Protein 8TZ0 (pdb70)

Secondary structure (DSSP, 8-state):
---TTHHHHHHHHHTTSTT--HHHHHHHHHT--EEEEE-HHHHTSHHHHHHHHHHHHHHTTT-SEEEEEESSGGGHHHHHHHHHHHHHH-TT-EEE--STT-SEEEEESS-----SS-EEEEEEETTEEEEESSS---B-S-S--HHHHHHHHHHHHHHHHHHTGGG-SS-PPPSEEEEETTTSSB--SS---------EEEEEEEE--SHHHHHHHHHHTTSTT-EEEEEEE---B--GGGGGT-TT--GGGTT-BHHHHHHHHTTTSS-EEEEE-S-HHHHHHHH-----SEEEE--S-HHHHHHHHHT--S-EEEEEEETTEEEEEEE-SSSSS--TTGGG---S----HHHHHHHHTT-TT-HHHHHHHHHS--B--HHHHHHHHHHHTS-SGGGGGGTTSBHHHIIIIIITTTHHHHHTTT-S--SS----HHHHHHHHHHHHHHHHHHHTT----SSSEEEE-TTSSPPS--EE--PPP-SS-SGGG-HHHHHHHHHH-/---TTHHHHHHHHHHHSTT--HHHHHHHHHT--EEEEE-HHHHTSHHHHHHHHHHHHHHTTT-SEEEEEESSSTTHHHHHHHHHHHHHH-TT-EEES--TT-SEEEEESS-----SS-EEEEEEETTEEEEESSS-----SSS--HHHHHHHHHHHHHHHHHHTGGG-SS-PPPSEEEEETTTSSB--SS------S-EEEEEEEEE--SHHHHHHHHHHTT-TTEEEEEEEE---B--GGGGGT-TT--GGGTT-BHHHHHHHHTTTSEEEEEEE-S-HHHHHHHH-----SEEEE--SSHHHHHHHHHT--SEEEEEEE-SS-EEEEEEESSSSS--TTGGG---S----HHHHHHHHTT-TT-HHHHHHHHHS-PBPPHHHHHHHHHHTTS-SGGGGGGTTSBHHHHIIIII--HHHHTTT-S--SS----HHHHHHHHHHHHHHHHHHHTTPPPPSSSEEEE-TTSSPPS--EE--PPP-SS-SGGG-HHHHHHHHHHH--/-----S-HHHHHHHHHHHHHHHGGGHHHHHHTTEEEEEEETTEEEEEEE-TTSSS-BEEEEEEEE-TTTTTSPPEEEEB-TTT--B--GGG---B--TTSPP-B-STTSHHHHTSGGGTTS-GGGTTTSSTTSHHHHHHHHHHH--/----S-HHHHHHHHHHHHHHHGGGHHHHHHHTEEEEEEETTEEEEEEE-SSSSS-BEEEEEEEE-TTTTTSPPEEEEB-TTT--B--TT----STT-HHHHTSGGGTTS-GGGTTTSBTBSHHHHHHHHHHHH-/-EEEETTEEEE---HHHHHHHHHHTT-TTS-GGG-EEE-TT-----EEEEE-----B--

Radius of gyration: 52.27 Å; Cα contacts (8 Å, |Δi|>4): 3133; chains: 5; bounding box: 58×129×136 Å

Structure (mmCIF, N/CA/C/O backbone):
data_8TZ0
#
_entry.id   8TZ0
#
_cell.length_a   73.851
_cell.length_b   89.659
_cell.length_c   131.601
_cell.angle_alpha   90.000
_cell.angle_beta   94.920
_cell.angle_gamma   90.000
#
_symmetry.space_group_name_H-M   'P 1 21 1'
#
loop_
_entity.id
_entity.type
_entity.pdbx_description
1 polymer E1(BilD)
2 polymer E2(BilB)
3 polymer Ubl(BilA)
4 non-polymer 'ZINC ION'
5 water water
#
loop_
_atom_site.group_PDB
_atom_site.id
_atom_site.type_symbol
_atom_site.label_atom_id
_atom_site.label_alt_id
_atom_site.label_comp_id
_atom_site.label_asym_id
_atom_site.label_entity_id
_atom_site.label_seq_id
_atom_site.pdbx_PDB_ins_code
_atom_site.Cartn_x
_atom_site.Cartn_y
_atom_site.Cartn_z
_atom_site.occupancy
_atom_site.B_iso_or_equiv
_atom_site.auth_seq_id
_atom_site.auth_comp_id
_atom_site.auth_asym_id
_atom_site.auth_atom_id
_atom_site.pdbx_PDB_model_num
ATOM 1 N N . ALA A 1 2 ? 0.39254 24.19442 1.08899 1.000 43.01246 2 ALA A N 1
ATOM 2 C CA . ALA A 1 2 ? 0.53408 22.80361 0.88252 1.000 38.25699 2 ALA A CA 1
ATOM 3 C C . ALA A 1 2 ? 1.56931 22.00011 1.60564 1.000 40.51109 2 ALA A C 1
ATOM 4 O O . ALA A 1 2 ? 1.56828 20.77816 1.39636 1.000 37.59734 2 ALA A O 1
ATOM 10 N N . LEU A 1 3 ? 2.37791 22.60313 2.49164 1.000 40.21802 3 LEU A N 1
ATOM 11 C CA . LEU A 1 3 ? 3.21746 21.79650 3.38299 1.000 38.24151 3 LEU A CA 1
ATOM 12 C C . LEU A 1 3 ? 2.33297 20.97579 4.33371 1.000 40.44699 3 LEU A C 1
ATOM 13 O O . LEU A 1 3 ? 1.32365 21.47252 4.86748 1.000 44.64690 3 LEU A O 1
ATOM 29 N N . ALA A 1 4 ? 2.73507 19.73679 4.58565 1.000 42.42567 4 ALA A N 1
ATOM 30 C CA . ALA A 1 4 ? 1.99421 18.84028 5.45548 1.000 41.44223 4 ALA A CA 1
ATOM 31 C C . ALA A 1 4 ? 2.01256 19.30376 6.90243 1.000 44.25091 4 ALA A C 1
ATOM 32 O O . ALA A 1 4 ? 2.95622 19.97513 7.34860 1.000 44.46678 4 ALA A O 1
ATOM 39 N N . ASN A 1 5 ? 0.95495 18.90361 7.65092 1.000 44.41696 5 ASN A N 1
ATOM 40 C CA . ASN A 1 5 ? 0.83466 19.25899 9.07693 1.000 38.84974 5 ASN A CA 1
ATOM 41 C C . ASN A 1 5 ? 1.90132 18.55284 9.90549 1.000 41.66433 5 ASN A C 1
ATOM 42 O O . ASN A 1 5 ? 2.22879 19.03676 11.00363 1.000 46.44081 5 ASN A O 1
ATOM 53 N N . PHE A 1 6 ? 2.53259 17.50580 9.36911 1.000 37.41039 6 PHE A N 1
ATOM 54 C CA . PHE A 1 6 ? 3.64394 16.83092 10.03430 1.000 39.32831 6 PHE A CA 1
ATOM 55 C C . PHE A 1 6 ? 5.01439 17.22602 9.47688 1.000 41.80433 6 PHE A C 1
ATOM 56 O O . PHE A 1 6 ? 5.98229 16.46246 9.63962 1.000 39.28578 6 PHE A O 1
ATOM 73 N N . ILE A 1 7 ? 5.11850 18.41224 8.86015 1.000 38.96523 7 ILE A N 1
ATOM 74 C CA . ILE A 1 7 ? 6.34089 18.76828 8.13952 1.000 49.13612 7 ILE A CA 1
ATOM 75 C C . ILE A 1 7 ? 7.53908 18.97661 9.07399 1.000 45.31239 7 ILE A C 1
ATOM 76 O O . ILE A 1 7 ? 8.68556 18.75862 8.66328 1.000 41.02489 7 ILE A O 1
ATOM 92 N N . ASP A 1 8 ? 7.31179 19.43947 10.31091 1.000 43.40249 8 ASP A N 1
ATOM 93 C CA . ASP A 1 8 ? 8.44020 19.65334 11.20922 1.000 47.33331 8 ASP A CA 1
ATOM 94 C C . ASP A 1 8 ? 9.20649 18.36016 11.50770 1.000 48.08959 8 ASP A C 1
ATOM 95 O O . ASP A 1 8 ? 10.43556 18.39496 11.65975 1.000 46.38982 8 ASP A O 1
ATOM 104 N N . ARG A 1 9 ? 8.51940 17.21760 11.53510 1.000 46.46239 9 ARG A N 1
ATOM 105 C CA . ARG A 1 9 ? 9.17163 15.94093 11.73839 1.000 42.00234 9 ARG A CA 1
ATOM 106 C C . ARG A 1 9 ? 9.97077 15.52916 10.51536 1.000 45.44659 9 ARG A C 1
ATOM 107 O O . ARG A 1 9 ? 11.03531 14.92076 10.62606 1.000 41.83895 9 ARG A O 1
ATOM 128 N N . ALA A 1 10 ? 9.46171 15.81039 9.32918 1.000 47.98680 10 ALA A N 1
ATOM 129 C CA . ALA A 1 10 ? 10.28939 15.55548 8.14965 1.000 48.52984 10 ALA A CA 1
ATOM 130 C C . ALA A 1 10 ? 11.51082 16.45821 8.16300 1.000 39.99980 10 ALA A C 1
ATOM 131 O O . ALA A 1 10 ? 12.60854 16.02777 7.80464 1.000 40.83844 10 ALA A O 1
ATOM 138 N N . ALA A 1 11 ? 11.33612 17.69923 8.60404 1.000 41.91969 11 ALA A N 1
ATOM 139 C CA . ALA A 1 11 ? 12.47734 18.60672 8.70553 1.000 46.43646 11 ALA A CA 1
ATOM 140 C C . ALA A 1 11 ? 13.47156 18.12039 9.75123 1.000 45.52673 11 ALA A C 1
ATOM 141 O O . ALA A 1 11 ? 14.68959 18.21713 9.56151 1.000 45.41018 11 ALA A O 1
ATOM 148 N N . THR A 1 12 ? 12.96599 17.56634 10.85445 1.000 48.95055 12 THR A N 1
ATOM 149 C CA . THR A 1 12 ? 13.86025 16.92230 11.80672 1.000 49.46235 12 THR A CA 1
ATOM 150 C C . THR A 1 12 ? 14.69648 15.88920 11.09761 1.000 47.25731 12 THR A C 1
ATOM 151 O O . THR A 1 12 ? 15.92483 15.89848 11.21251 1.000 51.90657 12 THR A O 1
ATOM 162 N N . ALA A 1 13 ? 14.05691 15.01364 10.31964 1.000 45.73325 13 ALA A N 1
ATOM 163 C CA . ALA A 1 13 ? 14.82076 13.96215 9.65303 1.000 47.26903 13 ALA A CA 1
ATOM 164 C C . ALA A 1 13 ? 15.83909 14.56308 8.68586 1.000 48.79913 13 ALA A C 1
ATOM 165 O O . ALA A 1 13 ? 17.00022 14.16720 8.67386 1.000 52.19147 13 ALA A O 1
ATOM 172 N N . ALA A 1 14 ? 15.44300 15.55845 7.88497 1.000 48.94757 14 ALA A N 1
ATOM 173 C CA . ALA A 1 14 ? 16.42598 16.13064 6.96606 1.000 50.83647 14 ALA A CA 1
ATOM 174 C C . ALA A 1 14 ? 17.56390 16.80769 7.72965 1.000 50.52190 14 ALA A C 1
ATOM 175 O O . ALA A 1 14 ? 18.69664 16.87324 7.22933 1.000 48.28097 14 ALA A O 1
ATOM 182 N N . SER A 1 15 ? 17.27827 17.32984 8.94639 1.000 51.77413 15 SER A N 1
ATOM 183 C CA . SER A 1 15 ? 18.28802 18.09951 9.68853 1.000 51.25048 15 SER A CA 1
ATOM 184 C C . SER A 1 15 ? 19.46843 17.24009 10.12451 1.000 53.76587 15 SER A C 1
ATOM 185 O O . SER A 1 15 ? 20.51164 17.77939 10.47952 1.000 59.64250 15 SER A O 1
ATOM 193 N N . GLN A 1 16 ? 19.31035 15.91780 10.09851 1.000 56.81113 16 GLN A N 1
ATOM 194 C CA . GLN A 1 16 ? 20.30635 14.93840 10.50278 1.000 58.45840 16 GLN A CA 1
ATOM 195 C C . GLN A 1 16 ? 21.13001 14.42018 9.34642 1.000 61.24586 16 GLN A C 1
ATOM 196 O O . GLN A 1 16 ? 22.00147 13.57474 9.55509 1.000 71.73511 16 GLN A O 1
ATOM 210 N N . VAL A 1 17 ? 20.83358 14.84371 8.12631 1.000 58.93202 17 VAL A N 1
ATOM 211 C CA . VAL A 1 17 ? 21.59087 14.41225 6.96231 1.000 54.11580 17 VAL A CA 1
ATOM 212 C C . VAL A 1 17 ? 22.11415 15.57377 6.14575 1.000 55.96614 17 VAL A C 1
ATOM 213 O O . VAL A 1 17 ? 23.03221 15.36999 5.34067 1.000 63.38450 17 VAL A O 1
ATOM 226 N N . LEU A 1 18 ? 21.58408 16.77644 6.31854 1.000 51.31160 18 LEU A N 1
ATOM 227 C CA . LEU A 1 18 ? 22.00502 17.91451 5.53590 1.000 53.02641 18 LEU A CA 1
ATOM 228 C C . LEU A 1 18 ? 22.93573 18.77334 6.38177 1.000 58.36705 18 LEU A C 1
ATOM 229 O O . LEU A 1 18 ? 22.71518 18.96666 7.58454 1.000 58.87042 18 LEU A O 1
ATOM 245 N N . THR A 1 19 ? 23.96536 19.29981 5.73287 1.000 56.98444 19 THR A N 1
ATOM 246 C CA . THR A 1 19 ? 24.87637 20.24462 6.33029 1.000 58.85566 19 THR A CA 1
ATOM 247 C C . THR A 1 19 ? 24.29055 21.65558 6.26417 1.000 65.96448 19 THR A C 1
ATOM 248 O O . THR A 1 19 ? 23.43103 21.97299 5.41290 1.000 60.10699 19 THR A O 1
ATOM 259 N N . ASP A 1 20 ? 24.74436 22.50126 7.20717 1.000 62.09415 20 ASP A N 1
ATOM 260 C CA . ASP A 1 20 ? 24.27495 23.86535 7.34488 1.000 58.53191 20 ASP A CA 1
ATOM 261 C C . ASP A 1 20 ? 22.75126 23.97680 7.28575 1.000 59.29714 20 ASP A C 1
ATOM 262 O O . ASP A 1 20 ? 22.17767 24.85567 6.61401 1.000 55.73133 20 ASP A O 1
ATOM 271 N N . PHE A 1 21 ? 22.09251 23.12274 8.05557 1.000 53.24901 21 PHE A N 1
ATOM 272 C CA . PHE A 1 21 ? 20.63970 23.04039 8.00593 1.000 56.91609 21 PHE A CA 1
ATOM 273 C C . PHE A 1 21 ? 20.02495 24.26439 8.67655 1.000 57.23470 21 PHE A C 1
ATOM 274 O O . PHE A 1 21 ? 20.42894 24.64330 9.77733 1.000 59.13963 21 PHE A O 1
ATOM 291 N N . HIS A 1 22 ? 19.03621 24.86799 8.03989 1.000 53.19888 22 HIS A N 1
ATOM 292 C CA . HIS A 1 22 ? 18.20654 25.86299 8.70234 1.000 53.21409 22 HIS A CA 1
ATOM 293 C C . HIS A 1 22 ? 16.75967 25.59049 8.35747 1.000 54.59727 22 HIS A C 1
ATOM 294 O O . HIS A 1 22 ? 16.43913 25.29670 7.19987 1.000 60.71224 22 HIS A O 1
ATOM 308 N N . LEU A 1 23 ? 15.89613 25.63199 9.36526 1.000 58.00915 23 LEU A N 1
ATOM 309 C CA . LEU A 1 23 ? 14.53281 25.12242 9.20254 1.000 57.90986 23 LEU A CA 1
ATOM 310 C C . LEU A 1 23 ? 13.70275 25.99539 8.25478 1.000 53.74237 23 LEU A C 1
ATOM 311 O O . LEU A 1 23 ? 12.94486 25.47610 7.42281 1.000 54.42533 23 LEU A O 1
ATOM 327 N N . GLY A 1 24 ? 13.79770 27.31218 8.38211 1.000 50.31883 24 GLY A N 1
ATOM 328 C CA . GLY A 1 24 ? 13.16471 28.17736 7.40233 1.000 51.66453 24 GLY A CA 1
ATOM 329 C C . GLY A 1 24 ? 13.67806 27.93452 5.99678 1.000 52.80780 24 GLY A C 1
ATOM 330 O O . GLY A 1 24 ? 12.90370 27.75241 5.05765 1.000 55.64946 24 GLY A O 1
ATOM 334 N N . ASP A 1 25 ? 14.99218 27.92347 5.83101 1.000 50.46911 25 ASP A N 1
ATOM 335 C CA . ASP A 1 25 ? 15.55013 27.61584 4.52487 1.000 53.60455 25 ASP A CA 1
ATOM 336 C C . ASP A 1 25 ? 14.97761 26.31831 3.96608 1.000 53.79083 25 ASP A C 1
ATOM 337 O O . ASP A 1 25 ? 14.56092 26.24664 2.80442 1.000 55.85453 25 ASP A O 1
ATOM 346 N N . PHE A 1 26 ? 14.94745 25.28481 4.77695 1.000 54.04396 26 PHE A N 1
ATOM 347 C CA . PHE A 1 26 ? 14.55920 23.98438 4.27614 1.000 49.82813 26 PHE A CA 1
ATOM 348 C C . PHE A 1 26 ? 13.10644 23.96485 3.83207 1.000 51.14677 26 PHE A C 1
ATOM 349 O O . PHE A 1 26 ? 12.78584 23.37713 2.79607 1.000 48.69036 26 PHE A O 1
ATOM 366 N N . LYS A 1 27 ? 12.20385 24.56092 4.59686 1.000 52.40851 27 LYS A N 1
ATOM 367 C CA . LYS A 1 27 ? 10.82284 24.53334 4.14774 1.000 48.53275 27 LYS A CA 1
ATOM 368 C C . LYS A 1 27 ? 10.65328 25.36220 2.88902 1.000 49.02779 27 LYS A C 1
ATOM 369 O O . LYS A 1 27 ? 9.91013 24.98453 1.97218 1.000 49.93354 27 LYS A O 1
ATOM 388 N N . ALA A 1 28 ? 11.38382 26.46695 2.81061 1.000 49.81327 28 ALA A N 1
ATOM 389 C CA . ALA A 1 28 ? 11.33380 27.30881 1.62921 1.000 49.51075 28 ALA A CA 1
ATOM 390 C C . ALA A 1 28 ? 11.81474 26.53069 0.41843 1.000 50.62610 28 ALA A C 1
ATOM 391 O O . ALA A 1 28 ? 11.27509 26.68946 -0.68569 1.000 52.87107 28 ALA A O 1
ATOM 398 N N . ALA A 1 29 ? 12.84716 25.70391 0.60723 1.000 50.60343 29 ALA A N 1
ATOM 399 C CA . ALA A 1 29 ? 13.37172 24.88917 -0.47784 1.000 44.51873 29 ALA A CA 1
ATOM 400 C C . ALA A 1 29 ? 12.30133 23.92766 -0.98883 1.000 46.25836 29 ALA A C 1
ATOM 401 O O . ALA A 1 29 ? 11.99801 23.88109 -2.18826 1.000 44.32823 29 ALA A O 1
ATOM 408 N N . LEU A 1 30 ? 11.70358 23.15927 -0.08213 1.000 46.33244 30 LEU A N 1
ATOM 409 C CA . LEU A 1 30 ? 10.57168 22.33617 -0.46142 1.000 44.89294 30 LEU A CA 1
ATOM 410 C C . LEU A 1 30 ? 9.52067 23.14760 -1.23070 1.000 45.26782 30 LEU A C 1
ATOM 411 O O . LEU A 1 30 ? 8.93356 22.67744 -2.19589 1.000 47.17344 30 LEU A O 1
ATOM 427 N N . GLU A 1 31 ? 9.25212 24.35951 -0.80014 1.000 48.05717 31 GLU A N 1
ATOM 428 C CA . GLU A 1 31 ? 8.11022 25.04950 -1.38714 1.000 46.83395 31 GLU A CA 1
ATOM 429 C C . GLU A 1 31 ? 8.37714 25.47813 -2.80701 1.000 44.34569 31 GLU A C 1
ATOM 430 O O . GLU A 1 31 ? 7.41360 25.76572 -3.52138 1.000 49.82530 31 GLU A O 1
ATOM 442 N N . LYS A 1 32 ? 9.64001 25.48963 -3.23115 1.000 46.96032 32 LYS A N 1
ATOM 443 C CA . LYS A 1 32 ? 10.01221 25.88395 -4.57868 1.000 46.00467 32 LYS A CA 1
ATOM 444 C C . LYS A 1 32 ? 10.07617 24.70226 -5.53562 1.000 46.60688 32 LYS A C 1
ATOM 445 O O . LYS A 1 32 ? 10.52173 24.88272 -6.68722 1.000 51.70709 32 LYS A O 1
ATOM 464 N N . GLN A 1 33 ? 9.64429 23.51548 -5.09433 1.000 40.32785 33 GLN A N 1
ATOM 465 C CA . GLN A 1 33 ? 9.75702 22.28860 -5.86339 1.000 46.36075 33 GLN A CA 1
ATOM 466 C C . GLN A 1 33 ? 8.39322 21.90490 -6.40887 1.000 43.86367 33 GLN A C 1
ATOM 467 O O . GLN A 1 33 ? 7.37077 22.22161 -5.79839 1.000 45.01599 33 GLN A O 1
ATOM 481 N N . VAL A 1 34 ? 8.38363 21.24237 -7.56226 1.000 46.17605 34 VAL A N 1
ATOM 482 C CA . VAL A 1 34 ? 7.24204 20.49006 -8.04152 1.000 45.90217 34 VAL A CA 1
ATOM 483 C C . VAL A 1 34 ? 7.83115 19.15826 -8.45138 1.000 47.80356 34 VAL A C 1
ATOM 484 O O . VAL A 1 34 ? 8.46783 19.08402 -9.51355 1.000 47.30512 34 VAL A O 1
ATOM 497 N N . VAL A 1 35 ? 7.62146 18.12251 -7.63643 1.000 39.41226 35 VAL A N 1
ATOM 498 C CA . VAL A 1 35 ? 8.14517 16.78466 -7.86013 1.000 42.47744 35 VAL A CA 1
ATOM 499 C C . VAL A 1 35 ? 7.11573 15.98448 -8.64492 1.000 43.75572 35 VAL A C 1
ATOM 500 O O . VAL A 1 35 ? 5.98575 15.77217 -8.19486 1.000 43.72988 35 VAL A O 1
ATOM 513 N N . ALA A 1 36 ? 7.51402 15.54187 -9.81219 1.000 47.16542 36 ALA A N 1
ATOM 514 C CA . ALA A 1 36 ? 6.60389 14.95126 -10.77638 1.000 43.94383 36 ALA A CA 1
ATOM 515 C C . ALA A 1 36 ? 6.73007 13.44410 -10.75716 1.000 45.04172 36 ALA A C 1
ATOM 516 O O . ALA A 1 36 ? 7.84837 12.91468 -10.75101 1.000 44.03249 36 ALA A O 1
ATOM 523 N N . VAL A 1 37 ? 5.58169 12.76678 -10.73330 1.000 43.64579 37 VAL A N 1
ATOM 524 C CA . VAL A 1 37 ? 5.49408 11.34914 -11.03131 1.000 44.43592 37 VAL A CA 1
ATOM 525 C C . VAL A 1 37 ? 4.78632 11.20482 -12.37338 1.000 45.23348 37 VAL A C 1
ATOM 526 O O . VAL A 1 37 ? 3.61036 11.57391 -12.50981 1.000 45.00588 37 VAL A O 1
ATOM 539 N N . ALA A 1 38 ? 5.46651 10.60755 -13.34451 1.000 42.87874 38 ALA A N 1
ATOM 540 C CA . ALA A 1 38 ? 4.93327 10.42309 -14.68685 1.000 41.19441 38 ALA A CA 1
ATOM 541 C C . ALA A 1 38 ? 4.92715 8.95178 -15.08389 1.000 49.15629 38 ALA A C 1
ATOM 542 O O . ALA A 1 38 ? 5.80716 8.18064 -14.68830 1.000 48.24629 38 ALA A O 1
ATOM 549 N N . PHE A 1 39 ? 3.93491 8.55542 -15.89281 1.000 50.17185 39 PHE A N 1
ATOM 550 C CA . PHE A 1 39 ? 3.69150 7.12014 -16.08783 1.000 44.61549 39 PHE A CA 1
ATOM 551 C C . PHE A 1 39 ? 2.78462 6.90007 -17.28262 1.000 47.76050 39 PHE A C 1
ATOM 552 O O . PHE A 1 39 ? 1.95018 7.74185 -17.62896 1.000 46.86613 39 PHE A O 1
ATOM 569 N N . ASP A 1 40 ? 2.94921 5.75037 -17.89277 1.000 49.23784 40 ASP A N 1
ATOM 570 C CA . ASP A 1 40 ? 2.25490 5.46493 -19.14188 1.000 52.29740 40 ASP A CA 1
ATOM 571 C C . ASP A 1 40 ? 1.47031 4.16851 -19.02741 1.000 47.67239 40 ASP A C 1
ATOM 572 O O . ASP A 1 40 ? 1.38290 3.60276 -17.94798 1.000 48.67433 40 ASP A O 1
ATOM 581 N N . ASP A 1 41 ? 0.91567 3.69252 -20.14928 1.000 55.04741 41 ASP A N 1
ATOM 582 C CA . ASP A 1 41 ? 0.11030 2.46626 -20.19205 1.000 50.18234 41 ASP A CA 1
ATOM 583 C C . ASP A 1 41 ? 0.89457 1.26326 -19.69092 1.000 48.51158 41 ASP A C 1
ATOM 584 O O . ASP A 1 41 ? 0.33811 0.41768 -18.98540 1.000 47.77921 41 ASP A O 1
ATOM 593 N N . GLN A 1 42 ? 2.19116 1.17250 -20.01959 1.000 50.07956 42 GLN A N 1
ATOM 594 C CA . GLN A 1 42 ? 3.00031 0.01478 -19.60693 1.000 41.25378 42 GLN A CA 1
ATOM 595 C C . GLN A 1 42 ? 3.05933 -0.10492 -18.09297 1.000 50.22578 42 GLN A C 1
ATOM 596 O O . GLN A 1 42 ? 2.96933 -1.20072 -17.54572 1.000 53.95850 42 GLN A O 1
ATOM 610 N N . ALA A 1 43 ? 3.22528 1.01819 -17.40023 1.000 47.32765 43 ALA A N 1
ATOM 611 C CA . ALA A 1 43 ? 3.40052 0.97831 -15.95558 1.000 51.79307 43 ALA A CA 1
ATOM 612 C C . ALA A 1 43 ? 2.09490 0.64774 -15.27326 1.000 47.50528 43 ALA A C 1
ATOM 613 O O . ALA A 1 43 ? 2.06475 -0.14244 -14.33500 1.000 47.23793 43 ALA A O 1
ATOM 620 N N . ILE A 1 44 ? 0.99706 1.23074 -15.74435 1.000 46.28003 44 ILE A N 1
ATOM 621 C CA . ILE A 1 44 ? -0.25822 1.07206 -15.03307 1.000 45.40085 44 ILE A CA 1
ATOM 622 C C . ILE A 1 44 ? -0.96539 -0.22948 -15.36535 1.000 46.71072 44 ILE A C 1
ATOM 623 O O . ILE A 1 44 ? -1.90881 -0.59708 -14.66248 1.000 50.31073 44 ILE A O 1
ATOM 639 N N . SER A 1 45 ? -0.52148 -0.95074 -16.39932 1.000 46.17753 45 SER A N 1
ATOM 640 C CA . SER A 1 45 ? -1.17726 -2.17945 -16.83324 1.000 48.13810 45 SER A CA 1
ATOM 641 C C . SER A 1 45 ? -0.71322 -3.44450 -16.10385 1.000 46.50491 45 SER A C 1
ATOM 642 O O . SER A 1 45 ? -1.26671 -4.52635 -16.35653 1.000 43.69722 45 SER A O 1
ATOM 650 N N . CYS A 1 46 ? 0.24208 -3.34460 -15.19124 1.000 46.44370 46 CYS A N 1
ATOM 651 C CA . CYS A 1 46 ? 0.79147 -4.51246 -14.51692 1.000 43.75808 46 CYS A CA 1
ATOM 652 C C . CYS A 1 46 ? 1.00520 -4.19114 -13.03688 1.000 42.01885 46 CYS A C 1
ATOM 653 O O . CYS A 1 46 ? 1.10804 -3.03860 -12.62240 1.000 42.48069 46 CYS A O 1
ATOM 661 N N . ALA A 1 47 ? 1.08637 -5.24428 -12.24422 1.000 45.22018 47 ALA A N 1
ATOM 662 C CA . ALA A 1 47 ? 1.17846 -5.11320 -10.81148 1.000 40.53940 47 ALA A CA 1
ATOM 663 C C . ALA A 1 47 ? 2.48414 -4.45354 -10.37686 1.000 41.72587 47 ALA A C 1
ATOM 664 O O . ALA A 1 47 ? 2.49983 -3.69969 -9.38669 1.000 40.56839 47 ALA A O 1
ATOM 671 N N . GLU A 1 48 ? 3.59659 -4.74283 -11.06141 1.000 39.99004 48 GLU A N 1
ATOM 672 C CA . GLU A 1 48 ? 4.85393 -4.08467 -10.67168 1.000 40.27661 48 GLU A CA 1
ATOM 673 C C . GLU A 1 48 ? 4.76966 -2.57642 -10.92339 1.000 42.36118 48 GLU A C 1
ATOM 674 O O . GLU A 1 48 ? 5.18201 -1.75997 -10.09694 1.000 37.65394 48 GLU A O 1
ATOM 686 N N . GLY A 1 49 ? 4.19987 -2.17912 -12.06031 1.000 45.10987 49 GLY A N 1
ATOM 687 C CA . GLY A 1 49 ? 4.01854 -0.75922 -12.32425 1.000 39.02746 49 GLY A CA 1
ATOM 688 C C . GLY A 1 49 ? 3.16329 -0.09574 -11.26146 1.000 39.51165 49 GLY A C 1
ATOM 689 O O . GLY A 1 49 ? 3.51132 0.93895 -10.71138 1.000 40.86685 49 GLY A O 1
ATOM 693 N N . GLN A 1 50 ? 1.99400 -0.66849 -11.00457 1.000 37.70642 50 GLN A N 1
ATOM 694 C CA . GLN A 1 50 ? 1.09399 -0.08947 -10.02590 1.000 37.94467 50 GLN A CA 1
ATOM 695 C C . GLN A 1 50 ? 1.74750 0.04585 -8.66097 1.000 41.86165 50 GLN A C 1
ATOM 696 O O . GLN A 1 50 ? 1.46461 1.01582 -7.93263 1.000 41.16816 50 GLN A O 1
ATOM 710 N N . ALA A 1 51 ? 2.60007 -0.92133 -8.28324 1.000 36.59987 51 ALA A N 1
ATOM 711 C CA . ALA A 1 51 ? 3.18221 -0.90621 -6.95471 1.000 35.81593 51 ALA A CA 1
ATOM 712 C C . ALA A 1 51 ? 4.23240 0.18393 -6.86949 1.000 39.73718 51 ALA A C 1
ATOM 713 O O . ALA A 1 51 ? 4.23225 0.99258 -5.91708 1.000 39.53602 51 ALA A O 1
ATOM 720 N N . THR A 1 52 ? 5.12032 0.25145 -7.87944 1.000 39.29374 52 THR A N 1
ATOM 721 C CA . THR A 1 52 ? 6.10167 1.34360 -7.93583 1.000 39.16067 52 THR A CA 1
ATOM 722 C C . THR A 1 52 ? 5.41632 2.69106 -7.79279 1.000 38.56877 52 THR A C 1
ATOM 723 O O . THR A 1 52 ? 5.79178 3.51665 -6.94823 1.000 39.63367 52 THR A O 1
ATOM 734 N N . LEU A 1 53 ? 4.36828 2.92437 -8.58748 1.000 37.85381 53 LEU A N 1
ATOM 735 C CA . LEU A 1 53 ? 3.67844 4.21333 -8.50272 1.000 41.82868 53 LEU A CA 1
ATOM 736 C C . LEU A 1 53 ? 3.05349 4.43764 -7.12127 1.000 39.93522 53 LEU A C 1
ATOM 737 O O . LEU A 1 53 ? 3.16261 5.52153 -6.56966 1.000 40.54956 53 LEU A O 1
ATOM 753 N N . ASP A 1 54 ? 2.37968 3.43553 -6.57042 1.000 36.18481 54 ASP A N 1
ATOM 754 C CA . ASP A 1 54 ? 1.78608 3.53964 -5.24303 1.000 45.55656 54 ASP A CA 1
ATOM 755 C C . ASP A 1 54 ? 2.78442 4.00334 -4.17455 1.000 42.63969 54 ASP A C 1
ATOM 756 O O . ASP A 1 54 ? 2.54428 4.97849 -3.44526 1.000 38.52561 54 ASP A O 1
ATOM 765 N N . LEU A 1 55 ? 3.90842 3.33353 -4.09369 1.000 36.64534 55 LEU A N 1
ATOM 766 C CA . LEU A 1 55 ? 4.89967 3.67667 -3.11196 1.000 38.45241 55 LEU A CA 1
ATOM 767 C C . LEU A 1 55 ? 5.64618 4.96549 -3.43437 1.000 39.44612 55 LEU A C 1
ATOM 768 O O . LEU A 1 55 ? 6.01167 5.69753 -2.49473 1.000 40.57256 55 LEU A O 1
ATOM 784 N N . ALA A 1 56 ? 5.88244 5.28811 -4.71235 1.000 37.34189 56 ALA A N 1
ATOM 785 C CA . ALA A 1 56 ? 6.53771 6.54940 -5.02077 1.000 33.30277 56 ALA A CA 1
ATOM 786 C C . ALA A 1 56 ? 5.71662 7.70093 -4.45370 1.000 38.32391 56 ALA A C 1
ATOM 787 O O . ALA A 1 56 ? 6.22158 8.54321 -3.70411 1.000 36.72629 56 ALA A O 1
ATOM 794 N N . VAL A 1 57 ? 4.41583 7.68095 -4.72525 1.000 35.08523 57 VAL A N 1
ATOM 795 C CA . VAL A 1 57 ? 3.53724 8.71946 -4.22502 1.000 38.31492 57 VAL A CA 1
ATOM 796 C C . VAL A 1 57 ? 3.46447 8.68205 -2.71760 1.000 34.03941 57 VAL A C 1
ATOM 797 O O . VAL A 1 57 ? 3.51410 9.71555 -2.06813 1.000 37.38977 57 VAL A O 1
ATOM 810 N N . ARG A 1 58 ? 3.34548 7.49811 -2.13057 1.000 44.57535 58 ARG A N 1
ATOM 811 C CA . ARG A 1 58 ? 3.29843 7.38514 -0.66499 1.000 40.29248 58 ARG A CA 1
ATOM 812 C C . ARG A 1 58 ? 4.51652 8.01655 -0.01945 1.000 40.07322 58 ARG A C 1
ATOM 813 O O . ARG A 1 58 ? 4.40226 8.59702 1.06578 1.000 41.42426 58 ARG A O 1
ATOM 834 N N . LEU A 1 59 ? 5.69588 7.86950 -0.65153 1.000 38.29298 59 LEU A N 1
ATOM 835 C CA . LEU A 1 59 ? 6.91803 8.49214 -0.13100 1.000 38.98730 59 LEU A CA 1
ATOM 836 C C . LEU A 1 59 ? 6.97389 9.99394 -0.41344 1.000 34.52737 59 LEU A C 1
ATOM 837 O O . LEU A 1 59 ? 7.36517 10.76084 0.45778 1.000 42.00795 59 LEU A O 1
ATOM 853 N N . LEU A 1 60 ? 6.62271 10.44282 -1.62174 1.000 37.72601 60 LEU A N 1
ATOM 854 C CA . LEU A 1 60 ? 6.84781 11.85044 -1.98305 1.000 36.98275 60 LEU A CA 1
ATOM 855 C C . LEU A 1 60 ? 5.86357 12.76709 -1.26700 1.000 43.18541 60 LEU A C 1
ATOM 856 O O . LEU A 1 60 ? 6.20932 13.90269 -0.91914 1.000 44.01601 60 LEU A O 1
ATOM 872 N N . ALA A 1 61 ? 4.60857 12.32377 -1.10987 1.000 41.40436 61 ALA A N 1
ATOM 873 C CA . ALA A 1 61 ? 3.61604 13.13648 -0.42707 1.000 35.59313 61 ALA A CA 1
ATOM 874 C C . ALA A 1 61 ? 3.95050 13.31856 1.03633 1.000 38.94245 61 ALA A C 1
ATOM 875 O O . ALA A 1 61 ? 3.34257 14.17549 1.68633 1.000 40.01219 61 ALA A O 1
ATOM 882 N N . ARG A 1 62 ? 4.87720 12.53893 1.59108 1.000 41.42113 62 ARG A N 1
ATOM 883 C CA . ARG A 1 62 ? 5.20992 12.71923 3.00213 1.000 43.23979 62 ARG A CA 1
ATOM 884 C C . ARG A 1 62 ? 6.28986 13.77077 3.21125 1.000 42.07050 62 ARG A C 1
ATOM 885 O O . ARG A 1 62 ? 6.78887 13.93128 4.34168 1.000 43.82985 62 ARG A O 1
ATOM 906 N N . LEU A 1 63 ? 6.63825 14.49183 2.15919 1.000 41.59797 63 LEU A N 1
ATOM 907 C CA . LEU A 1 63 ? 7.66635 15.51950 2.23559 1.000 46.15339 63 LEU A CA 1
ATOM 908 C C . LEU A 1 63 ? 7.39621 16.73623 1.32363 1.000 41.03959 63 LEU A C 1
ATOM 909 O O . LEU A 1 63 ? 7.51989 17.87883 1.77157 1.000 38.93130 63 LEU A O 1
ATOM 925 N N . TYR A 1 64 ? 7.04445 16.53439 0.07783 1.000 42.41557 64 TYR A N 1
ATOM 926 C CA . TYR A 1 64 ? 7.07305 17.67587 -0.83844 1.000 39.48418 64 TYR A CA 1
ATOM 927 C C . TYR A 1 64 ? 5.70014 18.28184 -0.94838 1.000 40.26651 64 TYR A C 1
ATOM 928 O O . TYR A 1 64 ? 4.71302 17.53228 -1.07035 1.000 39.70959 64 TYR A O 1
ATOM 946 N N . PRO A 1 65 ? 5.60513 19.61888 -0.85788 1.000 39.30394 65 PRO A N 1
ATOM 947 C CA . PRO A 1 65 ? 4.28388 20.26809 -0.81190 1.000 41.08010 65 PRO A CA 1
ATOM 948 C C . PRO A 1 65 ? 3.54693 20.33496 -2.13233 1.000 37.83396 65 PRO A C 1
ATOM 949 O O . PRO A 1 65 ? 2.40000 20.83617 -2.14398 1.000 36.24622 65 PRO A O 1
ATOM 960 N N . VAL A 1 66 ? 4.18263 19.99419 -3.24668 1.000 37.78512 66 VAL A N 1
ATOM 961 C CA . VAL A 1 66 ? 3.48044 20.09272 -4.52285 1.000 40.31093 66 VAL A CA 1
ATOM 962 C C . VAL A 1 66 ? 3.95949 18.94876 -5.35903 1.000 35.38032 66 VAL A C 1
ATOM 963 O O . VAL A 1 66 ? 5.15725 18.80179 -5.59490 1.000 43.15312 66 VAL A O 1
ATOM 976 N N . LEU A 1 67 ? 3.05630 18.15960 -5.88037 1.000 38.91966 67 LEU A N 1
ATOM 977 C CA . LEU A 1 67 ? 3.44375 17.09860 -6.79433 1.000 41.97624 67 LEU A CA 1
ATOM 978 C C . LEU A 1 67 ? 2.79286 17.40419 -8.12327 1.000 39.36314 67 LEU A C 1
ATOM 979 O O . LEU A 1 67 ? 1.77941 18.10124 -8.18892 1.000 40.91689 67 LEU A O 1
ATOM 995 N N . ALA A 1 68 ? 3.35579 16.85103 -9.19175 1.000 44.50523 68 ALA A N 1
ATOM 996 C CA . ALA A 1 68 ? 2.70434 16.83877 -10.49776 1.000 45.21627 68 ALA A CA 1
ATOM 997 C C . ALA A 1 68 ? 2.46964 15.37817 -10.79862 1.000 40.77449 68 ALA A C 1
ATOM 998 O O . ALA A 1 68 ? 3.41342 14.59302 -10.73565 1.000 43.69550 68 ALA A O 1
ATOM 1005 N N . ILE A 1 69 ? 1.21208 15.01203 -11.05614 1.000 45.85868 69 ILE A N 1
ATOM 1006 C CA . ILE A 1 69 ? 0.83296 13.65311 -11.42470 1.000 45.68821 69 ILE A CA 1
ATOM 1007 C C . ILE A 1 69 ? 0.58481 13.64226 -12.92168 1.000 44.77036 69 ILE A C 1
ATOM 1008 O O . ILE A 1 69 ? -0.43296 14.16546 -13.40103 1.000 50.08022 69 ILE A O 1
ATOM 1024 N N . LEU A 1 70 ? 1.51240 13.03480 -13.66029 1.000 42.96893 70 LEU A N 1
ATOM 1025 C CA . LEU A 1 70 ? 1.51923 13.12211 -15.11109 1.000 42.19172 70 LEU A CA 1
ATOM 1026 C C . LEU A 1 70 ? 1.25698 11.80930 -15.81821 1.000 41.07290 70 LEU A C 1
ATOM 1027 O O . LEU A 1 70 ? 2.20167 11.13297 -16.23215 1.000 42.87839 70 LEU A O 1
ATOM 1043 N N . PRO A 1 71 ? -0.00435 11.46579 -16.08625 1.000 43.44644 71 PRO A N 1
ATOM 1044 C CA . PRO A 1 71 ? -0.28679 10.40646 -17.08193 1.000 46.86484 71 PRO A CA 1
ATOM 1045 C C . PRO A 1 71 ? 0.08495 10.84147 -18.49881 1.000 46.21763 71 PRO A C 1
ATOM 1046 O O . PRO A 1 71 ? -0.29046 11.92059 -18.95999 1.000 49.69439 71 PRO A O 1
ATOM 1057 N N . LEU A 1 72 ? 0.79483 9.96695 -19.20423 1.000 49.21603 72 LEU A N 1
ATOM 1058 C CA . LEU A 1 72 ? 1.36421 10.25293 -20.51907 1.000 50.06204 72 LEU A CA 1
ATOM 1059 C C . LEU A 1 72 ? 0.54074 9.67823 -21.66745 1.000 49.18187 72 LEU A C 1
ATOM 1060 O O . LEU A 1 72 ? 0.80160 9.99914 -22.83398 1.000 48.35797 72 LEU A O 1
ATOM 1076 N N . ASP A 1 73 ? -0.44943 8.87147 -21.38370 1.000 47.96817 73 ASP A N 1
ATOM 1077 C CA . ASP A 1 73 ? -1.40348 8.48195 -22.40828 1.000 47.26487 73 ASP A CA 1
ATOM 1078 C C . ASP A 1 73 ? -2.72143 8.31428 -21.67377 1.000 50.50112 73 ASP A C 1
ATOM 1079 O O . ASP A 1 73 ? -2.79895 8.47166 -20.45366 1.000 54.34608 73 ASP A O 1
ATOM 1088 N N . SER A 1 74 ? -3.76905 8.05384 -22.40999 1.000 48.09909 74 SER A N 1
ATOM 1089 C CA . SER A 1 74 ? -5.09722 8.19390 -21.83212 1.000 54.86153 74 SER A CA 1
ATOM 1090 C C . SER A 1 74 ? -5.47955 6.98991 -20.99854 1.000 51.91411 74 SER A C 1
ATOM 1091 O O . SER A 1 74 ? -6.38943 7.08535 -20.16574 1.000 51.54928 74 SER A O 1
ATOM 1099 N N . ALA A 1 75 ? -4.79321 5.86949 -21.19743 1.000 45.68170 75 ALA A N 1
ATOM 1100 C CA . ALA A 1 75 ? -5.00878 4.70068 -20.36651 1.000 50.52187 75 ALA A CA 1
ATOM 1101 C C . ALA A 1 75 ? -4.54396 4.94708 -18.93993 1.000 54.40385 75 ALA A C 1
ATOM 1102 O O . ALA A 1 75 ? -5.15111 4.43447 -17.99059 1.000 54.11571 75 ALA A O 1
ATOM 1109 N N . ALA A 1 76 ? -3.45267 5.70389 -18.77791 1.000 48.31246 76 ALA A N 1
ATOM 1110 C CA . ALA A 1 76 ? -2.95236 6.01831 -17.46519 1.000 52.21123 76 ALA A CA 1
ATOM 1111 C C . ALA A 1 76 ? -3.84729 6.99803 -16.72816 1.000 52.52062 76 ALA A C 1
ATOM 1112 O O . ALA A 1 76 ? -3.60971 7.22895 -15.55713 1.000 53.53172 76 ALA A O 1
ATOM 1119 N N . SER A 1 77 ? -4.90080 7.52101 -17.35073 1.000 53.62170 77 SER A N 1
ATOM 1120 C CA . SER A 1 77 ? -5.68279 8.57087 -16.69475 1.000 55.15520 77 SER A CA 1
ATOM 1121 C C . SER A 1 77 ? -6.34663 8.10752 -15.39935 1.000 60.65924 77 SER A C 1
ATOM 1122 O O . SER A 1 77 ? -6.32401 8.82541 -14.38740 1.000 63.85314 77 SER A O 1
ATOM 1130 N N . SER A 1 78 ? -6.96897 6.93181 -15.40201 1.000 58.60768 78 SER A N 1
ATOM 1131 C CA . SER A 1 78 ? -7.61959 6.45532 -14.18002 1.000 56.95016 78 SER A CA 1
ATOM 1132 C C . SER A 1 78 ? -6.62174 6.31400 -13.03999 1.000 56.95918 78 SER A C 1
ATOM 1133 O O . SER A 1 78 ? -6.84803 6.78715 -11.92147 1.000 53.93966 78 SER A O 1
ATOM 1141 N N . GLN A 1 79 ? -5.50176 5.67400 -13.29575 1.000 57.23712 79 GLN A N 1
ATOM 1142 C CA . GLN A 1 79 ? -4.48802 5.62566 -12.26248 1.000 51.76113 79 GLN A CA 1
ATOM 1143 C C . GLN A 1 79 ? -4.12103 7.02068 -11.76918 1.000 55.72716 79 GLN A C 1
ATOM 1144 O O . GLN A 1 79 ? -3.77488 7.18016 -10.59272 1.000 55.11927 79 GLN A O 1
ATOM 1158 N N . ALA A 1 80 ? -4.16044 8.04487 -12.64706 1.000 50.44384 80 ALA A N 1
ATOM 1159 C CA . ALA A 1 80 ? -3.75293 9.37016 -12.20286 1.000 51.34271 80 ALA A CA 1
ATOM 1160 C C . ALA A 1 80 ? -4.72053 9.87278 -11.14354 1.000 49.95049 80 ALA A C 1
ATOM 1161 O O . ALA A 1 80 ? -4.30651 10.39393 -10.11362 1.000 46.13348 80 ALA A O 1
ATOM 1168 N N . GLN A 1 81 ? -6.01233 9.68282 -11.34711 1.000 49.34911 81 GLN A N 1
ATOM 1169 C CA . GLN A 1 81 ? -6.94255 10.17187 -10.34411 1.000 52.16571 81 GLN A CA 1
ATOM 1170 C C . GLN A 1 81 ? -6.74280 9.47349 -9.00440 1.000 52.70775 81 GLN A C 1
ATOM 1171 O O . GLN A 1 81 ? -6.70554 10.13847 -7.96208 1.000 47.78678 81 GLN A O 1
ATOM 1185 N N . ALA A 1 82 ? -6.58039 8.14582 -9.01914 1.000 51.64835 82 ALA A N 1
ATOM 1186 C CA . ALA A 1 82 ? -6.34230 7.41594 -7.79089 1.000 47.23783 82 ALA A CA 1
ATOM 1187 C C . ALA A 1 82 ? -5.06294 7.89334 -7.12178 1.000 49.25892 82 ALA A C 1
ATOM 1188 O O . ALA A 1 82 ? -4.97196 7.94135 -5.89452 1.000 43.83837 82 ALA A O 1
ATOM 1195 N N . LEU A 1 83 ? -4.02781 8.18224 -7.90682 1.000 47.01724 83 LEU A N 1
ATOM 1196 C CA . LEU A 1 83 ? -2.77825 8.61173 -7.29525 1.000 45.69437 83 LEU A CA 1
ATOM 1197 C C . LEU A 1 83 ? -2.97475 9.94833 -6.60441 1.000 48.73359 83 LEU A C 1
ATOM 1198 O O . LEU A 1 83 ? -2.46362 10.16801 -5.48427 1.000 42.62396 83 LEU A O 1
ATOM 1214 N N . GLU A 1 84 ? -3.69898 10.86656 -7.27070 1.000 42.78334 84 GLU A N 1
ATOM 1215 C CA . GLU A 1 84 ? -3.97243 12.14692 -6.63853 1.000 44.59138 84 GLU A CA 1
ATOM 1216 C C . GLU A 1 84 ? -4.68870 11.93573 -5.30149 1.000 41.75866 84 GLU A C 1
ATOM 1217 O O . GLU A 1 84 ? -4.36595 12.60118 -4.32547 1.000 44.14060 84 GLU A O 1
ATOM 1229 N N . ARG A 1 85 ? -5.66894 11.02420 -5.23879 1.000 42.78957 85 ARG A N 1
ATOM 1230 C CA . ARG A 1 85 ? -6.43125 10.80977 -4.01118 1.000 42.49951 85 ARG A CA 1
ATOM 1231 C C . ARG A 1 85 ? -5.57210 10.21293 -2.89884 1.000 40.98262 85 ARG A C 1
ATOM 1232 O O . ARG A 1 85 ? -5.76137 10.51381 -1.70340 1.000 39.29894 85 ARG A O 1
ATOM 1253 N N . LEU A 1 86 ? -4.62397 9.38663 -3.28415 1.000 35.41836 86 LEU A N 1
ATOM 1254 C CA . LEU A 1 86 ? -3.67480 8.84183 -2.34753 1.000 37.85845 86 LEU A CA 1
ATOM 1255 C C . LEU A 1 86 ? -2.82873 9.94203 -1.74717 1.000 38.88243 86 LEU A C 1
ATOM 1256 O O . LEU A 1 86 ? -2.73478 10.05467 -0.53161 1.000 39.41031 86 LEU A O 1
ATOM 1272 N N . ALA A 1 87 ? -2.22921 10.77067 -2.57982 1.000 39.01082 87 ALA A N 1
ATOM 1273 C CA . ALA A 1 87 ? -1.43042 11.87437 -2.07675 1.000 43.79120 87 ALA A CA 1
ATOM 1274 C C . ALA A 1 87 ? -2.23959 12.69719 -1.07022 1.000 43.02950 87 ALA A C 1
ATOM 1275 O O . ALA A 1 87 ? -1.81429 12.92251 0.07990 1.000 37.35260 87 ALA A O 1
ATOM 1282 N N . LYS A 1 88 ? -3.43244 13.11628 -1.48468 1.000 37.36614 88 LYS A N 1
ATOM 1283 C CA . LYS A 1 88 ? -4.22675 13.97710 -0.63270 1.000 42.56463 88 LYS A CA 1
ATOM 1284 C C . LYS A 1 88 ? -4.64304 13.29838 0.66151 1.000 40.45388 88 LYS A C 1
ATOM 1285 O O . LYS A 1 88 ? -4.93406 13.97197 1.65152 1.000 42.78606 88 LYS A O 1
ATOM 1304 N N . SER A 1 89 ? -4.77528 11.98442 0.65969 1.000 41.59296 89 SER A N 1
ATOM 1305 C CA . SER A 1 89 ? -5.16109 11.31868 1.90345 1.000 40.45692 89 SER A CA 1
ATOM 1306 C C . SER A 1 89 ? -4.02577 11.33810 2.92082 1.000 38.53365 89 SER A C 1
ATOM 1307 O O . SER A 1 89 ? -4.25851 11.00531 4.09510 1.000 43.10744 89 SER A O 1
ATOM 1315 N N . ILE A 1 90 ? -2.79807 11.60247 2.46104 1.000 36.61968 90 ILE A N 1
ATOM 1316 C CA . ILE A 1 90 ? -1.61824 11.76038 3.29532 1.000 37.65078 90 ILE A CA 1
ATOM 1317 C C . ILE A 1 90 ? -1.42604 13.20146 3.69420 1.000 39.19543 90 ILE A C 1
ATOM 1318 O O . ILE A 1 90 ? -1.21176 13.49697 4.86540 1.000 45.88831 90 ILE A O 1
ATOM 1334 N N . ASN A 1 91 ? -1.59143 14.11400 2.74231 1.000 44.45178 91 ASN A N 1
ATOM 1335 C CA . ASN A 1 91 ? -1.54988 15.54908 2.95494 1.000 41.31859 91 ASN A CA 1
ATOM 1336 C C . ASN A 1 91 ? -2.69529 16.19552 2.18746 1.000 41.73888 91 ASN A C 1
ATOM 1337 O O . ASN A 1 91 ? -2.58124 16.45945 0.98849 1.000 41.26620 91 ASN A O 1
ATOM 1348 N N . ARG A 1 92 ? -3.76835 16.51191 2.89937 1.000 41.40752 92 ARG A N 1
ATOM 1349 C CA . ARG A 1 92 ? -4.96651 17.04576 2.27382 1.000 40.18239 92 ARG A CA 1
ATOM 1350 C C . ARG A 1 92 ? -4.74610 18.44313 1.73711 1.000 45.50098 92 ARG A C 1
ATOM 1351 O O . ARG A 1 92 ? -5.52534 18.93591 0.90089 1.000 44.11642 92 ARG A O 1
ATOM 1372 N N . LYS A 1 93 ? -3.67151 19.07673 2.13709 1.000 46.30765 93 LYS A N 1
ATOM 1373 C CA . LYS A 1 93 ? -3.36031 20.39789 1.62006 1.000 44.43187 93 LYS A CA 1
ATOM 1374 C C . LYS A 1 93 ? -2.30745 20.34477 0.52590 1.000 36.34765 93 LYS A C 1
ATOM 1375 O O . LYS A 1 93 ? -1.87138 21.39670 0.04048 1.000 40.54439 93 LYS A O 1
ATOM 1394 N N . ILE A 1 94 ? -1.95458 19.14073 0.07090 1.000 38.99627 94 ILE A N 1
ATOM 1395 C CA . ILE A 1 94 ? -0.88967 19.01609 -0.90362 1.000 37.79522 94 ILE A CA 1
ATOM 1396 C C . ILE A 1 94 ? -1.36028 19.52104 -2.25464 1.000 41.00161 94 ILE A C 1
ATOM 1397 O O . ILE A 1 94 ? -2.56529 19.51606 -2.59921 1.000 41.95793 94 ILE A O 1
ATOM 1413 N N . GLY A 1 95 ? -0.40514 19.99691 -3.02883 1.000 43.77883 95 GLY A N 1
ATOM 1414 C CA . GLY A 1 95 ? -0.71140 20.53344 -4.32974 1.000 43.46262 95 GLY A CA 1
ATOM 1415 C C . GLY A 1 95 ? -0.52658 19.46992 -5.39941 1.000 38.56978 95 GLY A C 1
ATOM 1416 O O . GLY A 1 95 ? 0.44311 18.70246 -5.38921 1.000 34.83888 95 GLY A O 1
ATOM 1420 N N . ILE A 1 96 ? -1.44327 19.47239 -6.34854 1.000 41.56945 96 ILE A N 1
ATOM 1421 C CA . ILE A 1 96 ? -1.38183 18.56198 -7.47344 1.000 43.89264 96 ILE A CA 1
ATOM 1422 C C . ILE A 1 96 ? -1.32071 19.35862 -8.76643 1.000 38.44865 96 ILE A C 1
ATOM 1423 O O . ILE A 1 96 ? -2.20263 20.15807 -9.05868 1.000 46.67501 96 ILE A O 1
ATOM 1439 N N . ARG A 1 97 ? -0.27952 19.15199 -9.52866 1.000 38.75236 97 ARG A N 1
ATOM 1440 C CA . ARG A 1 97 ? -0.20059 19.68857 -10.86484 1.000 42.00906 97 ARG A CA 1
ATOM 1441 C C . ARG A 1 97 ? -0.43515 18.60416 -11.88935 1.000 38.26450 97 ARG A C 1
ATOM 1442 O O . ARG A 1 97 ? 0.00888 17.48304 -11.72194 1.000 41.40072 97 ARG A O 1
ATOM 1463 N N . ARG A 1 98 ? -1.15085 18.95276 -12.93997 1.000 43.35773 98 ARG A N 1
ATOM 1464 C CA . ARG A 1 98 ? -1.41680 18.09562 -14.07585 1.000 46.81938 98 ARG A CA 1
ATOM 1465 C C . ARG A 1 98 ? -0.59191 18.48505 -15.27319 1.000 43.77286 98 ARG A C 1
ATOM 1466 O O . ARG A 1 98 ? -0.80713 17.94085 -16.37713 1.000 44.78053 98 ARG A O 1
ATOM 1487 N N . SER A 1 99 ? 0.34835 19.39284 -15.07493 1.000 47.76023 99 SER A N 1
ATOM 1488 C CA . SER A 1 99 ? 1.22964 19.82558 -16.14111 1.000 49.67642 99 SER A CA 1
ATOM 1489 C C . SER A 1 99 ? 2.70297 19.67088 -15.77929 1.000 53.11779 99 SER A C 1
ATOM 1490 O O . SER A 1 99 ? 3.12057 19.95099 -14.64504 1.000 49.13103 99 SER A O 1
ATOM 1498 N N . GLY A 1 100 ? 3.50660 19.29140 -16.77087 1.000 54.64198 100 GLY A N 1
ATOM 1499 C CA . GLY A 1 100 ? 4.90936 19.04332 -16.54536 1.000 48.92801 100 GLY A CA 1
ATOM 1500 C C . GLY A 1 100 ? 5.84452 20.21534 -16.63250 1.000 54.83267 100 GLY A C 1
ATOM 1501 O O . GLY A 1 100 ? 7.00932 20.06556 -16.26036 1.000 57.78831 100 GLY A O 1
ATOM 1505 N N . LYS A 1 101 ? 5.38711 21.38191 -17.12617 1.000 53.29814 101 LYS A N 1
ATOM 1506 C CA . LYS A 1 101 ? 6.30337 22.50208 -17.38670 1.000 64.11446 101 LYS A CA 1
ATOM 1507 C C . LYS A 1 101 ? 6.98418 22.98995 -16.11232 1.000 57.74924 101 LYS A C 1
ATOM 1508 O O . LYS A 1 101 ? 8.14078 23.41814 -16.12051 1.000 63.78332 101 LYS A O 1
ATOM 1527 N N . SER A 1 102 ? 6.30257 22.88614 -15.01727 1.000 50.14985 102 SER A N 1
ATOM 1528 C CA . SER A 1 102 ? 6.80655 23.31457 -13.73533 1.000 59.70701 102 SER A CA 1
ATOM 1529 C C . SER A 1 102 ? 7.47770 22.21877 -12.89004 1.000 59.10801 102 SER A C 1
ATOM 1530 O O . SER A 1 102 ? 7.63765 22.41794 -11.69188 1.000 54.17189 102 SER A O 1
ATOM 1538 N N . ALA A 1 103 ? 7.80195 21.06608 -13.44397 1.000 50.43495 103 ALA A N 1
ATOM 1539 C CA . ALA A 1 103 ? 8.46578 20.06065 -12.64892 1.000 50.02542 103 ALA A CA 1
ATOM 1540 C C . ALA A 1 103 ? 9.88963 20.50841 -12.41988 1.000 47.48084 103 ALA A C 1
ATOM 1541 O O . ALA A 1 103 ? 10.50339 21.08412 -13.29906 1.000 49.52865 103 ALA A O 1
ATOM 1548 N N . THR A 1 104 ? 10.37617 20.31778 -11.18931 1.000 49.72351 104 THR A N 1
ATOM 1549 C CA . THR A 1 104 ? 11.77484 20.57124 -10.86814 1.000 49.93871 104 THR A CA 1
ATOM 1550 C C . THR A 1 104 ? 12.60142 19.30510 -10.79615 1.000 49.04975 104 THR A C 1
ATOM 1551 O O . THR A 1 104 ? 13.82466 19.38280 -10.86884 1.000 51.88305 104 THR A O 1
ATOM 1562 N N . VAL A 1 105 ? 11.94206 18.15628 -10.67573 1.000 45.07549 105 VAL A N 1
ATOM 1563 C CA . VAL A 1 105 ? 12.57504 16.83830 -10.72054 1.000 50.16842 105 VAL A CA 1
ATOM 1564 C C . VAL A 1 105 ? 11.43363 15.89309 -11.08692 1.000 50.70179 105 VAL A C 1
ATOM 1565 O O . VAL A 1 105 ? 10.24824 16.25510 -10.96510 1.000 49.52023 105 VAL A O 1
ATOM 1578 N N . CYS A 1 106 ? 11.76722 14.69920 -11.59302 1.000 46.78851 106 CYS A N 1
ATOM 1579 C CA . CYS A 1 106 ? 10.70970 13.82251 -12.09852 1.000 43.70454 106 CYS A CA 1
ATOM 1580 C C . CYS A 1 106 ? 11.09823 12.36292 -11.96790 1.000 44.24065 106 CYS A C 1
ATOM 1581 O O . CYS A 1 106 ? 12.23744 11.98871 -12.24647 1.000 44.56402 106 CYS A O 1
ATOM 1589 N N . LEU A 1 107 ? 10.13964 11.55118 -11.53470 1.000 38.69788 107 LEU A N 1
ATOM 1590 C CA . LEU A 1 107 ? 10.23891 10.10824 -11.57148 1.000 46.99012 107 LEU A CA 1
ATOM 1591 C C . LEU A 1 107 ? 9.27670 9.56165 -12.60809 1.000 42.95655 107 LEU A C 1
ATOM 1592 O O . LEU A 1 107 ? 8.12857 10.00158 -12.68087 1.000 43.83790 107 LEU A O 1
ATOM 1608 N N . VAL A 1 108 ? 9.74365 8.57999 -13.37047 1.000 44.10509 108 VAL A N 1
ATOM 1609 C CA . VAL A 1 108 ? 8.98861 8.01451 -14.48116 1.000 42.68541 108 VAL A CA 1
ATOM 1610 C C . VAL A 1 108 ? 8.92326 6.52165 -14.31434 1.000 45.83148 108 VAL A C 1
ATOM 1611 O O . VAL A 1 108 ? 9.96240 5.86430 -14.17865 1.000 50.23990 108 VAL A O 1
ATOM 1624 N N . ALA A 1 109 ? 7.72461 5.97759 -14.36973 1.000 47.97246 109 ALA A N 1
ATOM 1625 C CA . ALA A 1 109 ? 7.50677 4.55148 -14.54817 1.000 43.74432 109 ALA A CA 1
ATOM 1626 C C . ALA A 1 109 ? 6.96985 4.28532 -15.94679 1.000 45.85520 109 ALA A C 1
ATOM 1627 O O . ALA A 1 109 ? 6.21671 5.08952 -16.50269 1.000 40.51189 109 ALA A O 1
ATOM 1634 N N . GLY A 1 110 ? 7.32535 3.15872 -16.51398 1.000 49.98545 110 GLY A N 1
ATOM 1635 C CA . GLY A 1 110 ? 6.78915 2.72188 -17.77082 1.000 42.20518 110 GLY A CA 1
ATOM 1636 C C . GLY A 1 110 ? 7.84225 2.82515 -18.85867 1.000 45.95260 110 GLY A C 1
ATOM 1637 O O . GLY A 1 110 ? 9.05692 2.83690 -18.64916 1.000 48.96970 110 GLY A O 1
ATOM 1641 N N . ALA A 1 111 ? 7.31924 2.94788 -20.08769 1.000 44.77137 111 ALA A N 1
ATOM 1642 C CA . ALA A 1 111 ? 8.15234 2.92072 -21.28460 1.000 48.15678 111 ALA A CA 1
ATOM 1643 C C . ALA A 1 111 ? 8.26263 4.25730 -21.99950 1.000 52.68504 111 ALA A C 1
ATOM 1644 O O . ALA A 1 111 ? 9.06295 4.35589 -22.92218 1.000 45.85477 111 ALA A O 1
ATOM 1651 N N . THR A 1 112 ? 7.49387 5.27921 -21.60128 1.000 55.05722 112 THR A N 1
ATOM 1652 C CA . THR A 1 112 ? 7.42748 6.56461 -22.30197 1.000 49.67616 112 THR A CA 1
ATOM 1653 C C . THR A 1 112 ? 8.22249 7.63897 -21.56364 1.000 48.11120 112 THR A C 1
ATOM 1654 O O . THR A 1 112 ? 8.16085 7.74938 -20.33974 1.000 47.26184 112 THR A O 1
ATOM 1665 N N . ARG A 1 113 ? 8.96229 8.43918 -22.33820 1.000 50.16945 113 ARG A N 1
ATOM 1666 C CA . ARG A 1 113 ? 9.69077 9.61743 -21.86306 1.000 48.16757 113 ARG A CA 1
ATOM 1667 C C . ARG A 1 113 ? 8.75022 10.81754 -21.76384 1.000 47.33732 113 ARG A C 1
ATOM 1668 O O . ARG A 1 113 ? 8.00863 11.08743 -22.70289 1.000 49.45910 113 ARG A O 1
ATOM 1689 N N . PRO A 1 114 ? 8.74394 11.54712 -20.64213 1.000 48.44258 114 PRO A N 1
ATOM 1690 C CA . PRO A 1 114 ? 7.88900 12.74797 -20.54264 1.000 47.07999 114 PRO A CA 1
ATOM 1691 C C . PRO A 1 114 ? 8.50153 13.98832 -21.18586 1.000 52.14455 114 PRO A C 1
ATOM 1692 O O . PRO A 1 114 ? 7.78447 14.98602 -21.41793 1.000 43.31430 114 PRO A O 1
ATOM 1703 N N . SER A 1 115 ? 9.80893 13.93044 -21.45889 1.000 49.85059 115 SER A N 1
ATOM 1704 C CA . SER A 1 115 ? 10.58542 14.97163 -22.10721 1.000 51.08600 115 SER A CA 1
ATOM 1705 C C . SER A 1 115 ? 10.37845 16.34305 -21.47540 1.000 53.80098 115 SER A C 1
ATOM 1706 O O . SER A 1 115 ? 10.07148 17.32354 -22.13536 1.000 55.73467 115 SER A O 1
ATOM 1714 N N . LEU A 1 116 ? 10.69661 16.40884 -20.18807 1.000 52.52041 116 LEU A N 1
ATOM 1715 C CA . LEU A 1 116 ? 10.64040 17.59471 -19.34159 1.000 48.82098 116 LEU A CA 1
ATOM 1716 C C . LEU A 1 116 ? 12.02254 18.22021 -19.16741 1.000 53.10675 116 LEU A C 1
ATOM 1717 O O . LEU A 1 116 ? 13.04383 17.58794 -19.44127 1.000 51.46980 116 LEU A O 1
ATOM 1733 N N . ARG A 1 117 ? 12.04445 19.50537 -18.77773 1.000 56.11107 117 ARG A N 1
ATOM 1734 C CA . ARG A 1 117 ? 13.32762 20.19982 -18.59883 1.000 59.40080 117 ARG A CA 1
ATOM 1735 C C . ARG A 1 117 ? 13.87538 20.09873 -17.17349 1.000 59.86951 117 ARG A C 1
ATOM 1736 O O . ARG A 1 117 ? 14.37486 21.09864 -16.63998 1.000 72.16971 117 ARG A O 1
ATOM 1757 N N . CYS A 1 118 ? 13.77881 18.95655 -16.51356 1.000 51.06485 118 CYS A N 1
ATOM 1758 C CA . CYS A 1 118 ? 14.22151 18.79668 -15.14170 1.000 49.71238 118 CYS A CA 1
ATOM 1759 C C . CYS A 1 118 ? 14.91968 17.42963 -15.03305 1.000 49.58498 118 CYS A C 1
ATOM 1760 O O . CYS A 1 118 ? 14.71597 16.58567 -15.88592 1.000 49.96126 118 CYS A O 1
ATOM 1768 N N . PRO A 1 119 ? 15.76084 17.26681 -14.01053 1.000 55.33622 119 PRO A N 1
ATOM 1769 C CA . PRO A 1 119 ? 16.32476 15.92008 -13.74443 1.000 56.20061 119 PRO A CA 1
ATOM 1770 C C . PRO A 1 119 ? 15.22592 14.87499 -13.70994 1.000 54.31244 119 PRO A C 1
ATOM 1771 O O . PRO A 1 119 ? 14.20461 15.03228 -13.03759 1.000 51.31224 119 PRO A O 1
ATOM 1782 N N . THR A 1 120 ? 15.42221 13.81447 -14.46922 1.000 54.71305 120 THR A N 1
ATOM 1783 C CA . THR A 1 120 ? 14.41238 12.77757 -14.63881 1.000 54.64493 120 THR A CA 1
ATOM 1784 C C . THR A 1 120 ? 15.03447 11.41383 -14.39680 1.000 48.49447 120 THR A C 1
ATOM 1785 O O . THR A 1 120 ? 16.10616 11.10120 -14.92570 1.000 51.04693 120 THR A O 1
ATOM 1796 N N . PHE A 1 121 ? 14.35750 10.61683 -13.59130 1.000 49.00720 121 PHE A N 1
ATOM 1797 C CA . PHE A 1 121 ? 14.84857 9.30802 -13.17730 1.000 50.90018 121 PHE A CA 1
ATOM 1798 C C . PHE A 1 121 ? 13.82094 8.25258 -13.55219 1.000 47.33254 121 PHE A C 1
ATOM 1799 O O . PHE A 1 121 ? 12.69237 8.26409 -13.02722 1.000 43.70884 121 PHE A O 1
ATOM 1816 N N . PHE A 1 122 ? 14.20261 7.36090 -14.46499 1.000 45.84829 122 PHE A N 1
ATOM 1817 C CA . PHE A 1 122 ? 13.31784 6.26963 -14.86915 1.000 44.92699 122 PHE A CA 1
ATOM 1818 C C . PHE A 1 122 ? 13.45220 5.12654 -13.89145 1.000 45.66030 122 PHE A C 1
ATOM 1819 O O . PHE A 1 122 ? 14.56501 4.65083 -13.64705 1.000 47.21182 122 PHE A O 1
ATOM 1836 N N . ILE A 1 123 ? 12.34372 4.69814 -13.30969 1.000 44.16270 123 ILE A N 1
ATOM 1837 C CA . ILE A 1 123 ? 12.37546 3.61443 -12.33931 1.000 44.89185 123 ILE A CA 1
ATOM 1838 C C . ILE A 1 123 ? 11.43164 2.51502 -12.78319 1.000 45.24935 123 ILE A C 1
ATOM 1839 O O . ILE A 1 123 ? 10.42506 2.75963 -13.45320 1.000 40.52946 123 ILE A O 1
ATOM 1855 N N . GLY A 1 124 ? 11.72768 1.30640 -12.33592 1.000 45.64129 124 GLY A N 1
ATOM 1856 C CA . GLY A 1 124 ? 10.92180 0.17535 -12.62900 1.000 43.53666 124 GLY A CA 1
ATOM 1857 C C . GLY A 1 124 ? 11.53446 -1.07226 -12.06847 1.000 48.89014 124 GLY A C 1
ATOM 1858 O O . GLY A 1 124 ? 12.24215 -0.98000 -11.04450 1.000 41.45604 124 GLY A O 1
ATOM 1862 N N . SER A 1 125 ? 11.31527 -2.23151 -12.70361 1.000 44.16678 125 SER A N 1
ATOM 1863 C CA . SER A 1 125 ? 11.54355 -3.49517 -12.02982 1.000 46.74789 125 SER A CA 1
ATOM 1864 C C . SER A 1 125 ? 11.23148 -4.65519 -12.96085 1.000 44.96348 125 SER A C 1
ATOM 1865 O O . SER A 1 125 ? 10.53826 -4.51811 -13.96506 1.000 48.91587 125 SER A O 1
ATOM 1873 N N . ASP A 1 126 ? 11.72869 -5.81814 -12.58335 1.000 48.41168 126 ASP A N 1
ATOM 1874 C CA . ASP A 1 126 ? 11.39242 -7.08274 -13.24604 1.000 49.70411 126 ASP A CA 1
ATOM 1875 C C . ASP A 1 126 ? 11.57428 -8.15057 -12.16732 1.000 45.33714 126 ASP A C 1
ATOM 1876 O O . ASP A 1 126 ? 12.67373 -8.67020 -11.98942 1.000 44.80262 126 ASP A O 1
ATOM 1885 N N . GLY A 1 127 ? 10.53202 -8.36306 -11.38433 1.000 46.21898 127 GLY A N 1
ATOM 1886 C CA . GLY A 1 127 ? 10.50834 -9.46631 -10.46767 1.000 41.94662 127 GLY A CA 1
ATOM 1887 C C . GLY A 1 127 ? 11.30483 -9.12454 -9.24151 1.000 48.46582 127 GLY A C 1
ATOM 1888 O O . GLY A 1 127 ? 10.86692 -8.27354 -8.47801 1.000 50.71752 127 GLY A O 1
ATOM 1892 N N . TRP A 1 128 ? 12.44884 -9.78790 -9.00536 1.000 48.32843 128 TRP A N 1
ATOM 1893 C CA . TRP A 1 128 ? 13.29592 -9.42774 -7.87638 1.000 45.70454 128 TRP A CA 1
ATOM 1894 C C . TRP A 1 128 ? 14.13368 -8.17405 -8.14551 1.000 48.95760 128 TRP A C 1
ATOM 1895 O O . TRP A 1 128 ? 14.63694 -7.56132 -7.19146 1.000 44.54349 128 TRP A O 1
ATOM 1916 N N . ALA A 1 129 ? 14.24140 -7.74296 -9.40300 1.000 47.98009 129 ALA A N 1
ATOM 1917 C CA . ALA A 1 129 ? 15.13828 -6.63855 -9.72800 1.000 48.80900 129 ALA A CA 1
ATOM 1918 C C . ALA A 1 129 ? 14.50830 -5.26145 -9.54326 1.000 47.56898 129 ALA A C 1
ATOM 1919 O O . ALA A 1 129 ? 13.44269 -4.96753 -10.08970 1.000 44.88956 129 ALA A O 1
ATOM 1926 N N . ALA A 1 130 ? 15.19123 -4.40774 -8.78656 1.000 49.48747 130 ALA A N 1
ATOM 1927 C CA . ALA A 1 130 ? 14.87308 -2.99496 -8.69827 1.000 47.80533 130 ALA A CA 1
ATOM 1928 C C . ALA A 1 130 ? 15.68494 -2.24158 -9.74480 1.000 48.77005 130 ALA A C 1
ATOM 1929 O O . ALA A 1 130 ? 16.90092 -2.42028 -9.81249 1.000 49.52092 130 ALA A O 1
ATOM 1936 N N . LYS A 1 131 ? 15.02733 -1.36910 -10.54140 1.000 48.56206 131 LYS A N 1
ATOM 1937 C CA . LYS A 1 131 ? 15.71474 -0.69677 -11.63080 1.000 46.04339 131 LYS A CA 1
ATOM 1938 C C . LYS A 1 131 ? 15.54628 0.82396 -11.67992 1.000 48.84913 131 LYS A C 1
ATOM 1939 O O . LYS A 1 131 ? 14.45992 1.38877 -11.51339 1.000 43.23051 131 LYS A O 1
ATOM 1958 N N . LEU A 1 132 ? 16.65983 1.48819 -11.95865 1.000 49.52146 132 LEU A N 1
ATOM 1959 C CA . LEU A 1 132 ? 16.66763 2.93542 -12.09624 1.000 47.04470 132 LEU A CA 1
ATOM 1960 C C . LEU A 1 132 ? 17.66973 3.33370 -13.15512 1.000 51.26733 132 LEU A C 1
ATOM 1961 O O . LEU A 1 132 ? 18.81621 2.87916 -13.13383 1.000 50.10661 132 LEU A O 1
ATOM 1977 N N . SER A 1 133 ? 17.23058 4.16913 -14.08730 1.000 51.03816 133 SER A N 1
ATOM 1978 C CA . SER A 1 133 ? 18.14108 4.81508 -15.00999 1.000 50.09377 133 SER A CA 1
ATOM 1979 C C . SER A 1 133 ? 17.88928 6.30853 -15.05771 1.000 47.26844 133 SER A C 1
ATOM 1980 O O . SER A 1 133 ? 16.74769 6.75857 -14.99780 1.000 46.81516 133 SER A O 1
ATOM 1988 N N . ARG A 1 134 ? 18.97057 7.06207 -15.21848 1.000 51.71061 134 ARG A N 1
ATOM 1989 C CA . ARG A 1 134 ? 18.96550 8.50585 -15.44958 1.000 52.48047 134 ARG A CA 1
ATOM 1990 C C . ARG A 1 134 ? 18.79906 8.86086 -16.92018 1.000 52.98838 134 ARG A C 1
ATOM 1991 O O . ARG A 1 134 ? 18.51803 10.01648 -17.22183 1.000 57.71477 134 ARG A O 1
ATOM 2012 N N . THR A 1 135 ? 18.88317 7.89736 -17.82912 1.000 53.87678 135 THR A N 1
ATOM 2013 C CA . THR A 1 135 ? 18.86060 8.18619 -19.24985 1.000 55.99390 135 THR A CA 1
ATOM 2014 C C . THR A 1 135 ? 17.74842 7.49912 -20.03163 1.000 59.17362 135 THR A C 1
ATOM 2015 O O . THR A 1 135 ? 17.26504 8.08684 -21.01207 1.000 55.13298 135 THR A O 1
ATOM 2026 N N . ASP A 1 136 ? 17.35268 6.26875 -19.70206 1.000 58.54356 136 ASP A N 1
ATOM 2027 C CA . ASP A 1 136 ? 16.33973 5.59217 -20.49388 1.000 59.00237 136 ASP A CA 1
ATOM 2028 C C . ASP A 1 136 ? 15.29841 4.89911 -19.63416 1.000 53.17809 136 ASP A C 1
ATOM 2029 O O . ASP A 1 136 ? 15.61568 4.40795 -18.55035 1.000 50.47912 136 ASP A O 1
ATOM 2038 N N . PRO A 1 137 ? 14.03383 4.83283 -20.10670 1.000 48.34147 137 PRO A N 1
ATOM 2039 C CA . PRO A 1 137 ? 13.02720 4.03822 -19.38422 1.000 49.05754 137 PRO A CA 1
ATOM 2040 C C . PRO A 1 137 ? 13.49938 2.60328 -19.17763 1.000 48.67260 137 PRO A C 1
ATOM 2041 O O . PRO A 1 137 ? 14.26532 2.06033 -19.97744 1.000 48.82722 137 PRO A O 1
ATOM 2052 N N . VAL A 1 138 ? 13.09092 2.02155 -18.04703 1.000 51.04541 138 VAL A N 1
ATOM 2053 C CA . VAL A 1 138 ? 13.51634 0.68236 -17.67029 1.000 46.56790 138 VAL A CA 1
ATOM 2054 C C . VAL A 1 138 ? 12.36350 -0.30655 -17.56039 1.000 47.50686 138 VAL A C 1
ATOM 2055 O O . VAL A 1 138 ? 12.62339 -1.52137 -17.63163 1.000 47.57951 138 VAL A O 1
ATOM 2068 N N . GLY A 1 139 ? 11.11852 0.16034 -17.39845 1.000 47.49825 139 GLY A N 1
ATOM 2069 C CA . GLY A 1 139 ? 9.93347 -0.65241 -17.59039 1.000 44.92632 139 GLY A CA 1
ATOM 2070 C C . GLY A 1 139 ? 9.52326 -1.39103 -16.32734 1.000 49.47580 139 GLY A C 1
ATOM 2071 O O . GLY A 1 139 ? 10.28485 -1.52572 -15.36534 1.000 50.18453 139 GLY A O 1
ATOM 2075 N N . SER A 1 140 ? 8.28146 -1.87595 -16.32151 1.000 46.05037 140 SER A N 1
ATOM 2076 C CA . SER A 1 140 ? 7.80769 -2.69618 -15.20838 1.000 46.15725 140 SER A CA 1
ATOM 2077 C C . SER A 1 140 ? 7.52317 -4.10959 -15.69448 1.000 49.82921 140 SER A C 1
ATOM 2078 O O . SER A 1 140 ? 6.88139 -4.31463 -16.71995 1.000 50.92696 140 SER A O 1
ATOM 2086 N N . GLY A 1 141 ? 8.00158 -5.09851 -14.92390 1.000 50.59141 141 GLY A N 1
ATOM 2087 C CA . GLY A 1 141 ? 7.89358 -6.49186 -15.28846 1.000 46.94391 141 GLY A CA 1
ATOM 2088 C C . GLY A 1 141 ? 6.52889 -7.04885 -15.04837 1.000 46.59495 141 GLY A C 1
ATOM 2089 O O . GLY A 1 141 ? 5.65502 -6.37236 -14.51294 1.000 44.70661 141 GLY A O 1
ATOM 2093 N N . SER A 1 142 ? 6.33716 -8.30486 -15.45408 1.000 47.12977 142 SER A N 1
ATOM 2094 C CA . SER A 1 142 ? 5.03877 -8.92546 -15.26254 1.000 47.94029 142 SER A CA 1
ATOM 2095 C C . SER A 1 142 ? 4.90583 -9.79620 -14.01640 1.000 40.93659 142 SER A C 1
ATOM 2096 O O . SER A 1 142 ? 3.86842 -10.40176 -13.84795 1.000 45.97929 142 SER A O 1
ATOM 2104 N N . SER A 1 143 ? 5.87822 -9.83098 -13.12128 1.000 41.53022 143 SER A N 1
ATOM 2105 C CA . SER A 1 143 ? 5.71191 -10.69800 -11.95566 1.000 40.86828 143 SER A CA 1
ATOM 2106 C C . SER A 1 143 ? 4.61585 -10.19971 -11.03575 1.000 46.39958 143 SER A C 1
ATOM 2107 O O . SER A 1 143 ? 4.19133 -9.02648 -11.10557 1.000 42.66830 143 SER A O 1
ATOM 2115 N N . LEU A 1 144 ? 4.24129 -11.05123 -10.07391 1.000 40.54228 144 LEU A N 1
ATOM 2116 C CA . LEU A 1 144 ? 3.36208 -10.58733 -9.00006 1.000 37.98789 144 LEU A CA 1
ATOM 2117 C C . LEU A 1 144 ? 4.08062 -10.35838 -7.65504 1.000 40.05384 144 LEU A C 1
ATOM 2118 O O . LEU A 1 144 ? 3.41623 -10.25490 -6.63428 1.000 40.08737 144 LEU A O 1
ATOM 2134 N N . LEU A 1 145 ? 5.39179 -10.23973 -7.65608 1.000 43.04838 145 LEU A N 1
ATOM 2135 C CA . LEU A 1 145 ? 6.22948 -9.84911 -6.53093 1.000 41.12949 145 LEU A CA 1
ATOM 2136 C C . LEU A 1 145 ? 6.31018 -8.34282 -6.44071 1.000 39.91720 145 LEU A C 1
ATOM 2137 O O . LEU A 1 145 ? 6.38042 -7.67973 -7.46452 1.000 42.77613 145 LEU A O 1
ATOM 2153 N N . PRO A 1 146 ? 6.31970 -7.77794 -5.23867 1.000 42.74597 146 PRO A N 1
ATOM 2154 C CA . PRO A 1 146 ? 6.46194 -6.31442 -5.10182 1.000 40.67370 146 PRO A CA 1
ATOM 2155 C C . PRO A 1 146 ? 7.82144 -5.79197 -4.67748 1.000 37.08484 146 PRO A C 1
ATOM 2156 O O . PRO A 1 146 ? 7.91962 -4.58443 -4.49560 1.000 40.54415 146 PRO A O 1
ATOM 2167 N N . TYR A 1 147 ? 8.81115 -6.65545 -4.45081 1.000 38.86938 147 TYR A N 1
ATOM 2168 C CA . TYR A 1 147 ? 10.07411 -6.25335 -3.82250 1.000 41.67145 147 TYR A CA 1
ATOM 2169 C C . TYR A 1 147 ? 10.89248 -5.36653 -4.74638 1.000 44.49259 147 TYR A C 1
ATOM 2170 O O . TYR A 1 147 ? 11.31597 -4.27553 -4.34200 1.000 44.79070 147 TYR A O 1
ATOM 2188 N N . GLY A 1 148 ? 11.10265 -5.80369 -6.00108 1.000 40.67638 148 GLY A N 1
ATOM 2189 C CA . GLY A 1 148 ? 11.79356 -4.95507 -6.95023 1.000 45.82196 148 GLY A CA 1
ATOM 2190 C C . GLY A 1 148 ? 11.04666 -3.66060 -7.23751 1.000 40.10927 148 GLY A C 1
ATOM 2191 O O . GLY A 1 148 ? 11.63838 -2.59180 -7.23620 1.000 42.51079 148 GLY A O 1
ATOM 2195 N N . ALA A 1 149 ? 9.74043 -3.73880 -7.43292 1.000 41.16202 149 ALA A N 1
ATOM 2196 C CA . ALA A 1 149 ? 8.94715 -2.56589 -7.76109 1.000 40.39796 149 ALA A CA 1
ATOM 2197 C C . ALA A 1 149 ? 9.01822 -1.54348 -6.63956 1.000 43.02893 149 ALA A C 1
ATOM 2198 O O . ALA A 1 149 ? 9.24876 -0.34212 -6.88332 1.000 37.42013 149 ALA A O 1
ATOM 2205 N N . GLY A 1 150 ? 8.89692 -2.01000 -5.40115 1.000 39.32302 150 GLY A N 1
ATOM 2206 C CA . GLY A 1 150 ? 8.89838 -1.10092 -4.26828 1.000 39.60654 150 GLY A CA 1
ATOM 2207 C C . GLY A 1 150 ? 10.29249 -0.56928 -3.99732 1.000 40.59639 150 GLY A C 1
ATOM 2208 O O . GLY A 1 150 ? 10.49258 0.60640 -3.66302 1.000 34.83603 150 GLY A O 1
ATOM 2212 N N . ALA A 1 151 ? 11.30499 -1.43366 -4.13337 1.000 42.69073 151 ALA A N 1
ATOM 2213 C CA . ALA A 1 151 ? 12.65200 -0.92616 -3.86698 1.000 40.50107 151 ALA A CA 1
ATOM 2214 C C . ALA A 1 151 ? 12.97682 0.17035 -4.87457 1.000 43.41030 151 ALA A C 1
ATOM 2215 O O . ALA A 1 151 ? 13.54926 1.21748 -4.50930 1.000 39.40110 151 ALA A O 1
ATOM 2222 N N . ALA A 1 152 ? 12.53163 -0.02577 -6.13763 1.000 42.40644 152 ALA A N 1
ATOM 2223 C CA . ALA A 1 152 ? 12.68517 1.01297 -7.16407 1.000 40.64730 152 ALA A CA 1
ATOM 2224 C C . ALA A 1 152 ? 12.12789 2.37025 -6.72733 1.000 40.49845 152 ALA A C 1
ATOM 2225 O O . ALA A 1 152 ? 12.73328 3.40987 -6.99015 1.000 40.30515 152 ALA A O 1
ATOM 2232 N N . SER A 1 153 ? 10.94332 2.38442 -6.09550 1.000 37.44047 153 SER A N 1
ATOM 2233 C CA . SER A 1 153 ? 10.40629 3.64281 -5.60565 1.000 40.38517 153 SER A CA 1
ATOM 2234 C C . SER A 1 153 ? 11.32379 4.25941 -4.55176 1.000 40.91186 153 SER A C 1
ATOM 2235 O O . SER A 1 153 ? 11.46766 5.47829 -4.48165 1.000 44.44507 153 SER A O 1
ATOM 2243 N N . CYS A 1 154 ? 11.85438 3.44757 -3.65563 1.000 41.10288 154 CYS A N 1
ATOM 2244 C CA . CYS A 1 154 ? 12.70672 3.97914 -2.61419 1.000 44.02874 154 CYS A CA 1
ATOM 2245 C C . CYS A 1 154 ? 13.91158 4.64401 -3.24083 1.000 40.43646 154 CYS A C 1
ATOM 2246 O O . CYS A 1 154 ? 14.23885 5.79677 -2.91481 1.000 43.19890 154 CYS A O 1
ATOM 2254 N N . PHE A 1 155 ? 14.58262 3.93708 -4.14717 1.000 36.31051 155 PHE A N 1
ATOM 2255 C CA . PHE A 1 155 ? 15.71450 4.55850 -4.83439 1.000 46.47944 155 PHE A CA 1
ATOM 2256 C C . PHE A 1 155 ? 15.27559 5.82028 -5.58878 1.000 41.72502 155 PHE A C 1
ATOM 2257 O O . PHE A 1 155 ? 15.97241 6.83392 -5.56180 1.000 39.98014 155 PHE A O 1
ATOM 2274 N N . GLY A 1 156 ? 14.08808 5.79222 -6.20173 1.000 39.51759 156 GLY A N 1
ATOM 2275 C CA . GLY A 1 156 ? 13.57959 6.98201 -6.86286 1.000 40.09833 156 GLY A CA 1
ATOM 2276 C C . GLY A 1 156 ? 13.46147 8.16431 -5.92100 1.000 38.82593 156 GLY A C 1
ATOM 2277 O O . GLY A 1 156 ? 13.92547 9.26411 -6.21831 1.000 37.49909 156 GLY A O 1
ATOM 2281 N N . ALA A 1 157 ? 12.86781 7.93571 -4.75501 1.000 39.29777 157 ALA A N 1
ATOM 2282 C CA . ALA A 1 157 ? 12.63714 9.00263 -3.78266 1.000 39.78649 157 ALA A CA 1
ATOM 2283 C C . ALA A 1 157 ? 13.93622 9.51242 -3.18384 1.000 39.64212 157 ALA A C 1
ATOM 2284 O O . ALA A 1 157 ? 14.09141 10.71603 -3.01332 1.000 43.28858 157 ALA A O 1
ATOM 2291 N N . ALA A 1 158 ? 14.89364 8.63558 -2.93458 1.000 40.33420 158 ALA A N 1
ATOM 2292 C CA . ALA A 1 158 ? 16.21926 9.07033 -2.50455 1.000 41.45285 158 ALA A CA 1
ATOM 2293 C C . ALA A 1 158 ? 16.87744 9.95121 -3.54680 1.000 42.90795 158 ALA A C 1
ATOM 2294 O O . ALA A 1 158 ? 17.47644 10.97448 -3.22061 1.000 47.28103 158 ALA A O 1
ATOM 2301 N N . ASN A 1 159 ? 16.80987 9.57906 -4.80832 1.000 48.40429 159 ASN A N 1
ATOM 2302 C CA . ASN A 1 159 ? 17.46168 10.42793 -5.80038 1.000 47.07351 159 ASN A CA 1
ATOM 2303 C C . ASN A 1 159 ? 16.76749 11.77847 -5.93474 1.000 48.10003 159 ASN A C 1
ATOM 2304 O O . ASN A 1 159 ? 17.44767 12.80720 -6.16612 1.000 46.56148 159 ASN A O 1
ATOM 2315 N N . VAL A 1 160 ? 15.43593 11.81478 -5.78242 1.000 46.08067 160 VAL A N 1
ATOM 2316 C CA . VAL A 1 160 ? 14.75056 13.10284 -5.75524 1.000 44.74238 160 VAL A CA 1
ATOM 2317 C C . VAL A 1 160 ? 15.33480 13.95195 -4.63290 1.000 47.12609 160 VAL A C 1
ATOM 2318 O O . VAL A 1 160 ? 15.76529 15.10002 -4.83749 1.000 41.06497 160 VAL A O 1
ATOM 2331 N N . PHE A 1 161 ? 15.44614 13.35040 -3.44950 1.000 48.35397 161 PHE A N 1
ATOM 2332 C CA . PHE A 1 161 ? 15.95825 14.08039 -2.31287 1.000 42.41727 161 PHE A CA 1
ATOM 2333 C C . PHE A 1 161 ? 17.40556 14.48623 -2.50406 1.000 43.18282 161 PHE A C 1
ATOM 2334 O O . PHE A 1 161 ? 17.77256 15.60836 -2.17538 1.000 48.72610 161 PHE A O 1
ATOM 2351 N N . ARG A 1 162 ? 18.24007 13.63254 -3.07577 1.000 45.52412 162 ARG A N 1
ATOM 2352 C CA . ARG A 1 162 ? 19.64956 13.99996 -3.21497 1.000 48.07121 162 ARG A CA 1
ATOM 2353 C C . ARG A 1 162 ? 19.89240 14.99894 -4.34523 1.000 51.10551 162 ARG A C 1
ATOM 2354 O O . ARG A 1 162 ? 20.92406 15.68905 -4.33357 1.000 57.20054 162 ARG A O 1
ATOM 2375 N N . THR A 1 163 ? 18.97994 15.06741 -5.31665 1.000 48.74719 163 THR A N 1
ATOM 2376 C CA . THR A 1 163 ? 19.04221 16.06385 -6.37922 1.000 45.26829 163 THR A CA 1
ATOM 2377 C C . THR A 1 163 ? 18.66381 17.43408 -5.83833 1.000 45.35205 163 THR A C 1
ATOM 2378 O O . THR A 1 163 ? 19.42575 18.39081 -5.95982 1.000 47.70685 163 THR A O 1
ATOM 2389 N N . ILE A 1 164 ? 17.50984 17.53677 -5.19127 1.000 45.00579 164 ILE A N 1
ATOM 2390 C CA . ILE A 1 164 ? 17.06235 18.81207 -4.66391 1.000 45.82106 164 ILE A CA 1
ATOM 2391 C C . ILE A 1 164 ? 18.03420 19.36307 -3.62178 1.000 48.38003 164 ILE A C 1
ATOM 2392 O O . ILE A 1 164 ? 18.29500 20.55854 -3.59754 1.000 50.20387 164 ILE A O 1
ATOM 2408 N N . PHE A 1 165 ? 18.58546 18.53229 -2.75388 1.000 52.65678 165 PHE A N 1
ATOM 2409 C CA . PHE A 1 165 ? 19.38802 19.03705 -1.64657 1.000 47.40310 165 PHE A CA 1
ATOM 2410 C C . PHE A 1 165 ? 20.85962 18.73664 -1.80521 1.000 53.24927 165 PHE A C 1
ATOM 2411 O O . PHE A 1 165 ? 21.61322 18.74140 -0.82413 1.000 55.30433 165 PHE A O 1
ATOM 2428 N N . ALA A 1 166 ? 21.27819 18.58523 -3.06292 1.000 53.25043 166 ALA A N 1
ATOM 2429 C CA . ALA A 1 166 ? 22.64723 18.19557 -3.39158 1.000 57.41230 166 ALA A CA 1
ATOM 2430 C C . ALA A 1 166 ? 23.67690 19.08484 -2.73437 1.000 55.74362 166 ALA A C 1
ATOM 2431 O O . ALA A 1 166 ? 24.72882 18.61573 -2.29973 1.000 66.24502 166 ALA A O 1
ATOM 2438 N N . ALA A 1 167 ? 23.40905 20.35870 -2.67122 1.000 56.23736 167 ALA A N 1
ATOM 2439 C CA . ALA A 1 167 ? 24.40134 21.28389 -2.17709 1.000 52.46841 167 ALA A CA 1
ATOM 2440 C C . ALA A 1 167 ? 24.56282 21.19274 -0.70517 1.000 52.77994 167 ALA A C 1
ATOM 2441 O O . ALA A 1 167 ? 25.40340 21.86024 -0.16007 1.000 56.92752 167 ALA A O 1
ATOM 2448 N N . GLN A 1 168 ? 23.76674 20.40764 -0.01143 1.000 55.84608 168 GLN A N 1
ATOM 2449 C CA . GLN A 1 168 ? 23.92948 20.25337 1.42320 1.000 54.88974 168 GLN A CA 1
ATOM 2450 C C . GLN A 1 168 ? 24.30028 18.82293 1.76334 1.000 54.76450 168 GLN A C 1
ATOM 2451 O O . GLN A 1 168 ? 24.14459 18.41135 2.92272 1.000 52.89649 168 GLN A O 1
ATOM 2465 N N . LEU A 1 169 ? 24.79650 18.07511 0.75618 1.000 53.08743 169 LEU A N 1
ATOM 2466 C CA . LEU A 1 169 ? 25.29218 16.70967 0.90067 1.000 57.28706 169 LEU A CA 1
ATOM 2467 C C . LEU A 1 169 ? 26.70678 16.54743 0.34224 1.000 60.09110 169 LEU A C 1
ATOM 2468 O O . LEU A 1 169 ? 27.13345 17.27245 -0.55179 1.000 61.60535 169 LEU A O 1
ATOM 2484 N N . THR A 1 170 ? 27.44487 15.59722 0.90982 1.000 67.55823 170 THR A N 1
ATOM 2485 C CA . THR A 1 170 ? 28.80658 15.28277 0.50073 1.000 71.46181 170 THR A CA 1
ATOM 2486 C C . THR A 1 170 ? 28.83315 13.86418 -0.04485 1.000 67.35158 170 THR A C 1
ATOM 2487 O O . THR A 1 170 ? 28.21967 12.95839 0.52772 1.000 66.24023 170 THR A O 1
ATOM 2498 N N . GLY A 1 171 ? 29.52465 13.69336 -1.16260 1.000 69.25873 171 GLY A N 1
ATOM 2499 C CA . GLY A 1 171 ? 29.58424 12.37562 -1.81214 1.000 69.48734 171 GLY A CA 1
ATOM 2500 C C . GLY A 1 171 ? 28.22549 11.76333 -2.08519 1.000 69.55740 171 GLY A C 1
ATOM 2501 O O . GLY A 1 171 ? 28.03261 10.54632 -1.93413 1.000 66.51564 171 GLY A O 1
ATOM 2505 N N . ALA A 1 172 ? 27.26543 12.59292 -2.49854 1.000 63.99045 172 ALA A N 1
ATOM 2506 C CA . ALA A 1 172 ? 25.87754 12.18494 -2.60617 1.000 57.57729 172 ALA A CA 1
ATOM 2507 C C . ALA A 1 172 ? 25.37193 12.35495 -4.02834 1.000 59.05113 172 ALA A C 1
ATOM 2508 O O . ALA A 1 172 ? 24.23823 12.77353 -4.23995 1.000 64.59556 172 ALA A O 1
ATOM 2515 N N . GLU A 1 173 ? 26.20247 12.04202 -5.02257 1.000 56.79812 173 GLU A N 1
ATOM 2516 C CA . GLU A 1 173 ? 25.78079 12.17054 -6.40843 1.000 53.35745 173 GLU A CA 1
ATOM 2517 C C . GLU A 1 173 ? 24.48392 11.37984 -6.65881 1.000 61.68629 173 GLU A C 1
ATOM 2518 O O . GLU A 1 173 ? 24.08404 10.50903 -5.86740 1.000 58.88707 173 GLU A O 1
ATOM 2530 N N . SER A 1 174 ? 23.78107 11.73710 -7.74035 1.000 57.13057 174 SER A N 1
ATOM 2531 C CA . SER A 1 174 ? 22.62026 10.95763 -8.14366 1.000 54.49493 174 SER A CA 1
ATOM 2532 C C . SER A 1 174 ? 23.11859 9.65109 -8.73336 1.000 55.74827 174 SER A C 1
ATOM 2533 O O . SER A 1 174 ? 24.20305 9.60672 -9.31908 1.000 60.91580 174 SER A O 1
ATOM 2541 N N . ASP A 1 175 ? 22.34864 8.58100 -8.52388 1.000 56.53974 175 ASP A N 1
ATOM 2542 C CA . ASP A 1 175 ? 22.58483 7.31803 -9.20715 1.000 53.18083 175 ASP A CA 1
ATOM 2543 C C . ASP A 1 175 ? 22.33654 7.46499 -10.71021 1.000 58.96174 175 ASP A C 1
ATOM 2544 O O . ASP A 1 175 ? 21.35795 8.07412 -11.13164 1.000 57.69238 175 ASP A O 1
ATOM 2553 N N . GLU A 1 176 ? 23.21553 6.89448 -11.52244 1.000 57.85701 176 GLU A N 1
ATOM 2554 C CA . GLU A 1 176 ? 23.00541 6.84688 -12.95421 1.000 55.98539 176 GLU A CA 1
ATOM 2555 C C . GLU A 1 176 ? 22.20324 5.61547 -13.33986 1.000 59.20842 176 GLU A C 1
ATOM 2556 O O . GLU A 1 176 ? 21.24423 5.71830 -14.10340 1.000 57.20206 176 GLU A O 1
ATOM 2568 N N . ASN A 1 177 ? 22.60143 4.45047 -12.83542 1.000 55.40245 177 ASN A N 1
ATOM 2569 C CA . ASN A 1 177 ? 21.92849 3.20007 -13.10593 1.000 54.22584 177 ASN A CA 1
ATOM 2570 C C . ASN A 1 177 ? 21.95019 2.30153 -11.88047 1.000 53.93609 177 ASN A C 1
ATOM 2571 O O . ASN A 1 177 ? 23.01496 2.05719 -11.30626 1.000 51.31429 177 ASN A O 1
ATOM 2582 N N . ILE A 1 178 ? 20.78845 1.76152 -11.54638 1.000 49.42699 178 ILE A N 1
ATOM 2583 C CA . ILE A 1 178 ? 20.65365 0.69502 -10.57573 1.000 51.26553 178 ILE A CA 1
ATOM 2584 C C . ILE A 1 178 ? 20.01826 -0.49130 -11.28442 1.000 54.14192 178 ILE A C 1
ATOM 2585 O O . ILE A 1 178 ? 19.01859 -0.30853 -11.98986 1.000 54.09878 178 ILE A O 1
ATOM 2601 N N . ASP A 1 179 ? 20.61539 -1.68058 -11.14841 1.000 56.04591 179 ASP A N 1
ATOM 2602 C CA . ASP A 1 179 ? 19.91848 -2.93428 -11.45431 1.000 53.79508 179 ASP A CA 1
ATOM 2603 C C . ASP A 1 179 ? 20.20010 -3.96544 -10.35391 1.000 51.09922 179 ASP A C 1
ATOM 2604 O O . ASP A 1 179 ? 21.11929 -4.78188 -10.48797 1.000 55.22343 179 ASP A O 1
ATOM 2613 N N . LEU A 1 180 ? 19.40064 -3.94026 -9.29579 1.000 46.57777 180 LEU A N 1
ATOM 2614 C CA . LEU A 1 180 ? 19.70609 -4.66762 -8.07911 1.000 46.92274 180 LEU A CA 1
ATOM 2615 C C . LEU A 1 180 ? 18.65932 -5.74816 -7.85913 1.000 46.65223 180 LEU A C 1
ATOM 2616 O O . LEU A 1 180 ? 17.45900 -5.47181 -7.84654 1.000 45.26700 180 LEU A O 1
ATOM 2632 N N . SER A 1 181 ? 19.11443 -6.96340 -7.63578 1.000 44.69995 181 SER A N 1
ATOM 2633 C CA . SER A 1 181 ? 18.22237 -8.06452 -7.29629 1.000 47.31484 181 SER A CA 1
ATOM 2634 C C . SER A 1 181 ? 18.01019 -8.09678 -5.78298 1.000 43.86858 181 SER A C 1
ATOM 2635 O O . SER A 1 181 ? 18.97662 -8.14921 -5.02742 1.000 41.06990 181 SER A O 1
ATOM 2643 N N . LEU A 1 182 ? 16.75221 -8.05314 -5.33997 1.000 44.26706 182 LEU A N 1
ATOM 2644 C CA . LEU A 1 182 ? 16.45696 -8.22187 -3.92175 1.000 43.27935 182 LEU A CA 1
ATOM 2645 C C . LEU A 1 182 ? 16.45124 -9.68450 -3.51661 1.000 48.02351 182 LEU A C 1
ATOM 2646 O O . LEU A 1 182 ? 16.31385 -9.98904 -2.32330 1.000 46.57762 182 LEU A O 1
ATOM 2662 N N . TYR A 1 183 ? 16.60713 -10.59867 -4.47648 1.000 44.52609 183 TYR A N 1
ATOM 2663 C CA . TYR A 1 183 ? 16.83744 -12.00115 -4.16713 1.000 41.49703 183 TYR A CA 1
ATOM 2664 C C . TYR A 1 183 ? 18.27589 -12.19756 -3.69596 1.000 43.33729 183 TYR A C 1
ATOM 2665 O O . TYR A 1 183 ? 18.52702 -12.63785 -2.57306 1.000 44.96435 183 TYR A O 1
ATOM 2683 N N . SER A 1 184 ? 19.23806 -11.83592 -4.51758 1.000 45.41430 184 SER A N 1
ATOM 2684 C CA . SER A 1 184 ? 20.63383 -12.04548 -4.15387 1.000 44.13757 184 SER A CA 1
ATOM 2685 C C . SER A 1 184 ? 21.35758 -10.82508 -3.57522 1.000 48.95015 184 SER A C 1
ATOM 2686 O O . SER A 1 184 ? 22.48536 -10.97499 -3.09026 1.000 46.29876 184 SER A O 1
ATOM 2694 N N . TYR A 1 185 ? 20.80322 -9.61188 -3.70980 1.000 48.87635 185 TYR A N 1
ATOM 2695 C CA . TYR A 1 185 ? 21.49610 -8.35699 -3.36760 1.000 45.58284 185 TYR A CA 1
ATOM 2696 C C . TYR A 1 185 ? 22.79905 -8.17851 -4.14505 1.000 51.60591 185 TYR A C 1
ATOM 2697 O O . TYR A 1 185 ? 23.68550 -7.39741 -3.74158 1.000 53.39341 185 TYR A O 1
ATOM 2715 N N . ASN A 1 186 ? 22.91189 -8.86250 -5.28321 1.000 50.33462 186 ASN A N 1
ATOM 2716 C CA . ASN A 1 186 ? 23.89371 -8.51788 -6.29832 1.000 48.28540 186 ASN A CA 1
ATOM 2717 C C . ASN A 1 186 ? 23.22793 -7.83878 -7.49136 1.000 49.15561 186 ASN A C 1
ATOM 2718 O O . ASN A 1 186 ? 21.99513 -7.76262 -7.60641 1.000 45.50668 186 ASN A O 1
ATOM 2729 N N . LYS A 1 187 ? 24.06505 -7.30531 -8.37568 1.000 48.97672 187 LYS A N 1
ATOM 2730 C CA . LYS A 1 187 ? 23.57136 -6.84850 -9.65694 1.000 47.65998 187 LYS A CA 1
ATOM 2731 C C . LYS A 1 187 ? 22.81057 -7.97835 -10.32462 1.000 50.16325 187 LYS A C 1
ATOM 2732 O O . LYS A 1 187 ? 23.31094 -9.08722 -10.44870 1.000 53.51560 187 LYS A O 1
ATOM 2751 N N . SER A 1 188 ? 21.61102 -7.68283 -10.78776 1.000 53.17367 188 SER A N 1
ATOM 2752 C CA . SER A 1 188 ? 20.81162 -8.68731 -11.46764 1.000 61.85011 188 SER A CA 1
ATOM 2753 C C . SER A 1 188 ? 21.50102 -9.24896 -12.71185 1.000 66.89374 188 SER A C 1
ATOM 2754 O O . SER A 1 188 ? 22.11065 -8.51481 -13.48998 1.000 68.45955 188 SER A O 1
ATOM 2762 N N . ARG A 1 189 ? 21.38245 -10.57155 -12.89211 1.000 76.20675 189 ARG A N 1
ATOM 2763 C CA . ARG A 1 189 ? 21.98191 -11.32615 -13.99352 1.000 77.41907 189 ARG A CA 1
ATOM 2764 C C . ARG A 1 189 ? 20.89364 -11.84765 -14.93188 1.000 79.54301 189 ARG A C 1
ATOM 2765 O O . ARG A 1 189 ? 19.74389 -12.05545 -14.52055 1.000 80.16382 189 ARG A O 1
ATOM 2769 N N . ALA A 1 190 ? 21.25651 -12.03168 -16.20770 1.000 86.86676 190 ALA A N 1
ATOM 2770 C CA . ALA A 1 190 ? 20.26314 -12.46926 -17.19177 1.000 92.28325 190 ALA A CA 1
ATOM 2771 C C . ALA A 1 190 ? 19.80667 -13.91052 -16.94130 1.000 90.05146 190 ALA A C 1
ATOM 2772 O O . ALA A 1 190 ? 18.64464 -14.24187 -17.21139 1.000 89.10751 190 ALA A O 1
ATOM 2779 N N . GLY A 1 191 ? 20.69021 -14.76367 -16.41226 1.000 93.59747 191 GLY A N 1
ATOM 2780 C CA . GLY A 1 191 ? 20.33413 -16.11052 -16.00547 1.000 92.22057 191 GLY A CA 1
ATOM 2781 C C . GLY A 1 191 ? 19.52626 -16.13667 -14.72602 1.000 98.18892 191 GLY A C 1
ATOM 2782 O O . GLY A 1 191 ? 18.29184 -16.18543 -14.75809 1.000 104.72569 191 GLY A O 1
ATOM 2786 N N . ASP A 1 192 ? 20.20948 -16.06502 -13.58118 1.000 95.53511 192 ASP A N 1
ATOM 2787 C CA . ASP A 1 192 ? 19.53042 -16.12093 -12.29517 1.000 82.91903 192 ASP A CA 1
ATOM 2788 C C . ASP A 1 192 ? 18.55107 -14.97971 -12.07331 1.000 86.83682 192 ASP A C 1
ATOM 2789 O O . ASP A 1 192 ? 18.88225 -13.98172 -11.41088 1.000 87.96514 192 ASP A O 1
ATOM 2798 N N . ALA A 1 193 ? 17.33289 -15.13462 -12.60020 1.000 84.94606 193 ALA A N 1
ATOM 2799 C CA . ALA A 1 193 ? 16.28240 -14.19032 -12.24371 1.000 79.61646 193 ALA A CA 1
ATOM 2800 C C . ALA A 1 193 ? 15.79836 -14.42397 -10.81631 1.000 74.41726 193 ALA A C 1
ATOM 2801 O O . ALA A 1 193 ? 15.32153 -13.48657 -10.16937 1.000 72.96235 193 ALA A O 1
ATOM 2808 N N . GLY A 1 194 ? 15.92728 -15.65591 -10.30041 1.000 75.61975 194 GLY A N 1
ATOM 2809 C CA . GLY A 1 194 ? 15.43482 -16.01779 -8.98176 1.000 65.80156 194 GLY A CA 1
ATOM 2810 C C . GLY A 1 194 ? 13.95799 -16.32140 -9.04634 1.000 65.03275 194 GLY A C 1
ATOM 2811 O O . GLY A 1 194 ? 13.23520 -15.79253 -9.89644 1.000 68.30173 194 GLY A O 1
ATOM 2815 N N . PRO A 1 195 ? 13.46980 -17.16580 -8.14430 1.000 61.83547 195 PRO A N 1
ATOM 2816 C CA . PRO A 1 195 ? 12.10016 -17.67792 -8.29051 1.000 62.74455 195 PRO A CA 1
ATOM 2817 C C . PRO A 1 195 ? 11.06736 -16.58853 -8.05702 1.000 55.83183 195 PRO A C 1
ATOM 2818 O O . PRO A 1 195 ? 11.14528 -15.87740 -7.05761 1.000 58.49473 195 PRO A O 1
ATOM 2829 N N . ILE A 1 196 ? 10.06346 -16.50396 -8.94244 1.000 53.41427 196 ILE A N 1
ATOM 2830 C CA . ILE A 1 196 ? 9.04150 -15.45382 -8.83663 1.000 56.56798 196 ILE A CA 1
ATOM 2831 C C . ILE A 1 196 ? 7.63006 -15.97917 -8.48788 1.000 54.57629 196 ILE A C 1
ATOM 2832 O O . ILE A 1 196 ? 6.72781 -15.17592 -8.32586 1.000 53.40038 196 ILE A O 1
ATOM 2848 N N . ASP A 1 197 ? 7.42773 -17.27071 -8.32688 1.000 58.79073 197 ASP A N 1
ATOM 2849 C CA . ASP A 1 197 ? 6.13291 -17.81210 -7.93687 1.000 60.80096 197 ASP A CA 1
ATOM 2850 C C . ASP A 1 197 ? 5.64895 -17.16092 -6.63152 1.000 55.27361 197 ASP A C 1
ATOM 2851 O O . ASP A 1 197 ? 6.30646 -17.32797 -5.59157 1.000 50.30212 197 ASP A O 1
ATOM 2860 N N . PRO A 1 198 ? 4.53467 -16.43485 -6.64180 1.000 56.45161 198 PRO A N 1
ATOM 2861 C CA . PRO A 1 198 ? 4.10141 -15.70424 -5.43773 1.000 53.73100 198 PRO A CA 1
ATOM 2862 C C . PRO A 1 198 ? 3.29745 -16.55759 -4.49274 1.000 54.41322 198 PRO A C 1
ATOM 2863 O O . PRO A 1 198 ? 3.12344 -16.15518 -3.33546 1.000 48.31301 198 PRO A O 1
ATOM 2874 N N . ALA A 1 199 ? 2.78751 -17.71051 -4.96145 1.000 54.35112 199 ALA A N 1
ATOM 2875 C CA . ALA A 1 199 ? 2.15320 -18.69667 -4.08484 1.000 54.98627 199 ALA A CA 1
ATOM 2876 C C . ALA A 1 199 ? 3.16948 -19.32356 -3.13796 1.000 52.22573 199 ALA A C 1
ATOM 2877 O O . ALA A 1 199 ? 3.84159 -20.29431 -3.46557 1.000 55.77876 199 ALA A O 1
ATOM 2884 N N . VAL A 1 200 ? 3.24366 -18.80499 -1.92985 1.000 52.05467 200 VAL A N 1
ATOM 2885 C CA . VAL A 1 200 ? 4.11808 -19.32524 -0.88635 1.000 48.34884 200 VAL A CA 1
ATOM 2886 C C . VAL A 1 200 ? 3.42269 -19.17009 0.44621 1.000 45.68165 200 VAL A C 1
ATOM 2887 O O . VAL A 1 200 ? 2.56417 -18.30943 0.63729 1.000 49.70188 200 VAL A O 1
ATOM 2900 N N . ASP A 1 201 ? 3.83630 -19.98053 1.37822 1.000 46.32766 201 ASP A N 1
ATOM 2901 C CA . ASP A 1 201 ? 3.34712 -19.91805 2.72552 1.000 47.00183 201 ASP A CA 1
ATOM 2902 C C . ASP A 1 201 ? 4.47363 -19.53417 3.66471 1.000 46.88874 201 ASP A C 1
ATOM 2903 O O . ASP A 1 201 ? 5.52480 -20.18653 3.68323 1.000 45.44706 201 ASP A O 1
ATOM 2912 N N . LEU A 1 202 ? 4.22532 -18.48148 4.45462 1.000 47.52645 202 LEU A N 1
ATOM 2913 C CA . LEU A 1 202 ? 5.09973 -17.91294 5.45303 1.000 45.20633 202 LEU A CA 1
ATOM 2914 C C . LEU A 1 202 ? 5.15182 -18.71436 6.75822 1.000 46.58896 202 LEU A C 1
ATOM 2915 O O . LEU A 1 202 ? 5.75675 -18.24287 7.74772 1.000 43.60953 202 LEU A O 1
ATOM 2931 N N . GLY A 1 203 ? 4.50679 -19.85409 6.79638 1.000 41.07049 203 GLY A N 1
ATOM 2932 C CA . GLY A 1 203 ? 4.51844 -20.49780 8.11971 1.000 45.67706 203 GLY A CA 1
ATOM 2933 C C . GLY A 1 203 ? 3.81086 -19.62937 9.17130 1.000 49.86681 203 GLY A C 1
ATOM 2934 O O . GLY A 1 203 ? 2.98792 -18.77752 8.86083 1.000 46.46259 203 GLY A O 1
ATOM 2938 N N . GLU A 1 204 ? 4.15145 -19.87086 10.43894 1.000 47.35690 204 GLU A N 1
ATOM 2939 C CA . GLU A 1 204 ? 3.65573 -19.03070 11.52487 1.000 50.10035 204 GLU A CA 1
ATOM 2940 C C . GLU A 1 204 ? 4.74353 -17.99502 11.84633 1.000 45.40314 204 GLU A C 1
ATOM 2941 O O . GLU A 1 204 ? 5.71278 -18.29447 12.54435 1.000 47.93624 204 GLU A O 1
ATOM 2953 N N . THR A 1 205 ? 4.55095 -16.76647 11.39108 1.000 41.82014 205 THR A N 1
ATOM 2954 C CA . THR A 1 205 ? 5.54791 -15.71175 11.54109 1.000 46.18210 205 THR A CA 1
ATOM 2955 C C . THR A 1 205 ? 5.14673 -14.60703 12.53188 1.000 41.75572 205 THR A C 1
ATOM 2956 O O . THR A 1 205 ? 3.97172 -14.32977 12.74170 1.000 42.06963 205 THR A O 1
ATOM 2967 N N . HIS A 1 206 ? 6.13485 -14.02080 13.20384 1.000 40.15176 206 HIS A N 1
ATOM 2968 C CA . HIS A 1 206 ? 5.88249 -12.93816 14.16337 1.000 40.72328 206 HIS A CA 1
ATOM 2969 C C . HIS A 1 206 ? 6.53507 -11.67711 13.63126 1.000 41.52579 206 HIS A C 1
ATOM 2970 O O . HIS A 1 206 ? 7.73373 -11.67392 13.36377 1.000 41.70729 206 HIS A O 1
ATOM 2984 N N . LEU A 1 207 ? 5.76079 -10.62652 13.41538 1.000 41.84942 207 LEU A N 1
ATOM 2985 C CA . LEU A 1 207 ? 6.34335 -9.30943 13.11447 1.000 46.00868 207 LEU A CA 1
ATOM 2986 C C . LEU A 1 207 ? 6.33483 -8.44319 14.37804 1.000 41.55497 207 LEU A C 1
ATOM 2987 O O . LEU A 1 207 ? 5.26493 -8.08586 14.91193 1.000 42.25693 207 LEU A O 1
ATOM 3003 N N . VAL A 1 208 ? 7.51087 -8.15087 14.90027 1.000 36.44382 208 VAL A N 1
ATOM 3004 C CA . VAL A 1 208 ? 7.56790 -7.49590 16.20101 1.000 39.10393 208 VAL A CA 1
ATOM 3005 C C . VAL A 1 208 ? 7.96616 -6.06066 16.00058 1.000 34.20135 208 VAL A C 1
ATOM 3006 O O . VAL A 1 208 ? 9.06063 -5.77276 15.51848 1.000 36.42165 208 VAL A O 1
ATOM 3019 N N . GLY A 1 209 ? 7.08974 -5.16634 16.40428 1.000 31.82603 209 GLY A N 1
ATOM 3020 C CA . GLY A 1 209 ? 7.24228 -3.77555 16.05284 1.000 40.72696 209 GLY A CA 1
ATOM 3021 C C . GLY A 1 209 ? 6.45939 -3.45467 14.79252 1.000 41.01916 209 GLY A C 1
ATOM 3022 O O . GLY A 1 209 ? 6.66670 -4.09422 13.75526 1.000 37.69283 209 GLY A O 1
ATOM 3026 N N . LEU A 1 210 ? 5.57517 -2.46233 14.86912 1.000 38.13052 210 LEU A N 1
ATOM 3027 C CA . LEU A 1 210 ? 4.72292 -2.06347 13.76038 1.000 39.98723 210 LEU A CA 1
ATOM 3028 C C . LEU A 1 210 ? 4.84839 -0.59389 13.47815 1.000 39.99630 210 LEU A C 1
ATOM 3029 O O . LEU A 1 210 ? 3.85856 0.12878 13.32299 1.000 48.14469 210 LEU A O 1
ATOM 3045 N N . GLY A 1 211 ? 6.05825 -0.10673 13.38702 1.000 45.06155 211 GLY A N 1
ATOM 3046 C CA . GLY A 1 211 ? 6.26122 1.27387 13.00537 1.000 39.56168 211 GLY A CA 1
ATOM 3047 C C . GLY A 1 211 ? 6.69576 1.39839 11.56483 1.000 42.55197 211 GLY A C 1
ATOM 3048 O O . GLY A 1 211 ? 6.27822 0.62842 10.68871 1.000 38.45737 211 GLY A O 1
ATOM 3052 N N . ALA A 1 212 ? 7.57600 2.36056 11.32330 1.000 43.79010 212 ALA A N 1
ATOM 3053 C CA . ALA A 1 212 ? 7.94407 2.73523 9.97569 1.000 43.18146 212 ALA A CA 1
ATOM 3054 C C . ALA A 1 212 ? 8.45980 1.55599 9.17065 1.000 40.96938 212 ALA A C 1
ATOM 3055 O O . ALA A 1 212 ? 7.95636 1.26643 8.08779 1.000 37.67908 212 ALA A O 1
ATOM 3062 N N . ILE A 1 213 ? 9.49930 0.89294 9.65496 1.000 44.78441 213 ILE A N 1
ATOM 3063 C CA . ILE A 1 213 ? 10.01358 -0.26437 8.93663 1.000 40.44435 213 ILE A CA 1
ATOM 3064 C C . ILE A 1 213 ? 8.89642 -1.25267 8.67724 1.000 36.95202 213 ILE A C 1
ATOM 3065 O O . ILE A 1 213 ? 8.75170 -1.75375 7.56464 1.000 33.54761 213 ILE A O 1
ATOM 3081 N N . ALA A 1 214 ? 8.10162 -1.56316 9.70946 1.000 39.41579 214 ALA A N 1
ATOM 3082 C CA . ALA A 1 214 ? 7.03051 -2.53511 9.53556 1.000 36.22556 214 ALA A CA 1
ATOM 3083 C C . ALA A 1 214 ? 6.04340 -2.07751 8.47167 1.000 37.56263 214 ALA A C 1
ATOM 3084 O O . ALA A 1 214 ? 5.46817 -2.92286 7.76819 1.000 36.21645 214 ALA A O 1
ATOM 3091 N N . HIS A 1 215 ? 5.89285 -0.75477 8.27382 1.000 37.30865 215 HIS A N 1
ATOM 3092 C CA . HIS A 1 215 ? 4.95201 -0.30108 7.23301 1.000 38.82503 215 HIS A CA 1
ATOM 3093 C C . HIS A 1 215 ? 5.46067 -0.64943 5.83902 1.000 38.60467 215 HIS A C 1
ATOM 3094 O O . HIS A 1 215 ? 4.67907 -1.08142 4.97992 1.000 37.18551 215 HIS A O 1
ATOM 3108 N N . GLY A 1 216 ? 6.76923 -0.62711 5.63864 1.000 34.63281 216 GLY A N 1
ATOM 3109 C CA . GLY A 1 216 ? 7.29760 -1.09315 4.36381 1.000 36.92291 216 GLY A CA 1
ATOM 3110 C C . GLY A 1 216 ? 7.04393 -2.56926 4.11562 1.000 39.50002 216 GLY A C 1
ATOM 3111 O O . GLY A 1 216 ? 6.58666 -2.96486 3.03995 1.000 38.66367 216 GLY A O 1
ATOM 3115 N N . ALA A 1 217 ? 7.36384 -3.40156 5.10776 1.000 35.86742 217 ALA A N 1
ATOM 3116 C CA . ALA A 1 217 ? 7.02435 -4.81304 5.05814 1.000 35.74261 217 ALA A CA 1
ATOM 3117 C C . ALA A 1 217 ? 5.54050 -5.06056 4.81261 1.000 33.93832 217 ALA A C 1
ATOM 3118 O O . ALA A 1 217 ? 5.19071 -5.86351 3.96263 1.000 35.90121 217 ALA A O 1
ATOM 3125 N N . LEU A 1 218 ? 4.65685 -4.47757 5.61681 1.000 37.36650 218 LEU A N 1
ATOM 3126 C CA . LEU A 1 218 ? 3.22698 -4.66173 5.38204 1.000 35.48774 218 LEU A CA 1
ATOM 3127 C C . LEU A 1 218 ? 2.83600 -4.22617 3.96654 1.000 38.04659 218 LEU A C 1
ATOM 3128 O O . LEU A 1 218 ? 2.08456 -4.93770 3.26204 1.000 33.29414 218 LEU A O 1
ATOM 3144 N N . TRP A 1 219 ? 3.38454 -3.09152 3.49908 1.000 42.56771 219 TRP A N 1
ATOM 3145 C CA . TRP A 1 219 ? 3.13148 -2.64612 2.12974 1.000 39.32263 219 TRP A CA 1
ATOM 3146 C C . TRP A 1 219 ? 3.42209 -3.75196 1.11316 1.000 40.67803 219 TRP A C 1
ATOM 3147 O O . TRP A 1 219 ? 2.67167 -3.92553 0.13285 1.000 37.26495 219 TRP A O 1
ATOM 3168 N N . ALA A 1 220 ? 4.52551 -4.47951 1.30954 1.000 38.00465 220 ALA A N 1
ATOM 3169 C CA . ALA A 1 220 ? 4.92510 -5.55493 0.41307 1.000 35.51871 220 ALA A CA 1
ATOM 3170 C C . ALA A 1 220 ? 4.09140 -6.81980 0.61100 1.000 39.59384 220 ALA A C 1
ATOM 3171 O O . ALA A 1 220 ? 3.61927 -7.43092 -0.37214 1.000 39.24309 220 ALA A O 1
ATOM 3178 N N . LEU A 1 221 ? 3.89452 -7.24004 1.85711 1.000 36.60425 221 LEU A N 1
ATOM 3179 C CA . LEU A 1 221 ? 3.13104 -8.45698 2.09325 1.000 38.86200 221 LEU A CA 1
ATOM 3180 C C . LEU A 1 221 ? 1.69452 -8.34679 1.57735 1.000 38.55997 221 LEU A C 1
ATOM 3181 O O . LEU A 1 221 ? 1.12638 -9.33739 1.08746 1.000 46.52757 221 LEU A O 1
ATOM 3197 N N . ALA A 1 222 ? 1.13762 -7.16611 1.56174 1.000 39.68342 222 ALA A N 1
ATOM 3198 C CA . ALA A 1 222 ? -0.18717 -6.98984 0.98784 1.000 44.10505 222 ALA A CA 1
ATOM 3199 C C . ALA A 1 222 ? -0.23678 -6.99635 -0.53473 1.000 37.08060 222 ALA A C 1
ATOM 3200 O O . ALA A 1 222 ? -1.33558 -6.94237 -1.08335 1.000 37.44033 222 ALA A O 1
ATOM 3207 N N . ARG A 1 223 ? 0.89989 -6.98801 -1.21572 1.000 34.55005 223 ARG A N 1
ATOM 3208 C CA . ARG A 1 223 ? 0.95281 -6.88513 -2.66589 1.000 40.32051 223 ARG A CA 1
ATOM 3209 C C . ARG A 1 223 ? 1.64852 -8.07935 -3.30592 1.000 42.84630 223 ARG A C 1
ATOM 3210 O O . ARG A 1 223 ? 2.23316 -7.94617 -4.38040 1.000 41.73336 223 ARG A O 1
ATOM 3231 N N . GLN A 1 224 ? 1.58636 -9.23668 -2.64644 1.000 38.65893 224 GLN A N 1
ATOM 3232 C CA . GLN A 1 224 ? 2.12447 -10.49022 -3.14081 1.000 41.96424 224 GLN A CA 1
ATOM 3233 C C . GLN A 1 224 ? 0.90745 -11.40487 -3.20201 1.000 43.77559 224 GLN A C 1
ATOM 3234 O O . GLN A 1 224 ? 0.55803 -12.07382 -2.22341 1.000 43.21595 224 GLN A O 1
ATOM 3248 N N . SER A 1 225 ? 0.25664 -11.40987 -4.35861 1.000 45.11356 225 SER A N 1
ATOM 3249 C CA . SER A 1 225 ? -0.98879 -12.14251 -4.52091 1.000 46.33065 225 SER A CA 1
ATOM 3250 C C . SER A 1 225 ? -0.70166 -13.63305 -4.46509 1.000 47.26871 225 SER A C 1
ATOM 3251 O O . SER A 1 225 ? 0.28370 -14.12494 -5.03264 1.000 47.68776 225 SER A O 1
ATOM 3259 N N . GLY A 1 226 ? -1.53742 -14.34591 -3.73639 1.000 50.92163 226 GLY A N 1
ATOM 3260 C CA . GLY A 1 226 ? -1.35142 -15.76672 -3.55681 1.000 36.97974 226 GLY A CA 1
ATOM 3261 C C . GLY A 1 226 ? -0.55651 -16.15775 -2.32680 1.000 50.15731 226 GLY A C 1
ATOM 3262 O O . GLY A 1 226 ? -0.32950 -17.33923 -2.11050 1.000 49.04655 226 GLY A O 1
ATOM 3266 N N . LEU A 1 227 ? -0.13138 -15.21558 -1.50920 1.000 49.72190 227 LEU A N 1
ATOM 3267 C CA . LEU A 1 227 ? 0.66828 -15.51526 -0.32798 1.000 44.67147 227 LEU A CA 1
ATOM 3268 C C . LEU A 1 227 ? -0.20065 -16.01834 0.78849 1.000 44.49694 227 LEU A C 1
ATOM 3269 O O . LEU A 1 227 ? -1.22869 -15.41513 1.09326 1.000 48.03627 227 LEU A O 1
ATOM 3285 N N . SER A 1 228 ? 0.19104 -17.13496 1.39236 1.000 46.64106 228 SER A N 1
ATOM 3286 C CA . SER A 1 228 ? -0.51022 -17.63784 2.58100 1.000 46.25172 228 SER A CA 1
ATOM 3287 C C . SER A 1 228 ? 0.40111 -17.55845 3.80068 1.000 43.73617 228 SER A C 1
ATOM 3288 O O . SER A 1 228 ? 1.58962 -17.25031 3.72776 1.000 45.40189 228 SER A O 1
ATOM 3296 N N . GLY A 1 229 ? -0.17054 -17.72210 4.95482 1.000 44.96576 229 GLY A N 1
ATOM 3297 C CA . GLY A 1 229 ? 0.62203 -17.65310 6.17215 1.000 42.78531 229 GLY A CA 1
ATOM 3298 C C . GLY A 1 229 ? -0.20715 -17.24155 7.37356 1.000 41.42399 229 GLY A C 1
ATOM 3299 O O . GLY A 1 229 ? -1.32315 -16.71028 7.27805 1.000 41.39423 229 GLY A O 1
ATOM 3303 N N . ARG A 1 230 ? 0.33690 -17.52261 8.55572 1.000 45.49424 230 ARG A N 1
ATOM 3304 C CA . ARG A 1 230 ? -0.20134 -16.99697 9.78862 1.000 45.74770 230 ARG A CA 1
ATOM 3305 C C . ARG A 1 230 ? 0.78523 -15.93525 10.27123 1.000 42.84591 230 ARG A C 1
ATOM 3306 O O . ARG A 1 230 ? 1.87989 -16.26982 10.74704 1.000 44.07150 230 ARG A O 1
ATOM 3327 N N . LEU A 1 231 ? 0.35468 -14.66430 10.24396 1.000 45.26071 231 LEU A N 1
ATOM 3328 C CA . LEU A 1 231 ? 1.17114 -13.52155 10.67410 1.000 42.52688 231 LEU A CA 1
ATOM 3329 C C . LEU A 1 231 ? 0.69682 -12.95218 12.00113 1.000 39.37736 231 LEU A C 1
ATOM 3330 O O . LEU A 1 231 ? -0.44086 -12.48650 12.12616 1.000 42.20237 231 LEU A O 1
ATOM 3346 N N . HIS A 1 232 ? 1.54970 -13.01636 12.98571 1.000 38.53087 232 HIS A N 1
ATOM 3347 C CA . HIS A 1 232 ? 1.31303 -12.34905 14.24946 1.000 41.87671 232 HIS A CA 1
ATOM 3348 C C . HIS A 1 232 ? 1.91615 -10.95149 14.21460 1.000 42.80943 232 HIS A C 1
ATOM 3349 O O . HIS A 1 232 ? 3.09749 -10.77751 13.86245 1.000 42.56205 232 HIS A O 1
ATOM 3363 N N . VAL A 1 233 ? 1.10970 -9.94641 14.54796 1.000 37.04597 233 VAL A N 1
ATOM 3364 C CA . VAL A 1 233 ? 1.56766 -8.55102 14.49465 1.000 40.03884 233 VAL A CA 1
ATOM 3365 C C . VAL A 1 233 ? 1.46985 -7.95281 15.88949 1.000 38.09696 233 VAL A C 1
ATOM 3366 O O . VAL A 1 233 ? 0.39960 -7.98956 16.52570 1.000 34.35332 233 VAL A O 1
ATOM 3379 N N . VAL A 1 234 ? 2.61191 -7.48593 16.38219 1.000 36.79805 234 VAL A N 1
ATOM 3380 C CA . VAL A 1 234 ? 2.77962 -7.09622 17.78062 1.000 41.01275 234 VAL A CA 1
ATOM 3381 C C . VAL A 1 234 ? 3.28159 -5.66584 17.88970 1.000 36.90217 234 VAL A C 1
ATOM 3382 O O . VAL A 1 234 ? 4.42564 -5.39195 17.53933 1.000 36.50861 234 VAL A O 1
ATOM 3395 N N . ASP A 1 235 ? 2.46149 -4.78975 18.46598 1.000 39.56798 235 ASP A N 1
ATOM 3396 C CA . ASP A 1 235 ? 2.84461 -3.45230 18.88499 1.000 37.95953 235 ASP A CA 1
ATOM 3397 C C . ASP A 1 235 ? 1.75552 -2.93281 19.78950 1.000 40.12730 235 ASP A C 1
ATOM 3398 O O . ASP A 1 235 ? 0.59358 -3.19522 19.51452 1.000 44.56780 235 ASP A O 1
ATOM 3407 N N . HIS A 1 236 ? 2.09876 -2.17756 20.82801 1.000 43.19777 236 HIS A N 1
ATOM 3408 C CA . HIS A 1 236 ? 1.06700 -1.68965 21.74093 1.000 42.25534 236 HIS A CA 1
ATOM 3409 C C . HIS A 1 236 ? 0.66673 -0.24320 21.44964 1.000 37.52164 236 HIS A C 1
ATOM 3410 O O . HIS A 1 236 ? -0.32795 0.22127 21.98063 1.000 38.24829 236 HIS A O 1
ATOM 3424 N N . GLU A 1 237 ? 1.39937 0.47484 20.61787 1.000 45.18394 237 GLU A N 1
ATOM 3425 C CA . GLU A 1 237 ? 1.24512 1.92099 20.48307 1.000 41.89002 237 GLU A CA 1
ATOM 3426 C C . GLU A 1 237 ? 0.19870 2.30456 19.44215 1.000 39.48027 237 GLU A C 1
ATOM 3427 O O . GLU A 1 237 ? -0.28370 1.47933 18.67405 1.000 44.51481 237 GLU A O 1
ATOM 3439 N N . ALA A 1 238 ? -0.08879 3.61025 19.36809 1.000 39.95124 238 ALA A N 1
ATOM 3440 C CA . ALA A 1 238 ? -1.00377 4.13783 18.37136 1.000 38.69979 238 ALA A CA 1
ATOM 3441 C C . ALA A 1 238 ? -0.28127 5.12397 17.47603 1.000 40.67889 238 ALA A C 1
ATOM 3442 O O . ALA A 1 238 ? 0.75024 5.69321 17.83003 1.000 42.42051 238 ALA A O 1
ATOM 3449 N N . VAL A 1 239 ? -0.81548 5.26734 16.26573 1.000 45.87193 239 VAL A N 1
ATOM 3450 C CA . VAL A 1 239 ? -0.20253 6.15980 15.29827 1.000 38.38323 239 VAL A CA 1
ATOM 3451 C C . VAL A 1 239 ? -0.39700 7.59522 15.77907 1.000 40.93913 239 VAL A C 1
ATOM 3452 O O . VAL A 1 239 ? -1.52520 8.02214 16.09956 1.000 40.16564 239 VAL A O 1
ATOM 3465 N N . GLU A 1 240 ? 0.69351 8.35417 15.80815 1.000 35.86685 240 GLU A N 1
ATOM 3466 C CA . GLU A 1 240 ? 0.65114 9.79281 16.03861 1.000 38.99198 240 GLU A CA 1
ATOM 3467 C C . GLU A 1 240 ? 0.92454 10.58286 14.76056 1.000 40.19099 240 GLU A C 1
ATOM 3468 O O . GLU A 1 240 ? 1.54919 10.08301 13.81359 1.000 42.56906 240 GLU A O 1
ATOM 3480 N N . LEU A 1 241 ? 0.45168 11.83762 14.75146 1.000 42.54821 241 LEU A N 1
ATOM 3481 C CA . LEU A 1 241 ? 0.62901 12.72242 13.61144 1.000 39.26576 241 LEU A CA 1
ATOM 3482 C C . LEU A 1 241 ? 2.03985 12.66381 13.06426 1.000 40.81095 241 LEU A C 1
ATOM 3483 O O . LEU A 1 241 ? 2.25345 12.45369 11.86305 1.000 44.77940 241 LEU A O 1
ATOM 3499 N N . SER A 1 242 ? 3.01331 12.85270 13.92839 1.000 39.04061 242 SER A N 1
ATOM 3500 C CA . SER A 1 242 ? 4.40437 12.79270 13.50316 1.000 42.64050 242 SER A CA 1
ATOM 3501 C C . SER A 1 242 ? 4.79841 11.57508 12.73055 1.000 40.40697 242 SER A C 1
ATOM 3502 O O . SER A 1 242 ? 5.73229 11.66134 11.92136 1.000 45.18505 242 SER A O 1
ATOM 3510 N N . ASN A 1 243 ? 4.16555 10.42108 13.01386 1.000 36.72687 243 ASN A N 1
ATOM 3511 C CA . ASN A 1 243 ? 4.54706 9.17361 12.35192 1.000 34.43599 243 ASN A CA 1
ATOM 3512 C C . ASN A 1 243 ? 4.32345 9.21420 10.83412 1.000 39.67348 243 ASN A C 1
ATOM 3513 O O . ASN A 1 243 ? 4.99791 8.47346 10.09877 1.000 37.53191 243 ASN A O 1
ATOM 3524 N N . LEU A 1 244 ? 3.33617 10.01148 10.36352 1.000 35.89990 244 LEU A N 1
ATOM 3525 C CA . LEU A 1 244 ? 3.05470 10.14592 8.94175 1.000 41.05641 244 LEU A CA 1
ATOM 3526 C C . LEU A 1 244 ? 4.25738 10.66924 8.18301 1.000 40.21105 244 LEU A C 1
ATOM 3527 O O . LEU A 1 244 ? 4.22630 10.71201 6.95555 1.000 32.96437 244 LEU A O 1
ATOM 3543 N N . GLN A 1 245 ? 5.29544 11.13860 8.87914 1.000 39.67979 245 GLN A N 1
ATOM 3544 C CA . GLN A 1 245 ? 6.49781 11.51821 8.15123 1.000 37.14587 245 GLN A CA 1
ATOM 3545 C C . GLN A 1 245 ? 7.15442 10.32139 7.54769 1.000 38.04682 245 GLN A C 1
ATOM 3546 O O . GLN A 1 245 ? 7.76740 10.48587 6.50978 1.000 45.07411 245 GLN A O 1
ATOM 3560 N N . ARG A 1 246 ? 6.93986 9.12458 8.11998 1.000 42.85512 246 ARG A N 1
ATOM 3561 C CA . ARG A 1 246 ? 7.68948 7.90011 7.83493 1.000 43.26625 246 ARG A CA 1
ATOM 3562 C C . ARG A 1 246 ? 6.83171 6.69295 7.54252 1.000 39.90437 246 ARG A C 1
ATOM 3563 O O . ARG A 1 246 ? 7.38590 5.72169 7.02345 1.000 41.01369 246 ARG A O 1
ATOM 3584 N N . TYR A 1 247 ? 5.59310 6.64024 7.97873 1.000 38.42758 247 TYR A N 1
ATOM 3585 C CA . TYR A 1 247 ? 4.80428 5.42698 8.01933 1.000 38.67670 247 TYR A CA 1
ATOM 3586 C C . TYR A 1 247 ? 4.00738 5.38586 6.72216 1.000 39.45076 247 TYR A C 1
ATOM 3587 O O . TYR A 1 247 ? 2.96017 6.03295 6.61455 1.000 37.30767 247 TYR A O 1
ATOM 3605 N N . VAL A 1 248 ? 4.50544 4.62085 5.74296 1.000 35.16051 248 VAL A N 1
ATOM 3606 C CA . VAL A 1 248 ? 3.96114 4.69625 4.40086 1.000 34.11225 248 VAL A CA 1
ATOM 3607 C C . VAL A 1 248 ? 2.53384 4.21002 4.29221 1.000 35.40452 248 VAL A C 1
ATOM 3608 O O . VAL A 1 248 ? 1.90548 4.43200 3.25243 1.000 37.15693 248 VAL A O 1
ATOM 3621 N N . LEU A 1 249 ? 1.98431 3.57749 5.31994 1.000 37.84674 249 LEU A N 1
ATOM 3622 C CA . LEU A 1 249 ? 0.62137 3.07908 5.25957 1.000 35.35120 249 LEU A CA 1
ATOM 3623 C C . LEU A 1 249 ? -0.28328 3.83545 6.18473 1.000 33.99955 249 LEU A C 1
ATOM 3624 O O . LEU A 1 249 ? -1.42267 3.41563 6.40208 1.000 39.13978 249 LEU A O 1
ATOM 3640 N N . ALA A 1 250 ? 0.19040 4.93336 6.74843 1.000 36.96199 250 ALA A N 1
ATOM 3641 C CA . ALA A 1 250 ? -0.63953 5.81305 7.56155 1.000 42.14547 250 ALA A CA 1
ATOM 3642 C C . ALA A 1 250 ? -0.90323 7.09454 6.78598 1.000 38.24138 250 ALA A C 1
ATOM 3643 O O . ALA A 1 250 ? 0.03118 7.72050 6.28521 1.000 37.87216 250 ALA A O 1
ATOM 3650 N N . GLY A 1 251 ? -2.17026 7.47880 6.71102 1.000 36.19653 251 GLY A N 1
ATOM 3651 C CA . GLY A 1 251 ? -2.52331 8.81751 6.32008 1.000 36.95969 251 GLY A CA 1
ATOM 3652 C C . GLY A 1 251 ? -3.29884 9.53764 7.40813 1.000 41.19691 251 GLY A C 1
ATOM 3653 O O . GLY A 1 251 ? -3.43708 9.03080 8.51768 1.000 42.19914 251 GLY A O 1
ATOM 3657 N N . GLN A 1 252 ? -3.81333 10.72494 7.09531 1.000 38.73495 252 GLN A N 1
ATOM 3658 C CA . GLN A 1 252 ? -4.48490 11.52719 8.10476 1.000 44.10601 252 GLN A CA 1
ATOM 3659 C C . GLN A 1 252 ? -5.54912 10.72152 8.82755 1.000 43.14376 252 GLN A C 1
ATOM 3660 O O . GLN A 1 252 ? -5.74240 10.86850 10.05017 1.000 42.72755 252 GLN A O 1
ATOM 3674 N N . ALA A 1 253 ? -6.20003 9.82120 8.11821 1.000 42.69965 253 ALA A N 1
ATOM 3675 C CA . ALA A 1 253 ? -7.29544 9.10049 8.74766 1.000 44.38081 253 ALA A CA 1
ATOM 3676 C C . ALA A 1 253 ? -6.82395 8.06033 9.77504 1.000 44.70521 253 ALA A C 1
ATOM 3677 O O . ALA A 1 253 ? -7.64421 7.58816 10.56761 1.000 40.70531 253 ALA A O 1
ATOM 3684 N N . GLU A 1 254 ? -5.56136 7.64501 9.73034 1.000 39.57155 254 GLU A N 1
ATOM 3685 C CA . GLU A 1 254 ? -5.01188 6.66228 10.63927 1.000 40.46605 254 GLU A CA 1
ATOM 3686 C C . GLU A 1 254 ? -4.40235 7.29545 11.90619 1.000 47.73063 254 GLU A C 1
ATOM 3687 O O . GLU A 1 254 ? -3.98080 6.56093 12.81469 1.000 45.19094 254 GLU A O 1
ATOM 3699 N N . ILE A 1 255 ? -4.36962 8.63081 12.01263 1.000 48.26008 255 ILE A N 1
ATOM 3700 C CA . ILE A 1 255 ? -3.89941 9.26866 13.24992 1.000 46.76132 255 ILE A CA 1
ATOM 3701 C C . ILE A 1 255 ? -4.75043 8.80003 14.41137 1.000 40.28624 255 ILE A C 1
ATOM 3702 O O . ILE A 1 255 ? -5.96794 8.97028 14.39157 1.000 42.14787 255 ILE A O 1
ATOM 3718 N N . GLY A 1 256 ? -4.11290 8.22693 15.43825 1.000 41.82463 256 GLY A N 1
ATOM 3719 C CA . GLY A 1 256 ? -4.81362 7.73295 16.61585 1.000 38.54520 256 GLY A CA 1
ATOM 3720 C C . GLY A 1 256 ? -5.22357 6.26033 16.59914 1.000 45.54221 256 GLY A C 1
ATOM 3721 O O . GLY A 1 256 ? -5.69556 5.73185 17.62528 1.000 41.24366 256 GLY A O 1
ATOM 3725 N N . MET A 1 257 ? -5.05952 5.59177 15.47148 1.000 43.01665 257 MET A N 1
ATOM 3726 C CA . MET A 1 257 ? -5.35218 4.18975 15.32665 1.000 38.11218 257 MET A CA 1
ATOM 3727 C C . MET A 1 257 ? -4.24036 3.37063 15.95990 1.000 40.55742 257 MET A C 1
ATOM 3728 O O . MET A 1 257 ? -3.04686 3.69086 15.83616 1.000 39.50203 257 MET A O 1
ATOM 3742 N N . SER A 1 258 ? -4.64647 2.28125 16.61453 1.000 41.58128 258 SER A N 1
ATOM 3743 C CA . SER A 1 258 ? -3.70812 1.25988 17.07028 1.000 39.68033 258 SER A CA 1
ATOM 3744 C C . SER A 1 258 ? -2.86111 0.81251 15.89214 1.000 45.00111 258 SER A C 1
ATOM 3745 O O . SER A 1 258 ? -3.38235 0.54303 14.79630 1.000 41.90331 258 SER A O 1
ATOM 3753 N N . LYS A 1 259 ? -1.54750 0.72708 16.10854 1.000 45.55079 259 LYS A N 1
ATOM 3754 C CA . LYS A 1 259 ? -0.67175 0.20932 15.06167 1.000 38.30134 259 LYS A CA 1
ATOM 3755 C C . LYS A 1 259 ? -0.93644 -1.25346 14.72378 1.000 41.13117 259 LYS A C 1
ATOM 3756 O O . LYS A 1 259 ? -0.67618 -1.67974 13.59129 1.000 41.31154 259 LYS A O 1
ATOM 3775 N N . ALA A 1 260 ? -1.39695 -2.04624 15.69406 1.000 42.08388 260 ALA A N 1
ATOM 3776 C CA . ALA A 1 260 ? -1.77160 -3.41936 15.40417 1.000 42.25377 260 ALA A CA 1
ATOM 3777 C C . ALA A 1 260 ? -3.05631 -3.49014 14.56093 1.000 41.91128 260 ALA A C 1
ATOM 3778 O O . ALA A 1 260 ? -3.20212 -4.36309 13.69932 1.000 41.08554 260 ALA A O 1
ATOM 3785 N N . VAL A 1 261 ? -4.02349 -2.62937 14.85614 1.000 39.28032 261 VAL A N 1
ATOM 3786 C CA . VAL A 1 261 ? -5.22128 -2.58212 14.04313 1.000 41.63594 261 VAL A CA 1
ATOM 3787 C C . VAL A 1 261 ? -4.90562 -2.08669 12.63342 1.000 42.50107 261 VAL A C 1
ATOM 3788 O O . VAL A 1 261 ? -5.46569 -2.59543 11.65311 1.000 41.41037 261 VAL A O 1
ATOM 3801 N N . LEU A 1 262 ? -4.04454 -1.06661 12.51097 1.000 38.38647 262 LEU A N 1
ATOM 3802 C CA . LEU A 1 262 ? -3.66143 -0.59967 11.18913 1.000 38.81383 262 LEU A CA 1
ATOM 3803 C C . LEU A 1 262 ? -3.15113 -1.75231 10.35314 1.000 41.79500 262 LEU A C 1
ATOM 3804 O O . LEU A 1 262 ? -3.58187 -1.95671 9.21931 1.000 38.59103 262 LEU A O 1
ATOM 3820 N N . ALA A 1 263 ? -2.21680 -2.52581 10.92433 1.000 41.23342 263 ALA A N 1
ATOM 3821 C CA . ALA A 1 263 ? -1.55780 -3.60223 10.19210 1.000 36.94943 263 ALA A CA 1
ATOM 3822 C C . ALA A 1 263 ? -2.54979 -4.69450 9.81476 1.000 41.57048 263 ALA A C 1
ATOM 3823 O O . ALA A 1 263 ? -2.51984 -5.22961 8.69620 1.000 40.74812 263 ALA A O 1
ATOM 3830 N N . THR A 1 264 ? -3.50101 -4.95667 10.68598 1.000 40.04574 264 THR A N 1
ATOM 3831 C CA . THR A 1 264 ? -4.57317 -5.86567 10.34133 1.000 40.74004 264 THR A CA 1
ATOM 3832 C C . THR A 1 264 ? -5.39396 -5.35930 9.17416 1.000 37.86122 264 THR A C 1
ATOM 3833 O O . THR A 1 264 ? -5.64497 -6.08757 8.23010 1.000 43.35765 264 THR A O 1
ATOM 3844 N N . THR A 1 265 ? -5.82762 -4.12950 9.21113 1.000 43.55859 265 THR A N 1
ATOM 3845 C CA . THR A 1 265 ? -6.63544 -3.59102 8.11551 1.000 39.66235 265 THR A CA 1
ATOM 3846 C C . THR A 1 265 ? -5.85891 -3.63252 6.79651 1.000 39.05607 265 THR A C 1
ATOM 3847 O O . THR A 1 265 ? -6.40614 -3.93903 5.73359 1.000 38.54345 265 THR A O 1
ATOM 3858 N N . ALA A 1 266 ? -4.55676 -3.40114 6.85950 1.000 35.74875 266 ALA A N 1
ATOM 3859 C CA . ALA A 1 266 ? -3.79078 -3.28125 5.62810 1.000 33.01652 266 ALA A CA 1
ATOM 3860 C C . ALA A 1 266 ? -3.64823 -4.60824 4.92827 1.000 40.97791 266 ALA A C 1
ATOM 3861 O O . ALA A 1 266 ? -3.37080 -4.64913 3.73055 1.000 44.75116 266 ALA A O 1
ATOM 3868 N N . LEU A 1 267 ? -3.75719 -5.70971 5.68004 1.000 41.15085 267 LEU A N 1
ATOM 3869 C CA . LEU A 1 267 ? -3.66876 -7.08129 5.17015 1.000 40.58024 267 LEU A CA 1
ATOM 3870 C C . LEU A 1 267 ? -5.03625 -7.73608 4.94085 1.000 41.11897 267 LEU A C 1
ATOM 3871 O O . LEU A 1 267 ? -5.09049 -8.88628 4.54594 1.000 46.16194 267 LEU A O 1
ATOM 3887 N N . ARG A 1 268 ? -6.13044 -7.00938 5.13132 1.000 41.33267 268 ARG A N 1
ATOM 3888 C CA . ARG A 1 268 ? -7.45442 -7.61152 5.13469 1.000 39.33343 268 ARG A CA 1
ATOM 3889 C C . ARG A 1 268 ? -7.78328 -8.35842 3.83029 1.000 46.77520 268 ARG A C 1
ATOM 3890 O O . ARG A 1 268 ? -8.62276 -9.27328 3.82470 1.000 46.36276 268 ARG A O 1
ATOM 3911 N N . SER A 1 269 ? -7.18199 -7.95430 2.71700 1.000 45.34765 269 SER A N 1
ATOM 3912 C CA . SER A 1 269 ? -7.43242 -8.48797 1.39758 1.000 46.37590 269 SER A CA 1
ATOM 3913 C C . SER A 1 269 ? -6.39826 -9.51258 0.96717 1.000 48.74945 269 SER A C 1
ATOM 3914 O O . SER A 1 269 ? -6.41551 -9.95086 -0.18146 1.000 50.68282 269 SER A O 1
ATOM 3922 N N . THR A 1 270 ? -5.45475 -9.84544 1.81423 1.000 46.52145 270 THR A N 1
ATOM 3923 C CA . THR A 1 270 ? -4.57720 -10.96000 1.53820 1.000 41.34414 270 THR A CA 1
ATOM 3924 C C . THR A 1 270 ? -5.28890 -12.21109 2.01194 1.000 41.14791 270 THR A C 1
ATOM 3925 O O . THR A 1 270 ? -6.40007 -12.16901 2.54259 1.000 44.72167 270 THR A O 1
ATOM 3936 N N . ALA A 1 271 ? -4.64937 -13.34697 1.81875 1.000 43.36761 271 ALA A N 1
ATOM 3937 C CA . ALA A 1 271 ? -5.10659 -14.58393 2.42161 1.000 43.65235 271 ALA A CA 1
ATOM 3938 C C . ALA A 1 271 ? -4.32260 -14.91363 3.68327 1.000 39.44275 271 ALA A C 1
ATOM 3939 O O . ALA A 1 271 ? -4.49360 -15.98876 4.23788 1.000 43.42543 271 ALA A O 1
ATOM 3946 N N . LEU A 1 272 ? -3.47505 -13.99460 4.14987 1.000 46.70967 272 LEU A N 1
ATOM 3947 C CA . LEU A 1 272 ? -2.78720 -14.17957 5.41824 1.000 40.58353 272 LEU A CA 1
ATOM 3948 C C . LEU A 1 272 ? -3.79288 -14.30825 6.54572 1.000 41.04594 272 LEU A C 1
ATOM 3949 O O . LEU A 1 272 ? -4.81089 -13.63713 6.55932 1.000 43.67507 272 LEU A O 1
ATOM 3965 N N . GLU A 1 273 ? -3.52909 -15.24126 7.45982 1.000 39.29430 273 GLU A N 1
ATOM 3966 C CA . GLU A 1 273 ? -4.24800 -15.33339 8.72590 1.000 40.43193 273 GLU A CA 1
ATOM 3967 C C . GLU A 1 273 ? -3.58155 -14.37210 9.69226 1.000 46.81976 273 GLU A C 1
ATOM 3968 O O . GLU A 1 273 ? -2.43619 -14.61148 10.10826 1.000 45.77857 273 GLU A O 1
ATOM 3980 N N . VAL A 1 274 ? -4.21536 -13.23447 9.97093 1.000 49.36886 274 VAL A N 1
ATOM 3981 C CA . VAL A 1 274 ? -3.55992 -12.15126 10.71932 1.000 45.40417 274 VAL A CA 1
ATOM 3982 C C . VAL A 1 274 ? -4.08898 -12.12982 12.13718 1.000 44.78799 274 VAL A C 1
ATOM 3983 O O . VAL A 1 274 ? -5.30460 -12.02916 12.35998 1.000 47.92153 274 VAL A O 1
ATOM 3996 N N . GLU A 1 275 ? -3.18458 -12.26522 13.08961 1.000 44.35402 275 GLU A N 1
ATOM 3997 C CA . GLU A 1 275 ? -3.52592 -12.17750 14.50552 1.000 49.25641 275 GLU A CA 1
ATOM 3998 C C . GLU A 1 275 ? -2.91562 -10.90334 15.07135 1.000 44.68697 275 GLU A C 1
ATOM 3999 O O . GLU A 1 275 ? -1.68068 -10.75424 15.09327 1.000 44.93685 275 GLU A O 1
ATOM 4011 N N . ALA A 1 276 ? -3.76997 -9.97898 15.50588 1.000 47.98220 276 ALA A N 1
ATOM 4012 C CA . ALA A 1 276 ? -3.29911 -8.70020 16.02565 1.000 44.08690 276 ALA A CA 1
ATOM 4013 C C . ALA A 1 276 ? -3.05729 -8.79566 17.50985 1.000 41.08724 276 ALA A C 1
ATOM 4014 O O . ALA A 1 276 ? -3.95210 -9.18331 18.26158 1.000 41.93653 276 ALA A O 1
ATOM 4021 N N . HIS A 1 277 ? -1.86608 -8.39697 17.94381 1.000 41.53772 277 HIS A N 1
ATOM 4022 C CA . HIS A 1 277 ? -1.51792 -8.39787 19.36732 1.000 40.80780 277 HIS A CA 1
ATOM 4023 C C . HIS A 1 277 ? -1.20415 -6.99030 19.82559 1.000 39.50207 277 HIS A C 1
ATOM 4024 O O . HIS A 1 277 ? -0.05300 -6.54222 19.73217 1.000 39.96123 277 HIS A O 1
ATOM 4038 N N . PRO A 1 278 ? -2.19336 -6.27218 20.31865 1.000 39.89245 278 PRO A N 1
ATOM 4039 C CA . PRO A 1 278 ? -1.97351 -4.85933 20.70231 1.000 47.93448 278 PRO A CA 1
ATOM 4040 C C . PRO A 1 278 ? -1.30533 -4.76194 22.07785 1.000 44.08424 278 PRO A C 1
ATOM 4041 O O . PRO A 1 278 ? -1.86141 -4.21804 23.05705 1.000 40.87992 278 PRO A O 1
ATOM 4052 N N . LEU A 1 279 ? -0.09543 -5.29603 22.13275 1.000 42.37793 279 LEU A N 1
ATOM 4053 C CA . LEU A 1 279 ? 0.64871 -5.49003 23.34561 1.000 41.49012 279 LEU A CA 1
ATOM 4054 C C . LEU A 1 279 ? 2.12808 -5.35369 23.01773 1.000 40.37303 279 LEU A C 1
ATOM 4055 O O . LEU A 1 279 ? 2.54505 -5.53811 21.87231 1.000 35.52266 279 LEU A O 1
ATOM 4071 N N . LYS A 1 280 ? 2.93348 -5.16295 24.04813 1.000 42.58562 280 LYS A N 1
ATOM 4072 C CA . LYS A 1 280 ? 4.36491 -5.27408 23.88443 1.000 37.93042 280 LYS A CA 1
ATOM 4073 C C . LYS A 1 280 ? 4.76477 -6.72891 23.70145 1.000 39.95066 280 LYS A C 1
ATOM 4074 O O . LYS A 1 280 ? 4.05829 -7.66350 24.09380 1.000 42.15793 280 LYS A O 1
ATOM 4093 N N . TRP A 1 281 ? 5.92428 -6.90882 23.08669 1.000 37.66238 281 TRP A N 1
ATOM 4094 C CA . TRP A 1 281 ? 6.50400 -8.23363 22.93903 1.000 38.26163 281 TRP A CA 1
ATOM 4095 C C . TRP A 1 281 ? 6.44132 -9.01531 24.24662 1.000 41.29632 281 TRP A C 1
ATOM 4096 O O . TRP A 1 281 ? 5.89918 -10.12323 24.28162 1.000 45.19074 281 TRP A O 1
ATOM 4117 N N . ALA A 1 282 ? 6.94418 -8.44216 25.34055 1.000 41.35283 282 ALA A N 1
ATOM 4118 C CA . ALA A 1 282 ? 7.02946 -9.20100 26.58791 1.000 46.87747 282 ALA A CA 1
ATOM 4119 C C . ALA A 1 282 ? 5.65511 -9.71581 27.02860 1.000 49.58219 282 ALA A C 1
ATOM 4120 O O . ALA A 1 282 ? 5.53406 -10.84412 27.55870 1.000 45.69554 282 ALA A O 1
ATOM 4127 N N . GLU A 1 283 ? 4.60384 -8.89383 26.82877 1.000 48.35729 283 GLU A N 1
ATOM 4128 C CA . GLU A 1 283 ? 3.25561 -9.30761 27.23983 1.000 52.63815 283 GLU A CA 1
ATOM 4129 C C . GLU A 1 283 ? 2.69612 -10.33590 26.27391 1.000 49.78365 283 GLU A C 1
ATOM 4130 O O . GLU A 1 283 ? 1.99623 -11.28467 26.67220 1.000 48.82930 283 GLU A O 1
ATOM 4142 N N . HIS A 1 284 ? 2.98356 -10.15156 24.99387 1.000 45.78432 284 HIS A N 1
ATOM 4143 C CA . HIS A 1 284 ? 2.68315 -11.18875 24.01496 1.000 50.11200 284 HIS A CA 1
ATOM 4144 C C . HIS A 1 284 ? 3.31746 -12.51629 24.43921 1.000 52.77723 284 HIS A C 1
ATOM 4145 O O . HIS A 1 284 ? 2.63168 -13.53585 24.60817 1.000 48.76800 284 HIS A O 1
ATOM 4159 N N . VAL A 1 285 ? 4.64798 -12.50346 24.64247 1.000 50.54605 285 VAL A N 1
ATOM 4160 C CA . VAL A 1 285 ? 5.37070 -13.72883 24.96368 1.000 50.78205 285 VAL A CA 1
ATOM 4161 C C . VAL A 1 285 ? 4.81787 -14.40375 26.23090 1.000 47.59460 285 VAL A C 1
ATOM 4162 O O . VAL A 1 285 ? 4.64043 -15.62240 26.28377 1.000 53.35669 285 VAL A O 1
ATOM 4175 N N . ALA A 1 286 ? 4.50066 -13.62485 27.23561 1.000 50.52257 286 ALA A N 1
ATOM 4176 C CA . ALA A 1 286 ? 3.98377 -14.17181 28.47903 1.000 52.56758 286 ALA A CA 1
ATOM 4177 C C . ALA A 1 286 ? 2.57601 -14.73493 28.34502 1.000 47.00725 286 ALA A C 1
ATOM 4178 O O . ALA A 1 286 ? 2.23985 -15.70391 29.00987 1.000 62.69539 286 ALA A O 1
ATOM 4185 N N . ARG A 1 287 ? 1.71755 -14.13103 27.56114 1.000 58.57207 287 ARG A N 1
ATOM 4186 C CA . ARG A 1 287 ? 0.37241 -14.67425 27.39932 1.000 62.20534 287 ARG A CA 1
ATOM 4187 C C . ARG A 1 287 ? 0.39031 -15.89845 26.50786 1.000 54.56751 287 ARG A C 1
ATOM 4188 O O . ARG A 1 287 ? -0.40115 -16.82357 26.67508 1.000 51.87720 287 ARG A O 1
ATOM 4209 N N . ARG A 1 288 ? 1.25051 -15.89510 25.52681 1.000 56.51464 288 ARG A N 1
ATOM 4210 C CA . ARG A 1 288 ? 1.32523 -17.00955 24.59518 1.000 55.31262 288 ARG A CA 1
ATOM 4211 C C . ARG A 1 288 ? 1.72005 -18.27572 25.33432 1.000 56.41546 288 ARG A C 1
ATOM 4212 O O . ARG A 1 288 ? 1.09426 -19.31975 25.12324 1.000 59.80906 288 ARG A O 1
ATOM 4233 N N . GLY A 1 289 ? 2.67427 -18.18373 26.27355 1.000 57.42585 289 GLY A N 1
ATOM 4234 C CA . GLY A 1 289 ? 3.09023 -19.33630 27.08141 1.000 51.86089 289 GLY A CA 1
ATOM 4235 C C . GLY A 1 289 ? 3.62913 -20.52058 26.29339 1.000 53.65953 289 GLY A C 1
ATOM 4236 O O . GLY A 1 289 ? 3.56919 -21.65559 26.74027 1.000 59.74346 289 GLY A O 1
ATOM 4240 N N . ASP A 1 290 ? 4.13423 -20.27694 25.10813 1.000 57.07230 290 ASP A N 1
ATOM 4241 C CA . ASP A 1 290 ? 4.68014 -21.30155 24.23089 1.000 57.00215 290 ASP A CA 1
ATOM 4242 C C . ASP A 1 290 ? 5.79762 -20.57465 23.50054 1.000 50.77047 290 ASP A C 1
ATOM 4243 O O . ASP A 1 290 ? 5.54961 -19.67790 22.67865 1.000 57.28685 290 ASP A O 1
ATOM 4252 N N . TRP A 1 291 ? 7.01628 -20.97943 23.77477 1.000 48.12073 291 TRP A N 1
ATOM 4253 C CA . TRP A 1 291 ? 8.20700 -20.31443 23.27916 1.000 43.50936 291 TRP A CA 1
ATOM 4254 C C . TRP A 1 291 ? 8.69996 -20.86519 21.98958 1.000 46.59393 291 TRP A C 1
ATOM 4255 O O . TRP A 1 291 ? 9.87864 -20.64204 21.67474 1.000 42.75809 291 TRP A O 1
ATOM 4276 N N . ILE A 1 292 ? 7.83765 -21.57614 21.25155 1.000 46.31758 292 ILE A N 1
ATOM 4277 C CA . ILE A 1 292 ? 8.13555 -21.94915 19.87758 1.000 49.42920 292 ILE A CA 1
ATOM 4278 C C . ILE A 1 292 ? 7.80603 -20.76876 18.96751 1.000 46.88141 292 ILE A C 1
ATOM 4279 O O . ILE A 1 292 ? 6.63717 -20.42262 18.81014 1.000 49.70159 292 ILE A O 1
ATOM 4295 N N . PHE A 1 293 ? 8.82535 -20.13473 18.41956 1.000 40.83586 293 PHE A N 1
ATOM 4296 C CA . PHE A 1 293 ? 8.67132 -19.10429 17.40913 1.000 46.09915 293 PHE A CA 1
ATOM 4297 C C . PHE A 1 293 ? 9.43861 -19.53088 16.18039 1.000 49.38439 293 PHE A C 1
ATOM 4298 O O . PHE A 1 293 ? 10.67074 -19.38976 16.12486 1.000 51.52104 293 PHE A O 1
ATOM 4315 N N . ASP A 1 294 ? 8.71178 -19.98363 15.17675 1.000 46.18924 294 ASP A N 1
ATOM 4316 C CA . ASP A 1 294 ? 9.39539 -20.50888 14.00913 1.000 50.88531 294 ASP A CA 1
ATOM 4317 C C . ASP A 1 294 ? 10.08537 -19.41959 13.19824 1.000 47.06144 294 ASP A C 1
ATOM 4318 O O . ASP A 1 294 ? 11.15785 -19.64451 12.61265 1.000 46.69275 294 ASP A O 1
ATOM 4327 N N . ARG A 1 295 ? 9.49005 -18.24000 13.13023 1.000 45.69451 295 ARG A N 1
ATOM 4328 C CA . ARG A 1 295 ? 10.02731 -17.20346 12.25563 1.000 47.04117 295 ARG A CA 1
ATOM 4329 C C . ARG A 1 295 ? 9.65778 -15.87266 12.86582 1.000 43.74335 295 ARG A C 1
ATOM 4330 O O . ARG A 1 295 ? 8.46634 -15.58869 13.02827 1.000 46.43733 295 ARG A O 1
ATOM 4351 N N . VAL A 1 296 ? 10.63783 -15.04722 13.17242 1.000 37.94401 296 VAL A N 1
ATOM 4352 C CA . VAL A 1 296 ? 10.35726 -13.74281 13.74806 1.000 43.56157 296 VAL A CA 1
ATOM 4353 C C . VAL A 1 296 ? 11.02307 -12.70189 12.87010 1.000 41.18940 296 VAL A C 1
ATOM 4354 O O . VAL A 1 296 ? 12.22779 -12.76752 12.56155 1.000 40.53818 296 VAL A O 1
ATOM 4367 N N . GLY A 1 297 ? 10.20727 -11.72806 12.43316 1.000 37.98027 297 GLY A N 1
ATOM 4368 C CA . GLY A 1 297 ? 10.72467 -10.49180 11.85739 1.000 41.40089 297 GLY A CA 1
ATOM 4369 C C . GLY A 1 297 ? 10.70188 -9.40895 12.90258 1.000 37.70056 297 GLY A C 1
ATOM 4370 O O . GLY A 1 297 ? 9.65745 -9.08849 13.48457 1.000 37.33566 297 GLY A O 1
ATOM 4374 N N . VAL A 1 298 ? 11.86981 -8.76376 13.05825 1.000 37.61109 298 VAL A N 1
ATOM 4375 C CA . VAL A 1 298 ? 12.07062 -7.72175 14.07097 1.000 40.24454 298 VAL A CA 1
ATOM 4376 C C . VAL A 1 298 ? 12.23059 -6.33912 13.43617 1.000 39.38595 298 VAL A C 1
ATOM 4377 O O . VAL A 1 298 ? 13.13707 -6.09439 12.62212 1.000 40.92372 298 VAL A O 1
ATOM 4390 N N . ALA A 1 299 ? 11.39817 -5.41458 13.87843 1.000 40.29873 299 ALA A N 1
ATOM 4391 C CA . ALA A 1 299 ? 11.34625 -4.05647 13.34394 1.000 44.88487 299 ALA A CA 1
ATOM 4392 C C . ALA A 1 299 ? 11.22016 -3.05830 14.49883 1.000 47.46634 299 ALA A C 1
ATOM 4393 O O . ALA A 1 299 ? 10.31744 -2.23308 14.56431 1.000 44.09433 299 ALA A O 1
ATOM 4400 N N . LEU A 1 300 ? 12.15124 -3.14560 15.43751 1.000 51.57355 300 LEU A N 1
ATOM 4401 C CA . LEU A 1 300 ? 12.06792 -2.42154 16.69519 1.000 51.24008 300 LEU A CA 1
ATOM 4402 C C . LEU A 1 300 ? 12.97218 -1.19010 16.65025 1.000 56.69193 300 LEU A C 1
ATOM 4403 O O . LEU A 1 300 ? 13.59431 -0.88126 15.63074 1.000 65.34031 300 LEU A O 1
ATOM 4419 N N . ASP A 1 301 ? 13.01435 -0.47353 17.78575 1.000 61.50987 301 ASP A N 1
ATOM 4420 C CA . ASP A 1 301 ? 13.76007 0.76841 17.91931 1.000 67.05593 301 ASP A CA 1
ATOM 4421 C C . ASP A 1 301 ? 14.98355 0.73502 18.82741 1.000 61.23362 301 ASP A C 1
ATOM 4422 O O . ASP A 1 301 ? 15.76216 1.68073 18.79987 1.000 63.57031 301 ASP A O 1
ATOM 4431 N N . THR A 1 302 ? 15.14308 -0.26394 19.67355 1.000 58.64244 302 THR A N 1
ATOM 4432 C CA . THR A 1 302 ? 16.24044 -0.21412 20.60574 1.000 51.29151 302 THR A CA 1
ATOM 4433 C C . THR A 1 302 ? 16.94469 -1.55133 20.63977 1.000 52.54557 302 THR A C 1
ATOM 4434 O O . THR A 1 302 ? 16.35409 -2.60648 20.40592 1.000 49.61723 302 THR A O 1
ATOM 4445 N N . ALA A 1 303 ? 18.23864 -1.47801 20.90508 1.000 46.78340 303 ALA A N 1
ATOM 4446 C CA . ALA A 1 303 ? 19.04422 -2.66633 21.07084 1.000 46.99708 303 ALA A CA 1
ATOM 4447 C C . ALA A 1 303 ? 18.41364 -3.62031 22.08077 1.000 48.04580 303 ALA A C 1
ATOM 4448 O O . ALA A 1 303 ? 18.27797 -4.83207 21.83555 1.000 52.65165 303 ALA A O 1
ATOM 4455 N N . ALA A 1 304 ? 18.00074 -3.07561 23.20629 1.000 47.46434 304 ALA A N 1
ATOM 4456 C CA . ALA A 1 304 ? 17.46181 -3.88207 24.27656 1.000 48.63098 304 ALA A CA 1
ATOM 4457 C C . ALA A 1 304 ? 16.23892 -4.61338 23.80611 1.000 44.70345 304 ALA A C 1
ATOM 4458 O O . ALA A 1 304 ? 16.09576 -5.81363 24.08628 1.000 50.42347 304 ALA A O 1
ATOM 4465 N N . ASP A 1 305 ? 15.36061 -3.91976 23.08830 1.000 45.25830 305 ASP A N 1
ATOM 4466 C CA . ASP A 1 305 ? 14.13857 -4.55177 22.63610 1.000 48.57549 305 ASP A CA 1
ATOM 4467 C C . ASP A 1 305 ? 14.43719 -5.66553 21.64207 1.000 46.06278 305 ASP A C 1
ATOM 4468 O O . ASP A 1 305 ? 13.82250 -6.73777 21.70658 1.000 43.20041 305 ASP A O 1
ATOM 4477 N N . ARG A 1 306 ? 15.41800 -5.46560 20.76086 1.000 43.37193 306 ARG A N 1
ATOM 4478 C CA . ARG A 1 306 ? 15.74564 -6.52855 19.82136 1.000 45.90328 306 ARG A CA 1
ATOM 4479 C C . ARG A 1 306 ? 16.44549 -7.69837 20.51389 1.000 45.28519 306 ARG A C 1
ATOM 4480 O O . ARG A 1 306 ? 16.21605 -8.86141 20.16954 1.000 41.57716 306 ARG A O 1
ATOM 4501 N N . VAL A 1 307 ? 17.33436 -7.41808 21.46075 1.000 46.85528 307 VAL A N 1
ATOM 4502 C CA . VAL A 1 307 ? 18.02193 -8.50095 22.16009 1.000 43.62274 307 VAL A CA 1
ATOM 4503 C C . VAL A 1 307 ? 17.02548 -9.30332 22.98635 1.000 45.51097 307 VAL A C 1
ATOM 4504 O O . VAL A 1 307 ? 17.10623 -10.53426 23.06505 1.000 44.14860 307 VAL A O 1
ATOM 4517 N N . ALA A 1 308 ? 16.02888 -8.62550 23.57437 1.000 47.06365 308 ALA A N 1
ATOM 4518 C CA . ALA A 1 308 ? 15.01264 -9.35209 24.32582 1.000 45.81901 308 ALA A CA 1
ATOM 4519 C C . ALA A 1 308 ? 14.32284 -10.36699 23.43495 1.000 44.73413 308 ALA A C 1
ATOM 4520 O O . ALA A 1 308 ? 14.03906 -11.48672 23.88089 1.000 48.24881 308 ALA A O 1
ATOM 4527 N N . VAL A 1 309 ? 14.11316 -10.03196 22.14935 1.000 44.43278 309 VAL A N 1
ATOM 4528 C CA . VAL A 1 309 ? 13.51051 -11.00411 21.23007 1.000 43.35191 309 VAL A CA 1
ATOM 4529 C C . VAL A 1 309 ? 14.40010 -12.22590 21.08553 1.000 41.43716 309 VAL A C 1
ATOM 4530 O O . VAL A 1 309 ? 13.92517 -13.37043 21.14245 1.000 39.46133 309 VAL A O 1
ATOM 4543 N N . GLN A 1 310 ? 15.70855 -12.01279 20.87934 1.000 39.25999 310 GLN A N 1
ATOM 4544 C CA . GLN A 1 310 ? 16.57698 -13.17837 20.70344 1.000 40.53200 310 GLN A CA 1
ATOM 4545 C C . GLN A 1 310 ? 16.55633 -14.04346 21.94548 1.000 46.61681 310 GLN A C 1
ATOM 4546 O O . GLN A 1 310 ? 16.78043 -15.24848 21.85661 1.000 36.70560 310 GLN A O 1
ATOM 4560 N N . GLY A 1 311 ? 16.37274 -13.42515 23.12130 1.000 42.83342 311 GLY A N 1
ATOM 4561 C CA . GLY A 1 311 ? 16.34587 -14.20280 24.33344 1.000 45.87772 311 GLY A CA 1
ATOM 4562 C C . GLY A 1 311 ? 15.25646 -15.23527 24.36250 1.000 45.34317 311 GLY A C 1
ATOM 4563 O O . GLY A 1 311 ? 15.36866 -16.19741 25.13929 1.000 45.93803 311 GLY A O 1
ATOM 4567 N N . ALA A 1 312 ? 14.21992 -15.06441 23.54715 1.000 41.08125 312 ALA A N 1
ATOM 4568 C CA . ALA A 1 312 ? 13.12544 -16.02098 23.51622 1.000 45.50421 312 ALA A CA 1
ATOM 4569 C C . ALA A 1 312 ? 13.52519 -17.26757 22.76979 1.000 41.40759 312 ALA A C 1
ATOM 4570 O O . ALA A 1 312 ? 12.86226 -18.27396 22.90162 1.000 41.35733 312 ALA A O 1
ATOM 4577 N N . LEU A 1 313 ? 14.57561 -17.17989 21.95344 1.000 45.17459 313 LEU A N 1
ATOM 4578 C CA . LEU A 1 313 ? 15.15336 -18.21579 21.10788 1.000 40.45278 313 LEU A CA 1
ATOM 4579 C C . LEU A 1 313 ? 14.15970 -18.64967 20.04630 1.000 43.67659 313 LEU A C 1
ATOM 4580 O O . LEU A 1 313 ? 13.75304 -19.81698 20.00691 1.000 43.82838 313 LEU A O 1
ATOM 4596 N N . PRO A 1 314 ? 13.79025 -17.75152 19.13790 1.000 41.67279 314 PRO A N 1
ATOM 4597 C CA . PRO A 1 314 ? 13.10338 -18.18025 17.91767 1.000 43.05006 314 PRO A CA 1
ATOM 4598 C C . PRO A 1 314 ? 14.00937 -19.04493 17.06976 1.000 41.53643 314 PRO A C 1
ATOM 4599 O O . PRO A 1 314 ? 15.22914 -18.97797 17.17227 1.000 40.76853 314 PRO A O 1
ATOM 4610 N N . ARG A 1 315 ? 13.41156 -19.82752 16.16286 1.000 42.89211 315 ARG A N 1
ATOM 4611 C CA . ARG A 1 315 ? 14.26382 -20.63485 15.30510 1.000 37.88784 315 ARG A CA 1
ATOM 4612 C C . ARG A 1 315 ? 15.09943 -19.75943 14.39054 1.000 42.18101 315 ARG A C 1
ATOM 4613 O O . ARG A 1 315 ? 16.26312 -20.08774 14.09086 1.000 43.36627 315 ARG A O 1
ATOM 4634 N N . TRP A 1 316 ? 14.51508 -18.66015 13.89625 1.000 37.64562 316 TRP A N 1
ATOM 4635 C CA . TRP A 1 316 ? 15.22192 -17.82122 12.93946 1.000 39.81202 316 TRP A CA 1
ATOM 4636 C C . TRP A 1 316 ? 14.67531 -16.41868 13.03247 1.000 37.91119 316 TRP A C 1
ATOM 4637 O O . TRP A 1 316 ? 13.45394 -16.24063 13.15792 1.000 37.89625 316 TRP A O 1
ATOM 4658 N N . ILE A 1 317 ? 15.57046 -15.42683 12.96449 1.000 38.38193 317 ILE A N 1
ATOM 4659 C CA . ILE A 1 317 ? 15.15534 -14.03197 13.00497 1.000 39.88868 317 ILE A CA 1
ATOM 4660 C C . ILE A 1 317 ? 15.68419 -13.26137 11.80999 1.000 40.11573 317 ILE A C 1
ATOM 4661 O O . ILE A 1 317 ? 16.86679 -13.36426 11.49154 1.000 43.43826 317 ILE A O 1
ATOM 4677 N N . ALA A 1 318 ? 14.85393 -12.37901 11.25446 1.000 41.67039 318 ALA A N 1
ATOM 4678 C CA . ALA A 1 318 ? 15.28906 -11.26353 10.40631 1.000 38.32359 318 ALA A CA 1
ATOM 4679 C C . ALA A 1 318 ? 15.13678 -9.92798 11.13968 1.000 36.16166 318 ALA A C 1
ATOM 4680 O O . ALA A 1 318 ? 14.03880 -9.55015 11.54257 1.000 36.06972 318 ALA A O 1
ATOM 4687 N N . ASN A 1 319 ? 16.22618 -9.19387 11.27309 1.000 38.93202 319 ASN A N 1
ATOM 4688 C CA . ASN A 1 319 ? 16.26980 -7.92734 12.00954 1.000 38.82372 319 ASN A CA 1
ATOM 4689 C C . ASN A 1 319 ? 16.51464 -6.77988 11.03619 1.000 39.42360 319 ASN A C 1
ATOM 4690 O O . ASN A 1 319 ? 17.45216 -6.82194 10.23736 1.000 39.73908 319 ASN A O 1
ATOM 4701 N N . ALA A 1 320 ? 15.69303 -5.74896 11.11423 1.000 44.00146 320 ALA A N 1
ATOM 4702 C CA . ALA A 1 320 ? 15.81124 -4.63269 10.18361 1.000 44.29450 320 ALA A CA 1
ATOM 4703 C C . ALA A 1 320 ? 15.99264 -3.32484 10.90975 1.000 40.51988 320 ALA A C 1
ATOM 4704 O O . ALA A 1 320 ? 15.28072 -3.03129 11.85156 1.000 41.32947 320 ALA A O 1
ATOM 4711 N N . TRP A 1 321 ? 16.88190 -2.50511 10.40319 1.000 43.68550 321 TRP A N 1
ATOM 4712 C CA . TRP A 1 321 ? 17.06880 -1.21072 11.00190 1.000 51.75158 321 TRP A CA 1
ATOM 4713 C C . TRP A 1 321 ? 17.27362 -0.11152 9.97175 1.000 47.58406 321 TRP A C 1
ATOM 4714 O O . TRP A 1 321 ? 17.66481 -0.35865 8.83924 1.000 40.72227 321 TRP A O 1
ATOM 4735 N N . THR A 1 322 ? 17.08585 1.11328 10.44139 1.000 50.55288 322 THR A N 1
ATOM 4736 C CA . THR A 1 322 ? 17.46108 2.33678 9.78479 1.000 48.89840 322 THR A CA 1
ATOM 4737 C C . THR A 1 322 ? 18.34999 3.05949 10.78269 1.000 56.56810 322 THR A C 1
ATOM 4738 O O . THR A 1 322 ? 17.96158 3.22039 11.94010 1.000 68.78572 322 THR A O 1
ATOM 4749 N N . GLN A 1 323 ? 19.54059 3.47835 10.38142 1.000 57.37763 323 GLN A N 1
ATOM 4750 C CA . GLN A 1 323 ? 20.32940 4.40137 11.20163 1.000 59.18746 323 GLN A CA 1
ATOM 4751 C C . GLN A 1 323 ? 20.68213 5.61642 10.32955 1.000 68.36337 323 GLN A C 1
ATOM 4752 O O . GLN A 1 323 ? 20.14596 5.83310 9.24267 1.000 68.70586 323 GLN A O 1
ATOM 4766 N N . GLU A 1 324 ? 21.62615 6.41596 10.82865 1.000 70.46791 324 GLU A N 1
ATOM 4767 C CA . GLU A 1 324 ? 21.84362 7.73163 10.23979 1.000 71.08311 324 GLU A CA 1
ATOM 4768 C C . GLU A 1 324 ? 22.21578 7.61744 8.76063 1.000 79.13528 324 GLU A C 1
ATOM 4769 O O . GLU A 1 324 ? 21.52026 8.14438 7.87572 1.000 82.85038 324 GLU A O 1
ATOM 4781 N N . HIS A 1 325 ? 23.30575 6.93580 8.47154 1.000 76.40632 325 HIS A N 1
ATOM 4782 C CA . HIS A 1 325 ? 23.80201 6.80522 7.10936 1.000 76.53000 325 HIS A CA 1
ATOM 4783 C C . HIS A 1 325 ? 23.82808 5.34822 6.66954 1.000 78.80543 325 HIS A C 1
ATOM 4784 O O . HIS A 1 325 ? 24.79764 4.85960 6.08481 1.000 77.29939 325 HIS A O 1
ATOM 4798 N N . ASP A 1 326 ? 22.74437 4.62217 6.92824 1.000 67.28461 326 ASP A N 1
ATOM 4799 C CA . ASP A 1 326 ? 22.75345 3.20390 6.63959 1.000 54.40340 326 ASP A CA 1
ATOM 4800 C C . ASP A 1 326 ? 21.49198 2.52217 7.11197 1.000 52.89684 326 ASP A C 1
ATOM 4801 O O . ASP A 1 326 ? 20.99968 2.80064 8.20554 1.000 60.83572 326 ASP A O 1
ATOM 4810 N N . LEU A 1 327 ? 20.88692 1.68386 6.30147 1.000 46.23966 327 LEU A N 1
ATOM 4811 C CA . LEU A 1 327 ? 19.77384 0.86725 6.71755 1.000 44.06820 327 LEU A CA 1
ATOM 4812 C C . LEU A 1 327 ? 20.16964 -0.55303 6.41032 1.000 43.47044 327 LEU A C 1
ATOM 4813 O O . LEU A 1 327 ? 21.19680 -0.80154 5.76878 1.000 42.11226 327 LEU A O 1
ATOM 4829 N N . GLY A 1 328 ? 19.38466 -1.49761 6.91208 1.000 42.08679 328 GLY A N 1
ATOM 4830 C CA . GLY A 1 328 ? 19.69816 -2.87586 6.60420 1.000 44.57526 328 GLY A CA 1
ATOM 4831 C C . GLY A 1 328 ? 18.90126 -3.91152 7.36515 1.000 42.19441 328 GLY A C 1
ATOM 4832 O O . GLY A 1 328 ? 17.96644 -3.62854 8.10796 1.000 39.64208 328 GLY A O 1
ATOM 4836 N N . ILE A 1 329 ? 19.30108 -5.14752 7.11829 1.000 46.06496 329 ILE A N 1
ATOM 4837 C CA . ILE A 1 329 ? 18.67937 -6.35850 7.64343 1.000 44.29326 329 ILE A CA 1
ATOM 4838 C C . ILE A 1 329 ? 19.79798 -7.27736 8.09199 1.000 44.31522 329 ILE A C 1
ATOM 4839 O O . ILE A 1 329 ? 20.83663 -7.38643 7.43785 1.000 41.65980 329 ILE A O 1
ATOM 4855 N N . SER A 1 330 ? 19.61755 -7.92187 9.22426 1.000 47.97373 330 SER A N 1
ATOM 4856 C CA . SER A 1 330 ? 20.51476 -9.02762 9.58361 1.000 46.41202 330 SER A CA 1
ATOM 4857 C C . SER A 1 330 ? 19.67892 -10.26353 9.85391 1.000 43.31332 330 SER A C 1
ATOM 4858 O O . SER A 1 330 ? 18.53337 -10.15613 10.29231 1.000 43.18128 330 SER A O 1
ATOM 4866 N N . ARG A 1 331 ? 20.28838 -11.43878 9.66074 1.000 41.89031 331 ARG A N 1
ATOM 4867 C CA . ARG A 1 331 ? 19.62413 -12.73218 9.78321 1.000 43.52266 331 ARG A CA 1
ATOM 4868 C C . ARG A 1 331 ? 20.31038 -13.60603 10.82668 1.000 44.68808 331 ARG A C 1
ATOM 4869 O O . ARG A 1 331 ? 21.54361 -13.67031 10.89002 1.000 40.70576 331 ARG A O 1
ATOM 4890 N N . HIS A 1 332 ? 19.51502 -14.36176 11.58861 1.000 45.89249 332 HIS A N 1
ATOM 4891 C CA . HIS A 1 332 ? 20.07625 -15.08320 12.73679 1.000 45.83857 332 HIS A CA 1
ATOM 4892 C C . HIS A 1 332 ? 19.31469 -16.37444 12.99042 1.000 45.30774 332 HIS A C 1
ATOM 4893 O O . HIS A 1 332 ? 18.16767 -16.35285 13.43295 1.000 42.79606 332 HIS A O 1
ATOM 4907 N N . GLY A 1 333 ? 19.93169 -17.49756 12.62718 1.000 48.19772 333 GLY A N 1
ATOM 4908 C CA . GLY A 1 333 ? 19.82038 -18.65179 13.45675 1.000 51.59321 333 GLY A CA 1
ATOM 4909 C C . GLY A 1 333 ? 20.77608 -18.49558 14.61109 1.000 66.57879 333 GLY A C 1
ATOM 4910 O O . GLY A 1 333 ? 21.68977 -17.65217 14.55842 1.000 67.57509 333 GLY A O 1
ATOM 4914 N N . PHE A 1 334 ? 20.52872 -19.21957 15.66683 1.000 57.53813 334 PHE A N 1
ATOM 4915 C CA . PHE A 1 334 ? 21.28819 -19.06272 16.90992 1.000 59.70395 334 PHE A CA 1
ATOM 4916 C C . PHE A 1 334 ? 22.36914 -20.14073 17.01879 1.000 57.70368 334 PHE A C 1
ATOM 4917 O O . PHE A 1 334 ? 23.49443 -19.87696 17.44959 1.000 54.32143 334 PHE A O 1
ATOM 4934 N N . ASP A 1 335 ? 22.06357 -21.32256 16.51270 1.000 50.47795 335 ASP A N 1
ATOM 4935 C CA . ASP A 1 335 ? 22.94041 -22.46409 16.54787 1.000 52.19143 335 ASP A CA 1
ATOM 4936 C C . ASP A 1 335 ? 23.46300 -22.78336 15.15890 1.000 56.17073 335 ASP A C 1
ATOM 4937 O O . ASP A 1 335 ? 23.37879 -23.91798 14.71917 1.000 56.90100 335 ASP A O 1
ATOM 4946 N N . ASP A 1 336 ? 24.02671 -21.79806 14.45713 1.000 63.07960 336 ASP A N 1
ATOM 4947 C CA . ASP A 1 336 ? 24.41821 -21.97044 13.05860 1.000 56.06122 336 ASP A CA 1
ATOM 4948 C C . ASP A 1 336 ? 25.87065 -21.53873 12.82227 1.000 58.57493 336 ASP A C 1
ATOM 4949 O O . ASP A 1 336 ? 26.27741 -21.27974 11.67779 1.000 58.01678 336 ASP A O 1
ATOM 4958 N N . GLY A 1 337 ? 26.66338 -21.44991 13.88533 1.000 54.05369 337 GLY A N 1
ATOM 4959 C CA . GLY A 1 337 ? 27.98737 -20.86539 13.78831 1.000 52.81924 337 GLY A CA 1
ATOM 4960 C C . GLY A 1 337 ? 28.04814 -19.40065 13.38199 1.000 60.09339 337 GLY A C 1
ATOM 4961 O O . GLY A 1 337 ? 29.14000 -18.85199 13.22868 1.000 56.68892 337 GLY A O 1
ATOM 4965 N N . GLN A 1 338 ? 26.91736 -18.73755 13.17530 1.000 59.36666 338 GLN A N 1
ATOM 4966 C CA . GLN A 1 338 ? 26.95990 -17.33248 12.79482 1.000 54.99595 338 GLN A CA 1
ATOM 4967 C C . GLN A 1 338 ? 26.51847 -16.41851 13.93851 1.000 50.27830 338 GLN A C 1
ATOM 4968 O O . GLN A 1 338 ? 26.02409 -16.85668 14.97284 1.000 48.92511 338 GLN A O 1
ATOM 4982 N N . ALA A 1 339 ? 26.73648 -15.12825 13.73380 1.000 48.96493 339 ALA A N 1
ATOM 4983 C CA . ALA A 1 339 ? 26.36863 -14.11892 14.70515 1.000 48.11271 339 ALA A CA 1
ATOM 4984 C C . ALA A 1 339 ? 24.87765 -14.14948 15.02497 1.000 50.14793 339 ALA A C 1
ATOM 4985 O O . ALA A 1 339 ? 24.04226 -14.12995 14.12459 1.000 45.03396 339 ALA A O 1
ATOM 4992 N N . CYS A 1 340 ? 24.54152 -14.17477 16.31679 1.000 51.92918 340 CYS A N 1
ATOM 4993 C CA . CYS A 1 340 ? 23.13807 -14.06305 16.70219 1.000 47.38812 340 CYS A CA 1
ATOM 4994 C C . CYS A 1 340 ? 22.75661 -12.58333 16.78417 1.000 43.38298 340 CYS A C 1
ATOM 4995 O O . CYS A 1 340 ? 23.61335 -11.68582 16.72743 1.000 46.59131 340 CYS A O 1
ATOM 5002 N N . LEU A 1 341 ? 21.45431 -12.31759 16.94586 1.000 41.43690 341 LEU A N 1
ATOM 5003 C CA . LEU A 1 341 ? 21.02506 -10.91734 17.04484 1.000 40.64134 341 LEU A CA 1
ATOM 5004 C C . LEU A 1 341 ? 21.67663 -10.20121 18.22855 1.000 44.05554 341 LEU A C 1
ATOM 5005 O O . LEU A 1 341 ? 21.92267 -9.00533 18.16132 1.000 42.52266 341 LEU A O 1
ATOM 5021 N N . CYS A 1 342 ? 21.93324 -10.89532 19.34255 1.000 44.70463 342 CYS A N 1
ATOM 5022 C CA . CYS A 1 342 ? 22.63170 -10.23759 20.44759 1.000 43.08884 342 CYS A CA 1
ATOM 5023 C C . CYS A 1 342 ? 24.06462 -9.88232 20.05658 1.000 45.05826 342 CYS A C 1
ATOM 5024 O O . CYS A 1 342 ? 24.56673 -8.84427 20.47252 1.000 47.04005 342 CYS A O 1
ATOM 5032 N N . CYS A 1 343 ? 24.72617 -10.70988 19.22754 1.000 47.85780 343 CYS A N 1
ATOM 5033 C CA . CYS A 1 343 ? 26.03623 -10.32191 18.71061 1.000 48.21858 343 CYS A CA 1
ATOM 5034 C C . CYS A 1 343 ? 25.99353 -8.92839 18.10458 1.000 49.47841 343 CYS A C 1
ATOM 5035 O O . CYS A 1 343 ? 26.95439 -8.16259 18.21980 1.000 50.55294 343 CYS A O 1
ATOM 5042 N N . MET A 1 344 ? 24.88005 -8.58735 17.44782 1.000 50.56566 344 MET A N 1
ATOM 5043 C CA . MET A 1 344 ? 24.77755 -7.34342 16.69525 1.000 43.17605 344 MET A CA 1
ATOM 5044 C C . MET A 1 344 ? 24.89051 -6.13608 17.60124 1.000 46.52851 344 MET A C 1
ATOM 5045 O O . MET A 1 344 ? 25.24176 -5.06380 17.12749 1.000 49.18760 344 MET A O 1
ATOM 5059 N N . TYR A 1 345 ? 24.58786 -6.27691 18.88524 1.000 45.62303 345 TYR A N 1
ATOM 5060 C CA . TYR A 1 345 ? 24.48174 -5.14385 19.80367 1.000 44.61289 345 TYR A CA 1
ATOM 5061 C C . TYR A 1 345 ? 25.31291 -5.35935 21.07701 1.000 53.74438 345 TYR A C 1
ATOM 5062 O O . TYR A 1 345 ? 25.04072 -4.73669 22.11120 1.000 51.66039 345 TYR A O 1
ATOM 5080 N N . MET A 1 346 ? 26.29879 -6.25191 21.03926 1.000 47.39055 346 MET A N 1
ATOM 5081 C CA . MET A 1 346 ? 27.15547 -6.41805 22.18800 1.000 52.60602 346 MET A CA 1
ATOM 5082 C C . MET A 1 346 ? 27.92661 -5.12010 22.41245 1.000 58.54994 346 MET A C 1
ATOM 5083 O O . MET A 1 346 ? 28.54084 -4.59089 21.48207 1.000 56.05415 346 MET A O 1
ATOM 5097 N N . PRO A 1 347 ? 27.92249 -4.58472 23.62867 1.000 60.21156 347 PRO A N 1
ATOM 5098 C CA . PRO A 1 347 ? 28.58199 -3.28411 23.86792 1.000 58.39615 347 PRO A CA 1
ATOM 5099 C C . PRO A 1 347 ? 30.09430 -3.39487 23.89423 1.000 59.98681 347 PRO A C 1
ATOM 5100 O O . PRO A 1 347 ? 30.65879 -4.36248 24.41261 1.000 66.77771 347 PRO A O 1
ATOM 5111 N N . SER A 1 348 ? 30.74139 -2.36134 23.37521 1.000 63.78410 348 SER A N 1
ATOM 5112 C CA . SER A 1 348 ? 32.17468 -2.36865 23.11775 1.000 62.14681 348 SER A CA 1
ATOM 5113 C C . SER A 1 348 ? 32.97011 -1.71148 24.22500 1.000 68.69390 348 SER A C 1
ATOM 5114 O O . SER A 1 348 ? 34.20099 -1.84128 24.26772 1.000 69.01330 348 SER A O 1
ATOM 5122 N N . GLY A 1 349 ? 32.28766 -1.06181 25.14822 1.000 70.31089 349 GLY A N 1
ATOM 5123 C CA . GLY A 1 349 ? 32.92127 -0.51321 26.32121 1.000 62.43416 349 GLY A CA 1
ATOM 5124 C C . GLY A 1 349 ? 31.97683 0.43563 27.03357 1.000 64.74772 349 GLY A C 1
ATOM 5125 O O . GLY A 1 349 ? 30.81396 0.64186 26.64603 1.000 64.78455 349 GLY A O 1
ATOM 5129 N N . LYS A 1 350 ? 32.49813 0.99639 28.10483 1.000 65.08324 350 LYS A N 1
ATOM 5130 C CA . LYS A 1 350 ? 31.68447 1.88957 28.89095 1.000 67.25185 350 LYS A CA 1
ATOM 5131 C C . LYS A 1 350 ? 31.34768 3.10566 28.05503 1.000 77.79528 350 LYS A C 1
ATOM 5132 O O . LYS A 1 350 ? 31.96376 3.37919 27.01174 1.000 76.10371 350 LYS A O 1
ATOM 5151 N N . SER A 1 351 ? 30.32040 3.81601 28.49954 1.000 79.52506 351 SER A N 1
ATOM 5152 C CA . SER A 1 351 ? 29.83116 4.97596 27.79545 1.000 72.61018 351 SER A CA 1
ATOM 5153 C C . SER A 1 351 ? 29.48826 6.02648 28.83426 1.000 78.70889 351 SER A C 1
ATOM 5154 O O . SER A 1 351 ? 29.76141 5.87715 30.02999 1.000 77.01265 351 SER A O 1
ATOM 5162 N N . LYS A 1 352 ? 28.85158 7.08836 28.33061 1.000 79.98071 352 LYS A N 1
ATOM 5163 C CA . LYS A 1 352 ? 28.28104 8.11200 29.18361 1.000 80.26764 352 LYS A CA 1
ATOM 5164 C C . LYS A 1 352 ? 26.89610 7.71157 29.66351 1.000 78.51456 352 LYS A C 1
ATOM 5165 O O . LYS A 1 352 ? 26.13019 7.04940 28.96132 1.000 77.65682 352 LYS A O 1
ATOM 5184 N N . ASP A 1 353 ? 26.56835 8.16387 30.86588 1.000 74.10367 353 ASP A N 1
ATOM 5185 C CA . ASP A 1 353 ? 25.26717 7.90408 31.43776 1.000 74.35581 353 ASP A CA 1
ATOM 5186 C C . ASP A 1 353 ? 24.23138 8.91842 30.96503 1.000 80.59459 353 ASP A C 1
ATOM 5187 O O . ASP A 1 353 ? 24.54716 10.02127 30.49082 1.000 80.31707 353 ASP A O 1
ATOM 5196 N N . GLU A 1 354 ? 22.96507 8.51808 31.11673 1.000 81.89103 354 GLU A N 1
ATOM 5197 C CA . GLU A 1 354 ? 21.85493 9.33636 30.65791 1.000 87.07559 354 GLU A CA 1
ATOM 5198 C C . GLU A 1 354 ? 21.94452 10.74957 31.20769 1.000 87.69514 354 GLU A C 1
ATOM 5199 O O . GLU A 1 354 ? 21.73910 11.72149 30.46377 1.000 85.90428 354 GLU A O 1
ATOM 5211 N N . HIS A 1 355 ? 22.28980 10.89114 32.48866 1.000 80.58455 355 HIS A N 1
ATOM 5212 C CA . HIS A 1 355 ? 22.32968 12.23185 33.07272 1.000 92.18802 355 HIS A CA 1
ATOM 5213 C C . HIS A 1 355 ? 23.30914 13.14070 32.31895 1.000 83.75020 355 HIS A C 1
ATOM 5214 O O . HIS A 1 355 ? 22.99387 14.30300 32.07226 1.000 82.00490 355 HIS A O 1
ATOM 5228 N N . GLN A 1 356 ? 24.46408 12.61568 31.87996 1.000 82.79389 356 GLN A N 1
ATOM 5229 C CA . GLN A 1 356 ? 25.41606 13.45160 31.15806 1.000 79.65190 356 GLN A CA 1
ATOM 5230 C C . GLN A 1 356 ? 24.88385 13.83139 29.77912 1.000 86.37927 356 GLN A C 1
ATOM 5231 O O . GLN A 1 356 ? 24.90345 15.00872 29.39903 1.000 87.52753 356 GLN A O 1
ATOM 5245 N N . LEU A 1 357 ? 24.44824 12.83239 28.99073 1.000 85.00108 357 LEU A N 1
ATOM 5246 C CA . LEU A 1 357 ? 24.02437 13.11035 27.62785 1.000 77.61481 357 LEU A CA 1
ATOM 5247 C C . LEU A 1 357 ? 22.80694 14.02128 27.62253 1.000 78.52432 357 LEU A C 1
ATOM 5248 O O . LEU A 1 357 ? 22.66429 14.87250 26.74891 1.000 81.34175 357 LEU A O 1
ATOM 5264 N N . VAL A 1 358 ? 21.89743 13.82496 28.56774 1.000 79.13992 358 VAL A N 1
ATOM 5265 C CA . VAL A 1 358 ? 20.76781 14.72650 28.71782 1.000 78.90813 358 VAL A CA 1
ATOM 5266 C C . VAL A 1 358 ? 21.26278 16.12193 29.05461 1.000 82.65408 358 VAL A C 1
ATOM 5267 O O . VAL A 1 358 ? 20.84837 17.11026 28.44164 1.000 83.63777 358 VAL A O 1
ATOM 5280 N N . ALA A 1 359 ? 22.16904 16.21722 30.02756 1.000 82.20173 359 ALA A N 1
ATOM 5281 C CA . ALA A 1 359 ? 22.72235 17.50822 30.40902 1.000 85.53791 359 ALA A CA 1
ATOM 5282 C C . ALA A 1 359 ? 23.40284 18.19126 29.22959 1.000 83.31879 359 ALA A C 1
ATOM 5283 O O . ALA A 1 359 ? 23.27639 19.41015 29.05556 1.000 89.33653 359 ALA A O 1
ATOM 5290 N N . GLU A 1 360 ? 24.11764 17.43301 28.40205 1.000 79.67206 360 GLU A N 1
ATOM 5291 C CA . GLU A 1 360 ? 24.76848 18.04252 27.24731 1.000 87.43417 360 GLU A CA 1
ATOM 5292 C C . GLU A 1 360 ? 23.74790 18.58224 26.24870 1.000 84.48226 360 GLU A C 1
ATOM 5293 O O . GLU A 1 360 ? 23.86981 19.71501 25.77093 1.000 86.16413 360 GLU A O 1
ATOM 5305 N N . GLU A 1 361 ? 22.73448 17.78605 25.91400 1.000 76.69205 361 GLU A N 1
ATOM 5306 C CA . GLU A 1 361 ? 21.76042 18.26431 24.94387 1.000 88.14753 361 GLU A CA 1
ATOM 5307 C C . GLU A 1 361 ? 21.15627 19.59330 25.34633 1.000 84.86155 361 GLU A C 1
ATOM 5308 O O . GLU A 1 361 ? 20.97927 20.47715 24.50679 1.000 78.31401 361 GLU A O 1
ATOM 5320 N N . LEU A 1 362 ? 20.78915 19.72972 26.62229 1.000 89.37593 362 LEU A N 1
ATOM 5321 C CA . LEU A 1 362 ? 20.14651 20.93865 27.12496 1.000 87.02774 362 LEU A CA 1
ATOM 5322 C C . LEU A 1 362 ? 21.11033 22.07527 27.32616 1.000 85.44996 362 LEU A C 1
ATOM 5323 O O . LEU A 1 362 ? 20.72549 23.06754 27.95002 1.000 91.30858 362 LEU A O 1
ATOM 5339 N N . GLY A 1 363 ? 22.34152 21.96142 26.83181 1.000 85.72128 363 GLY A N 1
ATOM 5340 C CA . GLY A 1 363 ? 23.29124 23.06567 26.93303 1.000 89.69629 363 GLY A CA 1
ATOM 5341 C C . GLY A 1 363 ? 23.68992 23.39770 28.35323 1.000 94.56266 363 GLY A C 1
ATOM 5342 O O . GLY A 1 363 ? 23.99916 24.55613 28.66832 1.000 95.77411 363 GLY A O 1
ATOM 5346 N N . ILE A 1 364 ? 23.68645 22.40415 29.22997 1.000 94.60777 364 ILE A N 1
ATOM 5347 C CA . ILE A 1 364 ? 24.04496 22.63052 30.62278 1.000 94.54423 364 ILE A CA 1
ATOM 5348 C C . ILE A 1 364 ? 24.92841 21.48363 31.08680 1.000 96.92183 364 ILE A C 1
ATOM 5349 O O . ILE A 1 364 ? 24.68469 20.93202 32.16796 1.000 95.50174 364 ILE A O 1
ATOM 5365 N N . PRO A 1 365 ? 26.01344 21.14694 30.35512 1.000 95.37594 365 PRO A N 1
ATOM 5366 C CA . PRO A 1 365 ? 26.80233 19.96206 30.72777 1.000 92.81241 365 PRO A CA 1
ATOM 5367 C C . PRO A 1 365 ? 27.38792 20.03618 32.12770 1.000 100.79468 365 PRO A C 1
ATOM 5368 O O . PRO A 1 365 ? 28.18069 19.17999 32.52189 1.000 106.06089 365 PRO A O 1
ATOM 5379 N N . GLU A 1 366 ? 26.99541 21.02786 32.91473 1.000 101.06236 366 GLU A N 1
ATOM 5380 C CA . GLU A 1 366 ? 27.51327 21.14622 34.27697 1.000 108.79474 366 GLU A CA 1
ATOM 5381 C C . GLU A 1 366 ? 26.44588 21.01296 35.36411 1.000 105.58858 366 GLU A C 1
ATOM 5382 O O . GLU A 1 366 ? 26.80271 20.82215 36.54057 1.000 108.64627 366 GLU A O 1
ATOM 5394 N N . ALA A 1 367 ? 25.16485 20.99270 35.00532 1.000 100.56092 367 ALA A N 1
ATOM 5395 C CA . ALA A 1 367 ? 24.11870 20.54316 35.91672 1.000 103.05523 367 ALA A CA 1
ATOM 5396 C C . ALA A 1 367 ? 23.86332 19.02256 35.84801 1.000 97.64140 367 ALA A C 1
ATOM 5397 O O . ALA A 1 367 ? 22.75170 18.57110 36.16628 1.000 94.53182 367 ALA A O 1
ATOM 5404 N N . HIS A 1 368 ? 24.88022 18.22040 35.50287 1.000 93.81738 368 HIS A N 1
ATOM 5405 C CA . HIS A 1 368 ? 24.71620 16.76834 35.51203 1.000 97.95121 368 HIS A CA 1
ATOM 5406 C C . HIS A 1 368 ? 24.11938 16.27168 36.82923 1.000 98.58526 368 HIS A C 1
ATOM 5407 O O . HIS A 1 368 ? 23.22751 15.41290 36.82677 1.000 94.31016 368 HIS A O 1
ATOM 5421 N N . GLU A 1 369 ? 24.61069 16.79045 37.97104 1.000 103.76831 369 GLU A N 1
ATOM 5422 C CA . GLU A 1 369 ? 24.18595 16.27085 39.27519 1.000 101.33318 369 GLU A CA 1
ATOM 5423 C C . GLU A 1 369 ? 22.69891 16.52300 39.49825 1.000 99.65442 369 GLU A C 1
ATOM 5424 O O . GLU A 1 369 ? 21.96537 15.64380 39.96801 1.000 99.55699 369 GLU A O 1
ATOM 5436 N N . GLN A 1 370 ? 22.22580 17.70493 39.11996 1.000 100.95854 370 GLN A N 1
ATOM 5437 C CA . GLN A 1 370 ? 20.80877 17.99804 39.27169 1.000 101.71756 370 GLN A CA 1
ATOM 5438 C C . GLN A 1 370 ? 19.94988 17.18043 38.31054 1.000 99.40864 370 GLN A C 1
ATOM 5439 O O . GLN A 1 370 ? 18.82096 16.79217 38.64442 1.000 97.28625 370 GLN A O 1
ATOM 5453 N N . VAL A 1 371 ? 20.44229 16.95077 37.09432 1.000 101.94460 371 VAL A N 1
ATOM 5454 C CA . VAL A 1 371 ? 19.66790 16.16112 36.14399 1.000 99.16256 371 VAL A CA 1
ATOM 5455 C C . VAL A 1 371 ? 19.63104 14.70519 36.58615 1.000 99.11404 371 VAL A C 1
ATOM 5456 O O . VAL A 1 371 ? 18.62899 14.01261 36.37415 1.000 100.23865 371 VAL A O 1
ATOM 5469 N N . LYS A 1 372 ? 20.70511 14.22276 37.22761 1.000 102.18199 372 LYS A N 1
ATOM 5470 C CA . LYS A 1 372 ? 20.70819 12.84624 37.71793 1.000 101.93050 372 LYS A CA 1
ATOM 5471 C C . LYS A 1 372 ? 19.61355 12.63556 38.75616 1.000 104.00790 372 LYS A C 1
ATOM 5472 O O . LYS A 1 372 ? 18.87970 11.63993 38.69419 1.000 105.97401 372 LYS A O 1
ATOM 5491 N N . ALA A 1 373 ? 19.46137 13.58269 39.68691 1.000 97.26422 373 ALA A N 1
ATOM 5492 C CA . ALA A 1 373 ? 18.42385 13.46790 40.70227 1.000 99.97503 373 ALA A CA 1
ATOM 5493 C C . ALA A 1 373 ? 17.03382 13.47019 40.09061 1.000 107.29173 373 ALA A C 1
ATOM 5494 O O . ALA A 1 373 ? 16.17771 12.67932 40.50536 1.000 107.66444 373 ALA A O 1
ATOM 5501 N N . LEU A 1 374 ? 16.78537 14.36145 39.11850 1.000 108.58193 374 LEU A N 1
ATOM 5502 C CA . LEU A 1 374 ? 15.46974 14.50723 38.51505 1.000 107.35613 374 LEU A CA 1
ATOM 5503 C C . LEU A 1 374 ? 15.08226 13.32426 37.62805 1.000 105.61422 374 LEU A C 1
ATOM 5504 O O . LEU A 1 374 ? 13.88217 13.11060 37.41273 1.000 108.75095 374 LEU A O 1
ATOM 5520 N N . LEU A 1 375 ? 16.05377 12.55984 37.11622 1.000 103.66061 375 LEU A N 1
ATOM 5521 C CA . LEU A 1 375 ? 15.73847 11.36693 36.33865 1.000 106.62529 375 LEU A CA 1
ATOM 5522 C C . LEU A 1 375 ? 15.47726 10.14449 37.22116 1.000 109.96312 375 LEU A C 1
ATOM 5523 O O . LEU A 1 375 ? 14.81879 9.19958 36.76806 1.000 106.92234 375 LEU A O 1
ATOM 5539 N N . GLN A 1 376 ? 15.98738 10.14241 38.45926 1.000 102.39274 376 GLN A N 1
ATOM 5540 C CA . GLN A 1 376 ? 15.73931 9.08096 39.42196 1.000 106.46776 376 GLN A CA 1
ATOM 5541 C C . GLN A 1 376 ? 14.45998 9.33049 40.21339 1.000 107.83021 376 GLN A C 1
ATOM 5542 O O . GLN A 1 376 ? 13.59619 8.45069 40.29403 1.000 109.54521 376 GLN A O 1
ATOM 5556 N N . THR A 1 377 ? 14.34674 10.50986 40.83333 1.000 104.74587 377 THR A N 1
ATOM 5557 C CA . THR A 1 377 ? 13.11089 10.86760 41.51342 1.000 108.32101 377 THR A CA 1
ATOM 5558 C C . THR A 1 377 ? 11.96160 10.99180 40.52340 1.000 111.43464 377 THR A C 1
ATOM 5559 O O . THR A 1 377 ? 10.79760 10.87891 40.92212 1.000 112.17575 377 THR A O 1
ATOM 5570 N N . ASN A 1 378 ? 12.26102 11.20957 39.23739 1.000 111.79149 378 ASN A N 1
ATOM 5571 C CA . ASN A 1 378 ? 11.23561 11.54000 38.24708 1.000 112.52849 378 ASN A CA 1
ATOM 5572 C C . ASN A 1 378 ? 10.34033 12.66710 38.76717 1.000 111.88007 378 ASN A C 1
ATOM 5573 O O . ASN A 1 378 ? 9.12528 12.67658 38.56101 1.000 112.54350 378 ASN A O 1
ATOM 5584 N N . ALA A 1 379 ? 10.95769 13.62400 39.45985 1.000 108.37008 379 ALA A N 1
ATOM 5585 C CA . ALA A 1 379 ? 10.22943 14.72875 40.05521 1.000 111.78286 379 ALA A CA 1
ATOM 5586 C C . ALA A 1 379 ? 9.99710 15.83467 39.02674 1.000 114.63549 379 ALA A C 1
ATOM 5587 O O . ALA A 1 379 ? 10.57585 15.84296 37.93190 1.000 113.44421 379 ALA A O 1
ATOM 5594 N N . GLY A 1 380 ? 9.16258 16.79773 39.41683 1.000 118.83853 380 GLY A N 1
ATOM 5595 C CA . GLY A 1 380 ? 8.82039 17.89733 38.52318 1.000 120.04840 380 GLY A CA 1
ATOM 5596 C C . GLY A 1 380 ? 9.95946 18.89662 38.38263 1.000 114.91990 380 GLY A C 1
ATOM 5597 O O . GLY A 1 380 ? 10.63925 19.24174 39.35288 1.000 115.60580 380 GLY A O 1
ATOM 5601 N N . VAL A 1 381 ? 10.16889 19.36035 37.15217 1.000 112.31271 381 VAL A N 1
ATOM 5602 C CA . VAL A 1 381 ? 11.27882 20.25637 36.84015 1.000 109.83042 381 VAL A CA 1
ATOM 5603 C C . VAL A 1 381 ? 10.94686 21.64037 37.38604 1.000 114.57126 381 VAL A C 1
ATOM 5604 O O . VAL A 1 381 ? 9.96793 22.26361 36.94975 1.000 115.64682 381 VAL A O 1
ATOM 5617 N N . PRO A 1 382 ? 11.70720 22.14955 38.35757 1.000 117.00519 382 PRO A N 1
ATOM 5618 C CA . PRO A 1 382 ? 11.35485 23.44313 38.95405 1.000 116.49080 382 PRO A CA 1
ATOM 5619 C C . PRO A 1 382 ? 11.41885 24.54216 37.90993 1.000 115.05268 382 PRO A C 1
ATOM 5620 O O . PRO A 1 382 ? 12.07095 24.39608 36.87781 1.000 114.85393 382 PRO A O 1
ATOM 5631 N N . ASN A 1 383 ? 10.72380 25.65180 38.19207 1.000 117.83284 383 ASN A N 1
ATOM 5632 C CA . ASN A 1 383 ? 10.67611 26.77407 37.25494 1.000 114.11620 383 ASN A CA 1
ATOM 5633 C C . ASN A 1 383 ? 12.08121 27.26452 36.92174 1.000 114.38702 383 ASN A C 1
ATOM 5634 O O . ASN A 1 383 ? 12.43635 27.40187 35.74625 1.000 113.31995 383 ASN A O 1
ATOM 5645 N N . ASP A 1 384 ? 12.90573 27.50554 37.94815 1.000 113.68367 384 ASP A N 1
ATOM 5646 C CA . ASP A 1 384 ? 14.30024 27.88858 37.74635 1.000 112.08900 384 ASP A CA 1
ATOM 5647 C C . ASP A 1 384 ? 15.09094 26.92325 36.85831 1.000 118.96982 384 ASP A C 1
ATOM 5648 O O . ASP A 1 384 ? 16.12978 27.31147 36.31144 1.000 119.58640 384 ASP A O 1
ATOM 5657 N N . PHE A 1 385 ? 14.65882 25.66535 36.72524 1.000 115.23708 385 PHE A N 1
ATOM 5658 C CA . PHE A 1 385 ? 15.34948 24.72205 35.84295 1.000 114.51335 385 PHE A CA 1
ATOM 5659 C C . PHE A 1 385 ? 14.91395 24.92353 34.38662 1.000 116.55649 385 PHE A C 1
ATOM 5660 O O . PHE A 1 385 ? 15.75001 24.99710 33.47607 1.000 112.15049 385 PHE A O 1
ATOM 5677 N N . VAL A 1 386 ? 13.60390 25.03252 34.14804 1.000 117.21636 386 VAL A N 1
ATOM 5678 C CA . VAL A 1 386 ? 13.09465 25.22571 32.79343 1.000 111.57557 386 VAL A CA 1
ATOM 5679 C C . VAL A 1 386 ? 13.50849 26.58516 32.25319 1.000 109.21662 386 VAL A C 1
ATOM 5680 O O . VAL A 1 386 ? 13.65094 26.75364 31.03589 1.000 102.64999 386 VAL A O 1
ATOM 5693 N N . VAL A 1 387 ? 13.74995 27.55617 33.14227 1.000 112.01810 387 VAL A N 1
ATOM 5694 C CA . VAL A 1 387 ? 14.33864 28.83491 32.74813 1.000 105.40947 387 VAL A CA 1
ATOM 5695 C C . VAL A 1 387 ? 15.77784 28.64805 32.26681 1.000 101.69861 387 VAL A C 1
ATOM 5696 O O . VAL A 1 387 ? 16.14630 29.12187 31.18671 1.000 99.42267 387 VAL A O 1
ATOM 5709 N N . ARG A 1 388 ? 16.61802 27.96777 33.05489 1.000 101.24151 388 ARG A N 1
ATOM 5710 C CA . ARG A 1 388 ? 18.00823 27.80678 32.65221 1.000 100.03704 388 ARG A CA 1
ATOM 5711 C C . ARG A 1 388 ? 18.09868 27.20008 31.26109 1.000 103.20541 388 ARG A C 1
ATOM 5712 O O . ARG A 1 388 ? 18.83857 27.69470 30.39955 1.000 104.03039 388 ARG A O 1
ATOM 5733 N N . VAL A 1 389 ? 17.33899 26.10046 31.04673 1.000 103.69700 389 VAL A N 1
ATOM 5734 C CA . VAL A 1 389 ? 17.42080 25.28073 29.83366 1.000 99.04630 389 VAL A CA 1
ATOM 5735 C C . VAL A 1 389 ? 17.10885 26.11042 28.59145 1.000 97.51557 389 VAL A C 1
ATOM 5736 O O . VAL A 1 389 ? 17.85357 26.07367 27.60407 1.000 93.04452 389 VAL A O 1
ATOM 5749 N N . ALA A 1 390 ? 16.00620 26.87319 28.61727 1.000 97.08903 390 ALA A N 1
ATOM 5750 C CA . ALA A 1 390 ? 15.67008 27.69185 27.44947 1.000 98.08926 390 ALA A CA 1
ATOM 5751 C C . ALA A 1 390 ? 16.79356 28.67924 27.12105 1.000 96.59028 390 ALA A C 1
ATOM 5752 O O . ALA A 1 390 ? 17.10787 28.88411 25.94406 1.000 94.16036 390 ALA A O 1
ATOM 5759 N N . THR A 1 391 ? 17.43341 29.27842 28.14482 1.000 94.34241 391 THR A N 1
ATOM 5760 C CA . THR A 1 391 ? 18.50526 30.24090 27.88580 1.000 94.63925 391 THR A CA 1
ATOM 5761 C C . THR A 1 391 ? 19.73537 29.55796 27.29042 1.000 92.53815 391 THR A C 1
ATOM 5762 O O . THR A 1 391 ? 20.34564 30.07464 26.34889 1.000 91.60681 391 THR A O 1
ATOM 5773 N N . ALA A 1 392 ? 20.14881 28.41560 27.85821 1.000 91.93175 392 ALA A N 1
ATOM 5774 C CA . ALA A 1 392 ? 21.34689 27.74319 27.36796 1.000 90.14913 392 ALA A CA 1
ATOM 5775 C C . ALA A 1 392 ? 21.14988 27.20617 25.96418 1.000 93.40088 392 ALA A C 1
ATOM 5776 O O . ALA A 1 392 ? 22.14440 27.01645 25.25275 1.000 91.54582 392 ALA A O 1
ATOM 5783 N N . MET A 1 393 ? 19.88010 26.97252 25.55973 1.000 100.57894 393 MET A N 1
ATOM 5784 C CA . MET A 1 393 ? 19.46505 26.46948 24.25119 1.000 95.65438 393 MET A CA 1
ATOM 5785 C C . MET A 1 393 ? 19.09175 27.58519 23.25038 1.000 95.03691 393 MET A C 1
ATOM 5786 O O . MET A 1 393 ? 18.81808 27.29762 22.07653 1.000 94.58716 393 MET A O 1
ATOM 5800 N N . GLY A 1 394 ? 19.00212 28.83595 23.68593 1.000 90.22999 394 GLY A N 1
ATOM 5801 C CA . GLY A 1 394 ? 18.73877 29.91560 22.76240 1.000 91.78929 394 GLY A CA 1
ATOM 5802 C C . GLY A 1 394 ? 17.31058 30.04811 22.30118 1.000 94.29733 394 GLY A C 1
ATOM 5803 O O . GLY A 1 394 ? 17.09617 30.53407 21.19302 1.000 97.71794 394 GLY A O 1
ATOM 5807 N N . VAL A 1 395 ? 16.32869 29.64126 23.11024 1.000 94.12926 395 VAL A N 1
ATOM 5808 C CA . VAL A 1 395 ? 14.91555 29.78842 22.74528 1.000 99.62216 395 VAL A CA 1
ATOM 5809 C C . VAL A 1 395 ? 14.10753 30.54091 23.80876 1.000 104.06208 395 VAL A C 1
ATOM 5810 O O . VAL A 1 395 ? 14.60133 30.75552 24.92148 1.000 102.55473 395 VAL A O 1
ATOM 5823 N N . PRO A 1 396 ? 12.87026 30.96640 23.51736 1.000 102.58487 396 PRO A N 1
ATOM 5824 C CA . PRO A 1 396 ? 12.04804 31.60882 24.55725 1.000 96.58289 396 PRO A CA 1
ATOM 5825 C C . PRO A 1 396 ? 11.74532 30.68173 25.72998 1.000 102.74213 396 PRO A C 1
ATOM 5826 O O . PRO A 1 396 ? 11.67230 29.46349 25.59048 1.000 104.19801 396 PRO A O 1
ATOM 5837 N N . PHE A 1 397 ? 11.54296 31.27580 26.90901 1.000 108.67295 397 PHE A N 1
ATOM 5838 C CA . PHE A 1 397 ? 11.07127 30.47556 28.03387 1.000 103.84781 397 PHE A CA 1
ATOM 5839 C C . PHE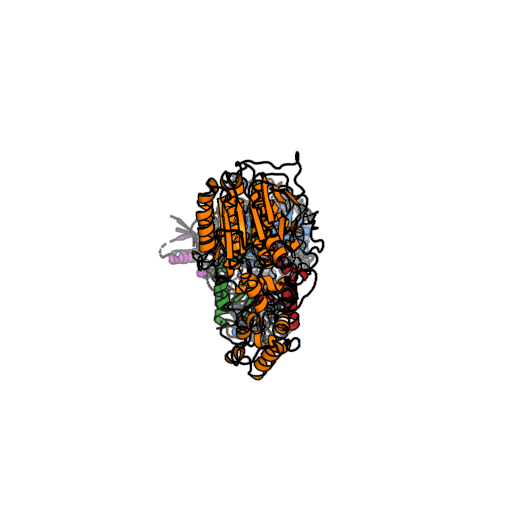 A 1 397 ? 9.61571 30.05094 27.84629 1.000 106.63878 397 PHE A C 1
ATOM 5840 O O . PHE A 1 397 ? 9.23584 28.93471 28.22674 1.000 106.45292 397 PHE A O 1
ATOM 5857 N N . GLU A 1 398 ? 8.80559 30.91020 27.22404 1.000 110.79894 398 GLU A N 1
ATOM 5858 C CA . GLU A 1 398 ? 7.35148 30.78528 27.30674 1.000 108.91031 398 GLU A CA 1
ATOM 5859 C C . GLU A 1 398 ? 6.80042 29.48228 26.73292 1.000 107.80489 398 GLU A C 1
ATOM 5860 O O . GLU A 1 398 ? 5.95672 28.84729 27.39198 1.000 104.74830 398 GLU A O 1
ATOM 5872 N N . PRO A 1 399 ? 7.18887 29.03482 25.54062 1.000 106.03352 399 PRO A N 1
ATOM 5873 C CA . PRO A 1 399 ? 6.61703 27.77024 25.03029 1.000 107.20916 399 PRO A CA 1
ATOM 5874 C C . PRO A 1 399 ? 6.88461 26.57222 25.94310 1.000 108.66918 399 PRO A C 1
ATOM 5875 O O . PRO A 1 399 ? 6.13358 25.58918 25.87566 1.000 105.52578 399 PRO A O 1
ATOM 5886 N N . LEU A 1 400 ? 7.92254 26.63539 26.79312 1.000 106.40467 400 LEU A N 1
ATOM 5887 C CA . LEU A 1 400 ? 8.31933 25.52817 27.65475 1.000 108.31756 400 LEU A CA 1
ATOM 5888 C C . LEU A 1 400 ? 7.71159 25.60324 29.04598 1.000 107.53393 400 LEU A C 1
ATOM 5889 O O . LEU A 1 400 ? 7.78935 24.61753 29.78773 1.000 109.64063 400 LEU A O 1
ATOM 5905 N N . ALA A 1 401 ? 7.12448 26.73982 29.40926 1.000 110.93395 401 ALA A N 1
ATOM 5906 C CA . ALA A 1 401 ? 6.51118 26.89494 30.72395 1.000 112.47825 401 ALA A CA 1
ATOM 5907 C C . ALA A 1 401 ? 5.50445 25.80673 31.08137 1.000 118.93401 401 ALA A C 1
ATOM 5908 O O . ALA A 1 401 ? 5.42819 25.44697 32.27517 1.000 114.33307 401 ALA A O 1
ATOM 5915 N N . PRO A 1 402 ? 4.71188 25.26472 30.13972 1.000 117.14979 402 PRO A N 1
ATOM 5916 C CA . PRO A 1 402 ? 3.81535 24.14105 30.48429 1.000 116.58005 402 PRO A CA 1
ATOM 5917 C C . PRO A 1 402 ? 4.52564 22.87827 30.96089 1.000 117.79469 402 PRO A C 1
ATOM 5918 O O . PRO A 1 402 ? 3.87072 22.01122 31.55853 1.000 116.41539 402 PRO A O 1
ATOM 5929 N N . PHE A 1 403 ? 5.82934 22.73572 30.70801 1.000 117.06347 403 PHE A N 1
ATOM 5930 C CA . PHE A 1 403 ? 6.58336 21.58725 31.19009 1.000 114.24866 403 PHE A CA 1
ATOM 5931 C C . PHE A 1 403 ? 7.09629 21.77450 32.60675 1.000 115.42569 403 PHE A C 1
ATOM 5932 O O . PHE A 1 403 ? 7.50859 20.79095 33.23408 1.000 113.77360 403 PHE A O 1
ATOM 5949 N N . VAL A 1 404 ? 7.08062 23.01061 33.11159 1.000 115.87741 404 VAL A N 1
ATOM 5950 C CA . VAL A 1 404 ? 7.43784 23.27939 34.49641 1.000 114.42781 404 VAL A CA 1
ATOM 5951 C C . VAL A 1 404 ? 6.52753 22.45909 35.39737 1.000 115.33214 404 VAL A C 1
ATOM 5952 O O . VAL A 1 404 ? 5.29716 22.53674 35.30024 1.000 113.39399 404 VAL A O 1
ATOM 5965 N N . GLY A 1 405 ? 7.12836 21.66004 36.27732 1.000 117.22392 405 GLY A N 1
ATOM 5966 C CA . GLY A 1 405 ? 6.39458 20.82845 37.19976 1.000 114.82551 405 GLY A CA 1
ATOM 5967 C C . GLY A 1 405 ? 6.19748 19.39352 36.75386 1.000 119.87437 405 GLY A C 1
ATOM 5968 O O . GLY A 1 405 ? 5.97717 18.52290 37.60391 1.000 117.05067 405 GLY A O 1
ATOM 5972 N N . GLN A 1 406 ? 6.24617 19.12480 35.46090 1.000 119.55777 406 GLN A N 1
ATOM 5973 C CA . GLN A 1 406 ? 6.09609 17.76930 34.94589 1.000 117.05821 406 GLN A CA 1
ATOM 5974 C C . GLN A 1 406 ? 7.38852 16.99422 35.15878 1.000 122.25922 406 GLN A C 1
ATOM 5975 O O . GLN A 1 406 ? 8.45124 17.55240 35.45091 1.000 118.31037 406 GLN A O 1
ATOM 5989 N N . PRO A 1 407 ? 7.34313 15.66626 35.01594 1.000 123.29282 407 PRO A N 1
ATOM 5990 C CA . PRO A 1 407 ? 8.58704 14.88672 35.04536 1.000 120.51384 407 PRO A CA 1
ATOM 5991 C C . PRO A 1 407 ? 9.59358 15.40835 34.02775 1.000 114.93470 407 PRO A C 1
ATOM 5992 O O . PRO A 1 407 ? 9.23857 15.89919 32.95409 1.000 112.50307 407 PRO A O 1
ATOM 6003 N N . LEU A 1 408 ? 10.86959 15.29728 34.38326 1.000 113.54766 408 LEU A N 1
ATOM 6004 C CA . LEU A 1 408 ? 11.91685 15.69008 33.45591 1.000 106.72570 408 LEU A CA 1
ATOM 6005 C C . LEU A 1 408 ? 11.88653 14.83400 32.19887 1.000 108.22211 408 LEU A C 1
ATOM 6006 O O . LEU A 1 408 ? 12.12550 15.33523 31.09328 1.000 105.55353 408 LEU A O 1
ATOM 6022 N N . ARG A 1 409 ? 11.62349 13.52996 32.34657 1.000 108.15593 409 ARG A N 1
ATOM 6023 C CA . ARG A 1 409 ? 11.50181 12.67205 31.17053 1.000 105.78328 409 ARG A CA 1
ATOM 6024 C C . ARG A 1 409 ? 10.43749 13.20492 30.21710 1.000 100.58420 409 ARG A C 1
ATOM 6025 O O . ARG A 1 409 ? 10.63456 13.21618 29.00253 1.000 97.96542 409 ARG A O 1
ATOM 6046 N N . SER A 1 410 ? 9.30007 13.64175 30.75362 1.000 103.84703 410 SER A N 1
ATOM 6047 C CA . SER A 1 410 ? 8.28336 14.29684 29.94232 1.000 104.65255 410 SER A CA 1
ATOM 6048 C C . SER A 1 410 ? 8.83232 15.56808 29.29912 1.000 103.90242 410 SER A C 1
ATOM 6049 O O . SER A 1 410 ? 8.85443 15.69590 28.06951 1.000 100.15878 410 SER A O 1
ATOM 6057 N N . PHE A 1 411 ? 9.27996 16.52667 30.11825 1.000 107.58333 411 PHE A N 1
ATOM 6058 C CA . PHE A 1 411 ? 9.85906 17.75385 29.57175 1.000 107.20937 411 PHE A CA 1
ATOM 6059 C C . PHE A 1 411 ? 10.84194 17.43100 28.45338 1.000 101.62076 411 PHE A C 1
ATOM 6060 O O . PHE A 1 411 ? 10.76844 17.98499 27.34914 1.000 101.65010 411 PHE A O 1
ATOM 6077 N N . TYR A 1 412 ? 11.75226 16.50932 28.71761 1.000 102.38421 412 TYR A N 1
ATOM 6078 C CA . TYR A 1 412 ? 12.78505 16.20525 27.73969 1.000 99.83101 412 TYR A CA 1
ATOM 6079 C C . TYR A 1 412 ? 12.19831 15.57590 26.48208 1.000 99.51343 412 TYR A C 1
ATOM 6080 O O . TYR A 1 412 ? 12.42391 16.07930 25.37712 1.000 99.06746 412 TYR A O 1
ATOM 6098 N N . GLN A 1 413 ? 11.43338 14.49297 26.61141 1.000 95.92390 413 GLN A N 1
ATOM 6099 C CA . GLN A 1 413 ? 11.01841 13.80384 25.40161 1.000 96.68128 413 GLN A CA 1
ATOM 6100 C C . GLN A 1 413 ? 9.88837 14.51595 24.65596 1.000 100.73503 413 GLN A C 1
ATOM 6101 O O . GLN A 1 413 ? 9.71381 14.26984 23.45028 1.000 95.22447 413 GLN A O 1
ATOM 6115 N N . GLN A 1 414 ? 9.14168 15.40892 25.31261 1.000 102.53413 414 GLN A N 1
ATOM 6116 C CA . GLN A 1 414 ? 8.14609 16.20962 24.60328 1.000 100.84862 414 GLN A CA 1
ATOM 6117 C C . GLN A 1 414 ? 8.74812 17.46899 23.98282 1.000 101.59233 414 GLN A C 1
ATOM 6118 O O . GLN A 1 414 ? 8.54437 17.72204 22.79304 1.000 99.10849 414 GLN A O 1
ATOM 6132 N N . ALA A 1 415 ? 9.50718 18.24758 24.76452 1.000 102.66955 415 ALA A N 1
ATOM 6133 C CA . ALA A 1 415 ? 10.05048 19.49873 24.24346 1.000 102.16910 415 ALA A CA 1
ATOM 6134 C C . ALA A 1 415 ? 11.20331 19.23008 23.28170 1.000 95.97364 415 ALA A C 1
ATOM 6135 O O . ALA A 1 415 ? 11.24055 19.77583 22.17903 1.000 95.43459 415 ALA A O 1
ATOM 6142 N N . ILE A 1 416 ? 12.14078 18.37847 23.66432 1.000 91.51550 416 ILE A N 1
ATOM 6143 C CA . ILE A 1 416 ? 13.34131 18.17797 22.87475 1.000 88.32701 416 ILE A CA 1
ATOM 6144 C C . ILE A 1 416 ? 13.09262 17.08688 21.83201 1.000 92.35189 416 ILE A C 1
ATOM 6145 O O . ILE A 1 416 ? 13.26349 17.34474 20.63100 1.000 93.75184 416 ILE A O 1
ATOM 6161 N N . CYS A 1 417 ? 12.67467 15.88360 22.26375 1.000 92.41220 417 CYS A N 1
ATOM 6162 C CA . CYS A 1 417 ? 12.64407 14.75486 21.32928 1.000 89.89579 417 CYS A CA 1
ATOM 6163 C C . CYS A 1 417 ? 11.48730 14.86023 20.33580 1.000 90.92257 417 CYS A C 1
ATOM 6164 O O . CYS A 1 417 ? 11.56269 14.29901 19.23706 1.000 79.72756 417 CYS A O 1
ATOM 6172 N N . GLY A 1 418 ? 10.38868 15.54958 20.71553 1.000 98.03927 418 GLY A N 1
ATOM 6173 C CA . GLY A 1 418 ? 9.29029 15.90473 19.83452 1.000 91.01681 418 GLY A CA 1
ATOM 6174 C C . GLY A 1 418 ? 9.51802 17.16315 19.02049 1.000 92.92547 418 GLY A C 1
ATOM 6175 O O . GLY A 1 418 ? 8.64764 17.59031 18.24344 1.000 89.13136 418 GLY A O 1
ATOM 6179 N N . GLY A 1 419 ? 10.68342 17.77806 19.20553 1.000 89.43615 419 GLY A N 1
ATOM 6180 C CA . GLY A 1 419 ? 11.13660 18.83950 18.34224 1.000 86.59610 419 GLY A CA 1
ATOM 6181 C C . GLY A 1 419 ? 10.65258 20.22593 18.65394 1.000 83.15811 419 GLY A C 1
ATOM 6182 O O . GLY A 1 419 ? 10.67812 21.07302 17.75753 1.000 87.42023 419 GLY A O 1
ATOM 6186 N N . LEU A 1 420 ? 10.21730 20.50339 19.88060 1.000 83.40794 420 LEU A N 1
ATOM 6187 C CA . LEU A 1 420 ? 9.76433 21.85858 20.16910 1.000 84.27166 420 LEU A CA 1
ATOM 6188 C C . LEU A 1 420 ? 10.93713 22.84230 20.21327 1.000 83.92410 420 LEU A C 1
ATOM 6189 O O . LEU A 1 420 ? 10.84292 23.94844 19.67473 1.000 89.12834 420 LEU A O 1
ATOM 6205 N N . VAL A 1 421 ? 12.04861 22.47325 20.83928 1.000 86.70219 421 VAL A N 1
ATOM 6206 C CA . VAL A 1 421 ? 13.19261 23.37997 20.87895 1.000 84.63943 421 VAL A CA 1
ATOM 6207 C C . VAL A 1 421 ? 13.83383 23.45916 19.50862 1.000 80.97297 421 VAL A C 1
ATOM 6208 O O . VAL A 1 421 ? 14.41160 24.49442 19.15539 1.000 76.00371 421 VAL A O 1
ATOM 6221 N N . PHE A 1 422 ? 13.69931 22.38610 18.70395 1.000 82.93216 422 PHE A N 1
ATOM 6222 C CA . PHE A 1 422 ? 14.20091 22.34866 17.32544 1.000 78.30091 422 PHE A CA 1
ATOM 6223 C C . PHE A 1 422 ? 13.51154 23.38657 16.44407 1.000 80.11293 422 PHE A C 1
ATOM 6224 O O . PHE A 1 422 ? 14.17220 24.12105 15.69099 1.000 69.88867 422 PHE A O 1
ATOM 6241 N N . GLN A 1 423 ? 12.18069 23.45647 16.51737 1.000 79.27017 423 GLN A N 1
ATOM 6242 C CA . GLN A 1 423 ? 11.46793 24.50528 15.79437 1.000 81.80331 423 GLN A CA 1
ATOM 6243 C C . GLN A 1 423 ? 11.90151 25.87705 16.28494 1.000 80.50889 423 GLN A C 1
ATOM 6244 O O . GLN A 1 423 ? 12.32742 26.71919 15.48907 1.000 77.12476 423 GLN A O 1
ATOM 6258 N N . LEU A 1 424 ? 11.86431 26.09397 17.60625 1.000 82.44207 424 LEU A N 1
ATOM 6259 C CA . LEU A 1 424 ? 12.13389 27.41903 18.15783 1.000 80.45189 424 LEU A CA 1
ATOM 6260 C C . LEU A 1 424 ? 13.52305 27.93156 17.80002 1.000 76.01973 424 LEU A C 1
ATOM 6261 O O . LEU A 1 424 ? 13.74341 29.13568 17.82657 1.000 77.88598 424 LEU A O 1
ATOM 6277 N N . SER A 1 425 ? 14.47406 27.05904 17.49515 1.000 78.39402 425 SER A N 1
ATOM 6278 C CA . SER A 1 425 ? 15.84441 27.46608 17.20075 1.000 73.93809 425 SER A CA 1
ATOM 6279 C C . SER A 1 425 ? 16.13930 27.46502 15.71372 1.000 71.74007 425 SER A C 1
ATOM 6280 O O . SER A 1 425 ? 17.30620 27.54899 15.31996 1.000 71.10074 425 SER A O 1
ATOM 6288 N N . ASP A 1 426 ? 15.10265 27.32748 14.88581 1.000 70.62196 426 ASP A N 1
ATOM 6289 C CA . ASP A 1 426 ? 15.25593 27.30767 13.43781 1.000 71.72075 426 ASP A CA 1
ATOM 6290 C C . ASP A 1 426 ? 16.16269 26.15215 13.01855 1.000 67.69224 426 ASP A C 1
ATOM 6291 O O . ASP A 1 426 ? 16.95564 26.27270 12.08555 1.000 66.54963 426 ASP A O 1
ATOM 6300 N N . GLY A 1 427 ? 16.02184 25.01168 13.71524 1.000 70.62269 427 GLY A N 1
ATOM 6301 C CA . GLY A 1 427 ? 16.75052 23.80174 13.39066 1.000 69.04681 427 GLY A CA 1
ATOM 6302 C C . GLY A 1 427 ? 18.20088 23.74088 13.81300 1.000 70.78591 427 GLY A C 1
ATOM 6303 O O . GLY A 1 427 ? 18.91647 22.83095 13.38322 1.000 73.43299 427 GLY A O 1
ATOM 6307 N N . SER A 1 428 ? 18.66017 24.65573 14.65193 1.000 69.49187 428 SER A N 1
ATOM 6308 C CA . SER A 1 428 ? 20.05764 24.62474 15.07071 1.000 80.10707 428 SER A CA 1
ATOM 6309 C C . SER A 1 428 ? 20.28200 23.70056 16.25568 1.000 79.28148 428 SER A C 1
ATOM 6310 O O . SER A 1 428 ? 21.31762 23.02622 16.30264 1.000 77.27666 428 SER A O 1
ATOM 6318 N N . ARG A 1 429 ? 19.29318 23.57043 17.14367 1.000 82.14892 429 ARG A N 1
ATOM 6319 C CA . ARG A 1 429 ? 19.36793 22.64404 18.27880 1.000 78.30389 429 ARG A CA 1
ATOM 6320 C C . ARG A 1 429 ? 18.85184 21.27525 17.86366 1.000 78.11897 429 ARG A C 1
ATOM 6321 O O . ARG A 1 429 ? 17.66838 20.95841 17.97362 1.000 80.86901 429 ARG A O 1
ATOM 6342 N N . LEU A 1 430 ? 19.77259 20.42060 17.43587 1.000 79.04675 430 LEU A N 1
ATOM 6343 C CA . LEU A 1 430 ? 19.39165 19.16233 16.81597 1.000 69.19579 430 LEU A CA 1
ATOM 6344 C C . LEU A 1 430 ? 18.91112 18.13882 17.83484 1.000 70.26959 430 LEU A C 1
ATOM 6345 O O . LEU A 1 430 ? 19.36838 18.06378 18.97271 1.000 77.15625 430 LEU A O 1
ATOM 6361 N N . VAL A 1 431 ? 17.95564 17.33884 17.39166 1.000 69.62686 431 VAL A N 1
ATOM 6362 C CA . VAL A 1 431 ? 17.42693 16.25797 18.19412 1.000 72.37121 431 VAL A CA 1
ATOM 6363 C C . VAL A 1 431 ? 18.44305 15.12194 18.20469 1.000 72.45543 431 VAL A C 1
ATOM 6364 O O . VAL A 1 431 ? 19.13271 14.85996 17.20348 1.000 65.91732 431 VAL A O 1
ATOM 6377 N N . ARG A 1 432 ? 18.58627 14.48489 19.36802 1.000 71.01225 432 ARG A N 1
ATOM 6378 C CA . ARG A 1 432 ? 19.48257 13.34614 19.48981 1.000 75.46438 432 ARG A CA 1
ATOM 6379 C C . ARG A 1 432 ? 18.80641 12.05060 19.04592 1.000 71.92652 432 ARG A C 1
ATOM 6380 O O . ARG A 1 432 ? 19.47133 11.15061 18.53103 1.000 65.00042 432 ARG A O 1
ATOM 6401 N N . THR A 1 433 ? 17.49529 11.94010 19.21577 1.000 74.77524 433 THR A N 1
ATOM 6402 C CA . THR A 1 433 ? 16.76298 10.81734 18.65453 1.000 74.22475 433 THR A CA 1
ATOM 6403 C C . THR A 1 433 ? 16.88584 10.82755 17.13502 1.000 68.09603 433 THR A C 1
ATOM 6404 O O . THR A 1 433 ? 16.53587 11.81594 16.48707 1.000 67.40925 433 THR A O 1
ATOM 6415 N N . VAL A 1 434 ? 17.38356 9.71979 16.59036 1.000 66.13115 434 VAL A N 1
ATOM 6416 C CA . VAL A 1 434 ? 17.54119 9.53578 15.15689 1.000 66.89334 434 VAL A CA 1
ATOM 6417 C C . VAL A 1 434 ? 16.16972 9.46813 14.49688 1.000 63.25293 434 VAL A C 1
ATOM 6418 O O . VAL A 1 434 ? 15.29055 8.72262 14.94221 1.000 63.87651 434 VAL A O 1
ATOM 6431 N N . VAL A 1 435 ? 15.96944 10.24064 13.43763 1.000 53.27908 435 VAL A N 1
ATOM 6432 C CA . VAL A 1 435 ? 14.70794 10.22561 12.70827 1.000 55.63027 435 VAL A CA 1
ATOM 6433 C C . VAL A 1 435 ? 14.98377 9.92114 11.23976 1.000 49.99326 435 VAL A C 1
ATOM 6434 O O . VAL A 1 435 ? 15.44599 10.78492 10.48560 1.000 49.73042 435 VAL A O 1
ATOM 6447 N N . PRO A 1 436 ? 14.71988 8.71581 10.79404 1.000 48.33962 436 PRO A N 1
ATOM 6448 C CA . PRO A 1 436 ? 15.06223 8.34948 9.41764 1.000 45.98119 436 PRO A CA 1
ATOM 6449 C C . PRO A 1 436 ? 14.10597 8.95645 8.40354 1.000 40.50607 436 PRO A C 1
ATOM 6450 O O . PRO A 1 436 ? 12.99467 9.37538 8.72159 1.000 42.75941 436 PRO A O 1
ATOM 6461 N N . MET A 1 437 ? 14.60428 9.04422 7.17869 1.000 44.15786 437 MET A N 1
ATOM 6462 C CA . MET A 1 437 ? 13.79459 9.37923 6.01260 1.000 39.42355 437 MET A CA 1
ATOM 6463 C C . MET A 1 437 ? 12.80562 8.27472 5.65210 1.000 37.62059 437 MET A C 1
ATOM 6464 O O . MET A 1 437 ? 13.10715 7.08254 5.75895 1.000 41.90092 437 MET A O 1
ATOM 6478 N N . ALA A 1 438 ? 11.63421 8.67293 5.16918 1.000 37.12616 438 ALA A N 1
ATOM 6479 C CA . ALA A 1 438 ? 10.63436 7.67281 4.80493 1.000 44.46884 438 ALA A CA 1
ATOM 6480 C C . ALA A 1 438 ? 11.18558 6.67708 3.80849 1.000 39.41494 438 ALA A C 1
ATOM 6481 O O . ALA A 1 438 ? 10.84472 5.49286 3.86885 1.000 40.89123 438 ALA A O 1
ATOM 6488 N N . PHE A 1 439 ? 12.03269 7.13005 2.86029 1.000 42.29241 439 PHE A N 1
ATOM 6489 C CA . PHE A 1 439 ? 12.51475 6.16926 1.85815 1.000 41.78537 439 PHE A CA 1
ATOM 6490 C C . PHE A 1 439 ? 13.48308 5.14419 2.48492 1.000 44.27844 439 PHE A C 1
ATOM 6491 O O . PHE A 1 439 ? 13.66551 4.04979 1.92140 1.000 43.20793 439 PHE A O 1
ATOM 6508 N N . GLN A 1 440 ? 14.10814 5.46049 3.62855 1.000 35.81272 440 GLN A N 1
ATOM 6509 C CA . GLN A 1 440 ? 14.90959 4.43877 4.28586 1.000 41.08412 440 GLN A CA 1
ATOM 6510 C C . GLN A 1 440 ? 14.03992 3.43412 5.03446 1.000 39.00920 440 GLN A C 1
ATOM 6511 O O . GLN A 1 440 ? 14.27897 2.21709 4.96899 1.000 35.16460 440 GLN A O 1
ATOM 6525 N N . SER A 1 441 ? 13.04201 3.95513 5.75204 1.000 37.31402 441 SER A N 1
ATOM 6526 C CA . SER A 1 441 ? 12.12450 3.10086 6.47313 1.000 41.70940 441 SER A CA 1
ATOM 6527 C C . SER A 1 441 ? 11.42535 2.15281 5.53560 1.000 38.37289 441 SER A C 1
ATOM 6528 O O . SER A 1 441 ? 11.29897 0.97357 5.83873 1.000 39.71382 441 SER A O 1
ATOM 6536 N N . ALA A 1 442 ? 10.94830 2.65620 4.41491 1.000 41.04844 442 ALA A N 1
ATOM 6537 C CA . ALA A 1 442 ? 10.22957 1.82015 3.47148 1.000 44.12097 442 ALA A CA 1
ATOM 6538 C C . ALA A 1 442 ? 11.13646 0.76091 2.87639 1.000 37.89012 442 ALA A C 1
ATOM 6539 O O . ALA A 1 442 ? 10.73177 -0.38445 2.74668 1.000 35.27677 442 ALA A O 1
ATOM 6546 N N . LEU A 1 443 ? 12.35388 1.11615 2.49335 1.000 35.66314 443 LEU A N 1
ATOM 6547 C CA . LEU A 1 443 ? 13.20331 0.11073 1.86643 1.000 37.54628 443 LEU A CA 1
ATOM 6548 C C . LEU A 1 443 ? 13.58777 -0.99239 2.87909 1.000 40.57207 443 LEU A C 1
ATOM 6549 O O . LEU A 1 443 ? 13.59669 -2.19819 2.53957 1.000 34.91042 443 LEU A O 1
ATOM 6565 N N . ALA A 1 444 ? 13.88130 -0.59308 4.13197 1.000 38.94951 444 ALA A N 1
ATOM 6566 C CA . ALA A 1 444 ? 14.23530 -1.57157 5.15142 1.000 39.94096 444 ALA A CA 1
ATOM 6567 C C . ALA A 1 444 ? 13.10301 -2.56021 5.36594 1.000 35.44138 444 ALA A C 1
ATOM 6568 O O . ALA A 1 444 ? 13.33744 -3.74361 5.54377 1.000 31.85995 444 ALA A O 1
ATOM 6575 N N . GLY A 1 445 ? 11.87100 -2.09245 5.32755 1.000 36.56627 445 GLY A N 1
ATOM 6576 C CA . GLY A 1 445 ? 10.74808 -2.98848 5.51375 1.000 36.21750 445 GLY A CA 1
ATOM 6577 C C . GLY A 1 445 ? 10.52149 -3.86351 4.31755 1.000 36.79541 445 GLY A C 1
ATOM 6578 O O . GLY A 1 445 ? 10.26457 -5.04861 4.46687 1.000 37.41957 445 GLY A O 1
ATOM 6582 N N . ILE A 1 446 ? 10.64420 -3.30889 3.10507 1.000 41.30759 446 ILE A N 1
ATOM 6583 C CA . ILE A 1 446 ? 10.61422 -4.18062 1.93141 1.000 39.12040 446 ILE A CA 1
ATOM 6584 C C . ILE A 1 446 ? 11.62312 -5.30587 2.09723 1.000 37.89876 446 ILE A C 1
ATOM 6585 O O . ILE A 1 446 ? 11.31008 -6.47103 1.86738 1.000 38.70178 446 ILE A O 1
ATOM 6601 N N . MET A 1 447 ? 12.84161 -4.97380 2.51367 1.000 39.34680 447 MET A N 1
ATOM 6602 C CA . MET A 1 447 ? 13.87897 -5.99933 2.57179 1.000 41.94588 447 MET A CA 1
ATOM 6603 C C . MET A 1 447 ? 13.55539 -7.01197 3.65553 1.000 41.22245 447 MET A C 1
ATOM 6604 O O . MET A 1 447 ? 14.00120 -8.15635 3.59238 1.000 41.79280 447 MET A O 1
ATOM 6618 N N . LEU A 1 448 ? 12.81328 -6.59151 4.66944 1.000 36.79510 448 LEU A N 1
ATOM 6619 C CA . LEU A 1 448 ? 12.45127 -7.49102 5.74981 1.000 38.70320 448 LEU A CA 1
ATOM 6620 C C . LEU A 1 448 ? 11.37679 -8.47288 5.28097 1.000 39.19222 448 LEU A C 1
ATOM 6621 O O . LEU A 1 448 ? 11.45872 -9.67304 5.56042 1.000 39.61603 448 LEU A O 1
ATOM 6637 N N . ALA A 1 449 ? 10.36937 -7.99042 4.58457 1.000 33.32604 449 ALA A N 1
ATOM 6638 C CA . ALA A 1 449 ? 9.40626 -8.90409 3.99105 1.000 33.12627 449 ALA A CA 1
ATOM 6639 C C . ALA A 1 449 ? 10.06509 -9.76839 2.92543 1.000 34.18263 449 ALA A C 1
ATOM 6640 O O . ALA A 1 449 ? 9.80688 -10.96050 2.88148 1.000 35.84609 449 ALA A O 1
ATOM 6647 N N . ALA A 1 450 ? 11.02531 -9.24651 2.17091 1.000 35.92276 450 ALA A N 1
ATOM 6648 C CA . ALA A 1 450 ? 11.77055 -10.13263 1.28571 1.000 38.11439 450 ALA A CA 1
ATOM 6649 C C . ALA A 1 450 ? 12.47316 -11.26216 2.04752 1.000 36.97917 450 ALA A C 1
ATOM 6650 O O . ALA A 1 450 ? 12.40933 -12.41872 1.61831 1.000 40.77265 450 ALA A O 1
ATOM 6657 N N . GLU A 1 451 ? 13.14633 -10.96828 3.15441 1.000 38.82227 451 GLU A N 1
ATOM 6658 C CA . GLU A 1 451 ? 13.86863 -12.02745 3.85479 1.000 43.04583 451 GLU A CA 1
ATOM 6659 C C . GLU A 1 451 ? 12.92259 -13.08245 4.41710 1.000 39.21324 451 GLU A C 1
ATOM 6660 O O . GLU A 1 451 ? 13.18768 -14.28190 4.29590 1.000 39.9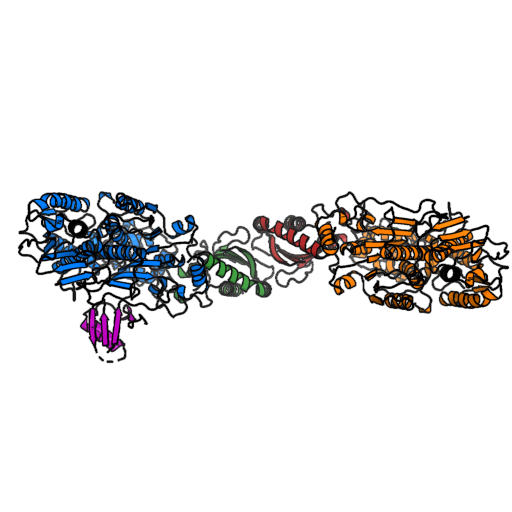9438 451 GLU A O 1
ATOM 6672 N N . LEU A 1 452 ? 11.83586 -12.64643 5.05853 1.000 37.66974 452 LEU A N 1
ATOM 6673 C CA . LEU A 1 452 ? 10.87139 -13.57998 5.62808 1.000 41.72094 452 LEU A CA 1
ATOM 6674 C C . LEU A 1 452 ? 10.30990 -14.48465 4.54767 1.000 40.70611 452 LEU A C 1
ATOM 6675 O O . LEU A 1 452 ? 10.26573 -15.71177 4.68920 1.000 45.23812 452 LEU A O 1
ATOM 6691 N N . VAL A 1 453 ? 9.93079 -13.89457 3.43153 1.000 40.09379 453 VAL A N 1
ATOM 6692 C CA . VAL A 1 453 ? 9.41488 -14.66341 2.30954 1.000 43.15891 453 VAL A CA 1
ATOM 6693 C C . VAL A 1 453 ? 10.46175 -15.64103 1.77946 1.000 41.06210 453 VAL A C 1
ATOM 6694 O O . VAL A 1 453 ? 10.16382 -16.82333 1.51783 1.000 40.31571 453 VAL A O 1
ATOM 6707 N N . LYS A 1 454 ? 11.67831 -15.14352 1.52528 1.000 41.13947 454 LYS A N 1
ATOM 6708 C CA . LYS A 1 454 ? 12.72136 -16.02405 0.97603 1.000 42.17528 454 LYS A CA 1
ATOM 6709 C C . LYS A 1 454 ? 13.03840 -17.12365 1.95425 1.000 43.02325 454 LYS A C 1
ATOM 6710 O O . LYS A 1 454 ? 13.17799 -18.28493 1.58216 1.000 43.02330 454 LYS A O 1
ATOM 6729 N N . HIS A 1 455 ? 13.13559 -16.77670 3.22256 1.000 43.49837 455 HIS A N 1
ATOM 6730 C CA . HIS A 1 455 ? 13.38357 -17.80394 4.21746 1.000 45.15571 455 HIS A CA 1
ATOM 6731 C C . HIS A 1 455 ? 12.26785 -18.83870 4.19446 1.000 45.40153 455 HIS A C 1
ATOM 6732 O O . HIS A 1 455 ? 12.51928 -20.04408 4.17941 1.000 44.94164 455 HIS A O 1
ATOM 6746 N N . SER A 1 456 ? 11.03356 -18.39332 4.13141 1.000 46.49523 456 SER A N 1
ATOM 6747 C CA . SER A 1 456 ? 9.97880 -19.36411 4.28361 1.000 44.71192 456 SER A CA 1
ATOM 6748 C C . SER A 1 456 ? 9.78563 -20.21705 3.06098 1.000 46.68624 456 SER A C 1
ATOM 6749 O O . SER A 1 456 ? 9.20837 -21.29940 3.21406 1.000 46.98887 456 SER A O 1
ATOM 6757 N N . ALA A 1 457 ? 10.24693 -19.76538 1.87523 1.000 51.76472 457 ALA A N 1
ATOM 6758 C CA . ALA A 1 457 ? 10.30017 -20.60994 0.68155 1.000 47.42047 457 ALA A CA 1
ATOM 6759 C C . ALA A 1 457 ? 11.47240 -21.56876 0.72088 1.000 49.05018 457 ALA A C 1
ATOM 6760 O O . ALA A 1 457 ? 11.65662 -22.35104 -0.20851 1.000 49.72659 457 ALA A O 1
ATOM 6767 N N . GLY A 1 458 ? 12.31807 -21.48837 1.74534 1.000 55.45383 458 GLY A N 1
ATOM 6768 C CA . GLY A 1 458 ? 13.46269 -22.37788 1.83174 1.000 47.82907 458 GLY A CA 1
ATOM 6769 C C . GLY A 1 458 ? 14.68236 -22.02258 1.00623 1.000 49.67126 458 GLY A C 1
ATOM 6770 O O . GLY A 1 458 ? 15.53333 -22.87342 0.80130 1.000 56.08209 458 GLY A O 1
ATOM 6774 N N . PHE A 1 459 ? 14.84692 -20.79107 0.57347 1.000 54.89796 459 PHE A N 1
ATOM 6775 C CA . PHE A 1 459 ? 16.00887 -20.47777 -0.23966 1.000 58.09773 459 PHE A CA 1
ATOM 6776 C C . PHE A 1 459 ? 17.27258 -20.51681 0.61355 1.000 57.92597 459 PHE A C 1
ATOM 6777 O O . PHE A 1 459 ? 17.22190 -20.30425 1.82846 1.000 55.74899 459 PHE A O 1
ATOM 6794 N N . PRO A 1 460 ? 18.41948 -20.77842 -0.01540 1.000 60.33474 460 PRO A N 1
ATOM 6795 C CA . PRO A 1 460 ? 19.67458 -20.85348 0.73650 1.000 59.38602 460 PRO A CA 1
ATOM 6796 C C . PRO A 1 460 ? 19.92302 -19.46773 1.23647 1.000 65.03288 460 PRO A C 1
ATOM 6797 O O . PRO A 1 460 ? 19.61135 -18.50165 0.54256 1.000 66.28089 460 PRO A O 1
ATOM 6808 N N . MET A 1 461 ? 20.40863 -19.34031 2.44927 1.000 70.61459 461 MET A N 1
ATOM 6809 C CA . MET A 1 461 ? 20.31357 -17.99095 2.99051 1.000 77.78242 461 MET A CA 1
ATOM 6810 C C . MET A 1 461 ? 21.58115 -17.20690 2.63912 1.000 73.82068 461 MET A C 1
ATOM 6811 O O . MET A 1 461 ? 22.46303 -17.66380 1.89770 1.000 63.15512 461 MET A O 1
ATOM 6825 N N . SER A 1 462 ? 21.60395 -15.95709 3.09193 1.000 73.15109 462 SER A N 1
ATOM 6826 C CA . SER A 1 462 ? 22.62660 -15.02851 2.66993 1.000 64.74864 462 SER A CA 1
ATOM 6827 C C . SER A 1 462 ? 24.03749 -15.52781 3.00837 1.000 67.21838 462 SER A C 1
ATOM 6828 O O . SER A 1 462 ? 24.28475 -16.18009 4.02856 1.000 63.72303 462 SER A O 1
ATOM 6836 N N . PRO A 1 463 ? 24.99966 -15.23566 2.13473 1.000 66.16301 463 PRO A N 1
ATOM 6837 C CA . PRO A 1 463 ? 26.38026 -15.61115 2.48094 1.000 59.01523 463 PRO A CA 1
ATOM 6838 C C . PRO A 1 463 ? 26.87016 -14.82860 3.69547 1.000 58.67263 463 PRO A C 1
ATOM 6839 O O . PRO A 1 463 ? 27.67233 -15.35828 4.47336 1.000 66.03480 463 PRO A O 1
ATOM 6850 N N . THR A 1 464 ? 26.33303 -13.63059 3.93877 1.000 54.20819 464 THR A N 1
ATOM 6851 C CA . THR A 1 464 ? 26.69110 -12.85043 5.10661 1.000 53.00196 464 THR A CA 1
ATOM 6852 C C . THR A 1 464 ? 25.51295 -12.60437 6.06237 1.000 53.27597 464 THR A C 1
ATOM 6853 O O . THR A 1 464 ? 24.33646 -12.72446 5.71781 1.000 53.80670 464 THR A O 1
ATOM 6864 N N . THR A 1 465 ? 25.86658 -12.18557 7.26983 1.000 49.95831 465 THR A N 1
ATOM 6865 C CA . THR A 1 465 ? 24.87710 -11.97496 8.29992 1.000 42.68100 465 THR A CA 1
ATOM 6866 C C . THR A 1 465 ? 23.91986 -10.87676 7.91366 1.000 45.91530 465 THR A C 1
ATOM 6867 O O . THR A 1 465 ? 22.72286 -10.95519 8.20289 1.000 47.95401 465 THR A O 1
ATOM 6878 N N . SER A 1 466 ? 24.43149 -9.81123 7.31836 1.000 45.04886 466 SER A N 1
ATOM 6879 C CA . SER A 1 466 ? 23.61789 -8.62218 7.12678 1.000 49.44151 466 SER A CA 1
ATOM 6880 C C . SER A 1 466 ? 23.82967 -8.01706 5.74075 1.000 46.93741 466 SER A C 1
ATOM 6881 O O . SER A 1 466 ? 24.77635 -8.30260 5.02650 1.000 50.19878 466 SER A O 1
ATOM 6889 N N . THR A 1 467 ? 22.84284 -7.23231 5.33949 1.000 48.32087 467 THR A N 1
ATOM 6890 C CA . THR A 1 467 ? 22.81164 -6.55192 4.05186 1.000 45.30166 467 THR A CA 1
ATOM 6891 C C . THR A 1 467 ? 22.48565 -5.10601 4.35752 1.000 45.20688 467 THR A C 1
ATOM 6892 O O . THR A 1 467 ? 21.49480 -4.83155 5.03173 1.000 47.40564 467 THR A O 1
ATOM 6903 N N . ARG A 1 468 ? 23.28156 -4.19436 3.81295 1.000 49.70510 468 ARG A N 1
ATOM 6904 C CA . ARG A 1 468 ? 23.18134 -2.77693 4.07379 1.000 47.08941 468 ARG A CA 1
ATOM 6905 C C . ARG A 1 468 ? 23.09560 -1.93812 2.80530 1.000 49.19756 468 ARG A C 1
ATOM 6906 O O . ARG A 1 468 ? 23.61796 -2.30382 1.74327 1.000 47.07960 468 ARG A O 1
ATOM 6927 N N . VAL A 1 469 ? 22.46906 -0.76317 2.97778 1.000 46.33514 469 VAL A N 1
ATOM 6928 C CA . VAL A 1 469 ? 22.18396 0.18137 1.91619 1.000 41.30111 469 VAL A CA 1
ATOM 6929 C C . VAL A 1 469 ? 22.27612 1.58345 2.48863 1.000 43.86121 469 VAL A C 1
ATOM 6930 O O . VAL A 1 469 ? 21.66924 1.87788 3.53210 1.000 42.93891 469 VAL A O 1
ATOM 6943 N N . ASN A 1 470 ? 22.99791 2.46244 1.79588 1.000 49.31855 470 ASN A N 1
ATOM 6944 C CA . ASN A 1 470 ? 23.02223 3.89187 2.13607 1.000 50.98263 470 ASN A CA 1
ATOM 6945 C C . ASN A 1 470 ? 22.29865 4.65013 1.02196 1.000 51.26715 470 ASN A C 1
ATOM 6946 O O . ASN A 1 470 ? 22.86841 4.89105 -0.05640 1.000 53.21743 470 ASN A O 1
ATOM 6957 N N . LEU A 1 471 ? 21.05120 5.04544 1.29795 1.000 50.85035 471 LEU A N 1
ATOM 6958 C CA . LEU A 1 471 ? 20.27408 5.79648 0.32006 1.000 46.25546 471 LEU A CA 1
ATOM 6959 C C . LEU A 1 471 ? 20.68138 7.25796 0.22061 1.000 53.51728 471 LEU A C 1
ATOM 6960 O O . LEU A 1 471 ? 20.20249 7.94338 -0.69260 1.000 52.95207 471 LEU A O 1
ATOM 6976 N N . LEU A 1 472 ? 21.53320 7.75394 1.12999 1.000 55.29435 472 LEU A N 1
ATOM 6977 C CA . LEU A 1 472 ? 22.08564 9.10062 1.02830 1.000 53.23426 472 LEU A CA 1
ATOM 6978 C C . LEU A 1 472 ? 23.35161 9.15138 0.19745 1.000 52.39869 472 LEU A C 1
ATOM 6979 O O . LEU A 1 472 ? 24.08866 10.13010 0.28732 1.000 56.25322 472 LEU A O 1
ATOM 6995 N N . ARG A 1 473 ? 23.62715 8.11975 -0.58563 1.000 53.10766 473 ARG A N 1
ATOM 6996 C CA . ARG A 1 473 ? 24.77703 8.10644 -1.48000 1.000 53.50281 473 ARG A CA 1
ATOM 6997 C C . ARG A 1 473 ? 24.43554 7.25940 -2.68972 1.000 54.14117 473 ARG A C 1
ATOM 6998 O O . ARG A 1 473 ? 23.41005 6.57636 -2.71320 1.000 52.54999 473 ARG A O 1
ATOM 7019 N N . PRO A 1 474 ? 25.28925 7.24773 -3.69733 1.000 56.36077 474 PRO A N 1
ATOM 7020 C CA . PRO A 1 474 ? 25.08131 6.29435 -4.79427 1.000 60.51970 474 PRO A CA 1
ATOM 7021 C C . PRO A 1 474 ? 25.14035 4.87433 -4.25685 1.000 57.46545 474 PRO A C 1
ATOM 7022 O O . PRO A 1 474 ? 25.99501 4.53144 -3.44624 1.000 57.21204 474 PRO A O 1
ATOM 7033 N N . LEU A 1 475 ? 24.21752 4.04582 -4.71691 1.000 57.60011 475 LEU A N 1
ATOM 7034 C CA . LEU A 1 475 ? 24.15254 2.68217 -4.23074 1.000 51.31314 475 LEU A CA 1
ATOM 7035 C C . LEU A 1 475 ? 25.51216 1.99648 -4.31348 1.000 57.77470 475 LEU A C 1
ATOM 7036 O O . LEU A 1 475 ? 26.24519 2.13665 -5.29397 1.000 54.94911 475 LEU A O 1
ATOM 7052 N N . GLY A 1 476 ? 25.81555 1.20328 -3.29789 1.000 62.87680 476 GLY A N 1
ATOM 7053 C CA . GLY A 1 476 ? 27.11323 0.57576 -3.21907 1.000 64.83532 476 GLY A CA 1
ATOM 7054 C C . GLY A 1 476 ? 27.28419 -0.57112 -4.19664 1.000 62.06304 476 GLY A C 1
ATOM 7055 O O . GLY A 1 476 ? 26.35221 -1.24583 -4.62749 1.000 61.14995 476 GLY A O 1
ATOM 7059 N N . SER A 1 477 ? 28.52169 -0.82474 -4.52552 1.000 61.88162 477 SER A N 1
ATOM 7060 C CA . SER A 1 477 ? 28.80285 -1.99142 -5.33956 1.000 67.88377 477 SER A CA 1
ATOM 7061 C C . SER A 1 477 ? 28.77803 -3.28936 -4.52876 1.000 67.48076 477 SER A C 1
ATOM 7062 O O . SER A 1 477 ? 28.67278 -4.37210 -5.11619 1.000 62.63401 477 SER A O 1
ATOM 7070 N N . HIS A 1 478 ? 28.85034 -3.21403 -3.20222 1.000 65.10583 478 HIS A N 1
ATOM 7071 C CA . HIS A 1 478 ? 28.93347 -4.42471 -2.38909 1.000 67.74551 478 HIS A CA 1
ATOM 7072 C C . HIS A 1 478 ? 28.11774 -4.20804 -1.11377 1.000 68.74664 478 HIS A C 1
ATOM 7073 O O . HIS A 1 478 ? 28.60927 -3.68071 -0.11482 1.000 66.87011 478 HIS A O 1
ATOM 7087 N N . LEU A 1 479 ? 26.88338 -4.68869 -1.13973 1.000 62.86994 479 LEU A N 1
ATOM 7088 C CA . LEU A 1 479 ? 25.93756 -4.52906 -0.05453 1.000 55.69304 479 LEU A CA 1
ATOM 7089 C C . LEU A 1 479 ? 26.03541 -5.58539 1.02984 1.000 51.88982 479 LEU A C 1
ATOM 7090 O O . LEU A 1 479 ? 25.39277 -5.44785 2.06847 1.000 49.82661 479 LEU A O 1
ATOM 7106 N N . HIS A 1 480 ? 26.76277 -6.65900 0.81874 1.000 59.22569 480 HIS A N 1
ATOM 7107 C CA . HIS A 1 480 ? 26.83070 -7.69757 1.83434 1.000 52.58966 480 HIS A CA 1
ATOM 7108 C C . HIS A 1 480 ? 27.78124 -7.25577 2.91325 1.000 53.95872 480 HIS A C 1
ATOM 7109 O O . HIS A 1 480 ? 28.80989 -6.64073 2.63286 1.000 57.93099 480 HIS A O 1
ATOM 7123 N N . ASP A 1 481 ? 27.39867 -7.51419 4.15513 1.000 57.53297 481 ASP A N 1
ATOM 7124 C CA . ASP A 1 481 ? 28.18567 -7.10604 5.31669 1.000 58.79501 481 ASP A CA 1
ATOM 7125 C C . ASP A 1 481 ? 28.37429 -8.31013 6.21512 1.000 55.16108 481 ASP A C 1
ATOM 7126 O O . ASP A 1 481 ? 27.40112 -8.75175 6.85584 1.000 49.57411 481 ASP A O 1
ATOM 7135 N N . PRO A 1 482 ? 29.57544 -8.86714 6.25797 1.000 57.09310 482 PRO A N 1
ATOM 7136 C CA . PRO A 1 482 ? 29.85572 -9.96361 7.18390 1.000 60.93050 482 PRO A CA 1
ATOM 7137 C C . PRO A 1 482 ? 29.86755 -9.50245 8.63423 1.000 66.48432 482 PRO A C 1
ATOM 7138 O O . PRO A 1 482 ? 30.24052 -8.37235 8.95273 1.000 66.39030 482 PRO A O 1
ATOM 7149 N N . LYS A 1 483 ? 29.44386 -10.39918 9.51995 1.000 66.40231 483 LYS A N 1
ATOM 7150 C CA . LYS A 1 483 ? 29.56060 -10.18489 10.95145 1.000 61.05518 483 LYS A CA 1
ATOM 7151 C C . LYS A 1 483 ? 29.95287 -11.49637 11.61018 1.000 61.23621 483 LYS A C 1
ATOM 7152 O O . LYS A 1 483 ? 29.31052 -12.52951 11.39628 1.000 62.64052 483 LYS A O 1
ATOM 7171 N N . ALA A 1 484 ? 31.02397 -11.45269 12.38714 1.000 65.81292 484 ALA A N 1
ATOM 7172 C CA . ALA A 1 484 ? 31.50333 -12.62062 13.10509 1.000 61.46154 484 ALA A CA 1
ATOM 7173 C C . ALA A 1 484 ? 30.74437 -12.75672 14.40204 1.000 56.15064 484 ALA A C 1
ATOM 7174 O O . ALA A 1 484 ? 30.34743 -11.74812 15.00460 1.000 58.65137 484 ALA A O 1
ATOM 7181 N N . LYS A 1 485 ? 30.49988 -14.01841 14.79914 1.000 54.22977 485 LYS A N 1
ATOM 7182 C CA . LYS A 1 485 ? 30.02973 -14.29064 16.15136 1.000 58.60238 485 LYS A CA 1
ATOM 7183 C C . LYS A 1 485 ? 30.87751 -13.54625 17.16786 1.000 49.46491 485 LYS A C 1
ATOM 7184 O O . LYS A 1 485 ? 32.10118 -13.53796 17.05720 1.000 49.10725 485 LYS A O 1
ATOM 7203 N N . ASP A 1 486 ? 30.22303 -12.98418 18.18185 1.000 47.97875 486 ASP A N 1
ATOM 7204 C CA . ASP A 1 486 ? 30.94131 -12.48253 19.33856 1.000 47.86244 486 ASP A CA 1
ATOM 7205 C C . ASP A 1 486 ? 31.87029 -13.56105 19.89446 1.000 52.44228 486 ASP A C 1
ATOM 7206 O O . ASP A 1 486 ? 31.46672 -14.73525 20.11559 1.000 51.29426 486 ASP A O 1
ATOM 7215 N N . SER A 1 487 ? 33.12128 -13.15635 20.13502 1.000 46.91527 487 SER A N 1
ATOM 7216 C CA . SER A 1 487 ? 34.07917 -14.07303 20.74179 1.000 57.82573 487 SER A CA 1
ATOM 7217 C C . SER A 1 487 ? 34.50197 -13.65011 22.14602 1.000 55.66528 487 SER A C 1
ATOM 7218 O O . SER A 1 487 ? 35.51544 -14.13427 22.65106 1.000 56.79518 487 SER A O 1
ATOM 7226 N N . SER A 1 488 ? 33.75335 -12.75350 22.78075 1.000 56.19051 488 SER A N 1
ATOM 7227 C CA . SER A 1 488 ? 34.13679 -12.36159 24.13020 1.000 51.16226 488 SER A CA 1
ATOM 7228 C C . SER A 1 488 ? 33.84597 -13.46189 25.12135 1.000 53.86968 488 SER A C 1
ATOM 7229 O O . SER A 1 488 ? 34.49454 -13.53581 26.16615 1.000 63.45345 488 SER A O 1
ATOM 7237 N N . GLY A 1 489 ? 32.88978 -14.32118 24.81683 1.000 55.49139 489 GLY A N 1
ATOM 7238 C CA . GLY A 1 489 ? 32.37918 -15.25666 25.80097 1.000 54.05674 489 GLY A CA 1
ATOM 7239 C C . GLY A 1 489 ? 31.12779 -14.78384 26.50646 1.000 56.00485 489 GLY A C 1
ATOM 7240 O O . GLY A 1 489 ? 30.56734 -15.53377 27.31811 1.000 57.45502 489 GLY A O 1
ATOM 7244 N N . ARG A 1 490 ? 30.66920 -13.56779 26.22355 1.000 46.19172 490 ARG A N 1
ATOM 7245 C CA . ARG A 1 490 ? 29.61955 -12.95578 27.01189 1.000 49.08701 490 ARG A CA 1
ATOM 7246 C C . ARG A 1 490 ? 28.29453 -12.88933 26.27815 1.000 46.45534 490 ARG A C 1
ATOM 7247 O O . ARG A 1 490 ? 27.28578 -12.48214 26.87335 1.000 45.16772 490 ARG A O 1
ATOM 7268 N N . CYS A 1 491 ? 28.25841 -13.25424 25.01161 1.000 48.13231 491 CYS A N 1
ATOM 7269 C CA . CYS A 1 491 ? 27.00963 -13.25331 24.28407 1.000 50.87231 491 CYS A CA 1
ATOM 7270 C C . CYS A 1 491 ? 26.27933 -14.56760 24.55220 1.000 47.68211 491 CYS A C 1
ATOM 7271 O O . CYS A 1 491 ? 26.88725 -15.61886 24.74280 1.000 47.52049 491 CYS A O 1
ATOM 7278 N N . ILE A 1 492 ? 24.95391 -14.50559 24.56943 1.000 46.86513 492 ILE A N 1
ATOM 7279 C CA . ILE A 1 492 ? 24.23580 -15.72257 24.90890 1.000 45.26960 492 ILE A CA 1
ATOM 7280 C C . ILE A 1 492 ? 24.42737 -16.81613 23.86444 1.000 49.27510 492 ILE A C 1
ATOM 7281 O O . ILE A 1 492 ? 24.23083 -18.01278 24.17969 1.000 46.22120 492 ILE A O 1
ATOM 7297 N N . CYS A 1 493 ? 24.82004 -16.48037 22.62509 1.000 47.66508 493 CYS A N 1
ATOM 7298 C CA . CYS A 1 493 ? 25.05607 -17.58560 21.68837 1.000 48.60922 493 CYS A CA 1
ATOM 7299 C C . CYS A 1 493 ? 26.28115 -18.40323 22.07958 1.000 47.51260 493 CYS A C 1
ATOM 7300 O O . CYS A 1 493 ? 26.55490 -19.42543 21.45720 1.000 51.70954 493 CYS A O 1
ATOM 7307 N N . SER A 1 494 ? 27.01331 -17.97824 23.09401 1.000 48.41177 494 SER A N 1
ATOM 7308 C CA . SER A 1 494 ? 28.04598 -18.80459 23.68348 1.000 49.38872 494 SER A CA 1
ATOM 7309 C C . SER A 1 494 ? 27.56364 -19.63426 24.85578 1.000 51.46849 494 SER A C 1
ATOM 7310 O O . SER A 1 494 ? 28.33863 -20.44973 25.37876 1.000 57.86206 494 SER A O 1
ATOM 7318 N N . ASP A 1 495 ? 26.32807 -19.43707 25.29561 1.000 49.63812 495 ASP A N 1
ATOM 7319 C CA . ASP A 1 495 ? 25.83838 -20.05634 26.52383 1.000 48.37649 495 ASP A CA 1
ATOM 7320 C C . ASP A 1 495 ? 25.24309 -21.43243 26.23568 1.000 44.38545 495 ASP A C 1
ATOM 7321 O O . ASP A 1 495 ? 24.23857 -21.53857 25.52741 1.000 43.71099 495 ASP A O 1
ATOM 7330 N N . GLU A 1 496 ? 25.77749 -22.46348 26.90701 1.000 54.04059 496 GLU A N 1
ATOM 7331 C CA . GLU A 1 496 ? 25.30035 -23.83554 26.67419 1.000 53.29473 496 GLU A CA 1
ATOM 7332 C C . GLU A 1 496 ? 23.84653 -24.02438 27.08682 1.000 47.08426 496 GLU A C 1
ATOM 7333 O O . GLU A 1 496 ? 23.13078 -24.81131 26.46250 1.000 47.74134 496 GLU A O 1
ATOM 7345 N N . ASP A 1 497 ? 23.38328 -23.32241 28.12194 1.000 44.60157 497 ASP A N 1
ATOM 7346 C CA . ASP A 1 497 ? 21.95662 -23.36239 28.43133 1.000 42.63808 497 ASP A CA 1
ATOM 7347 C C . ASP A 1 497 ? 21.10002 -22.80246 27.27884 1.000 48.38917 497 ASP A C 1
ATOM 7348 O O . ASP A 1 497 ? 20.03212 -23.35486 26.95351 1.000 45.22629 497 ASP A O 1
ATOM 7357 N N . PHE A 1 498 ? 21.50954 -21.66551 26.68806 1.000 47.65395 498 PHE A N 1
ATOM 7358 C CA . PHE A 1 498 ? 20.70548 -21.09600 25.60229 1.000 48.63000 498 PHE A CA 1
ATOM 7359 C C . PHE A 1 498 ? 20.74691 -22.02688 24.39112 1.000 48.25265 498 PHE A C 1
ATOM 7360 O O . PHE A 1 498 ? 19.73220 -22.23421 23.70387 1.000 46.88581 498 PHE A O 1
ATOM 7377 N N . ILE A 1 499 ? 21.92347 -22.59910 24.12823 1.000 46.11666 499 ILE A N 1
ATOM 7378 C CA . ILE A 1 499 ? 22.04350 -23.53947 23.03218 1.000 49.27480 499 ILE A CA 1
ATOM 7379 C C . ILE A 1 499 ? 21.16997 -24.76160 23.28320 1.000 49.22266 499 ILE A C 1
ATOM 7380 O O . ILE A 1 499 ? 20.48733 -25.23362 22.35655 1.000 48.25627 499 ILE A O 1
ATOM 7396 N N . SER A 1 500 ? 21.17999 -25.29774 24.51857 1.000 44.59266 500 SER A N 1
ATOM 7397 C CA . SER A 1 500 ? 20.31583 -26.43118 24.83373 1.000 45.00960 500 SER A CA 1
ATOM 7398 C C . SER A 1 500 ? 18.84326 -26.09066 24.64793 1.000 45.91376 500 SER A C 1
ATOM 7399 O O . SER A 1 500 ? 18.09258 -26.85824 24.04199 1.000 41.76389 500 SER A O 1
ATOM 7407 N N . ALA A 1 501 ? 18.41452 -24.92876 25.14539 1.000 43.92390 501 ALA A N 1
ATOM 7408 C CA . ALA A 1 501 ? 17.00565 -24.57739 25.04266 1.000 47.32397 501 ALA A CA 1
ATOM 7409 C C . ALA A 1 501 ? 16.58894 -24.48389 23.58486 1.000 51.37541 501 ALA A C 1
ATOM 7410 O O . ALA A 1 501 ? 15.47588 -24.90438 23.21183 1.000 48.26797 501 ALA A O 1
ATOM 7417 N N . TYR A 1 502 ? 17.51407 -23.99592 22.72108 1.000 48.40162 502 TYR A N 1
ATOM 7418 C CA . TYR A 1 502 ? 17.23790 -23.93966 21.27964 1.000 48.57787 502 TYR A CA 1
ATOM 7419 C C . TYR A 1 502 ? 17.10866 -25.34499 20.68058 1.000 49.90033 502 TYR A C 1
ATOM 7420 O O . TYR A 1 502 ? 16.11256 -25.64091 20.00968 1.000 48.89839 502 TYR A O 1
ATOM 7438 N N . ARG A 1 503 ? 18.08504 -26.23532 20.93407 1.000 46.37052 503 ARG A N 1
ATOM 7439 C CA . ARG A 1 503 ? 18.01823 -27.56676 20.32491 1.000 46.61136 503 ARG A CA 1
ATOM 7440 C C . ARG A 1 503 ? 16.81699 -28.34402 20.83532 1.000 44.53412 503 ARG A C 1
ATOM 7441 O O . ARG A 1 503 ? 16.29497 -29.19769 20.14836 1.000 47.43546 503 ARG A O 1
ATOM 7462 N N . ARG A 1 504 ? 16.38176 -28.10221 22.05145 1.000 44.28531 504 ARG A N 1
ATOM 7463 C CA . ARG A 1 504 ? 15.19835 -28.78630 22.54292 1.000 41.42721 504 ARG A CA 1
ATOM 7464 C C . ARG A 1 504 ? 13.99633 -28.45087 21.70300 1.000 45.13438 504 ARG A C 1
ATOM 7465 O O . ARG A 1 504 ? 13.15507 -29.29712 21.46007 1.000 46.49556 504 ARG A O 1
ATOM 7486 N N . LYS A 1 505 ? 13.87837 -27.21087 21.28601 1.000 49.37655 505 LYS A N 1
ATOM 7487 C CA . LYS A 1 505 ? 12.69410 -26.78159 20.56971 1.000 48.62557 505 LYS A CA 1
ATOM 7488 C C . LYS A 1 505 ? 12.78952 -27.13662 19.10049 1.000 46.35270 505 LYS A C 1
ATOM 7489 O O . LYS A 1 505 ? 11.77904 -27.49206 18.49222 1.000 46.52301 505 LYS A O 1
ATOM 7508 N N . TYR A 1 506 ? 13.98685 -27.03916 18.52082 1.000 47.34859 506 TYR A N 1
ATOM 7509 C CA . TYR A 1 506 ? 14.14116 -27.14790 17.09701 1.000 48.55106 506 TYR A CA 1
ATOM 7510 C C . TYR A 1 506 ? 15.06284 -28.26870 16.62561 1.000 49.57859 506 TYR A C 1
ATOM 7511 O O . TYR A 1 506 ? 15.36389 -28.22272 15.41902 1.000 54.65550 506 TYR A O 1
ATOM 7529 N N . ALA B 1 2 ? 24.72459 -71.73528 106.76689 1.000 54.52484 2 ALA B N 1
ATOM 7530 C CA . ALA B 1 2 ? 24.50372 -72.15751 105.39001 1.000 58.63940 2 ALA B CA 1
ATOM 7531 C C . ALA B 1 2 ? 23.50937 -71.34632 104.53547 1.000 57.11415 2 ALA B C 1
ATOM 7532 O O . ALA B 1 2 ? 23.26283 -71.72929 103.39438 1.000 57.06924 2 ALA B O 1
ATOM 7538 N N . LEU B 1 3 ? 22.97026 -70.23591 105.04136 1.000 48.82731 3 LEU B N 1
ATOM 7539 C CA . LEU B 1 3 ? 22.25620 -69.30263 104.17129 1.000 56.22429 3 LEU B CA 1
ATOM 7540 C C . LEU B 1 3 ? 23.20152 -68.66861 103.15177 1.000 54.14851 3 LEU B C 1
ATOM 7541 O O . LEU B 1 3 ? 24.35120 -68.36794 103.45751 1.000 56.26022 3 LEU B O 1
ATOM 7557 N N . ALA B 1 4 ? 22.69696 -68.41635 101.94111 1.000 55.40972 4 ALA B N 1
ATOM 7558 C CA . ALA B 1 4 ? 23.53612 -67.86415 100.88445 1.000 52.36578 4 ALA B CA 1
ATOM 7559 C C . ALA B 1 4 ? 23.93728 -66.42293 101.16361 1.000 53.01915 4 ALA B C 1
ATOM 7560 O O . ALA B 1 4 ? 23.20611 -65.67047 101.78905 1.000 54.15377 4 ALA B O 1
ATOM 7567 N N . ASN B 1 5 ? 25.10460 -66.02130 100.64134 1.000 54.88555 5 ASN B N 1
ATOM 7568 C CA . ASN B 1 5 ? 25.50468 -64.60834 100.66569 1.000 54.92605 5 ASN B CA 1
ATOM 7569 C C . ASN B 1 5 ? 24.51036 -63.70451 99.91467 1.000 54.13913 5 ASN B C 1
ATOM 7570 O O . ASN B 1 5 ? 24.45387 -62.50096 100.18666 1.000 52.82218 5 ASN B O 1
ATOM 7581 N N . PHE B 1 6 ? 23.67871 -64.26097 99.04972 1.000 45.89283 6 PHE B N 1
ATOM 7582 C CA . PHE B 1 6 ? 22.67333 -63.49488 98.34291 1.000 49.56762 6 PHE B CA 1
ATOM 7583 C C . PHE B 1 6 ? 21.28191 -63.64239 98.92759 1.000 53.30839 6 PHE B C 1
ATOM 7584 O O . PHE B 1 6 ? 20.28455 -63.35637 98.23315 1.000 55.95693 6 PHE B O 1
ATOM 7601 N N . ILE B 1 7 ? 21.19236 -64.08584 100.17912 1.000 50.65446 7 ILE B N 1
ATOM 7602 C CA . ILE B 1 7 ? 19.91528 -64.46828 100.75771 1.000 51.82933 7 ILE B CA 1
ATOM 7603 C C . ILE B 1 7 ? 18.99334 -63.27092 100.95309 1.000 53.84644 7 ILE B C 1
ATOM 7604 O O . ILE B 1 7 ? 17.76876 -63.41245 100.84270 1.000 54.71843 7 ILE B O 1
ATOM 7620 N N . ASP B 1 8 ? 19.52992 -62.08539 101.25882 1.000 50.16262 8 ASP B N 1
ATOM 7621 C CA . ASP B 1 8 ? 18.65614 -60.91166 101.44371 1.000 58.13059 8 ASP B CA 1
ATOM 7622 C C . ASP B 1 8 ? 17.80602 -60.62175 100.19999 1.000 56.29527 8 ASP B C 1
ATOM 7623 O O . ASP B 1 8 ? 16.61926 -60.29495 100.30280 1.000 50.32878 8 ASP B O 1
ATOM 7632 N N . ARG B 1 9 ? 18.37224 -60.82422 99.01039 1.000 56.37718 9 ARG B N 1
ATOM 7633 C CA . ARG B 1 9 ? 17.59946 -60.71630 97.78043 1.000 49.84830 9 ARG B CA 1
ATOM 7634 C C . ARG B 1 9 ? 16.53059 -61.78825 97.69785 1.000 51.10144 9 ARG B C 1
ATOM 7635 O O . ARG B 1 9 ? 15.44519 -61.52833 97.16514 1.000 49.69088 9 ARG B O 1
ATOM 7656 N N . ALA B 1 10 ? 16.81318 -63.00664 98.18459 1.000 52.95541 10 ALA B N 1
ATOM 7657 C CA . ALA B 1 10 ? 15.74731 -64.01400 98.24024 1.000 52.36280 10 ALA B CA 1
ATOM 7658 C C . ALA B 1 10 ? 14.69954 -63.64728 99.29581 1.000 52.68033 10 ALA B C 1
ATOM 7659 O O . ALA B 1 10 ? 13.51174 -63.86586 99.09222 1.000 51.33289 10 ALA B O 1
ATOM 7666 N N . ALA B 1 11 ? 15.11413 -63.01504 100.38330 1.000 57.16771 11 ALA B N 1
ATOM 7667 C CA . ALA B 1 11 ? 14.15793 -62.47763 101.33691 1.000 57.42686 11 ALA B CA 1
ATOM 7668 C C . ALA B 1 11 ? 13.36469 -61.30919 100.75584 1.000 59.46937 11 ALA B C 1
ATOM 7669 O O . ALA B 1 11 ? 12.16739 -61.16233 101.04726 1.000 58.11733 11 ALA B O 1
ATOM 7676 N N . THR B 1 12 ? 13.99790 -60.45119 99.95496 1.000 56.09827 12 THR B N 1
ATOM 7677 C CA . THR B 1 12 ? 13.20388 -59.43114 99.28201 1.000 56.01721 12 THR B CA 1
ATOM 7678 C C . THR B 1 12 ? 12.09461 -60.08001 98.44724 1.000 56.70518 12 THR B C 1
ATOM 7679 O O . THR B 1 12 ? 10.94829 -59.61566 98.45711 1.000 55.01897 12 THR B O 1
ATOM 7690 N N . ALA B 1 13 ? 12.41925 -61.15956 97.71621 1.000 52.60574 13 ALA B N 1
ATOM 7691 C CA . ALA B 1 13 ? 11.40233 -61.85642 96.93816 1.000 53.78924 13 ALA B CA 1
ATOM 7692 C C . ALA B 1 13 ? 10.30158 -62.43135 97.82668 1.000 52.72152 13 ALA B C 1
ATOM 7693 O O . ALA B 1 13 ? 9.11851 -62.15040 97.62298 1.000 54.65236 13 ALA B O 1
ATOM 7700 N N . ALA B 1 14 ? 10.66647 -63.23892 98.82015 1.000 54.27237 14 ALA B N 1
ATOM 7701 C CA . ALA B 1 14 ? 9.66380 -63.81557 99.71256 1.000 59.38873 14 ALA B CA 1
ATOM 7702 C C . ALA B 1 14 ? 8.72345 -62.75297 100.28279 1.000 58.83235 14 ALA B C 1
ATOM 7703 O O . ALA B 1 14 ? 7.50413 -62.94179 100.30589 1.000 57.51520 14 ALA B O 1
ATOM 7710 N N . SER B 1 15 ? 9.28427 -61.65023 100.79851 1.000 58.74764 15 SER B N 1
ATOM 7711 C CA . SER B 1 15 ? 8.48729 -60.60130 101.42347 1.000 61.42630 15 SER B CA 1
ATOM 7712 C C . SER B 1 15 ? 7.34732 -60.09620 100.53277 1.000 59.82416 15 SER B C 1
ATOM 7713 O O . SER B 1 15 ? 6.38291 -59.51877 101.04624 1.000 65.21449 15 SER B O 1
ATOM 7721 N N . GLN B 1 16 ? 7.43958 -60.26567 99.22301 1.000 62.92231 16 GLN B N 1
ATOM 7722 C CA . GLN B 1 16 ? 6.38005 -59.85136 98.31167 1.000 61.51828 16 GLN B CA 1
ATOM 7723 C C . GLN B 1 16 ? 5.26289 -60.87753 98.16501 1.000 58.74270 16 GLN B C 1
ATOM 7724 O O . GLN B 1 16 ? 4.15800 -60.51955 97.74095 1.000 57.65049 16 GLN B O 1
ATOM 7738 N N . VAL B 1 17 ? 5.50805 -62.13924 98.50657 1.000 64.36939 17 VAL B N 1
ATOM 7739 C CA . VAL B 1 17 ? 4.46657 -63.14922 98.42515 1.000 58.87688 17 VAL B CA 1
ATOM 7740 C C . VAL B 1 17 ? 3.96175 -63.61946 99.77342 1.000 57.43508 17 VAL B C 1
ATOM 7741 O O . VAL B 1 17 ? 2.81121 -64.06539 99.84659 1.000 65.50737 17 VAL B O 1
ATOM 7754 N N . LEU B 1 18 ? 4.74280 -63.49812 100.84555 1.000 56.38479 18 LEU B N 1
ATOM 7755 C CA . LEU B 1 18 ? 4.33410 -63.98777 102.15916 1.000 55.94861 18 LEU B CA 1
ATOM 7756 C C . LEU B 1 18 ? 3.52486 -62.95237 102.93519 1.000 62.39428 18 LEU B C 1
ATOM 7757 O O . LEU B 1 18 ? 3.85702 -61.76726 102.96837 1.000 67.06982 18 LEU B O 1
ATOM 7773 N N . THR B 1 19 ? 2.44943 -63.40436 103.55986 1.000 59.76279 19 THR B N 1
ATOM 7774 C CA . THR B 1 19 ? 1.71531 -62.54838 104.46127 1.000 58.89276 19 THR B CA 1
ATOM 7775 C C . THR B 1 19 ? 2.43810 -62.45400 105.81386 1.000 70.71121 19 THR B C 1
ATOM 7776 O O . THR B 1 19 ? 3.15983 -63.37657 106.23779 1.000 64.68808 19 THR B O 1
ATOM 7787 N N . ASP B 1 20 ? 2.25999 -61.29696 106.47157 1.000 72.70589 20 ASP B N 1
ATOM 7788 C CA . ASP B 1 20 ? 2.93693 -60.95411 107.71769 1.000 67.48371 20 ASP B CA 1
ATOM 7789 C C . ASP B 1 20 ? 4.42274 -61.29387 107.71158 1.000 66.11350 20 ASP B C 1
ATOM 7790 O O . ASP B 1 20 ? 4.94020 -61.87134 108.65160 1.000 69.33108 20 ASP B O 1
ATOM 7799 N N . PHE B 1 21 ? 5.11642 -60.89998 106.65038 1.000 72.21966 21 PHE B N 1
ATOM 7800 C CA . PHE B 1 21 ? 6.53048 -61.22043 106.51475 1.000 69.00697 21 PHE B CA 1
ATOM 7801 C C . PHE B 1 21 ? 7.33007 -60.52638 107.60646 1.000 59.85102 21 PHE B C 1
ATOM 7802 O O . PHE B 1 21 ? 7.02288 -59.39783 107.97444 1.000 67.36087 21 PHE B O 1
ATOM 7819 N N . HIS B 1 22 ? 8.35358 -61.20884 108.11684 1.000 60.37938 22 HIS B N 1
ATOM 7820 C CA . HIS B 1 22 ? 9.31077 -60.62509 109.05309 1.000 68.75076 22 HIS B CA 1
ATOM 7821 C C . HIS B 1 22 ? 10.67980 -61.23959 108.76385 1.000 68.97868 22 HIS B C 1
ATOM 7822 O O . HIS B 1 22 ? 10.85664 -62.45198 108.90487 1.000 68.61719 22 HIS B O 1
ATOM 7836 N N . LEU B 1 23 ? 11.65834 -60.41428 108.38802 1.000 72.89216 23 LEU B N 1
ATOM 7837 C CA . LEU B 1 23 ? 12.95751 -60.92041 107.93901 1.000 68.29823 23 LEU B CA 1
ATOM 7838 C C . LEU B 1 23 ? 13.54410 -61.94695 108.91566 1.000 63.57949 23 LEU B C 1
ATOM 7839 O O . LEU B 1 23 ? 13.97218 -63.02822 108.51871 1.000 60.79961 23 LEU B O 1
ATOM 7855 N N . GLY B 1 24 ? 13.57054 -61.62157 110.20045 1.000 63.63732 24 GLY B N 1
ATOM 7856 C CA . GLY B 1 24 ? 14.21035 -62.50913 111.16303 1.000 59.46959 24 GLY B CA 1
ATOM 7857 C C . GLY B 1 24 ? 13.56369 -63.87598 111.23500 1.000 58.97594 24 GLY B C 1
ATOM 7858 O O . GLY B 1 24 ? 14.24385 -64.89980 111.11515 1.000 58.15920 24 GLY B O 1
ATOM 7862 N N . ASP B 1 25 ? 12.23785 -63.91185 111.43405 1.000 60.76405 25 ASP B N 1
ATOM 7863 C CA . ASP B 1 25 ? 11.47368 -65.15627 111.31498 1.000 61.68278 25 ASP B CA 1
ATOM 7864 C C . ASP B 1 25 ? 11.81766 -65.91147 110.03284 1.000 60.10397 25 ASP B C 1
ATOM 7865 O O . ASP B 1 25 ? 12.19513 -67.08343 110.07193 1.000 59.79142 25 ASP B O 1
ATOM 7874 N N . PHE B 1 26 ? 11.72842 -65.23702 108.89064 1.000 56.97454 26 PHE B N 1
ATOM 7875 C CA . PHE B 1 26 ? 11.96785 -65.88290 107.61125 1.000 54.66199 26 PHE B CA 1
ATOM 7876 C C . PHE B 1 26 ? 13.30389 -66.58050 107.57442 1.000 56.95187 26 PHE B C 1
ATOM 7877 O O . PHE B 1 26 ? 13.37612 -67.75643 107.23830 1.000 59.88220 26 PHE B O 1
ATOM 7894 N N . LYS B 1 27 ? 14.39087 -65.88309 107.88330 1.000 57.30074 27 LYS B N 1
ATOM 7895 C CA . LYS B 1 27 ? 15.67435 -66.57653 107.82569 1.000 56.62638 27 LYS B CA 1
ATOM 7896 C C . LYS B 1 27 ? 15.71065 -67.74555 108.80820 1.000 58.84714 27 LYS B C 1
ATOM 7897 O O . LYS B 1 27 ? 16.29443 -68.79487 108.51647 1.000 57.12720 27 LYS B O 1
ATOM 7916 N N . ALA B 1 28 ? 15.08183 -67.58496 109.97957 1.000 60.49005 28 ALA B N 1
ATOM 7917 C CA . ALA B 1 28 ? 15.01605 -68.69114 110.93570 1.000 61.91639 28 ALA B CA 1
ATOM 7918 C C . ALA B 1 28 ? 14.19804 -69.85573 110.38320 1.000 64.53937 28 ALA B C 1
ATOM 7919 O O . ALA B 1 28 ? 14.51651 -71.03562 110.62928 1.000 63.00412 28 ALA B O 1
ATOM 7926 N N . ALA B 1 29 ? 13.15146 -69.54229 109.61726 1.000 59.85795 29 ALA B N 1
ATOM 7927 C CA . ALA B 1 29 ? 12.31787 -70.59620 109.05872 1.000 59.28208 29 ALA B CA 1
ATOM 7928 C C . ALA B 1 29 ? 13.11040 -71.42711 108.06703 1.000 57.94380 29 ALA B C 1
ATOM 7929 O O . ALA B 1 29 ? 12.93733 -72.64789 107.98115 1.000 54.62847 29 ALA B O 1
ATOM 7936 N N . LEU B 1 30 ? 13.97612 -70.77121 107.29004 1.000 57.55809 30 LEU B N 1
ATOM 7937 C CA . LEU B 1 30 ? 14.81302 -71.48175 106.33190 1.000 58.96141 30 LEU B CA 1
ATOM 7938 C C . LEU B 1 30 ? 15.80937 -72.37968 107.06075 1.000 60.85049 30 LEU B C 1
ATOM 7939 O O . LEU B 1 30 ? 15.98434 -73.56031 106.71505 1.000 62.17118 30 LEU B O 1
ATOM 7955 N N . GLU B 1 31 ? 16.40202 -71.87477 108.13282 1.000 66.16693 31 GLU B N 1
ATOM 7956 C CA . GLU B 1 31 ? 17.43035 -72.64832 108.83477 1.000 68.69412 31 GLU B CA 1
ATOM 7957 C C . GLU B 1 31 ? 16.87301 -73.88290 109.49040 1.000 59.69214 31 GLU B C 1
ATOM 7958 O O . GLU B 1 31 ? 17.62578 -74.83658 109.69542 1.000 64.55712 31 GLU B O 1
ATOM 7970 N N . LYS B 1 32 ? 15.57481 -73.91732 109.77070 1.000 65.64070 32 LYS B N 1
ATOM 7971 C CA . LYS B 1 32 ? 14.97348 -75.13616 110.29867 1.000 62.92364 32 LYS B CA 1
ATOM 7972 C C . LYS B 1 32 ? 14.63027 -76.11661 109.19199 1.000 59.99144 32 LYS B C 1
ATOM 7973 O O . LYS B 1 32 ? 14.10504 -77.18615 109.48845 1.000 64.58086 32 LYS B O 1
ATOM 7992 N N . GLN B 1 33 ? 14.83705 -75.77881 107.92543 1.000 57.98727 33 GLN B N 1
ATOM 7993 C CA . GLN B 1 33 ? 14.42339 -76.71188 106.88737 1.000 60.38479 33 GLN B CA 1
ATOM 7994 C C . GLN B 1 33 ? 15.57769 -77.60800 106.42953 1.000 53.72642 33 GLN B C 1
ATOM 7995 O O . GLN B 1 33 ? 16.75984 -77.28580 106.57450 1.000 54.72263 33 GLN B O 1
ATOM 8009 N N . VAL B 1 34 ? 15.20993 -78.75774 105.88095 1.000 54.91928 34 VAL B N 1
ATOM 8010 C CA . VAL B 1 34 ? 16.13500 -79.65567 105.19483 1.000 56.54968 34 VAL B CA 1
ATOM 8011 C C . VAL B 1 34 ? 15.35182 -80.12574 103.99492 1.000 56.04419 34 VAL B C 1
ATOM 8012 O O . VAL B 1 34 ? 14.39899 -80.89168 104.15787 1.000 58.86039 34 VAL B O 1
ATOM 8025 N N . VAL B 1 35 ? 15.69529 -79.63146 102.80376 1.000 57.61949 35 VAL B N 1
ATOM 8026 C CA . VAL B 1 35 ? 14.91329 -79.90582 101.59899 1.000 56.53078 35 VAL B CA 1
ATOM 8027 C C . VAL B 1 35 ? 15.58276 -81.02180 100.80640 1.000 56.60033 35 VAL B C 1
ATOM 8028 O O . VAL B 1 35 ? 16.75113 -80.92926 100.42623 1.000 57.60922 35 VAL B O 1
ATOM 8041 N N . ALA B 1 36 ? 14.86713 -82.09899 100.58017 1.000 55.75520 36 ALA B N 1
ATOM 8042 C CA . ALA B 1 36 ? 15.49913 -83.30671 100.07915 1.000 62.10526 36 ALA B CA 1
ATOM 8043 C C . ALA B 1 36 ? 15.22954 -83.46137 98.58782 1.000 59.60902 36 ALA B C 1
ATOM 8044 O O . ALA B 1 36 ? 14.11952 -83.19051 98.11127 1.000 52.27046 36 ALA B O 1
ATOM 8051 N N . VAL B 1 37 ? 16.28250 -83.85323 97.86775 1.000 54.22717 37 VAL B N 1
ATOM 8052 C CA . VAL B 1 37 ? 16.22398 -84.26336 96.47529 1.000 61.63814 37 VAL B CA 1
ATOM 8053 C C . VAL B 1 37 ? 16.61717 -85.74083 96.40799 1.000 58.96112 37 VAL B C 1
ATOM 8054 O O . VAL B 1 37 ? 17.79603 -86.09085 96.57901 1.000 57.29173 37 VAL B O 1
ATOM 8067 N N . ALA B 1 38 ? 15.63869 -86.60327 96.13968 1.000 57.43178 38 ALA B N 1
ATOM 8068 C CA . ALA B 1 38 ? 15.87894 -88.03419 96.03846 1.000 63.36574 38 ALA B CA 1
ATOM 8069 C C . ALA B 1 38 ? 15.65438 -88.56110 94.62040 1.000 65.12551 38 ALA B C 1
ATOM 8070 O O . ALA B 1 38 ? 14.81534 -88.06060 93.86457 1.000 62.05178 38 ALA B O 1
ATOM 8077 N N . PHE B 1 39 ? 16.41725 -89.59505 94.26873 1.000 65.54448 39 PHE B N 1
ATOM 8078 C CA . PHE B 1 39 ? 16.44567 -90.04757 92.88863 1.000 63.87574 39 PHE B CA 1
ATOM 8079 C C . PHE B 1 39 ? 17.10680 -91.40607 92.80127 1.000 68.11183 39 PHE B C 1
ATOM 8080 O O . PHE B 1 39 ? 17.99274 -91.73670 93.59446 1.000 66.99050 39 PHE B O 1
ATOM 8097 N N . ASP B 1 40 ? 16.69276 -92.15897 91.78236 1.000 67.30348 40 ASP B N 1
ATOM 8098 C CA . ASP B 1 40 ? 17.11609 -93.52620 91.59366 1.000 67.84231 40 ASP B CA 1
ATOM 8099 C C . ASP B 1 40 ? 17.72657 -93.78345 90.22578 1.000 72.75597 40 ASP B C 1
ATOM 8100 O O . ASP B 1 40 ? 17.96866 -92.86415 89.45971 1.000 66.82924 40 ASP B O 1
ATOM 8109 N N . ASP B 1 41 ? 17.90573 -95.06544 89.89754 1.000 75.36633 41 ASP B N 1
ATOM 8110 C CA . ASP B 1 41 ? 18.55632 -95.44557 88.65329 1.000 70.09418 41 ASP B CA 1
ATOM 8111 C C . ASP B 1 41 ? 17.73453 -95.04837 87.43415 1.000 71.85167 41 ASP B C 1
ATOM 8112 O O . ASP B 1 41 ? 18.29863 -94.78133 86.36733 1.000 74.98256 41 ASP B O 1
ATOM 8121 N N . GLN B 1 42 ? 16.40501 -95.02773 87.54374 1.000 74.18860 42 GLN B N 1
ATOM 8122 C CA . GLN B 1 42 ? 15.59172 -94.54585 86.42253 1.000 73.50789 42 GLN B CA 1
ATOM 8123 C C . GLN B 1 42 ? 15.87277 -93.07407 86.11159 1.000 69.47352 42 GLN B C 1
ATOM 8124 O O . GLN B 1 42 ? 15.91282 -92.66851 84.94648 1.000 67.73103 42 GLN B O 1
ATOM 8138 N N . ALA B 1 43 ? 16.08883 -92.25735 87.12914 1.000 68.13651 43 ALA B N 1
ATOM 8139 C CA . ALA B 1 43 ? 16.22925 -90.83002 86.85446 1.000 68.32120 43 ALA B CA 1
ATOM 8140 C C . ALA B 1 43 ? 17.60252 -90.50847 86.26940 1.000 69.33524 43 ALA B C 1
ATOM 8141 O O . ALA B 1 43 ? 17.71644 -89.77827 85.28190 1.000 69.22348 43 ALA B O 1
ATOM 8148 N N . ILE B 1 44 ? 18.66699 -91.03706 86.86899 1.000 69.63890 44 ILE B N 1
ATOM 8149 C CA . ILE B 1 44 ? 20.00749 -90.66326 86.44486 1.000 71.16818 44 ILE B CA 1
ATOM 8150 C C . ILE B 1 44 ? 20.41508 -91.29039 85.12161 1.000 70.86039 44 ILE B C 1
ATOM 8151 O O . ILE B 1 44 ? 21.46079 -90.92647 84.56674 1.000 67.68133 44 ILE B O 1
ATOM 8167 N N . SER B 1 45 ? 19.61233 -92.21883 84.61597 1.000 68.98741 45 SER B N 1
ATOM 8168 C CA . SER B 1 45 ? 19.96575 -92.97865 83.42916 1.000 69.29489 45 SER B CA 1
ATOM 8169 C C . SER B 1 45 ? 19.46470 -92.37614 82.12701 1.000 68.83556 45 SER B C 1
ATOM 8170 O O . SER B 1 45 ? 19.81387 -92.89660 81.06061 1.000 72.39428 45 SER B O 1
ATOM 8178 N N . CYS B 1 46 ? 18.66405 -91.31891 82.18278 1.000 68.45956 46 CYS B N 1
ATOM 8179 C CA . CYS B 1 46 ? 18.11235 -90.70524 80.99629 1.000 64.90022 46 CYS B CA 1
ATOM 8180 C C . CYS B 1 46 ? 18.34426 -89.20552 81.02874 1.000 64.04783 46 CYS B C 1
ATOM 8181 O O . CYS B 1 46 ? 18.71937 -88.61467 82.04339 1.000 67.57490 46 CYS B O 1
ATOM 8189 N N . ALA B 1 47 ? 18.16647 -88.59810 79.86888 1.000 64.87382 47 ALA B N 1
ATOM 8190 C CA . ALA B 1 47 ? 18.43338 -87.17825 79.73524 1.000 64.20386 47 ALA B CA 1
ATOM 8191 C C . ALA B 1 47 ? 17.36922 -86.35273 80.44471 1.000 62.45726 47 ALA B C 1
ATOM 8192 O O . ALA B 1 47 ? 17.67753 -85.28916 81.00951 1.000 58.68217 47 ALA B O 1
ATOM 8199 N N . GLU B 1 48 ? 16.12807 -86.83461 80.44654 1.000 61.34145 48 GLU B N 1
ATOM 8200 C CA . GLU B 1 48 ? 15.05304 -86.09448 81.08212 1.000 62.95536 48 GLU B CA 1
ATOM 8201 C C . GLU B 1 48 ? 15.24484 -86.06755 82.59168 1.000 64.27232 48 GLU B C 1
ATOM 8202 O O . GLU B 1 48 ? 15.13344 -85.00666 83.20586 1.000 64.99167 48 GLU B O 1
ATOM 8214 N N . GLY B 1 49 ? 15.56903 -87.22109 83.19258 1.000 60.43203 49 GLY B N 1
ATOM 8215 C CA . GLY B 1 49 ? 15.76565 -87.28574 84.62736 1.000 62.95388 49 GLY B CA 1
ATOM 8216 C C . GLY B 1 49 ? 16.94064 -86.46194 85.11882 1.000 63.40256 49 GLY B C 1
ATOM 8217 O O . GLY B 1 49 ? 16.86012 -85.80665 86.16289 1.000 59.07580 49 GLY B O 1
ATOM 8221 N N . GLN B 1 50 ? 18.04754 -86.49896 84.38669 1.000 62.89713 50 GLN B N 1
ATOM 8222 C CA . GLN B 1 50 ? 19.19755 -85.67449 84.73053 1.000 63.08040 50 GLN B CA 1
ATOM 8223 C C . GLN B 1 50 ? 18.86959 -84.19485 84.63336 1.000 60.69944 50 GLN B C 1
ATOM 8224 O O . GLN B 1 50 ? 19.27932 -83.38047 85.47837 1.000 56.84632 50 GLN B O 1
ATOM 8238 N N . ALA B 1 51 ? 18.14736 -83.81805 83.59323 1.000 60.36810 51 ALA B N 1
ATOM 8239 C CA . ALA B 1 51 ? 17.74580 -82.42510 83.44515 1.000 59.47083 51 ALA B CA 1
ATOM 8240 C C . ALA B 1 51 ? 16.88574 -81.97358 84.61400 1.000 56.59341 51 ALA B C 1
ATOM 8241 O O . ALA B 1 51 ? 17.12540 -80.91109 85.20817 1.000 54.20567 51 ALA B O 1
ATOM 8248 N N . THR B 1 52 ? 15.87041 -82.76894 84.94608 1.000 54.16545 52 THR B N 1
ATOM 8249 C CA . THR B 1 52 ? 15.02331 -82.47094 86.08846 1.000 59.57996 52 THR B CA 1
ATOM 8250 C C . THR B 1 52 ? 15.83574 -82.31810 87.37712 1.000 59.65776 52 THR B C 1
ATOM 8251 O O . THR B 1 52 ? 15.59954 -81.38408 88.16180 1.000 53.79225 52 THR B O 1
ATOM 8262 N N . LEU B 1 53 ? 16.78900 -83.22061 87.62540 1.000 56.69154 53 LEU B N 1
ATOM 8263 C CA . LEU B 1 53 ? 17.63345 -83.09716 88.81619 1.000 59.42793 53 LEU B CA 1
ATOM 8264 C C . LEU B 1 53 ? 18.46429 -81.81461 88.75761 1.000 58.59078 53 LEU B C 1
ATOM 8265 O O . LEU B 1 53 ? 18.53445 -81.02941 89.71735 1.000 53.03047 53 LEU B O 1
ATOM 8281 N N . ASP B 1 54 ? 19.11987 -81.59232 87.62084 1.000 59.08225 54 ASP B N 1
ATOM 8282 C CA . ASP B 1 54 ? 19.96285 -80.41655 87.43518 1.000 59.53606 54 ASP B CA 1
ATOM 8283 C C . ASP B 1 54 ? 19.24647 -79.13801 87.82466 1.000 55.04363 54 ASP B C 1
ATOM 8284 O O . ASP B 1 54 ? 19.75904 -78.33414 88.61399 1.000 52.94564 54 ASP B O 1
ATOM 8293 N N . LEU B 1 55 ? 18.05835 -78.91880 87.24532 1.000 52.69866 55 LEU B N 1
ATOM 8294 C CA . LEU B 1 55 ? 17.37275 -77.65029 87.46138 1.000 50.93312 55 LEU B CA 1
ATOM 8295 C C . LEU B 1 55 ? 16.84395 -77.56457 88.89258 1.000 50.99245 55 LEU B C 1
ATOM 8296 O O . LEU B 1 55 ? 16.97273 -76.52072 89.53849 1.000 53.44632 55 LEU B O 1
ATOM 8312 N N . ALA B 1 56 ? 16.26127 -78.64488 89.40428 1.000 49.32142 56 ALA B N 1
ATOM 8313 C CA . ALA B 1 56 ? 15.79616 -78.68096 90.78215 1.000 49.99212 56 ALA B CA 1
ATOM 8314 C C . ALA B 1 56 ? 16.88821 -78.25440 91.75354 1.000 50.56129 56 ALA B C 1
ATOM 8315 O O . ALA B 1 56 ? 16.66590 -77.43694 92.64964 1.000 46.43513 56 ALA B O 1
ATOM 8322 N N . VAL B 1 57 ? 18.07512 -78.82331 91.63238 1.000 55.80703 57 VAL B N 1
ATOM 8323 C CA . VAL B 1 57 ? 19.11924 -78.38796 92.55559 1.000 54.30761 57 VAL B CA 1
ATOM 8324 C C . VAL B 1 57 ? 19.43198 -76.91721 92.31462 1.000 49.50930 57 VAL B C 1
ATOM 8325 O O . VAL B 1 57 ? 19.54613 -76.12001 93.25040 1.000 51.04255 57 VAL B O 1
ATOM 8338 N N . ARG B 1 58 ? 19.49160 -76.51686 91.05678 1.000 54.68348 58 ARG B N 1
ATOM 8339 C CA . ARG B 1 58 ? 19.75983 -75.11952 90.74302 1.000 50.16255 58 ARG B CA 1
ATOM 8340 C C . ARG B 1 58 ? 18.74049 -74.19466 91.37272 1.000 47.30660 58 ARG B C 1
ATOM 8341 O O . ARG B 1 58 ? 19.07304 -73.07081 91.75864 1.000 49.02661 58 ARG B O 1
ATOM 8362 N N . LEU B 1 59 ? 17.48713 -74.62221 91.46172 1.000 50.51331 59 LEU B N 1
ATOM 8363 C CA . LEU B 1 59 ? 16.49283 -73.76073 92.09650 1.000 50.80926 59 LEU B CA 1
ATOM 8364 C C . LEU B 1 59 ? 16.60301 -73.76015 93.61731 1.000 46.07108 59 LEU B C 1
ATOM 8365 O O . LEU B 1 59 ? 16.57835 -72.71880 94.25317 1.000 44.78132 59 LEU B O 1
ATOM 8381 N N . LEU B 1 60 ? 16.70856 -74.92849 94.21568 1.000 53.58380 60 LEU B N 1
ATOM 8382 C CA . LEU B 1 60 ? 16.58766 -75.04284 95.66004 1.000 48.82886 60 LEU B CA 1
ATOM 8383 C C . LEU B 1 60 ? 17.80735 -74.48586 96.37659 1.000 52.83444 60 LEU B C 1
ATOM 8384 O O . LEU B 1 60 ? 17.68973 -73.98289 97.51185 1.000 48.27499 60 LEU B O 1
ATOM 8400 N N . ALA B 1 61 ? 18.97469 -74.60552 95.74223 1.000 50.27549 61 ALA B N 1
ATOM 8401 C CA . ALA B 1 61 ? 20.20825 -74.07098 96.27703 1.000 46.37542 61 ALA B CA 1
ATOM 8402 C C . ALA B 1 61 ? 20.19033 -72.56072 96.28605 1.000 53.13180 61 ALA B C 1
ATOM 8403 O O . ALA B 1 61 ? 21.04620 -71.95074 96.94207 1.000 54.70214 61 ALA B O 1
ATOM 8410 N N . ARG B 1 62 ? 19.23413 -71.93740 95.59780 1.000 49.73545 62 ARG B N 1
ATOM 8411 C CA . ARG B 1 62 ? 19.15830 -70.47825 95.58952 1.000 50.34711 62 ARG B CA 1
ATOM 8412 C C . ARG B 1 62 ? 18.30304 -69.90249 96.71412 1.000 49.66360 62 ARG B C 1
ATOM 8413 O O . ARG B 1 62 ? 18.08599 -68.67750 96.74406 1.000 50.05975 62 ARG B O 1
ATOM 8434 N N . LEU B 1 63 ? 17.82443 -70.75152 97.61530 1.000 49.49786 63 LEU B N 1
ATOM 8435 C CA . LEU B 1 63 ? 16.95551 -70.33858 98.70221 1.000 48.12109 63 LEU B CA 1
ATOM 8436 C C . LEU B 1 63 ? 17.26388 -71.12523 99.98487 1.000 47.55202 63 LEU B C 1
ATOM 8437 O O . LEU B 1 63 ? 17.50118 -70.52500 101.02644 1.000 49.81034 63 LEU B O 1
ATOM 8453 N N . TYR B 1 64 ? 17.34588 -72.49161 99.92768 1.000 51.77971 64 TYR B N 1
ATOM 8454 C CA . TYR B 1 64 ? 17.35086 -73.28730 101.17931 1.000 47.92917 64 TYR B CA 1
ATOM 8455 C C . TYR B 1 64 ? 18.76270 -73.54257 101.67550 1.000 49.57892 64 TYR B C 1
ATOM 8456 O O . TYR B 1 64 ? 19.62770 -73.99225 100.92110 1.000 50.55856 64 TYR B O 1
ATOM 8474 N N . PRO B 1 65 ? 19.02723 -73.21411 102.93557 1.000 49.41477 65 PRO B N 1
ATOM 8475 C CA . PRO B 1 65 ? 20.40326 -73.35252 103.44529 1.000 54.74519 65 PRO B CA 1
ATOM 8476 C C . PRO B 1 65 ? 20.86011 -74.79368 103.69628 1.000 58.61501 65 PRO B C 1
ATOM 8477 O O . PRO B 1 65 ? 22.06816 -75.01600 103.91484 1.000 53.73023 65 PRO B O 1
ATOM 8488 N N . VAL B 1 66 ? 19.94943 -75.76403 103.68426 1.000 52.81524 66 VAL B N 1
ATOM 8489 C CA . VAL B 1 66 ? 20.34010 -77.15446 103.89710 1.000 60.15800 66 VAL B CA 1
ATOM 8490 C C . VAL B 1 66 ? 19.60676 -78.02095 102.88197 1.000 56.64150 66 VAL B C 1
ATOM 8491 O O . VAL B 1 66 ? 18.37500 -78.05539 102.87175 1.000 61.50062 66 VAL B O 1
ATOM 8504 N N . LEU B 1 67 ? 20.34362 -78.74308 102.05728 1.000 58.79077 67 LEU B N 1
ATOM 8505 C CA . LEU B 1 67 ? 19.77163 -79.77107 101.20197 1.000 64.47364 67 LEU B CA 1
ATOM 8506 C C . LEU B 1 67 ? 20.18589 -81.16478 101.65047 1.000 58.56136 67 LEU B C 1
ATOM 8507 O O . LEU B 1 67 ? 21.30771 -81.37994 102.10411 1.000 62.69291 67 LEU B O 1
ATOM 8523 N N . ALA B 1 68 ? 19.29100 -82.12716 101.46676 1.000 59.88357 68 ALA B N 1
ATOM 8524 C CA . ALA B 1 68 ? 19.66019 -83.54466 101.54667 1.000 65.53267 68 ALA B CA 1
ATOM 8525 C C . ALA B 1 68 ? 19.61768 -84.08817 100.12721 1.000 60.99683 68 ALA B C 1
ATOM 8526 O O . ALA B 1 68 ? 18.57856 -84.00325 99.46872 1.000 64.55977 68 ALA B O 1
ATOM 8533 N N . ILE B 1 69 ? 20.74329 -84.61619 99.65833 1.000 58.55833 69 ILE B N 1
ATOM 8534 C CA . ILE B 1 69 ? 20.85974 -85.27728 98.36146 1.000 60.97537 69 ILE B CA 1
ATOM 8535 C C . ILE B 1 69 ? 20.78318 -86.77125 98.60658 1.000 62.62108 69 ILE B C 1
ATOM 8536 O O . ILE B 1 69 ? 21.71591 -87.35113 99.17495 1.000 68.14090 69 ILE B O 1
ATOM 8552 N N . LEU B 1 70 ? 19.69019 -87.41174 98.16629 1.000 67.42355 70 LEU B N 1
ATOM 8553 C CA . LEU B 1 70 ? 19.42658 -88.81737 98.49347 1.000 62.77897 70 LEU B CA 1
ATOM 8554 C C . LEU B 1 70 ? 19.43713 -89.72597 97.27055 1.000 65.71926 70 LEU B C 1
ATOM 8555 O O . LEU B 1 70 ? 18.38349 -90.01848 96.68580 1.000 63.05843 70 LEU B O 1
ATOM 8571 N N . PRO B 1 71 ? 20.59848 -90.22702 96.86252 1.000 67.76080 71 PRO B N 1
ATOM 8572 C CA . PRO B 1 71 ? 20.60155 -91.39369 95.96420 1.000 70.50918 71 PRO B CA 1
ATOM 8573 C C . PRO B 1 71 ? 19.89788 -92.56427 96.64410 1.000 67.59680 71 PRO B C 1
ATOM 8574 O O . PRO B 1 71 ? 20.14271 -92.86568 97.81019 1.000 65.69729 71 PRO B O 1
ATOM 8585 N N . LEU B 1 72 ? 19.01085 -93.21195 95.90445 1.000 68.71382 72 LEU B N 1
ATOM 8586 C CA . LEU B 1 72 ? 18.21637 -94.31043 96.41539 1.000 70.47534 72 LEU B CA 1
ATOM 8587 C C . LEU B 1 72 ? 18.75842 -95.66017 96.01821 1.000 71.71083 72 LEU B C 1
ATOM 8588 O O . LEU B 1 72 ? 18.23558 -96.67605 96.48371 1.000 67.06697 72 LEU B O 1
ATOM 8604 N N . ASP B 1 73 ? 19.79367 -95.68924 95.18871 1.000 73.46102 73 ASP B N 1
ATOM 8605 C CA . ASP B 1 73 ? 20.52873 -96.91539 94.93494 1.000 72.45136 73 ASP B CA 1
ATOM 8606 C C . ASP B 1 73 ? 21.97212 -96.56068 94.59973 1.000 71.88172 73 ASP B C 1
ATOM 8607 O O . ASP B 1 73 ? 22.35190 -95.39111 94.52146 1.000 76.44862 73 ASP B O 1
ATOM 8616 N N . SER B 1 74 ? 22.78044 -97.59410 94.40746 1.000 75.46200 74 SER B N 1
ATOM 8617 C CA . SER B 1 74 ? 24.20001 -97.39080 94.17785 1.000 77.68883 74 SER B CA 1
ATOM 8618 C C . SER B 1 74 ? 24.45956 -96.76835 92.82133 1.000 73.05354 74 SER B C 1
ATOM 8619 O O . SER B 1 74 ? 25.48892 -96.12553 92.63965 1.000 79.65162 74 SER B O 1
ATOM 8627 N N . ALA B 1 75 ? 23.54754 -96.93001 91.86357 1.000 73.87882 75 ALA B N 1
ATOM 8628 C CA . ALA B 1 75 ? 23.76098 -96.31782 90.55445 1.000 73.34115 75 ALA B CA 1
ATOM 8629 C C . ALA B 1 75 ? 23.72885 -94.80270 90.66969 1.000 77.16525 75 ALA B C 1
ATOM 8630 O O . ALA B 1 75 ? 24.56105 -94.10513 90.07316 1.000 80.30386 75 ALA B O 1
ATOM 8637 N N . ALA B 1 76 ? 22.78623 -94.28731 91.46315 1.000 78.48781 76 ALA B N 1
ATOM 8638 C CA . ALA B 1 76 ? 22.55960 -92.85828 91.61552 1.000 76.55467 76 ALA B CA 1
ATOM 8639 C C . ALA B 1 76 ? 23.64239 -92.17463 92.43285 1.000 77.44020 76 ALA B C 1
ATOM 8640 O O . ALA B 1 76 ? 23.62219 -90.94690 92.57323 1.000 75.90098 76 ALA B O 1
ATOM 8647 N N . SER B 1 77 ? 24.62359 -92.92321 92.91483 1.000 79.62540 77 SER B N 1
ATOM 8648 C CA . SER B 1 77 ? 25.67056 -92.32841 93.73471 1.000 82.16161 77 SER B CA 1
ATOM 8649 C C . SER B 1 77 ? 26.61318 -91.44771 92.91947 1.000 87.94747 77 SER B C 1
ATOM 8650 O O . SER B 1 77 ? 27.15152 -90.46141 93.45257 1.000 82.07767 77 SER B O 1
ATOM 8658 N N . SER B 1 78 ? 26.79949 -91.74715 91.62953 1.000 90.71851 78 SER B N 1
ATOM 8659 C CA . SER B 1 78 ? 27.62769 -90.87980 90.79540 1.000 89.80083 78 SER B CA 1
ATOM 8660 C C . SER B 1 78 ? 26.95212 -89.52860 90.57413 1.000 95.55718 78 SER B C 1
ATOM 8661 O O . SER B 1 78 ? 27.56745 -88.45645 90.74804 1.000 92.03114 78 SER B O 1
ATOM 8669 N N . GLN B 1 79 ? 25.67293 -89.54990 90.21448 1.000 87.17928 79 GLN B N 1
ATOM 8670 C CA . GLN B 1 79 ? 24.96364 -88.28288 90.07927 1.000 86.22236 79 GLN B CA 1
ATOM 8671 C C . GLN B 1 79 ? 24.93032 -87.51205 91.39795 1.000 78.60646 79 GLN B C 1
ATOM 8672 O O . GLN B 1 79 ? 24.87477 -86.27758 91.39633 1.000 78.33302 79 GLN B O 1
ATOM 8686 N N . ALA B 1 80 ? 24.95373 -88.21118 92.52975 1.000 79.71313 80 ALA B N 1
ATOM 8687 C CA . ALA B 1 80 ? 24.85906 -87.51483 93.80601 1.000 77.60885 80 ALA B CA 1
ATOM 8688 C C . ALA B 1 80 ? 26.04007 -86.57323 93.99443 1.000 75.52178 80 ALA B C 1
ATOM 8689 O O . ALA B 1 80 ? 25.86519 -85.39220 94.29918 1.000 72.61977 80 ALA B O 1
ATOM 8696 N N . GLN B 1 81 ? 27.25728 -87.08209 93.83041 1.000 77.77391 81 GLN B N 1
ATOM 8697 C CA . GLN B 1 81 ? 28.41635 -86.22259 94.01814 1.000 78.16139 81 GLN B CA 1
ATOM 8698 C C . GLN B 1 81 ? 28.30898 -84.99669 93.12458 1.000 71.58996 81 GLN B C 1
ATOM 8699 O O . GLN B 1 81 ? 28.57000 -83.87033 93.56760 1.000 66.91447 81 GLN B O 1
ATOM 8713 N N . ALA B 1 82 ? 27.89073 -85.19420 91.86991 1.000 76.20836 82 ALA B N 1
ATOM 8714 C CA . ALA B 1 82 ? 27.77321 -84.06456 90.95376 1.000 74.25880 82 ALA B CA 1
ATOM 8715 C C . ALA B 1 82 ? 26.71634 -83.07815 91.43264 1.000 68.03688 82 ALA B C 1
ATOM 8716 O O . ALA B 1 82 ? 26.88373 -81.86605 91.27887 1.000 68.28007 82 ALA B O 1
ATOM 8723 N N . LEU B 1 83 ? 25.62057 -83.56840 92.01919 1.000 65.34179 83 LEU B N 1
ATOM 8724 C CA . LEU B 1 83 ? 24.60111 -82.63634 92.49732 1.000 65.86394 83 LEU B CA 1
ATOM 8725 C C . LEU B 1 83 ? 25.09315 -81.85759 93.71243 1.000 64.55820 83 LEU B C 1
ATOM 8726 O O . LEU B 1 83 ? 24.87402 -80.65065 93.81297 1.000 60.16028 83 LEU B O 1
ATOM 8742 N N . GLU B 1 84 ? 25.78361 -82.51799 94.64080 1.000 68.31844 84 GLU B N 1
ATOM 8743 C CA . GLU B 1 84 ? 26.39053 -81.77888 95.74807 1.000 67.06400 84 GLU B CA 1
ATOM 8744 C C . GLU B 1 84 ? 27.31731 -80.67997 95.21799 1.000 63.04330 84 GLU B C 1
ATOM 8745 O O . GLU B 1 84 ? 27.31153 -79.54751 95.71731 1.000 59.03188 84 GLU B O 1
ATOM 8757 N N . ARG B 1 85 ? 28.08603 -80.98611 94.16054 1.000 62.98156 85 ARG B N 1
ATOM 8758 C CA . ARG B 1 85 ? 29.01689 -80.00703 93.60072 1.000 62.24918 85 ARG B CA 1
ATOM 8759 C C . ARG B 1 85 ? 28.27763 -78.85279 92.92809 1.000 61.92162 85 ARG B C 1
ATOM 8760 O O . ARG B 1 85 ? 28.70119 -77.69104 93.02384 1.000 59.48154 85 ARG B O 1
ATOM 8781 N N . LEU B 1 86 ? 27.15440 -79.13510 92.27715 1.000 60.03814 86 LEU B N 1
ATOM 8782 C CA . LEU B 1 86 ? 26.32985 -78.05655 91.73035 1.000 59.34971 86 LEU B CA 1
ATOM 8783 C C . LEU B 1 86 ? 25.76765 -77.16567 92.83763 1.000 56.04764 86 LEU B C 1
ATOM 8784 O O . LEU B 1 86 ? 25.86816 -75.93821 92.77552 1.000 57.10077 86 LEU B O 1
ATOM 8800 N N . ALA B 1 87 ? 25.20126 -77.76480 93.88148 1.000 60.73203 87 ALA B N 1
ATOM 8801 C CA . ALA B 1 87 ? 24.66623 -76.96548 94.98241 1.000 60.10113 87 ALA B CA 1
ATOM 8802 C C . ALA B 1 87 ? 25.75545 -76.11854 95.64471 1.000 55.82850 87 ALA B C 1
ATOM 8803 O O . ALA B 1 87 ? 25.52528 -74.95975 95.99022 1.000 49.52116 87 ALA B O 1
ATOM 8810 N N . LYS B 1 88 ? 26.95729 -76.66396 95.80944 1.000 55.12724 88 LYS B N 1
ATOM 8811 C CA . LYS B 1 88 ? 28.00915 -75.84715 96.40485 1.000 59.34451 88 LYS B CA 1
ATOM 8812 C C . LYS B 1 88 ? 28.54241 -74.77092 95.45548 1.000 57.56578 88 LYS B C 1
ATOM 8813 O O . LYS B 1 88 ? 29.12269 -73.77616 95.93037 1.000 56.03213 88 LYS B O 1
ATOM 8832 N N . SER B 1 89 ? 28.39147 -74.95389 94.13668 1.000 54.19300 89 SER B N 1
ATOM 8833 C CA . SER B 1 89 ? 28.87265 -73.94743 93.19213 1.000 55.84127 89 SER B CA 1
ATOM 8834 C C . SER B 1 89 ? 28.00964 -72.70444 93.23486 1.000 53.05586 89 SER B C 1
ATOM 8835 O O . SER B 1 89 ? 28.49368 -71.62895 92.90350 1.000 50.29729 89 SER B O 1
ATOM 8843 N N . ILE B 1 90 ? 26.76235 -72.85026 93.66733 1.000 52.90917 90 ILE B N 1
ATOM 8844 C CA . ILE B 1 90 ? 25.81501 -71.76794 93.84567 1.000 50.54479 90 ILE B CA 1
ATOM 8845 C C . ILE B 1 90 ? 25.91816 -71.14366 95.22118 1.000 48.24129 90 ILE B C 1
ATOM 8846 O O . ILE B 1 90 ? 25.82407 -69.91902 95.33490 1.000 51.92364 90 ILE B O 1
ATOM 8862 N N . ASN B 1 91 ? 26.09458 -71.95411 96.27928 1.000 54.54859 91 ASN B N 1
ATOM 8863 C CA . ASN B 1 91 ? 26.29024 -71.46727 97.64895 1.000 52.34838 91 ASN B CA 1
ATOM 8864 C C . ASN B 1 91 ? 27.34180 -72.34427 98.32196 1.000 56.38759 91 ASN B C 1
ATOM 8865 O O . ASN B 1 91 ? 27.03257 -73.45511 98.77824 1.000 62.45205 91 ASN B O 1
ATOM 8876 N N . ARG B 1 92 ? 28.58079 -71.83913 98.43015 1.000 59.80379 92 ARG B N 1
ATOM 8877 C CA . ARG B 1 92 ? 29.67381 -72.70825 98.87921 1.000 62.67479 92 ARG B CA 1
ATOM 8878 C C . ARG B 1 92 ? 29.45145 -73.19776 100.30763 1.000 63.28917 92 ARG B C 1
ATOM 8879 O O . ARG B 1 92 ? 29.92051 -74.27801 100.66187 1.000 61.44631 92 ARG B O 1
ATOM 8900 N N . LYS B 1 93 ? 28.70286 -72.44139 101.11665 1.000 68.05641 93 LYS B N 1
ATOM 8901 C CA . LYS B 1 93 ? 28.41516 -72.78909 102.50291 1.000 60.27056 93 LYS B CA 1
ATOM 8902 C C . LYS B 1 93 ? 27.11355 -73.53069 102.66583 1.000 59.76711 93 LYS B C 1
ATOM 8903 O O . LYS B 1 93 ? 26.58256 -73.59730 103.78446 1.000 59.95282 93 LYS B O 1
ATOM 8922 N N . ILE B 1 94 ? 26.55436 -74.05289 101.58494 1.000 58.25483 94 ILE B N 1
ATOM 8923 C CA . ILE B 1 94 ? 25.29187 -74.73653 101.74491 1.000 58.40179 94 ILE B CA 1
ATOM 8924 C C . ILE B 1 94 ? 25.52291 -76.01721 102.54681 1.000 62.73602 94 ILE B C 1
ATOM 8925 O O . ILE B 1 94 ? 26.63809 -76.57641 102.60256 1.000 59.12523 94 ILE B O 1
ATOM 8941 N N . GLY B 1 95 ? 24.47698 -76.43465 103.24812 1.000 63.69151 95 GLY B N 1
ATOM 8942 C CA . GLY B 1 95 ? 24.53587 -77.62657 104.06035 1.000 61.32724 95 GLY B CA 1
ATOM 8943 C C . GLY B 1 95 ? 24.08078 -78.78658 1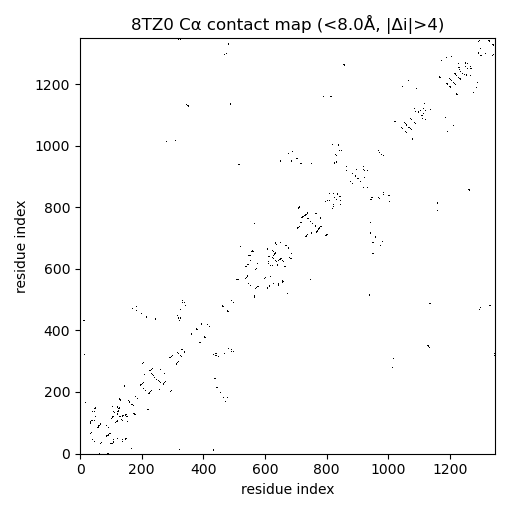03.20065 1.000 65.52224 95 GLY B C 1
ATOM 8944 O O . GLY B 1 95 ? 23.13522 -78.65763 102.42810 1.000 59.18387 95 GLY B O 1
ATOM 8948 N N . ILE B 1 96 ? 24.78890 -79.91567 103.32789 1.000 68.34411 96 ILE B N 1
ATOM 8949 C CA . ILE B 1 96 ? 24.50874 -81.11440 102.54091 1.000 64.62852 96 ILE B CA 1
ATOM 8950 C C . ILE B 1 96 ? 24.31092 -82.28614 103.50149 1.000 65.48622 96 ILE B C 1
ATOM 8951 O O . ILE B 1 96 ? 25.22182 -82.65003 104.26264 1.000 67.93725 96 ILE B O 1
ATOM 8967 N N . ARG B 1 97 ? 23.11440 -82.85713 103.48932 1.000 63.78833 97 ARG B N 1
ATOM 8968 C CA . ARG B 1 97 ? 22.80365 -84.05292 104.26819 1.000 67.74140 97 ARG B CA 1
ATOM 8969 C C . ARG B 1 97 ? 22.73069 -85.21038 103.28656 1.000 68.90621 97 ARG B C 1
ATOM 8970 O O . ARG B 1 97 ? 22.29893 -85.01798 102.14006 1.000 69.90093 97 ARG B O 1
ATOM 8991 N N . ARG B 1 98 ? 23.17544 -86.39495 103.71992 1.000 68.69428 98 ARG B N 1
ATOM 8992 C CA . ARG B 1 98 ? 23.10645 -87.60612 102.90894 1.000 66.84197 98 ARG B CA 1
ATOM 8993 C C . ARG B 1 98 ? 22.02333 -88.54267 103.43508 1.000 71.07048 98 ARG B C 1
ATOM 8994 O O . ARG B 1 98 ? 21.95793 -89.70443 103.04277 1.000 71.57688 98 ARG B O 1
ATOM 9015 N N . SER B 1 99 ? 21.21160 -88.07353 104.36432 1.000 71.42686 99 SER B N 1
ATOM 9016 C CA . SER B 1 99 ? 20.15528 -88.85342 104.97686 1.000 67.98177 99 SER B CA 1
ATOM 9017 C C . SER B 1 99 ? 18.87721 -88.03754 104.91556 1.000 66.81599 99 SER B C 1
ATOM 9018 O O . SER B 1 99 ? 18.90654 -86.80394 104.84227 1.000 70.30751 99 SER B O 1
ATOM 9026 N N . GLY B 1 100 ? 17.75382 -88.73551 104.92454 1.000 72.21872 100 GLY B N 1
ATOM 9027 C CA . GLY B 1 100 ? 16.46155 -88.10029 104.94115 1.000 66.62777 100 GLY B CA 1
ATOM 9028 C C . GLY B 1 100 ? 15.81726 -88.06328 106.30034 1.000 66.49229 100 GLY B C 1
ATOM 9029 O O . GLY B 1 100 ? 14.70332 -87.56865 106.42199 1.000 63.91766 100 GLY B O 1
ATOM 9033 N N . LYS B 1 101 ? 16.48221 -88.58134 107.33677 1.000 73.26794 101 LYS B N 1
ATOM 9034 C CA . LYS B 1 101 ? 15.90460 -88.62477 108.68596 1.000 76.50160 101 LYS B CA 1
ATOM 9035 C C . LYS B 1 101 ? 15.35741 -87.26295 109.11054 1.000 75.12588 101 LYS B C 1
ATOM 9036 O O . LYS B 1 101 ? 14.43342 -87.18818 109.91804 1.000 73.45040 101 LYS B O 1
ATOM 9055 N N . SER B 1 102 ? 15.86715 -86.19182 108.54643 1.000 77.12424 102 SER B N 1
ATOM 9056 C CA . SER B 1 102 ? 15.55384 -84.85274 108.99184 1.000 79.23031 102 SER B CA 1
ATOM 9057 C C . SER B 1 102 ? 14.78465 -84.03428 107.96550 1.000 73.64747 102 SER B C 1
ATOM 9058 O O . SER B 1 102 ? 14.52150 -82.85086 108.21617 1.000 69.87133 102 SER B O 1
ATOM 9066 N N . ALA B 1 103 ? 14.42358 -84.62017 106.82737 1.000 65.17788 103 ALA B N 1
ATOM 9067 C CA . ALA B 1 103 ? 13.78981 -83.85523 105.77800 1.000 63.02377 103 ALA B CA 1
ATOM 9068 C C . ALA B 1 103 ? 12.50044 -83.19839 106.25734 1.000 64.30872 103 ALA B C 1
ATOM 9069 O O . ALA B 1 103 ? 11.67428 -83.80458 106.94876 1.000 61.72661 103 ALA B O 1
ATOM 9076 N N . THR B 1 104 ? 12.32481 -81.92793 105.87945 1.000 64.38907 104 THR B N 1
ATOM 9077 C CA . THR B 1 104 ? 11.03798 -81.25395 106.04315 1.000 63.00929 104 THR B CA 1
ATOM 9078 C C . THR B 1 104 ? 10.19242 -81.29778 104.78295 1.000 56.55188 104 THR B C 1
ATOM 9079 O O . THR B 1 104 ? 8.98163 -81.06930 104.85439 1.000 58.29251 104 THR B O 1
ATOM 9090 N N . VAL B 1 105 ? 10.78934 -81.61560 103.65376 1.000 55.55623 105 VAL B N 1
ATOM 9091 C CA . VAL B 1 105 ? 10.06759 -81.69388 102.39328 1.000 62.10998 105 VAL B CA 1
ATOM 9092 C C . VAL B 1 105 ? 11.01885 -82.34809 101.40028 1.000 58.65409 105 VAL B C 1
ATOM 9093 O O . VAL B 1 105 ? 12.23156 -82.14984 101.46948 1.000 61.80099 105 VAL B O 1
ATOM 9106 N N . CYS B 1 106 ? 10.48775 -83.16087 100.50194 1.000 57.52585 106 CYS B N 1
ATOM 9107 C CA . CYS B 1 106 ? 11.29661 -83.94606 99.58124 1.000 59.92691 106 CYS B CA 1
ATOM 9108 C C . CYS B 1 106 ? 10.75200 -83.84271 98.16311 1.000 56.89935 106 CYS B C 1
ATOM 9109 O O . CYS B 1 106 ? 9.53454 -83.84711 97.95306 1.000 57.18919 106 CYS B O 1
ATOM 9117 N N . LEU B 1 107 ? 11.64407 -83.77110 97.19428 1.000 55.08163 107 LEU B N 1
ATOM 9118 C CA . LEU B 1 107 ? 11.29505 -83.95807 95.80025 1.000 56.75177 107 LEU B CA 1
ATOM 9119 C C . LEU B 1 107 ? 11.95871 -85.24939 95.34176 1.000 58.13166 107 LEU B C 1
ATOM 9120 O O . LEU B 1 107 ? 13.10975 -85.52956 95.71040 1.000 51.99373 107 LEU B O 1
ATOM 9136 N N . VAL B 1 108 ? 11.22169 -86.03604 94.54727 1.000 63.09147 108 VAL B N 1
ATOM 9137 C CA . VAL B 1 108 ? 11.67867 -87.33762 94.06211 1.000 62.74455 108 VAL B CA 1
ATOM 9138 C C . VAL B 1 108 ? 11.59643 -87.37196 92.53883 1.000 64.15849 108 VAL B C 1
ATOM 9139 O O . VAL B 1 108 ? 10.52902 -87.12794 91.97140 1.000 61.71151 108 VAL B O 1
ATOM 9152 N N . ALA B 1 109 ? 12.70245 -87.72377 91.88682 1.000 61.80308 109 ALA B N 1
ATOM 9153 C CA . ALA B 1 109 ? 12.71897 -88.07782 90.47970 1.000 66.51101 109 ALA B CA 1
ATOM 9154 C C . ALA B 1 109 ? 12.86781 -89.58138 90.36725 1.000 62.23049 109 ALA B C 1
ATOM 9155 O O . ALA B 1 109 ? 13.51088 -90.20030 91.20828 1.000 67.15709 109 ALA B O 1
ATOM 9162 N N . GLY B 1 110 ? 12.28293 -90.16882 89.32676 1.000 68.45788 110 GLY B N 1
ATOM 9163 C CA . GLY B 1 110 ? 12.48318 -91.58500 89.06921 1.000 64.03029 110 GLY B CA 1
ATOM 9164 C C . GLY B 1 110 ? 11.29925 -92.43351 89.45032 1.000 69.12601 110 GLY B C 1
ATOM 9165 O O . GLY B 1 110 ? 10.16510 -91.95509 89.42235 1.000 70.29206 110 GLY B O 1
ATOM 9169 N N . ALA B 1 111 ? 11.54944 -93.69458 89.80989 1.000 69.56843 111 ALA B N 1
ATOM 9170 C CA . ALA B 1 111 ? 10.48776 -94.65146 90.07669 1.000 72.59187 111 ALA B CA 1
ATOM 9171 C C . ALA B 1 111 ? 10.43465 -95.11267 91.52125 1.000 73.03819 111 ALA B C 1
ATOM 9172 O O . ALA B 1 111 ? 9.40802 -95.65157 91.93612 1.000 72.17108 111 ALA B O 1
ATOM 9179 N N . THR B 1 112 ? 11.49344 -94.93051 92.28578 1.000 67.47599 112 THR B N 1
ATOM 9180 C CA . THR B 1 112 ? 11.55837 -95.41764 93.64445 1.000 67.88774 112 THR B CA 1
ATOM 9181 C C . THR B 1 112 ? 10.93231 -94.40285 94.59954 1.000 74.42194 112 THR B C 1
ATOM 9182 O O . THR B 1 112 ? 11.01192 -93.18008 94.40143 1.000 72.23706 112 THR B O 1
ATOM 9193 N N . ARG B 1 113 ? 10.30048 -94.94515 95.70783 1.000 77.32048 113 ARG B N 1
ATOM 9194 C CA . ARG B 1 113 ? 9.75760 -94.06600 96.74262 1.000 68.24276 113 ARG B CA 1
ATOM 9195 C C . ARG B 1 113 ? 10.76592 -93.90536 97.85721 1.000 70.33467 113 ARG B C 1
ATOM 9196 O O . ARG B 1 113 ? 11.34491 -94.91056 98.29693 1.000 70.78924 113 ARG B O 1
ATOM 9217 N N . PRO B 1 114 ? 11.00990 -92.68476 98.34396 1.000 72.83371 114 PRO B N 1
ATOM 9218 C CA . PRO B 1 114 ? 12.05422 -92.51667 99.37088 1.000 69.50957 114 PRO B CA 1
ATOM 9219 C C . PRO B 1 114 ? 11.64280 -93.02523 100.75210 1.000 72.94523 114 PRO B C 1
ATOM 9220 O O . PRO B 1 114 ? 12.51491 -93.25354 101.60223 1.000 68.30215 114 PRO B O 1
ATOM 9231 N N . SER B 1 115 ? 10.35629 -93.21795 100.99018 1.000 69.45625 115 SER B N 1
ATOM 9232 C CA . SER B 1 115 ? 9.81730 -93.58520 102.29408 1.000 76.20423 115 SER B CA 1
ATOM 9233 C C . SER B 1 115 ? 10.27022 -92.62506 103.40185 1.000 78.70107 115 SER B C 1
ATOM 9234 O O . SER B 1 115 ? 11.09582 -92.94113 104.25468 1.000 81.38874 115 SER B O 1
ATOM 9242 N N . LEU B 1 116 ? 9.65424 -91.45195 103.39762 1.000 74.75577 116 LEU B N 1
ATOM 9243 C CA . LEU B 1 116 ? 9.92380 -90.43128 104.39278 1.000 68.45812 116 LEU B CA 1
ATOM 9244 C C . LEU B 1 116 ? 8.61696 -89.93273 105.00036 1.000 70.72579 116 LEU B C 1
ATOM 9245 O O . LEU B 1 116 ? 7.54578 -89.98705 104.38630 1.000 75.36025 116 LEU B O 1
ATOM 9261 N N . ARG B 1 117 ? 8.72650 -89.35671 106.19299 1.000 68.60203 117 ARG B N 1
ATOM 9262 C CA . ARG B 1 117 ? 7.54822 -88.81830 106.84233 1.000 69.27707 117 ARG B CA 1
ATOM 9263 C C . ARG B 1 117 ? 7.23542 -87.40416 106.43011 1.000 64.00023 117 ARG B C 1
ATOM 9264 O O . ARG B 1 117 ? 6.21478 -86.87716 106.86900 1.000 68.96329 117 ARG B O 1
ATOM 9285 N N . CYS B 1 118 ? 8.03830 -86.79837 105.59599 1.000 62.36869 118 CYS B N 1
ATOM 9286 C CA . CYS B 1 118 ? 7.79896 -85.40994 105.22377 1.000 61.00823 118 CYS B CA 1
ATOM 9287 C C . CYS B 1 118 ? 6.98950 -85.31655 103.93282 1.000 57.23730 118 CYS B C 1
ATOM 9288 O O . CYS B 1 118 ? 6.88674 -86.26639 103.16859 1.000 54.81961 118 CYS B O 1
ATOM 9296 N N . PRO B 1 119 ? 6.35974 -84.18053 103.67308 1.000 65.27935 119 PRO B N 1
ATOM 9297 C CA . PRO B 1 119 ? 5.65830 -84.02152 102.39252 1.000 59.46607 119 PRO B CA 1
ATOM 9298 C C . PRO B 1 119 ? 6.61145 -84.33053 101.24934 1.000 63.53988 119 PRO B C 1
ATOM 9299 O O . PRO B 1 119 ? 7.77378 -83.92209 101.26712 1.000 63.13087 119 PRO B O 1
ATOM 9310 N N . THR B 1 120 ? 6.10761 -85.07314 100.25524 1.000 59.69930 120 THR B N 1
ATOM 9311 C CA . THR B 1 120 ? 6.94006 -85.61757 99.18525 1.000 60.57734 120 THR B CA 1
ATOM 9312 C C . THR B 1 120 ? 6.25971 -85.47318 97.84044 1.000 59.39464 120 THR B C 1
ATOM 9313 O O . THR B 1 120 ? 5.09516 -85.83005 97.67603 1.000 61.72351 120 THR B O 1
ATOM 9324 N N . PHE B 1 121 ? 6.97839 -84.89466 96.89039 1.000 59.60460 121 PHE B N 1
ATOM 9325 C CA . PHE B 1 121 ? 6.42945 -84.64288 95.56019 1.000 64.45720 121 PHE B CA 1
ATOM 9326 C C . PHE B 1 121 ? 7.24169 -85.41770 94.53694 1.000 57.16144 121 PHE B C 1
ATOM 9327 O O . PHE B 1 121 ? 8.43624 -85.15772 94.36570 1.000 56.24299 121 PHE B O 1
ATOM 9344 N N . PHE B 1 122 ? 6.59971 -86.34921 93.85312 1.000 56.34862 122 PHE B N 1
ATOM 9345 C CA . PHE B 1 122 ? 7.22123 -86.96900 92.68700 1.000 61.60213 122 PHE B CA 1
ATOM 9346 C C . PHE B 1 122 ? 7.07936 -86.07998 91.44265 1.000 60.38517 122 PHE B C 1
ATOM 9347 O O . PHE B 1 122 ? 5.99069 -85.63152 91.09350 1.000 55.83854 122 PHE B O 1
ATOM 9364 N N . ILE B 1 123 ? 8.20453 -85.80393 90.79721 1.000 57.34001 123 ILE B N 1
ATOM 9365 C CA . ILE B 1 123 ? 8.25211 -84.98210 89.60521 1.000 62.09528 123 ILE B CA 1
ATOM 9366 C C . ILE B 1 123 ? 8.93823 -85.78560 88.50054 1.000 62.64751 123 ILE B C 1
ATOM 9367 O O . ILE B 1 123 ? 9.69204 -86.72299 88.75069 1.000 61.00403 123 ILE B O 1
ATOM 9383 N N . GLY B 1 124 ? 8.67529 -85.38662 87.26069 1.000 60.62288 124 GLY B N 1
ATOM 9384 C CA . GLY B 1 124 ? 9.19131 -86.12484 86.12733 1.000 63.32653 124 GLY B CA 1
ATOM 9385 C C . GLY B 1 124 ? 8.58441 -85.61514 84.83375 1.000 67.96474 124 GLY B C 1
ATOM 9386 O O . GLY B 1 124 ? 8.13689 -84.46731 84.74816 1.000 62.80793 124 GLY B O 1
ATOM 9390 N N . SER B 1 125 ? 8.58381 -86.47141 83.82568 1.000 65.41529 125 SER B N 1
ATOM 9391 C CA . SER B 1 125 ? 8.26092 -85.97399 82.49693 1.000 64.78752 125 SER B CA 1
ATOM 9392 C C . SER B 1 125 ? 8.13308 -87.12814 81.50456 1.000 71.37297 125 SER B C 1
ATOM 9393 O O . SER B 1 125 ? 8.33533 -88.30667 81.81935 1.000 72.95780 125 SER B O 1
ATOM 9401 N N . ASP B 1 126 ? 7.76520 -86.75648 80.28706 1.000 71.45892 126 ASP B N 1
ATOM 9402 C CA . ASP B 1 126 ? 7.81693 -87.62560 79.12323 1.000 66.45189 126 ASP B CA 1
ATOM 9403 C C . ASP B 1 126 ? 7.68360 -86.64378 77.96261 1.000 67.01321 126 ASP B C 1
ATOM 9404 O O . ASP B 1 126 ? 6.60348 -86.07826 77.74921 1.000 65.85496 126 ASP B O 1
ATOM 9413 N N . GLY B 1 127 ? 8.78209 -86.36268 77.28833 1.000 67.63825 127 GLY B N 1
ATOM 9414 C CA . GLY B 1 127 ? 8.75165 -85.42935 76.17356 1.000 62.01484 127 GLY B CA 1
ATOM 9415 C C . GLY B 1 127 ? 8.24843 -84.05911 76.61635 1.000 66.84453 127 GLY B C 1
ATOM 9416 O O . GLY B 1 127 ? 8.78405 -83.40709 77.53066 1.000 71.96435 127 GLY B O 1
ATOM 9420 N N . TRP B 1 128 ? 7.21069 -83.58652 75.93854 1.000 66.30592 128 TRP B N 1
ATOM 9421 C CA . TRP B 1 128 ? 6.71139 -82.25125 76.18446 1.000 68.81383 128 TRP B CA 1
ATOM 9422 C C . TRP B 1 128 ? 5.98403 -82.12702 77.50966 1.000 65.43914 128 TRP B C 1
ATOM 9423 O O . TRP B 1 128 ? 5.72556 -80.98964 77.92893 1.000 65.28137 128 TRP B O 1
ATOM 9444 N N . ALA B 1 129 ? 5.64882 -83.25422 78.15637 1.000 62.32745 129 ALA B N 1
ATOM 9445 C CA . ALA B 1 129 ? 4.84435 -83.26076 79.36978 1.000 57.57249 129 ALA B CA 1
ATOM 9446 C C . ALA B 1 129 ? 5.65330 -83.15998 80.65480 1.000 67.07283 129 ALA B C 1
ATOM 9447 O O . ALA B 1 129 ? 6.57068 -83.95958 80.88470 1.000 67.31548 129 ALA B O 1
ATOM 9454 N N . ALA B 1 130 ? 5.28468 -82.18740 81.49907 1.000 60.39516 130 ALA B N 1
ATOM 9455 C CA . ALA B 1 130 ? 5.80538 -82.04741 82.84858 1.000 57.63761 130 ALA B CA 1
ATOM 9456 C C . ALA B 1 130 ? 4.87848 -82.76158 83.81871 1.000 60.74754 130 ALA B C 1
ATOM 9457 O O . ALA B 1 130 ? 3.65660 -82.54019 83.78242 1.000 60.13216 130 ALA B O 1
ATOM 9464 N N . LYS B 1 131 ? 5.46166 -83.58142 84.70547 1.000 62.22157 131 LYS B N 1
ATOM 9465 C CA . LYS B 1 131 ? 4.70386 -84.41230 85.63271 1.000 60.33849 131 LYS B CA 1
ATOM 9466 C C . LYS B 1 131 ? 5.09276 -84.16055 87.07626 1.000 61.20086 131 LYS B C 1
ATOM 9467 O O . LYS B 1 131 ? 6.28716 -84.02535 87.39102 1.000 59.11351 131 LYS B O 1
ATOM 9486 N N . LEU B 1 132 ? 4.07097 -84.03725 87.93572 1.000 58.95309 132 LEU B N 1
ATOM 9487 C CA . LEU B 1 132 ? 4.25395 -83.95394 89.37472 1.000 61.67272 132 LEU B CA 1
ATOM 9488 C C . LEU B 1 132 ? 3.15937 -84.78002 90.03417 1.000 61.11519 132 LEU B C 1
ATOM 9489 O O . LEU B 1 132 ? 1.99758 -84.73980 89.62448 1.000 64.38508 132 LEU B O 1
ATOM 9505 N N . SER B 1 133 ? 3.52434 -85.53737 91.05776 1.000 60.47541 133 SER B N 1
ATOM 9506 C CA . SER B 1 133 ? 2.50411 -86.22209 91.83095 1.000 64.82984 133 SER B CA 1
ATOM 9507 C C . SER B 1 133 ? 2.85700 -86.23664 93.30796 1.000 65.36286 133 SER B C 1
ATOM 9508 O O . SER B 1 133 ? 3.99907 -86.54391 93.66363 1.000 65.21193 133 SER B O 1
ATOM 9516 N N . ARG B 1 134 ? 1.86148 -85.96135 94.15832 1.000 62.82458 134 ARG B N 1
ATOM 9517 C CA . ARG B 1 134 ? 2.04233 -86.02215 95.59246 1.000 66.03088 134 ARG B CA 1
ATOM 9518 C C . ARG B 1 134 ? 1.89148 -87.42797 96.15661 1.000 66.46751 134 ARG B C 1
ATOM 9519 O O . ARG B 1 134 ? 2.30558 -87.64517 97.29799 1.000 62.56831 134 ARG B O 1
ATOM 9540 N N . THR B 1 135 ? 1.33423 -88.37929 95.38970 1.000 67.94688 135 THR B N 1
ATOM 9541 C CA . THR B 1 135 ? 1.11652 -89.72540 95.88736 1.000 73.19672 135 THR B CA 1
ATOM 9542 C C . THR B 1 135 ? 1.95055 -90.82326 95.21445 1.000 76.26938 135 THR B C 1
ATOM 9543 O O . THR B 1 135 ? 2.18389 -91.84166 95.87692 1.000 72.84907 135 THR B O 1
ATOM 9554 N N . ASP B 1 136 ? 2.39689 -90.68616 93.95929 1.000 73.82168 136 ASP B N 1
ATOM 9555 C CA . ASP B 1 136 ? 3.07990 -91.78754 93.31203 1.000 69.65313 136 ASP B CA 1
ATOM 9556 C C . ASP B 1 136 ? 4.18026 -91.33906 92.37168 1.000 70.48657 136 ASP B C 1
ATOM 9557 O O . ASP B 1 136 ? 4.09727 -90.26696 91.76710 1.000 75.20766 136 ASP B O 1
ATOM 9566 N N . PRO B 1 137 ? 5.25166 -92.13653 92.24994 1.000 65.69739 137 PRO B N 1
ATOM 9567 C CA . PRO B 1 137 ? 6.31538 -91.76118 91.30504 1.000 66.51836 137 PRO B CA 1
ATOM 9568 C C . PRO B 1 137 ? 5.74161 -91.57280 89.90814 1.000 68.23540 137 PRO B C 1
ATOM 9569 O O . PRO B 1 137 ? 4.82841 -92.29429 89.49694 1.000 66.45269 137 PRO B O 1
ATOM 9580 N N . VAL B 1 138 ? 6.26856 -90.58577 89.18407 1.000 68.02116 138 VAL B N 1
ATOM 9581 C CA . VAL B 1 138 ? 5.85667 -90.37610 87.79902 1.000 71.17341 138 VAL B CA 1
ATOM 9582 C C . VAL B 1 138 ? 6.91805 -90.78361 86.78469 1.000 63.50415 138 VAL B C 1
ATOM 9583 O O . VAL B 1 138 ? 6.56410 -91.09904 85.64763 1.000 65.23056 138 VAL B O 1
ATOM 9596 N N . GLY B 1 139 ? 8.17850 -90.83737 87.15692 1.000 67.38891 139 GLY B N 1
ATOM 9597 C CA . GLY B 1 139 ? 9.19664 -91.29647 86.25081 1.000 63.69711 139 GLY B CA 1
ATOM 9598 C C . GLY B 1 139 ? 9.50374 -90.24938 85.18413 1.000 71.17731 139 GLY B C 1
ATOM 9599 O O . GLY B 1 139 ? 8.78036 -89.29836 84.93287 1.000 70.47431 139 GLY B O 1
ATOM 9603 N N . SER B 1 140 ? 10.66428 -90.44781 84.55499 1.000 70.00362 140 SER B N 1
ATOM 9604 C CA . SER B 1 140 ? 11.24493 -89.52561 83.58143 1.000 65.18754 140 SER B CA 1
ATOM 9605 C C . SER B 1 140 ? 11.35490 -90.25428 82.23955 1.000 76.56679 140 SER B C 1
ATOM 9606 O O . SER B 1 140 ? 11.79686 -91.41433 82.19398 1.000 73.99610 140 SER B O 1
ATOM 9614 N N . GLY B 1 141 ? 10.93387 -89.59059 81.15579 1.000 73.27996 141 GLY B N 1
ATOM 9615 C CA . GLY B 1 141 ? 10.84690 -90.25119 79.86691 1.000 71.21691 141 GLY B CA 1
ATOM 9616 C C . GLY B 1 141 ? 12.19287 -90.44719 79.19135 1.000 71.20160 141 GLY B C 1
ATOM 9617 O O . GLY B 1 141 ? 13.25915 -90.23954 79.76454 1.000 75.39232 141 GLY B O 1
ATOM 9621 N N . SER B 1 142 ? 12.13233 -90.85844 77.93408 1.000 69.25867 142 SER B N 1
ATOM 9622 C CA . SER B 1 142 ? 13.34742 -91.16148 77.19402 1.000 74.73282 142 SER B CA 1
ATOM 9623 C C . SER B 1 142 ? 13.62476 -90.17625 76.06529 1.000 72.58194 142 SER B C 1
ATOM 9624 O O . SER B 1 142 ? 14.52234 -90.42469 75.25086 1.000 70.08244 142 SER B O 1
ATOM 9632 N N . SER B 1 143 ? 12.90288 -89.06376 75.99932 1.000 69.62647 143 SER B N 1
ATOM 9633 C CA . SER B 1 143 ? 13.16640 -88.14334 74.90609 1.000 69.13830 143 SER B CA 1
ATOM 9634 C C . SER B 1 143 ? 14.43038 -87.34269 75.20647 1.000 68.85245 143 SER B C 1
ATOM 9635 O O . SER B 1 143 ? 15.04113 -87.46751 76.27267 1.000 70.11197 143 SER B O 1
ATOM 9643 N N . LEU B 1 144 ? 14.79658 -86.47977 74.26982 1.000 65.74094 144 LEU B N 1
ATOM 9644 C CA . LEU B 1 144 ? 15.90914 -85.56098 74.41043 1.000 66.76460 144 LEU B CA 1
ATOM 9645 C C . LEU B 1 144 ? 15.38995 -84.16318 74.66298 1.000 70.73481 144 LEU B C 1
ATOM 9646 O O . LEU B 1 144 ? 16.14446 -83.19447 74.55665 1.000 68.32305 144 LEU B O 1
ATOM 9662 N N . LEU B 1 145 ? 14.11618 -84.04786 74.94107 1.000 68.81395 145 LEU B N 1
ATOM 9663 C CA . LEU B 1 145 ? 13.48548 -82.76984 75.18833 1.000 63.85509 145 LEU B CA 1
ATOM 9664 C C . LEU B 1 145 ? 13.72531 -82.33952 76.62523 1.000 62.05355 145 LEU B C 1
ATOM 9665 O O . LEU B 1 145 ? 13.59236 -83.14266 77.54906 1.000 66.52552 145 LEU B O 1
ATOM 9681 N N . PRO B 1 146 ? 14.04262 -81.08628 76.82002 1.000 63.55052 146 PRO B N 1
ATOM 9682 C CA . PRO B 1 146 ? 14.19704 -80.59546 78.19536 1.000 63.85436 146 PRO B CA 1
ATOM 9683 C C . PRO B 1 146 ? 12.95525 -79.94275 78.77557 1.000 60.22409 146 PRO B C 1
ATOM 9684 O O . PRO B 1 146 ? 12.89052 -79.77171 79.99195 1.000 60.96321 146 PRO B O 1
ATOM 9695 N N . TYR B 1 147 ? 11.97325 -79.56664 77.95045 1.000 56.06826 147 TYR B N 1
ATOM 9696 C CA . TYR B 1 147 ? 10.97216 -78.60078 78.40205 1.000 56.63032 147 TYR B CA 1
ATOM 9697 C C . TYR B 1 147 ? 10.09817 -79.17698 79.49005 1.000 56.72386 147 TYR B C 1
ATOM 9698 O O . TYR B 1 147 ? 9.93363 -78.55462 80.54588 1.000 55.96139 147 TYR B O 1
ATOM 9716 N N . GLY B 1 148 ? 9.55051 -80.37258 79.26487 1.000 58.99424 148 GLY B N 1
ATOM 9717 C CA . GLY B 1 148 ? 8.73841 -81.00691 80.29986 1.000 66.88478 148 GLY B CA 1
ATOM 9718 C C . GLY B 1 148 ? 9.50777 -81.31839 81.57767 1.000 57.46327 148 GLY B C 1
ATOM 9719 O O . GLY B 1 148 ? 9.04859 -81.01846 82.67837 1.000 52.96150 148 GLY B O 1
ATOM 9723 N N . ALA B 1 149 ? 10.68701 -81.93189 81.43372 1.000 55.49093 149 ALA B N 1
ATOM 9724 C CA . ALA B 1 149 ? 11.56825 -82.20400 82.55435 1.000 56.14468 149 ALA B CA 1
ATOM 9725 C C . ALA B 1 149 ? 11.93274 -80.95259 83.35452 1.000 58.80264 149 ALA B C 1
ATOM 9726 O O . ALA B 1 149 ? 11.97741 -80.97552 84.59760 1.000 51.33384 149 ALA B O 1
ATOM 9733 N N . GLY B 1 150 ? 12.19862 -79.85836 82.68190 1.000 57.96091 150 GLY B N 1
ATOM 9734 C CA . GLY B 1 150 ? 12.63824 -78.64801 83.36129 1.000 52.59676 150 GLY B CA 1
ATOM 9735 C C . GLY B 1 150 ? 11.47275 -77.96644 84.02161 1.000 52.79869 150 GLY B C 1
ATOM 9736 O O . GLY B 1 150 ? 11.60113 -77.50224 85.15598 1.000 49.08739 150 GLY B O 1
ATOM 9740 N N . ALA B 1 151 ? 10.34911 -77.87517 83.28879 1.000 55.13936 151 ALA B N 1
ATOM 9741 C CA . ALA B 1 151 ? 9.14301 -77.30936 83.88108 1.000 52.88635 151 ALA B CA 1
ATOM 9742 C C . ALA B 1 151 ? 8.76714 -78.07827 85.13760 1.000 55.40379 151 ALA B C 1
ATOM 9743 O O . ALA B 1 151 ? 8.26604 -77.48590 86.10210 1.000 53.37275 151 ALA B O 1
ATOM 9750 N N . ALA B 1 152 ? 9.01975 -79.39613 85.15170 1.000 52.08351 152 ALA B N 1
ATOM 9751 C CA . ALA B 1 152 ? 8.68344 -80.17992 86.34436 1.000 57.30360 152 ALA B CA 1
ATOM 9752 C C . ALA B 1 152 ? 9.49729 -79.75728 87.57926 1.000 54.12704 152 ALA B C 1
ATOM 9753 O O . ALA B 1 152 ? 8.98623 -79.81922 88.70089 1.000 49.54591 152 ALA B O 1
ATOM 9760 N N . SER B 1 153 ? 10.74340 -79.31999 87.38540 1.000 49.45416 153 SER B N 1
ATOM 9761 C CA . SER B 1 153 ? 11.53852 -78.85991 88.49664 1.000 52.42813 153 SER B CA 1
ATOM 9762 C C . SER B 1 153 ? 10.96207 -77.58584 89.05677 1.000 53.60542 153 SER B C 1
ATOM 9763 O O . SER B 1 153 ? 10.84723 -77.44197 90.27747 1.000 50.77588 153 SER B O 1
ATOM 9771 N N . CYS B 1 154 ? 10.57453 -76.66521 88.17204 1.000 52.87565 154 CYS B N 1
ATOM 9772 C CA . CYS B 1 154 ? 9.92938 -75.42908 88.61056 1.000 51.31679 154 CYS B CA 1
ATOM 9773 C C . CYS B 1 154 ? 8.65479 -75.70354 89.40428 1.000 54.76487 154 CYS B C 1
ATOM 9774 O O . CYS B 1 154 ? 8.38218 -75.02143 90.40959 1.000 51.64014 154 CYS B O 1
ATOM 9782 N N . PHE B 1 155 ? 7.83483 -76.66638 88.94240 1.000 51.37778 155 PHE B N 1
ATOM 9783 C CA . PHE B 1 155 ? 6.68615 -77.09877 89.72634 1.000 52.84627 155 PHE B CA 1
ATOM 9784 C C . PHE B 1 155 ? 7.13775 -77.76406 91.02570 1.000 56.72950 155 PHE B C 1
ATOM 9785 O O . PHE B 1 155 ? 6.47689 -77.62107 92.06867 1.000 51.04974 155 PHE B O 1
ATOM 9802 N N . GLY B 1 156 ? 8.25513 -78.50218 90.97816 1.000 53.65564 156 GLY B N 1
ATOM 9803 C CA . GLY B 1 156 ? 8.79039 -79.06830 92.19939 1.000 56.12994 156 GLY B CA 1
ATOM 9804 C C . GLY B 1 156 ? 9.13197 -77.98963 93.21149 1.000 55.28929 156 GLY B C 1
ATOM 9805 O O . GLY B 1 156 ? 8.63061 -77.99845 94.34288 1.000 50.02406 156 GLY B O 1
ATOM 9809 N N . ALA B 1 157 ? 9.96009 -77.01654 92.78924 1.000 52.52050 157 ALA B N 1
ATOM 9810 C CA . ALA B 1 157 ? 10.43241 -75.97606 93.69264 1.000 51.86854 157 ALA B CA 1
ATOM 9811 C C . ALA B 1 157 ? 9.29415 -75.09882 94.17485 1.000 48.62758 157 ALA B C 1
ATOM 9812 O O . ALA B 1 157 ? 9.29724 -74.65994 95.32070 1.000 50.89853 157 ALA B O 1
ATOM 9819 N N . ALA B 1 158 ? 8.32043 -74.81630 93.31535 1.000 51.31397 158 ALA B N 1
ATOM 9820 C CA . ALA B 1 158 ? 7.19192 -74.01291 93.76260 1.000 52.72070 158 ALA B CA 1
ATOM 9821 C C . ALA B 1 158 ? 6.42663 -74.71384 94.87389 1.000 51.34841 158 ALA B C 1
ATOM 9822 O O . ALA B 1 158 ? 5.95450 -74.05281 95.80431 1.000 49.52056 158 ALA B O 1
ATOM 9829 N N . ASN B 1 159 ? 6.25509 -76.05504 94.77034 1.000 52.16421 159 ASN B N 1
ATOM 9830 C CA . ASN B 1 159 ? 5.44033 -76.77644 95.74318 1.000 49.14457 159 ASN B CA 1
ATOM 9831 C C . ASN B 1 159 ? 6.18375 -76.93785 97.03915 1.000 54.11655 159 ASN B C 1
ATOM 9832 O O . ASN B 1 159 ? 5.54814 -76.98734 98.10493 1.000 56.17990 159 ASN B O 1
ATOM 9843 N N . VAL B 1 160 ? 7.52231 -77.00494 96.94199 1.000 55.70171 160 VAL B N 1
ATOM 9844 C CA . VAL B 1 160 ? 8.38121 -76.93440 98.11877 1.000 53.41492 160 VAL B CA 1
ATOM 9845 C C . VAL B 1 160 ? 8.13370 -75.62665 98.86078 1.000 52.41210 160 VAL B C 1
ATOM 9846 O O . VAL B 1 160 ? 7.89957 -75.60312 100.08420 1.000 56.09514 160 VAL B O 1
ATOM 9859 N N . PHE B 1 161 ? 8.16174 -74.52531 98.12684 1.000 50.66385 161 PHE B N 1
ATOM 9860 C CA . PHE B 1 161 ? 8.02783 -73.22297 98.74737 1.000 48.22251 161 PHE B CA 1
ATOM 9861 C C . PHE B 1 161 ? 6.63680 -73.06099 99.31881 1.000 51.03225 161 PHE B C 1
ATOM 9862 O O . PHE B 1 161 ? 6.49142 -72.51318 100.42094 1.000 50.14036 161 PHE B O 1
ATOM 9879 N N . ARG B 1 162 ? 5.59921 -73.54933 98.60152 1.000 45.83846 162 ARG B N 1
ATOM 9880 C CA . ARG B 1 162 ? 4.23059 -73.36233 99.08495 1.000 50.11887 162 ARG B CA 1
ATOM 9881 C C . ARG B 1 162 ? 3.93910 -74.28376 100.27422 1.000 53.94508 162 ARG B C 1
ATOM 9882 O O . ARG B 1 162 ? 3.02792 -73.99907 101.05326 1.000 51.29030 162 ARG B O 1
ATOM 9903 N N . THR B 1 163 ? 4.72315 -75.35553 100.44127 1.000 52.77335 163 THR B N 1
ATOM 9904 C CA . THR B 1 163 ? 4.57276 -76.28503 101.55132 1.000 53.39754 163 THR B CA 1
ATOM 9905 C C . THR B 1 163 ? 5.27261 -75.76706 102.80871 1.000 56.41539 163 THR B C 1
ATOM 9906 O O . THR B 1 163 ? 4.69124 -75.74598 103.90449 1.000 51.85158 163 THR B O 1
ATOM 9917 N N . ILE B 1 164 ? 6.54366 -75.40097 102.68944 1.000 55.97776 164 ILE B N 1
ATOM 9918 C CA . ILE B 1 164 ? 7.23525 -74.79888 103.82367 1.000 52.97079 164 ILE B CA 1
ATOM 9919 C C . ILE B 1 164 ? 6.47826 -73.57168 104.33083 1.000 52.76983 164 ILE B C 1
ATOM 9920 O O . ILE B 1 164 ? 6.37117 -73.33927 105.54215 1.000 49.92919 164 ILE B O 1
ATOM 9936 N N . PHE B 1 165 ? 5.95495 -72.75248 103.42799 1.000 51.12920 165 PHE B N 1
ATOM 9937 C CA . PHE B 1 165 ? 5.37275 -71.48086 103.84561 1.000 53.02728 165 PHE B CA 1
ATOM 9938 C C . PHE B 1 165 ? 3.85472 -71.45146 103.75325 1.000 53.36901 165 PHE B C 1
ATOM 9939 O O . PHE B 1 165 ? 3.23411 -70.38244 103.71439 1.000 56.29944 165 PHE B O 1
ATOM 9956 N N . ALA B 1 166 ? 3.25731 -72.62474 103.83957 1.000 52.04629 166 ALA B N 1
ATOM 9957 C CA . ALA B 1 166 ? 1.81717 -72.73970 103.83013 1.000 49.26123 166 ALA B CA 1
ATOM 9958 C C . ALA B 1 166 ? 1.14485 -71.79450 104.78888 1.000 52.19926 166 ALA B C 1
ATOM 9959 O O . ALA B 1 166 ? 0.03383 -71.35468 104.52078 1.000 57.60505 166 ALA B O 1
ATOM 9966 N N . ALA B 1 167 ? 1.73218 -71.54077 105.95720 1.000 56.84363 167 ALA B N 1
ATOM 9967 C CA . ALA B 1 167 ? 0.97904 -70.78042 106.95467 1.000 58.17753 167 ALA B CA 1
ATOM 9968 C C . ALA B 1 167 ? 0.91923 -69.28391 106.64279 1.000 60.24277 167 ALA B C 1
ATOM 9969 O O . ALA B 1 167 ? 0.19853 -68.54765 107.32725 1.000 61.77144 167 ALA B O 1
ATOM 9976 N N . GLN B 1 168 ? 1.69003 -68.82426 105.66749 1.000 56.69852 168 GLN B N 1
ATOM 9977 C CA . GLN B 1 168 ? 1.78924 -67.41848 105.31697 1.000 58.40468 168 GLN B CA 1
ATOM 9978 C C . GLN B 1 168 ? 1.28193 -67.16198 103.90122 1.000 56.91697 168 GLN B C 1
ATOM 9979 O O . GLN B 1 168 ? 1.63760 -66.15822 103.30084 1.000 55.76011 168 GLN B O 1
ATOM 9993 N N . LEU B 1 169 ? 0.45283 -68.06359 103.36559 1.000 56.05569 169 LEU B N 1
ATOM 9994 C CA . LEU B 1 169 ? -0.09970 -67.96245 102.02721 1.000 55.60591 169 LEU B CA 1
ATOM 9995 C C . LEU B 1 169 ? -1.56462 -68.33674 102.10051 1.000 57.56070 169 LEU B C 1
ATOM 9996 O O . LEU B 1 169 ? -1.98770 -69.07016 102.98849 1.000 58.97478 169 LEU B O 1
ATOM 10012 N N . THR B 1 170 ? -2.33685 -67.84392 101.15114 1.000 64.39813 170 THR B N 1
ATOM 10013 C CA . THR B 1 170 ? -3.76252 -68.12468 101.07933 1.000 65.88399 170 THR B CA 1
ATOM 10014 C C . THR B 1 170 ? -4.10816 -68.62138 99.68284 1.000 67.30460 170 THR B C 1
ATOM 10015 O O . THR B 1 170 ? -3.54213 -68.14274 98.68775 1.000 63.40689 170 THR B O 1
ATOM 10026 N N . GLY B 1 171 ? -5.05300 -69.55371 99.61855 1.000 65.69015 171 GLY B N 1
ATOM 10027 C CA . GLY B 1 171 ? -5.38014 -70.17760 98.34712 1.000 59.86287 171 GLY B CA 1
ATOM 10028 C C . GLY B 1 171 ? -4.15386 -70.69614 97.64128 1.000 66.18560 171 GLY B C 1
ATOM 10029 O O . GLY B 1 171 ? -3.98730 -70.49408 96.43026 1.000 69.29765 171 GLY B O 1
ATOM 10033 N N . ALA B 1 172 ? -3.26235 -71.32822 98.38786 1.000 63.71968 172 ALA B N 1
ATOM 10034 C CA . ALA B 1 172 ? -1.92394 -71.64670 97.92256 1.000 59.30925 172 ALA B CA 1
ATOM 10035 C C . ALA B 1 172 ? -1.63416 -73.12548 98.14462 1.000 58.47037 172 ALA B C 1
ATOM 10036 O O . ALA B 1 172 ? -0.46691 -73.52849 98.31465 1.000 58.00438 172 ALA B O 1
ATOM 10043 N N . GLU B 1 173 ? -2.68012 -73.94977 98.16097 1.000 55.38626 173 GLU B N 1
ATOM 10044 C CA . GLU B 1 173 ? -2.46001 -75.37229 98.30538 1.000 60.86970 173 GLU B CA 1
ATOM 10045 C C . GLU B 1 173 ? -1.39203 -75.81700 97.31536 1.000 60.62509 173 GLU B C 1
ATOM 10046 O O . GLU B 1 173 ? -1.27162 -75.28167 96.21314 1.000 55.72944 173 GLU B O 1
ATOM 10058 N N . SER B 1 174 ? -0.60094 -76.78984 97.74223 1.000 59.02121 174 SER B N 1
ATOM 10059 C CA . SER B 1 174 ? 0.27874 -77.51010 96.85311 1.000 61.79840 174 SER B CA 1
ATOM 10060 C C . SER B 1 174 ? -0.53893 -78.30320 95.84462 1.000 64.99123 174 SER B C 1
ATOM 10061 O O . SER B 1 174 ? -1.73620 -78.54385 96.01821 1.000 65.51519 174 SER B O 1
ATOM 10069 N N . ASP B 1 175 ? 0.12486 -78.72738 94.78539 1.000 67.32610 175 ASP B N 1
ATOM 10070 C CA . ASP B 1 175 ? -0.53598 -79.46120 93.71830 1.000 64.28456 175 ASP B CA 1
ATOM 10071 C C . ASP B 1 175 ? -0.56572 -80.92698 94.09288 1.000 66.32129 175 ASP B C 1
ATOM 10072 O O . ASP B 1 175 ? 0.37776 -81.44421 94.69358 1.000 71.55348 175 ASP B O 1
ATOM 10081 N N . GLU B 1 176 ? -1.67575 -81.57880 93.78472 1.000 66.06705 176 GLU B N 1
ATOM 10082 C CA . GLU B 1 176 ? -1.76116 -83.01543 93.95605 1.000 63.64227 176 GLU B CA 1
ATOM 10083 C C . GLU B 1 176 ? -1.27341 -83.73264 92.69974 1.000 69.12530 176 GLU B C 1
ATOM 10084 O O . GLU B 1 176 ? -0.57045 -84.73839 92.80028 1.000 69.01234 176 GLU B O 1
ATOM 10096 N N . ASN B 1 177 ? -1.64360 -83.24541 91.51162 1.000 70.57615 177 ASN B N 1
ATOM 10097 C CA . ASN B 1 177 ? -1.17931 -83.84488 90.26664 1.000 68.34334 177 ASN B CA 1
ATOM 10098 C C . ASN B 1 177 ? -1.03510 -82.79980 89.16935 1.000 67.36877 177 ASN B C 1
ATOM 10099 O O . ASN B 1 177 ? -1.89386 -81.93269 88.99820 1.000 67.20487 177 ASN B O 1
ATOM 10110 N N . ILE B 1 178 ? 0.03904 -82.91763 88.40314 1.000 68.61570 178 ILE B N 1
ATOM 10111 C CA . ILE B 1 178 ? 0.25535 -82.11136 87.20726 1.000 65.02023 178 ILE B CA 1
ATOM 10112 C C . ILE B 1 178 ? 0.64739 -83.04093 86.06808 1.000 67.03984 178 ILE B C 1
ATOM 10113 O O . ILE B 1 178 ? 1.55962 -83.86947 86.21163 1.000 60.78247 178 ILE B O 1
ATOM 10129 N N . ASP B 1 179 ? -0.07439 -82.92361 84.94093 1.000 71.82348 179 ASP B N 1
ATOM 10130 C CA . ASP B 1 179 ? 0.28505 -83.61487 83.69131 1.000 73.66728 179 ASP B CA 1
ATOM 10131 C C . ASP B 1 179 ? 0.11442 -82.58601 82.56624 1.000 67.34268 179 ASP B C 1
ATOM 10132 O O . ASP B 1 179 ? -0.77218 -82.70355 81.72793 1.000 72.65380 179 ASP B O 1
ATOM 10141 N N . LEU B 1 180 ? 1.01171 -81.59637 82.53493 1.000 60.15368 180 LEU B N 1
ATOM 10142 C CA . LEU B 1 180 ? 0.90081 -80.43327 81.66525 1.000 62.63809 180 LEU B CA 1
ATOM 10143 C C . LEU B 1 180 ? 1.83502 -80.52374 80.46219 1.000 64.29733 180 LEU B C 1
ATOM 10144 O O . LEU B 1 180 ? 3.04088 -80.71608 80.61324 1.000 60.95925 180 LEU B O 1
ATOM 10160 N N . SER B 1 181 ? 1.27960 -80.34766 79.27105 1.000 66.42040 181 SER B N 1
ATOM 10161 C CA . SER B 1 181 ? 2.07041 -80.37158 78.05032 1.000 65.43998 181 SER B CA 1
ATOM 10162 C C . SER B 1 181 ? 2.61661 -78.97179 77.75758 1.000 63.71931 181 SER B C 1
ATOM 10163 O O . SER B 1 181 ? 1.85837 -77.99763 77.66023 1.000 60.10005 181 SER B O 1
ATOM 10171 N N . LEU B 1 182 ? 3.93324 -78.86149 77.63337 1.000 63.64411 182 LEU B N 1
ATOM 10172 C CA . LEU B 1 182 ? 4.47973 -77.55591 77.30223 1.000 63.66507 182 LEU B CA 1
ATOM 10173 C C . LEU B 1 182 ? 4.42744 -77.31579 75.79976 1.000 65.76773 182 LEU B C 1
ATOM 10174 O O . LEU B 1 182 ? 4.69313 -76.18783 75.34949 1.000 63.76267 182 LEU B O 1
ATOM 10190 N N . TYR B 1 183 ? 4.08994 -78.36481 75.04010 1.000 63.70465 183 TYR B N 1
ATOM 10191 C CA . TYR B 1 183 ? 3.75619 -78.22034 73.63466 1.000 66.20810 183 TYR B CA 1
ATOM 10192 C C . TYR B 1 183 ? 2.41705 -77.51540 73.45834 1.000 66.76898 183 TYR B C 1
ATOM 10193 O O . TYR B 1 183 ? 2.28787 -76.59303 72.63911 1.000 63.05833 183 TYR B O 1
ATOM 10211 N N . SER B 1 184 ? 1.38623 -77.98672 74.17282 1.000 63.77361 184 SER B N 1
ATOM 10212 C CA . SER B 1 184 ? 0.05821 -77.40351 74.04211 1.000 64.70641 184 SER B CA 1
ATOM 10213 C C . SER B 1 184 ? -0.40424 -76.55831 75.22585 1.000 67.32225 184 SER B C 1
ATOM 10214 O O . SER B 1 184 ? -1.36960 -75.82556 75.07030 1.000 74.19547 184 SER B O 1
ATOM 10222 N N . TYR B 1 185 ? 0.21082 -76.65726 76.40388 1.000 65.89776 185 TYR B N 1
ATOM 10223 C CA . TYR B 1 185 ? -0.26418 -75.97026 77.59696 1.000 65.47703 185 TYR B CA 1
ATOM 10224 C C . TYR B 1 185 ? -1.66320 -76.40838 78.00819 1.000 63.81957 185 TYR B C 1
ATOM 10225 O O . TYR B 1 185 ? -2.35312 -75.70840 78.76636 1.000 60.73622 185 TYR B O 1
ATOM 10243 N N . ASN B 1 186 ? -2.06426 -77.56719 77.53793 1.000 63.23636 186 ASN B N 1
ATOM 10244 C CA . ASN B 1 186 ? -3.21008 -78.29552 78.04522 1.000 69.59196 186 ASN B CA 1
ATOM 10245 C C . ASN B 1 186 ? -2.79146 -79.55975 78.79170 1.000 65.92748 186 ASN B C 1
ATOM 10246 O O . ASN B 1 186 ? -1.63543 -79.99841 78.79545 1.000 62.13329 186 ASN B O 1
ATOM 10257 N N . LYS B 1 187 ? -3.76949 -80.16176 79.44059 1.000 67.25893 187 LYS B N 1
ATOM 10258 C CA . LYS B 1 187 ? -3.49159 -81.42057 80.11212 1.000 66.98683 187 LYS B CA 1
ATOM 10259 C C . LYS B 1 187 ? -2.99283 -82.42931 79.08711 1.000 73.44726 187 LYS B C 1
ATOM 10260 O O . LYS B 1 187 ? -3.54225 -82.54297 77.98289 1.000 74.87651 187 LYS B O 1
ATOM 10279 N N . SER B 1 188 ? -1.96154 -83.18454 79.46944 1.000 76.69424 188 SER B N 1
ATOM 10280 C CA . SER B 1 188 ? -1.29214 -84.08595 78.53473 1.000 78.27253 188 SER B CA 1
ATOM 10281 C C . SER B 1 188 ? -2.19844 -85.25479 78.18831 1.000 81.58537 188 SER B C 1
ATOM 10282 O O . SER B 1 188 ? -2.70137 -85.94548 79.08270 1.000 86.06538 188 SER B O 1
ATOM 10290 N N . ARG B 1 189 ? -2.42876 -85.45582 76.88828 1.000 88.19563 189 ARG B N 1
ATOM 10291 C CA . ARG B 1 189 ? -3.32573 -86.48783 76.36638 1.000 92.74453 189 ARG B CA 1
ATOM 10292 C C . ARG B 1 189 ? -2.49442 -87.62814 75.77954 1.000 99.80368 189 ARG B C 1
ATOM 10293 O O . ARG B 1 189 ? -1.35648 -87.41422 75.34324 1.000 105.25989 189 ARG B O 1
ATOM 10297 N N . ALA B 1 190 ? -3.04923 -88.84579 75.78538 1.000 97.86700 190 ALA B N 1
ATOM 10298 C CA . ALA B 1 190 ? -2.26646 -90.00418 75.34678 1.000 103.91073 190 ALA B CA 1
ATOM 10299 C C . ALA B 1 190 ? -1.98534 -89.93914 73.84790 1.000 108.60823 190 ALA B C 1
ATOM 10300 O O . ALA B 1 190 ? -0.85272 -90.19915 73.40858 1.000 105.34121 190 ALA B O 1
ATOM 10307 N N . GLY B 1 191 ? -3.01333 -89.61133 73.04896 1.000 111.76827 191 GLY B N 1
ATOM 10308 C CA . GLY B 1 191 ? -2.85521 -89.38019 71.62610 1.000 103.50215 191 GLY B CA 1
ATOM 10309 C C . GLY B 1 191 ? -2.27807 -88.01273 71.32891 1.000 106.83871 191 GLY B C 1
ATOM 10310 O O . GLY B 1 191 ? -1.27772 -87.90051 70.61704 1.000 110.10110 191 GLY B O 1
ATOM 10314 N N . ASP B 1 192 ? -2.86903 -86.96662 71.91327 1.000 109.99037 192 ASP B N 1
ATOM 10315 C CA . ASP B 1 192 ? -2.42699 -85.58699 71.70397 1.000 104.22185 192 ASP B CA 1
ATOM 10316 C C . ASP B 1 192 ? -1.07377 -85.32440 72.35966 1.000 109.38447 192 ASP B C 1
ATOM 10317 O O . ASP B 1 192 ? -0.96854 -84.50810 73.28518 1.000 107.79410 192 ASP B O 1
ATOM 10321 N N . ALA B 1 193 ? -0.02945 -86.00640 71.87877 1.000 110.99504 193 ALA B N 1
ATOM 10322 C CA . ALA B 1 193 ? 1.34786 -85.66025 72.22083 1.000 107.90666 193 ALA B CA 1
ATOM 10323 C C . ALA B 1 193 ? 1.91743 -84.69770 71.17213 1.000 104.08928 193 ALA B C 1
ATOM 10324 O O . ALA B 1 193 ? 1.29528 -84.42298 70.14176 1.000 102.79273 193 ALA B O 1
ATOM 10331 N N . GLY B 1 194 ? 3.11330 -84.18016 71.45777 1.000 100.19666 194 GLY B N 1
ATOM 10332 C CA . GLY B 1 194 ? 3.75452 -83.23975 70.56074 1.000 89.30141 194 GLY B CA 1
ATOM 10333 C C . GLY B 1 194 ? 4.94077 -83.83936 69.84554 1.000 84.46991 194 GLY B C 1
ATOM 10334 O O . GLY B 1 194 ? 5.56492 -84.78787 70.32466 1.000 90.80552 194 GLY B O 1
ATOM 10338 N N . PRO B 1 195 ? 5.28676 -83.29841 68.68434 1.000 79.75367 195 PRO B N 1
ATOM 10339 C CA . PRO B 1 195 ? 6.38909 -83.89819 67.91186 1.000 82.95125 195 PRO B CA 1
ATOM 10340 C C . PRO B 1 195 ? 7.70117 -83.76563 68.66483 1.000 80.79330 195 PRO B C 1
ATOM 10341 O O . PRO B 1 195 ? 7.90997 -82.81085 69.40948 1.000 74.25657 195 PRO B O 1
ATOM 10352 N N . ILE B 1 196 ? 8.57646 -84.75809 68.48001 1.000 88.36412 196 ILE B N 1
ATOM 10353 C CA . ILE B 1 196 ? 9.90603 -84.80540 69.10030 1.000 86.74877 196 ILE B CA 1
ATOM 10354 C C . ILE B 1 196 ? 10.90112 -85.05184 67.97902 1.000 89.51610 196 ILE B C 1
ATOM 10355 O O . ILE B 1 196 ? 10.86984 -86.11306 67.34832 1.000 94.85240 196 ILE B O 1
ATOM 10371 N N . ASP B 1 197 ? 11.75742 -84.09760 67.72123 1.000 93.13068 197 ASP B N 1
ATOM 10372 C CA . ASP B 1 197 ? 12.70404 -84.22470 66.62814 1.000 99.29026 197 ASP B CA 1
ATOM 10373 C C . ASP B 1 197 ? 13.88780 -83.30041 66.85765 1.000 108.85586 197 ASP B C 1
ATOM 10374 O O . ASP B 1 197 ? 13.71394 -82.09342 67.12293 1.000 103.31687 197 ASP B O 1
ATOM 10383 N N . PRO B 1 198 ? 15.12114 -83.83815 66.76475 1.000 118.77723 198 PRO B N 1
ATOM 10384 C CA . PRO B 1 198 ? 16.30410 -82.95611 66.76863 1.000 115.52351 198 PRO B CA 1
ATOM 10385 C C . PRO B 1 198 ? 16.42360 -82.09504 65.51026 1.000 109.66796 198 PRO B C 1
ATOM 10386 O O . PRO B 1 198 ? 17.41031 -81.37280 65.35028 1.000 110.18484 198 PRO B O 1
ATOM 10397 N N . ALA B 1 199 ? 15.43756 -82.13644 64.61440 1.000 100.96556 199 ALA B N 1
ATOM 10398 C CA . ALA B 1 199 ? 15.51809 -81.37139 63.36761 1.000 98.94967 199 ALA B CA 1
ATOM 10399 C C . ALA B 1 199 ? 14.86010 -80.01092 63.58301 1.000 95.88586 199 ALA B C 1
ATOM 10400 O O . ALA B 1 199 ? 13.69191 -79.78542 63.24188 1.000 92.05803 199 ALA B O 1
ATOM 10407 N N . VAL B 1 200 ? 15.62737 -79.08843 64.17726 1.000 91.96282 200 VAL B N 1
ATOM 10408 C CA . VAL B 1 200 ? 15.14304 -77.73402 64.42246 1.000 78.71825 200 VAL B CA 1
ATOM 10409 C C . VAL B 1 200 ? 16.25772 -76.73370 64.16568 1.000 75.43417 200 VAL B C 1
ATOM 10410 O O . VAL B 1 200 ? 17.29988 -76.78289 64.81535 1.000 80.07953 200 VAL B O 1
ATOM 10423 N N . ASP B 1 201 ? 16.03239 -75.83141 63.22272 1.000 78.33243 201 ASP B N 1
ATOM 10424 C CA . ASP B 1 201 ? 16.94215 -74.75555 62.86090 1.000 76.25741 201 ASP B CA 1
ATOM 10425 C C . ASP B 1 201 ? 16.31529 -73.44157 63.30598 1.000 71.72956 201 ASP B C 1
ATOM 10426 O O . ASP B 1 201 ? 15.16997 -73.14692 62.95443 1.000 71.08648 201 ASP B O 1
ATOM 10435 N N . LEU B 1 202 ? 17.05340 -72.67534 64.10189 1.000 67.70937 202 LEU B N 1
ATOM 10436 C CA . LEU B 1 202 ? 16.60040 -71.35374 64.53447 1.000 70.30501 202 LEU B CA 1
ATOM 10437 C C . LEU B 1 202 ? 16.72576 -70.27685 63.44443 1.000 67.06857 202 LEU B C 1
ATOM 10438 O O . LEU B 1 202 ? 16.34579 -69.11890 63.68292 1.000 63.72033 202 LEU B O 1
ATOM 10454 N N . GLY B 1 203 ? 17.24238 -70.61703 62.27754 1.000 63.01952 203 GLY B N 1
ATOM 10455 C CA . GLY B 1 203 ? 17.48413 -69.58717 61.28545 1.000 65.76675 203 GLY B CA 1
ATOM 10456 C C . GLY B 1 203 ? 18.45582 -68.56521 61.84822 1.000 65.46717 203 GLY B C 1
ATOM 10457 O O . GLY B 1 203 ? 19.57660 -68.90383 62.21868 1.000 67.01419 203 GLY B O 1
ATOM 10461 N N . GLU B 1 204 ? 18.05341 -67.30330 61.88376 1.000 64.78518 204 GLU B N 1
ATOM 10462 C CA . GLU B 1 204 ? 18.81051 -66.25064 62.54195 1.000 64.97547 204 GLU B CA 1
ATOM 10463 C C . GLU B 1 204 ? 17.89507 -65.66205 63.61432 1.000 63.42330 204 GLU B C 1
ATOM 10464 O O . GLU B 1 204 ? 16.98703 -64.88150 63.30022 1.000 63.43896 204 GLU B O 1
ATOM 10476 N N . THR B 1 205 ? 18.12423 -66.04433 64.86749 1.000 56.22960 205 THR B N 1
ATOM 10477 C CA . THR B 1 205 ? 17.27474 -65.65678 65.97523 1.000 55.58877 205 THR B CA 1
ATOM 10478 C C . THR B 1 205 ? 18.02067 -64.71240 66.90577 1.000 58.06553 205 THR B C 1
ATOM 10479 O O . THR B 1 205 ? 19.24260 -64.77151 67.05050 1.000 58.62398 205 THR B O 1
ATOM 10490 N N . HIS B 1 206 ? 17.27273 -63.79897 67.51201 1.000 59.06214 206 HIS B N 1
ATOM 10491 C CA . HIS B 1 206 ? 17.82932 -62.84190 68.45537 1.000 56.54551 206 HIS B CA 1
ATOM 10492 C C . HIS B 1 206 ? 17.20027 -63.07515 69.81239 1.000 55.41935 206 HIS B C 1
ATOM 10493 O O . HIS B 1 206 ? 15.95918 -63.07341 69.91874 1.000 54.03190 206 HIS B O 1
ATOM 10507 N N . LEU B 1 207 ? 18.04654 -63.25148 70.84889 1.000 53.44760 207 LEU B N 1
ATOM 10508 C CA . LEU B 1 207 ? 17.59235 -63.27330 72.25206 1.000 52.44291 207 LEU B CA 1
ATOM 10509 C C . LEU B 1 207 ? 18.05814 -61.98057 72.91927 1.000 51.40845 207 LEU B C 1
ATOM 10510 O O . LEU B 1 207 ? 19.26833 -61.78118 73.13875 1.000 47.40325 207 LEU B O 1
ATOM 10526 N N . VAL B 1 208 ? 17.07178 -61.11249 73.21760 1.000 50.04959 208 VAL B N 1
ATOM 10527 C CA . VAL B 1 208 ? 17.30330 -59.79280 73.80085 1.000 54.81395 208 VAL B CA 1
ATOM 10528 C C . VAL B 1 208 ? 16.98853 -59.79432 75.29076 1.000 48.06663 208 VAL B C 1
ATOM 10529 O O . VAL B 1 208 ? 15.85943 -60.12161 75.66983 1.000 51.07527 208 VAL B O 1
ATOM 10542 N N . GLY B 1 209 ? 17.93020 -59.33296 76.12069 1.000 50.44395 209 GLY B N 1
ATOM 10543 C CA . GLY B 1 209 ? 17.89434 -59.55597 77.56942 1.000 52.15772 209 GLY B CA 1
ATOM 10544 C C . GLY B 1 209 ? 18.45033 -60.91807 77.93344 1.000 50.84780 209 GLY B C 1
ATOM 10545 O O . GLY B 1 209 ? 17.96944 -61.94912 77.42698 1.000 48.51859 209 GLY B O 1
ATOM 10549 N N . LEU B 1 210 ? 19.48189 -60.93619 78.76894 1.000 49.95879 210 LEU B N 1
ATOM 10550 C CA . LEU B 1 210 ? 20.15462 -62.17315 79.16187 1.000 47.86359 210 LEU B CA 1
ATOM 10551 C C . LEU B 1 210 ? 20.20843 -62.25592 80.66269 1.000 44.82293 210 LEU B C 1
ATOM 10552 O O . LEU B 1 210 ? 21.26069 -62.52612 81.24731 1.000 47.11015 210 LEU B O 1
ATOM 10568 N N . GLY B 1 211 ? 19.10699 -61.96030 81.31577 1.000 49.02411 211 GLY B N 1
ATOM 10569 C CA . GLY B 1 211 ? 19.01780 -62.05985 82.78790 1.000 51.02224 211 GLY B CA 1
ATOM 10570 C C . GLY B 1 211 ? 18.33226 -63.33220 83.25437 1.000 46.38497 211 GLY B C 1
ATOM 10571 O O . GLY B 1 211 ? 18.46581 -64.39861 82.65586 1.000 46.85979 211 GLY B O 1
ATOM 10575 N N . ALA B 1 212 ? 17.52230 -63.21556 84.29426 1.000 48.02600 212 ALA B N 1
ATOM 10576 C CA . ALA B 1 212 ? 16.97581 -64.40166 84.93663 1.000 43.48236 212 ALA B CA 1
ATOM 10577 C C . ALA B 1 212 ? 16.14184 -65.24528 83.97803 1.000 44.65941 212 ALA B C 1
ATOM 10578 O O . ALA B 1 212 ? 16.35682 -66.46238 83.86375 1.000 44.36028 212 ALA B O 1
ATOM 10585 N N . ILE B 1 213 ? 15.13606 -64.63873 83.33347 1.000 49.83732 213 ILE B N 1
ATOM 10586 C CA . ILE B 1 213 ? 14.29450 -65.38479 82.38599 1.000 47.96881 213 ILE B CA 1
ATOM 10587 C C . ILE B 1 213 ? 15.14556 -65.97223 81.26392 1.000 43.89826 213 ILE B C 1
ATOM 10588 O O . ILE B 1 213 ? 15.01280 -67.14087 80.91247 1.000 47.02360 213 ILE B O 1
ATOM 10604 N N . ALA B 1 214 ? 16.05411 -65.19516 80.71331 1.000 41.51064 214 ALA B N 1
ATOM 10605 C CA . ALA B 1 214 ? 16.92811 -65.74891 79.69277 1.000 43.47304 214 ALA B CA 1
ATOM 10606 C C . ALA B 1 214 ? 17.73082 -66.94160 80.18885 1.000 45.22468 214 ALA B C 1
ATOM 10607 O O . ALA B 1 214 ? 17.98299 -67.88459 79.41014 1.000 48.16864 214 ALA B O 1
ATOM 10614 N N . HIS B 1 215 ? 18.10417 -66.94402 81.46948 1.000 44.66461 215 HIS B N 1
ATOM 10615 C CA . HIS B 1 215 ? 18.83133 -68.07951 82.03616 1.000 47.24028 215 HIS B CA 1
ATOM 10616 C C . HIS B 1 215 ? 18.01106 -69.36323 81.97825 1.000 43.97071 215 HIS B C 1
ATOM 10617 O O . HIS B 1 215 ? 18.53533 -70.43141 81.66796 1.000 43.21655 215 HIS B O 1
ATOM 10631 N N . GLY B 1 216 ? 16.71020 -69.28454 82.22921 1.000 45.43202 216 GLY B N 1
ATOM 10632 C CA . GLY B 1 216 ? 15.88430 -70.47629 82.04399 1.000 45.53373 216 GLY B CA 1
ATOM 10633 C C . GLY B 1 216 ? 15.84826 -70.91550 80.59138 1.000 51.46693 216 GLY B C 1
ATOM 10634 O O . GLY B 1 216 ? 15.98021 -72.10194 80.27338 1.000 50.78344 216 GLY B O 1
ATOM 10638 N N . ALA B 1 217 ? 15.70593 -69.94383 79.67997 1.000 50.70428 217 ALA B N 1
ATOM 10639 C CA . ALA B 1 217 ? 15.73032 -70.23573 78.26232 1.000 48.30606 217 ALA B CA 1
ATOM 10640 C C . ALA B 1 217 ? 17.05485 -70.85626 77.83586 1.000 52.14969 217 ALA B C 1
ATOM 10641 O O . ALA B 1 217 ? 17.08606 -71.75374 76.98762 1.000 46.78867 217 ALA B O 1
ATOM 10648 N N . LEU B 1 218 ? 18.16432 -70.34521 78.35496 1.000 49.46026 218 LEU B N 1
ATOM 10649 C CA . LEU B 1 218 ? 19.45377 -70.87046 77.92756 1.000 47.61660 218 LEU B CA 1
ATOM 10650 C C . LEU B 1 218 ? 19.70454 -72.25548 78.50573 1.000 51.78675 218 LEU B C 1
ATOM 10651 O O . LEU B 1 218 ? 20.37729 -73.07179 77.87833 1.000 51.49297 218 LEU B O 1
ATOM 10667 N N . TRP B 1 219 ? 19.21533 -72.51091 79.73020 1.000 51.34390 219 TRP B N 1
ATOM 10668 C CA . TRP B 1 219 ? 19.26068 -73.84627 80.31087 1.000 50.89290 219 TRP B CA 1
ATOM 10669 C C . TRP B 1 219 ? 18.57032 -74.84207 79.39371 1.000 52.92525 219 TRP B C 1
ATOM 10670 O O . TRP B 1 219 ? 19.08910 -75.94481 79.15238 1.000 51.95995 219 TRP B O 1
ATOM 10691 N N . ALA B 1 220 ? 17.42917 -74.45109 78.82783 1.000 48.93119 220 ALA B N 1
ATOM 10692 C CA . ALA B 1 220 ? 16.67298 -75.36813 77.97678 1.000 54.27154 220 ALA B CA 1
ATOM 10693 C C . ALA B 1 220 ? 17.35216 -75.56354 76.62807 1.000 54.76486 220 ALA B C 1
ATOM 10694 O O . ALA B 1 220 ? 17.59135 -76.69743 76.21237 1.000 55.00945 220 ALA B O 1
ATOM 10701 N N . LEU B 1 221 ? 17.67475 -74.47343 75.93588 1.000 52.35568 221 LEU B N 1
ATOM 10702 C CA . LEU B 1 221 ? 18.28032 -74.57078 74.61140 1.000 54.23912 221 LEU B CA 1
ATOM 10703 C C . LEU B 1 221 ? 19.54427 -75.41591 74.63096 1.000 52.99602 221 LEU B C 1
ATOM 10704 O O . LEU B 1 221 ? 19.85450 -76.11497 73.66296 1.000 56.29394 221 LEU B O 1
ATOM 10720 N N . ALA B 1 222 ? 20.31030 -75.33018 75.70956 1.000 59.21657 222 ALA B N 1
ATOM 10721 C CA . ALA B 1 222 ? 21.55054 -76.08857 75.79548 1.000 58.93548 222 ALA B CA 1
ATOM 10722 C C . ALA B 1 222 ? 21.34316 -77.57976 76.01544 1.000 63.43796 222 ALA B C 1
ATOM 10723 O O . ALA B 1 222 ? 22.33465 -78.32221 75.97873 1.000 63.00363 222 ALA B O 1
ATOM 10730 N N . ARG B 1 223 ? 20.10680 -78.00534 76.29406 1.000 59.46155 223 ARG B N 1
ATOM 10731 C CA . ARG B 1 223 ? 19.72739 -79.40203 76.37220 1.000 62.81285 223 ARG B CA 1
ATOM 10732 C C . ARG B 1 223 ? 18.82951 -79.84167 75.22018 1.000 66.44642 223 ARG B C 1
ATOM 10733 O O . ARG B 1 223 ? 18.29397 -80.96452 75.25971 1.000 66.48871 223 ARG B O 1
ATOM 10754 N N . GLN B 1 224 ? 18.63744 -78.98363 74.21167 1.000 62.17252 224 GLN B N 1
ATOM 10755 C CA . GLN B 1 224 ? 17.78608 -79.27432 73.06777 1.000 66.93972 224 GLN B CA 1
ATOM 10756 C C . GLN B 1 224 ? 18.63340 -79.96285 72.01802 1.000 68.76465 224 GLN B C 1
ATOM 10757 O O . GLN B 1 224 ? 19.48383 -79.31650 71.39947 1.000 76.29459 224 GLN B O 1
ATOM 10771 N N . SER B 1 225 ? 18.44918 -81.26317 71.85775 1.000 73.25920 225 SER B N 1
ATOM 10772 C CA . SER B 1 225 ? 19.29894 -81.98137 70.92379 1.000 79.71989 225 SER B CA 1
ATOM 10773 C C . SER B 1 225 ? 18.92665 -81.60428 69.48926 1.000 87.07791 225 SER B C 1
ATOM 10774 O O . SER B 1 225 ? 17.75158 -81.41094 69.15753 1.000 90.44975 225 SER B O 1
ATOM 10782 N N . GLY B 1 226 ? 19.93602 -81.50186 68.63313 1.000 87.68168 226 GLY B N 1
ATOM 10783 C CA . GLY B 1 226 ? 19.68855 -81.23688 67.23001 1.000 87.28440 226 GLY B CA 1
ATOM 10784 C C . GLY B 1 226 ? 19.40383 -79.79120 66.91314 1.000 83.25688 226 GLY B C 1
ATOM 10785 O O . GLY B 1 226 ? 18.82722 -79.49761 65.86280 1.000 87.95255 226 GLY B O 1
ATOM 10789 N N . LEU B 1 227 ? 19.78355 -78.87780 67.79426 1.000 78.12767 227 LEU B N 1
ATOM 10790 C CA . LEU B 1 227 ? 19.54930 -77.45542 67.59632 1.000 75.83480 227 LEU B CA 1
ATOM 10791 C C . LEU B 1 227 ? 20.61219 -76.89540 66.66803 1.000 72.96925 227 LEU B C 1
ATOM 10792 O O . LEU B 1 227 ? 21.80263 -76.96428 66.97872 1.000 75.48306 227 LEU B O 1
ATOM 10808 N N . SER B 1 228 ? 20.19239 -76.33878 65.53803 1.000 68.99652 228 SER B N 1
ATOM 10809 C CA . SER B 1 228 ? 21.10187 -75.69901 64.60196 1.000 69.28255 228 SER B CA 1
ATOM 10810 C C . SER B 1 228 ? 20.61553 -74.29180 64.28043 1.000 67.79636 228 SER B C 1
ATOM 10811 O O . SER B 1 228 ? 19.43789 -73.96967 64.43674 1.000 69.67621 228 SER B O 1
ATOM 10819 N N . GLY B 1 229 ? 21.52971 -73.43789 63.83314 1.000 67.98960 229 GLY B N 1
ATOM 10820 C CA . GLY B 1 229 ? 21.18562 -72.07169 63.48701 1.000 66.56134 229 GLY B CA 1
ATOM 10821 C C . GLY B 1 229 ? 22.08817 -71.05009 64.15884 1.000 67.87221 229 GLY B C 1
ATOM 10822 O O . GLY B 1 229 ? 23.00029 -71.37836 64.91844 1.000 69.99303 229 GLY B O 1
ATOM 10826 N N . ARG B 1 230 ? 21.83108 -69.78080 63.83703 1.000 59.93189 230 ARG B N 1
ATOM 10827 C CA . ARG B 1 230 ? 22.58313 -68.65516 64.34043 1.000 62.67681 230 ARG B CA 1
ATOM 10828 C C . ARG B 1 230 ? 21.73582 -67.91731 65.37205 1.000 61.83319 230 ARG B C 1
ATOM 10829 O O . ARG B 1 230 ? 20.59606 -67.52602 65.08070 1.000 61.91718 230 ARG B O 1
ATOM 10850 N N . LEU B 1 231 ? 22.29153 -67.71521 66.56632 1.000 60.68531 231 LEU B N 1
ATOM 10851 C CA . LEU B 1 231 ? 21.58190 -67.06656 67.66404 1.000 57.23087 231 LEU B CA 1
ATOM 10852 C C . LEU B 1 231 ? 22.40139 -65.88293 68.15056 1.000 58.20333 231 LEU B C 1
ATOM 10853 O O . LEU B 1 231 ? 23.57207 -66.04745 68.52013 1.000 57.33789 231 LEU B O 1
ATOM 10869 N N . HIS B 1 232 ? 21.79224 -64.69818 68.13435 1.000 58.89266 232 HIS B N 1
ATOM 10870 C CA . HIS B 1 232 ? 22.34478 -63.50166 68.75552 1.000 53.43763 232 HIS B CA 1
ATOM 10871 C C . HIS B 1 232 ? 21.83371 -63.40300 70.18397 1.000 50.40829 232 HIS B C 1
ATOM 10872 O O . HIS B 1 232 ? 20.62443 -63.40827 70.41098 1.000 54.81489 232 HIS B O 1
ATOM 10886 N N . VAL B 1 233 ? 22.75013 -63.29333 71.14100 1.000 55.43484 233 VAL B N 1
ATOM 10887 C CA . VAL B 1 233 ? 22.43166 -62.98882 72.54440 1.000 53.60237 233 VAL B CA 1
ATOM 10888 C C . VAL B 1 233 ? 22.90808 -61.58033 72.85497 1.000 47.71677 233 VAL B C 1
ATOM 10889 O O . VAL B 1 233 ? 24.05159 -61.22859 72.54232 1.000 48.30372 233 VAL B O 1
ATOM 10902 N N . VAL B 1 234 ? 22.02204 -60.77273 73.44071 1.000 47.37307 234 VAL B N 1
ATOM 10903 C CA . VAL B 1 234 ? 22.21291 -59.32479 73.55093 1.000 51.51455 234 VAL B CA 1
ATOM 10904 C C . VAL B 1 234 ? 21.91725 -58.87169 74.98437 1.000 47.52552 234 VAL B C 1
ATOM 10905 O O . VAL B 1 234 ? 20.78717 -58.99470 75.46995 1.000 50.12987 234 VAL B O 1
ATOM 10918 N N . ASP B 1 235 ? 22.92241 -58.33417 75.65615 1.000 50.18163 235 ASP B N 1
ATOM 10919 C CA . ASP B 1 235 ? 22.69568 -57.70539 76.94606 1.000 49.69662 235 ASP B CA 1
ATOM 10920 C C . ASP B 1 235 ? 23.95829 -56.94169 77.26542 1.000 50.50755 235 ASP B C 1
ATOM 10921 O O . ASP B 1 235 ? 25.04114 -57.41472 76.95234 1.000 52.93370 235 ASP B O 1
ATOM 10930 N N . HIS B 1 236 ? 23.82663 -55.76003 77.85145 1.000 53.06988 236 HIS B N 1
ATOM 10931 C CA . HIS B 1 236 ? 24.99032 -54.96021 78.15666 1.000 52.16481 236 HIS B CA 1
ATOM 10932 C C . HIS B 1 236 ? 25.44746 -55.12367 79.59696 1.000 51.70771 236 HIS B C 1
ATOM 10933 O O . HIS B 1 236 ? 26.53073 -54.66083 79.94356 1.000 53.34467 236 HIS B O 1
ATOM 10947 N N . GLU B 1 237 ? 24.67667 -55.79334 80.42893 1.000 50.42853 237 GLU B N 1
ATOM 10948 C CA . GLU B 1 237 ? 24.98621 -55.80957 81.84203 1.000 55.41962 237 GLU B CA 1
ATOM 10949 C C . GLU B 1 237 ? 25.88981 -56.97058 82.27148 1.000 49.04349 237 GLU B C 1
ATOM 10950 O O . GLU B 1 237 ? 26.29513 -57.82660 81.50339 1.000 51.32167 237 GLU B O 1
ATOM 10962 N N . ALA B 1 238 ? 26.19605 -56.99409 83.54391 1.000 50.92536 238 ALA B N 1
ATOM 10963 C CA . ALA B 1 238 ? 27.08116 -57.97908 84.13350 1.000 53.78245 238 ALA B CA 1
ATOM 10964 C C . ALA B 1 238 ? 26.33264 -58.59698 85.29824 1.000 48.93784 238 ALA B C 1
ATOM 10965 O O . ALA B 1 238 ? 25.41910 -57.97460 85.84471 1.000 50.36087 238 ALA B O 1
ATOM 10972 N N . VAL B 1 239 ? 26.74449 -59.80929 85.68376 1.000 47.67319 239 VAL B N 1
ATOM 10973 C CA . VAL B 1 239 ? 26.07590 -60.50166 86.78137 1.000 46.56489 239 VAL B CA 1
ATOM 10974 C C . VAL B 1 239 ? 26.43541 -59.84335 88.08922 1.000 45.63361 239 VAL B C 1
ATOM 10975 O O . VAL B 1 239 ? 27.61971 -59.64357 88.40124 1.000 49.43368 239 VAL B O 1
ATOM 10988 N N . GLU B 1 240 ? 25.42470 -59.50576 88.86490 1.000 46.31848 240 GLU B N 1
ATOM 10989 C CA . GLU B 1 240 ? 25.59685 -58.99646 90.22711 1.000 45.15434 240 GLU B CA 1
ATOM 10990 C C . GLU B 1 240 ? 25.30402 -60.10115 91.24751 1.000 49.38834 240 GLU B C 1
ATOM 10991 O O . GLU B 1 240 ? 24.61724 -61.09330 90.95282 1.000 48.05352 240 GLU B O 1
ATOM 11003 N N . LEU B 1 241 ? 25.87639 -59.95188 92.44766 1.000 47.49624 241 LEU B N 1
ATOM 11004 C CA . LEU B 1 241 ? 25.73022 -61.01358 93.43187 1.000 45.17621 241 LEU B CA 1
ATOM 11005 C C . LEU B 1 241 ? 24.25145 -61.33824 93.68300 1.000 49.45361 241 LEU B C 1
ATOM 11006 O O . LEU B 1 241 ? 23.86366 -62.51150 93.70354 1.000 49.40018 241 LEU B O 1
ATOM 11022 N N . SER B 1 242 ? 23.39484 -60.31764 93.78564 1.000 47.04505 242 SER B N 1
ATOM 11023 C CA . SER B 1 242 ? 21.99340 -60.57663 94.07866 1.000 42.92879 242 SER B CA 1
ATOM 11024 C C . SER B 1 242 ? 21.31561 -61.31684 92.95529 1.000 46.81015 242 SER B C 1
ATOM 11025 O O . SER B 1 242 ? 20.25106 -61.91840 93.17777 1.000 50.09124 242 SER B O 1
ATOM 11033 N N . ASN B 1 243 ? 21.89117 -61.30632 91.74464 1.000 42.32464 243 ASN B N 1
ATOM 11034 C CA . ASN B 1 243 ? 21.24014 -62.08111 90.70303 1.000 47.56659 243 ASN B CA 1
ATOM 11035 C C . ASN B 1 243 ? 21.31341 -63.58511 90.96224 1.000 46.75768 243 ASN B C 1
ATOM 11036 O O . ASN B 1 243 ? 20.56339 -64.34475 90.34973 1.000 44.63422 243 ASN B O 1
ATOM 11047 N N . LEU B 1 244 ? 22.21905 -64.04546 91.82025 1.000 45.23388 244 LEU B N 1
ATOM 11048 C CA . LEU B 1 244 ? 22.25524 -65.49525 92.00198 1.000 49.86545 244 LEU B CA 1
ATOM 11049 C C . LEU B 1 244 ? 21.01388 -66.01210 92.74113 1.000 44.39962 244 LEU B C 1
ATOM 11050 O O . LEU B 1 244 ? 20.81333 -67.21922 92.83772 1.000 46.80417 244 LEU B O 1
ATOM 11066 N N . GLN B 1 245 ? 20.16181 -65.12625 93.23272 1.000 44.59083 245 GLN B N 1
ATOM 11067 C CA . GLN B 1 245 ? 18.87441 -65.51001 93.80090 1.000 45.06318 245 GLN B CA 1
ATOM 11068 C C . GLN B 1 245 ? 17.88429 -66.03490 92.76904 1.000 47.72476 245 GLN B C 1
ATOM 11069 O O . GLN B 1 245 ? 16.95366 -66.74518 93.16940 1.000 47.74876 245 GLN B O 1
ATOM 11083 N N . ARG B 1 246 ? 18.09825 -65.74842 91.48099 1.000 51.01737 246 ARG B N 1
ATOM 11084 C CA . ARG B 1 246 ? 17.14833 -66.00195 90.41056 1.000 50.11302 246 ARG B CA 1
ATOM 11085 C C . ARG B 1 246 ? 17.74467 -66.58788 89.11930 1.000 46.97583 246 ARG B C 1
ATOM 11086 O O . ARG B 1 246 ? 17.03078 -67.18560 88.32755 1.000 42.73066 246 ARG B O 1
ATOM 11107 N N . TYR B 1 247 ? 19.03904 -66.27587 88.86093 1.000 47.16889 247 TYR B N 1
ATOM 11108 C CA . TYR B 1 247 ? 19.67844 -66.59395 87.57866 1.000 43.81582 247 TYR B CA 1
ATOM 11109 C C . TYR B 1 247 ? 20.19462 -68.03628 87.69339 1.000 47.65948 247 TYR B C 1
ATOM 11110 O O . TYR B 1 247 ? 21.25905 -68.27903 88.26856 1.000 43.81196 247 TYR B O 1
ATOM 11128 N N . VAL B 1 248 ? 19.46929 -68.99798 87.10450 1.000 47.26614 248 VAL B N 1
ATOM 11129 C CA . VAL B 1 248 ? 19.81690 -70.38860 87.30542 1.000 47.11060 248 VAL B CA 1
ATOM 11130 C C . VAL B 1 248 ? 21.18078 -70.79717 86.72602 1.000 43.73819 248 VAL B C 1
ATOM 11131 O O . VAL B 1 248 ? 21.70654 -71.84035 87.10715 1.000 48.32065 248 VAL B O 1
ATOM 11144 N N . LEU B 1 249 ? 21.77008 -70.04187 85.81363 1.000 44.35355 249 LEU B N 1
ATOM 11145 C CA . LEU B 1 249 ? 23.08879 -70.42057 85.31273 1.000 48.21736 249 LEU B CA 1
ATOM 11146 C C . LEU B 1 249 ? 24.20941 -69.55008 85.90184 1.000 46.88925 249 LEU B C 1
ATOM 11147 O O . LEU B 1 249 ? 25.32895 -69.52576 85.38010 1.000 45.90239 249 LEU B O 1
ATOM 11163 N N . ALA B 1 250 ? 23.92465 -68.81486 86.96330 1.000 48.35600 250 ALA B N 1
ATOM 11164 C CA . ALA B 1 250 ? 24.92368 -68.01538 87.65836 1.000 50.88666 250 ALA B CA 1
ATOM 11165 C C . ALA B 1 250 ? 25.19992 -68.66499 89.00953 1.000 50.63480 250 ALA B C 1
ATOM 11166 O O . ALA B 1 250 ? 24.26240 -68.88572 89.80122 1.000 51.23576 250 ALA B O 1
ATOM 11173 N N . GLY B 1 251 ? 26.46593 -68.98769 89.25983 1.000 46.19088 251 GLY B N 1
ATOM 11174 C CA . GLY B 1 251 ? 26.92192 -69.36623 90.56834 1.000 49.44663 251 GLY B CA 1
ATOM 11175 C C . GLY B 1 251 ? 27.94887 -68.34659 91.03301 1.000 54.82618 251 GLY B C 1
ATOM 11176 O O . GLY B 1 251 ? 28.21281 -67.34193 90.36076 1.000 57.63612 251 GLY B O 1
ATOM 11180 N N . GLN B 1 252 ? 28.53708 -68.60659 92.20418 1.000 48.16582 252 GLN B N 1
ATOM 11181 C CA . GLN B 1 252 ? 29.57341 -67.72733 92.73515 1.000 52.26124 252 GLN B CA 1
ATOM 11182 C C . GLN B 1 252 ? 30.64729 -67.41547 91.69409 1.000 51.03119 252 GLN B C 1
ATOM 11183 O O . GLN B 1 252 ? 31.09209 -66.26811 91.54089 1.000 54.21167 252 GLN B O 1
ATOM 11197 N N . ALA B 1 253 ? 31.04408 -68.40187 90.92886 1.000 53.88319 253 ALA B N 1
ATOM 11198 C CA . ALA B 1 253 ? 32.10474 -68.14874 89.95731 1.000 57.99305 253 ALA B CA 1
ATOM 11199 C C . ALA B 1 253 ? 31.69565 -67.21692 88.81581 1.000 55.05063 253 ALA B C 1
ATOM 11200 O O . ALA B 1 253 ? 32.57035 -66.78335 88.05854 1.000 59.32252 253 ALA B O 1
ATOM 11207 N N . GLU B 1 254 ? 30.42892 -66.86998 88.67311 1.000 50.98253 254 GLU B N 1
ATOM 11208 C CA . GLU B 1 254 ? 30.03037 -65.99079 87.58956 1.000 49.43746 254 GLU B CA 1
ATOM 11209 C C . GLU B 1 254 ? 29.85378 -64.55328 88.03647 1.000 53.42045 254 GLU B C 1
ATOM 11210 O O . GLU B 1 254 ? 29.53588 -63.69314 87.19807 1.000 53.04862 254 GLU B O 1
ATOM 11222 N N . ILE B 1 255 ? 30.00641 -64.27574 89.34037 1.000 51.19605 255 ILE B N 1
ATOM 11223 C CA . ILE B 1 255 ? 29.78470 -62.92655 89.83887 1.000 48.20046 255 ILE B CA 1
ATOM 11224 C C . ILE B 1 255 ? 30.69689 -61.98706 89.07587 1.000 47.27887 255 ILE B C 1
ATOM 11225 O O . ILE B 1 255 ? 31.87234 -62.29478 88.83921 1.000 49.70595 255 ILE B O 1
ATOM 11241 N N . GLY B 1 256 ? 30.13420 -60.85117 88.64282 1.000 46.46011 256 GLY B N 1
ATOM 11242 C CA . GLY B 1 256 ? 30.86929 -59.82560 87.94309 1.000 45.69450 256 GLY B CA 1
ATOM 11243 C C . GLY B 1 256 ? 30.99254 -60.01478 86.44025 1.000 46.78238 256 GLY B C 1
ATOM 11244 O O . GLY B 1 256 ? 31.47104 -59.11913 85.74576 1.000 49.73262 256 GLY B O 1
ATOM 11248 N N . MET B 1 257 ? 30.58938 -61.12697 85.90388 1.000 49.61166 257 MET B N 1
ATOM 11249 C CA . MET B 1 257 ? 30.93808 -61.38569 84.52221 1.000 49.10829 257 MET B CA 1
ATOM 11250 C C . MET B 1 257 ? 29.86513 -60.83268 83.59377 1.000 46.60069 257 MET B C 1
ATOM 11251 O O . MET B 1 257 ? 28.69058 -60.73218 83.93951 1.000 45.95033 257 MET B O 1
ATOM 11265 N N . SER B 1 258 ? 30.30129 -60.45358 82.41592 1.000 50.15495 258 SER B N 1
ATOM 11266 C CA . SER B 1 258 ? 29.42297 -60.08290 81.32811 1.000 49.07390 258 SER B CA 1
ATOM 11267 C C . SER B 1 258 ? 28.33235 -61.11890 81.11681 1.000 45.50474 258 SER B C 1
ATOM 11268 O O . SER B 1 258 ? 28.59565 -62.29414 80.90631 1.000 44.32734 258 SER B O 1
ATOM 11276 N N . LYS B 1 259 ? 27.09448 -60.67928 81.18868 1.000 45.70789 259 LYS B N 1
ATOM 11277 C CA . LYS B 1 259 ? 25.99848 -61.57862 80.89217 1.000 44.54851 259 LYS B CA 1
ATOM 11278 C C . LYS B 1 259 ? 26.06689 -62.08796 79.44784 1.000 44.43946 259 LYS B C 1
ATOM 11279 O O . LYS B 1 259 ? 25.55760 -63.15912 79.14154 1.000 48.40953 259 LYS B O 1
ATOM 11298 N N . ALA B 1 260 ? 26.68120 -61.34230 78.55067 1.000 47.80665 260 ALA B N 1
ATOM 11299 C CA . ALA B 1 260 ? 26.76098 -61.80701 77.17406 1.000 52.48354 260 ALA B CA 1
ATOM 11300 C C . ALA B 1 260 ? 27.78337 -62.93400 77.01641 1.000 50.85497 260 ALA B C 1
ATOM 11301 O O . ALA B 1 260 ? 27.53967 -63.89300 76.24962 1.000 46.68525 260 ALA B O 1
ATOM 11308 N N . VAL B 1 261 ? 28.91329 -62.82998 77.74211 1.000 49.96381 261 VAL B N 1
ATOM 11309 C CA . VAL B 1 261 ? 29.93185 -63.88364 77.72035 1.000 45.73881 261 VAL B CA 1
ATOM 11310 C C . VAL B 1 261 ? 29.39651 -65.14175 78.37569 1.000 49.85717 261 VAL B C 1
ATOM 11311 O O . VAL B 1 261 ? 29.66911 -66.26285 77.92821 1.000 50.13549 261 VAL B O 1
ATOM 11324 N N . LEU B 1 262 ? 28.57315 -64.98931 79.39702 1.000 50.23757 262 LEU B N 1
ATOM 11325 C CA . LEU B 1 262 ? 28.00962 -66.15964 80.04531 1.000 52.59484 262 LEU B CA 1
ATOM 11326 C C . LEU B 1 262 ? 27.02804 -66.87382 79.13289 1.000 46.63151 262 LEU B C 1
ATOM 11327 O O . LEU B 1 262 ? 27.10674 -68.10135 78.96223 1.000 51.61176 262 LEU B O 1
ATOM 11343 N N . ALA B 1 263 ? 26.10803 -66.14007 78.53044 1.000 45.18903 263 ALA B N 1
ATOM 11344 C CA . ALA B 1 263 ? 25.14578 -66.78387 77.64177 1.000 47.11402 263 ALA B CA 1
ATOM 11345 C C . ALA B 1 263 ? 25.86395 -67.55151 76.53437 1.000 49.12390 263 ALA B C 1
ATOM 11346 O O . ALA B 1 263 ? 25.44787 -68.65211 76.16061 1.000 47.27485 263 ALA B O 1
ATOM 11353 N N . THR B 1 264 ? 26.97463 -67.01751 76.04119 1.000 52.12257 264 THR B N 1
ATOM 11354 C CA . THR B 1 264 ? 27.73539 -67.71174 75.00804 1.000 55.50804 264 THR B CA 1
ATOM 11355 C C . THR B 1 264 ? 28.18204 -69.09478 75.47333 1.000 55.79591 264 THR B C 1
ATOM 11356 O O . THR B 1 264 ? 27.88575 -70.11119 74.83522 1.000 58.70489 264 THR B O 1
ATOM 11367 N N . THR B 1 265 ? 28.90778 -69.14987 76.58513 1.000 52.84835 265 THR B N 1
ATOM 11368 C CA . THR B 1 265 ? 29.46302 -70.41288 77.06105 1.000 51.06452 265 THR B CA 1
ATOM 11369 C C . THR B 1 265 ? 28.35236 -71.37195 77.44824 1.000 50.73279 265 THR B C 1
ATOM 11370 O O . THR B 1 265 ? 28.51527 -72.58356 77.34072 1.000 55.12165 265 THR B O 1
ATOM 11381 N N . ALA B 1 266 ? 27.19921 -70.85773 77.84649 1.000 52.21699 266 ALA B N 1
ATOM 11382 C CA . ALA B 1 266 ? 26.07215 -71.73385 78.12541 1.000 50.05349 266 ALA B CA 1
ATOM 11383 C C . ALA B 1 266 ? 25.70602 -72.56431 76.90703 1.000 58.14382 266 ALA B C 1
ATOM 11384 O O . ALA B 1 266 ? 25.17944 -73.67617 77.03645 1.000 52.33468 266 ALA B O 1
ATOM 11391 N N . LEU B 1 267 ? 25.92451 -72.02737 75.70386 1.000 58.36406 267 LEU B N 1
ATOM 11392 C CA . LEU B 1 267 ? 25.50046 -72.73107 74.50729 1.000 57.10967 267 LEU B CA 1
ATOM 11393 C C . LEU B 1 267 ? 26.64345 -73.46066 73.83424 1.000 58.32330 267 LEU B C 1
ATOM 11394 O O . LEU B 1 267 ? 26.40577 -74.13439 72.83736 1.000 58.38601 267 LEU B O 1
ATOM 11410 N N . ARG B 1 268 ? 27.84335 -73.45515 74.42634 1.000 59.38453 268 ARG B N 1
ATOM 11411 C CA . ARG B 1 268 ? 29.01638 -73.95904 73.71092 1.000 65.27726 268 ARG B CA 1
ATOM 11412 C C . ARG B 1 268 ? 28.81695 -75.37135 73.18522 1.000 65.49204 268 ARG B C 1
ATOM 11413 O O . ARG B 1 268 ? 29.44155 -75.75700 72.19112 1.000 67.01656 268 ARG B O 1
ATOM 11434 N N . SER B 1 269 ? 27.96503 -76.15845 73.82345 1.000 65.38887 269 SER B N 1
ATOM 11435 C CA . SER B 1 269 ? 27.83441 -77.54837 73.40028 1.000 72.08016 269 SER B CA 1
ATOM 11436 C C . SER B 1 269 ? 26.74634 -77.78060 72.36863 1.000 71.90022 269 SER B C 1
ATOM 11437 O O . SER B 1 269 ? 26.59583 -78.92286 71.91164 1.000 70.22006 269 SER B O 1
ATOM 11445 N N . THR B 1 270 ? 25.99731 -76.74021 72.00077 1.000 68.86257 270 THR B N 1
ATOM 11446 C CA . THR B 1 270 ? 25.08870 -76.83213 70.87846 1.000 65.30649 270 THR B CA 1
ATOM 11447 C C . THR B 1 270 ? 25.86300 -76.64580 69.57029 1.000 65.81773 270 THR B C 1
ATOM 11448 O O . THR B 1 270 ? 27.06174 -76.32541 69.56252 1.000 65.14354 270 THR B O 1
ATOM 11459 N N . ALA B 1 271 ? 25.15440 -76.86823 68.45746 1.000 64.43102 271 ALA B N 1
ATOM 11460 C CA . ALA B 1 271 ? 25.64667 -76.58180 67.12288 1.000 63.47403 271 ALA B CA 1
ATOM 11461 C C . ALA B 1 271 ? 25.32029 -75.17010 66.69654 1.000 62.52738 271 ALA B C 1
ATOM 11462 O O . ALA B 1 271 ? 25.55429 -74.81704 65.53016 1.000 70.41513 271 ALA B O 1
ATOM 11469 N N . LEU B 1 272 ? 24.71591 -74.40448 67.58766 1.000 59.64907 272 LEU B N 1
ATOM 11470 C CA . LEU B 1 272 ? 24.42033 -73.01273 67.29586 1.000 65.80558 272 LEU B CA 1
ATOM 11471 C C . LEU B 1 272 ? 25.69545 -72.21301 67.09327 1.000 62.31210 272 LEU B C 1
ATOM 11472 O O . LEU B 1 272 ? 26.66417 -72.35019 67.83675 1.000 70.95725 272 LEU B O 1
ATOM 11488 N N . GLU B 1 273 ? 25.69036 -71.38502 66.07757 1.000 61.13659 273 GLU B N 1
ATOM 11489 C CA . GLU B 1 273 ? 26.66997 -70.32840 65.92783 1.000 63.64657 273 GLU B CA 1
ATOM 11490 C C . GLU B 1 273 ? 26.12876 -69.15282 66.72743 1.000 67.26056 273 GLU B C 1
ATOM 11491 O O . GLU B 1 273 ? 25.14225 -68.52334 66.34352 1.000 63.81776 273 GLU B O 1
ATOM 11503 N N . VAL B 1 274 ? 26.74435 -68.88538 67.85792 1.000 68.02369 274 VAL B N 1
ATOM 11504 C CA . VAL B 1 274 ? 26.29582 -67.85140 68.78096 1.000 62.93272 274 VAL B CA 1
ATOM 11505 C C . VAL B 1 274 ? 27.11737 -66.61720 68.50282 1.000 61.32760 274 VAL B C 1
ATOM 11506 O O . VAL B 1 274 ? 28.33530 -66.70845 68.34278 1.000 58.11630 274 VAL B O 1
ATOM 11519 N N . GLU B 1 275 ? 26.44798 -65.49670 68.31024 1.000 59.11276 275 GLU B N 1
ATOM 11520 C CA . GLU B 1 275 ? 27.07944 -64.18913 68.34718 1.000 59.50471 275 GLU B CA 1
ATOM 11521 C C . GLU B 1 275 ? 26.57774 -63.49243 69.60081 1.000 56.84083 275 GLU B C 1
ATOM 11522 O O . GLU B 1 275 ? 25.36611 -63.42436 69.83923 1.000 54.04354 275 GLU B O 1
ATOM 11534 N N . ALA B 1 276 ? 27.50516 -63.06500 70.43796 1.000 55.71307 276 ALA B N 1
ATOM 11535 C CA . ALA B 1 276 ? 27.19784 -62.42942 71.70005 1.000 48.88945 276 ALA B CA 1
ATOM 11536 C C . ALA B 1 276 ? 27.49268 -60.94800 71.54594 1.000 50.68455 276 ALA B C 1
ATOM 11537 O O . ALA B 1 276 ? 28.57298 -60.57850 71.08081 1.000 49.54150 276 ALA B O 1
ATOM 11544 N N . HIS B 1 277 ? 26.53500 -60.10826 71.93867 1.000 50.21872 277 HIS B N 1
ATOM 11545 C CA . HIS B 1 277 ? 26.65492 -58.65156 71.84207 1.000 55.26721 277 HIS B CA 1
ATOM 11546 C C . HIS B 1 277 ? 26.53588 -57.98336 73.20556 1.000 54.88422 277 HIS B C 1
ATOM 11547 O O . HIS B 1 277 ? 25.44184 -57.90761 73.78762 1.000 51.59187 277 HIS B O 1
ATOM 11561 N N . PRO B 1 278 ? 27.65926 -57.52942 73.79112 1.000 61.49604 278 PRO B N 1
ATOM 11562 C CA . PRO B 1 278 ? 27.55780 -56.79840 75.08825 1.000 57.23946 278 PRO B CA 1
ATOM 11563 C C . PRO B 1 278 ? 27.03362 -55.37996 74.88737 1.000 55.89368 278 PRO B C 1
ATOM 11564 O O . PRO B 1 278 ? 27.70299 -54.39481 75.17216 1.000 56.65854 278 PRO B O 1
ATOM 11575 N N . LEU B 1 279 ? 25.81550 -55.28829 74.35126 1.000 58.16787 279 LEU B N 1
ATOM 11576 C CA . LEU B 1 279 ? 25.22156 -54.01948 73.96607 1.000 58.84642 279 LEU B CA 1
ATOM 11577 C C . LEU B 1 279 ? 23.77504 -54.01175 74.42147 1.000 53.24334 279 LEU B C 1
ATOM 11578 O O . LEU B 1 279 ? 23.16539 -55.06056 74.60232 1.000 49.39457 279 LEU B O 1
ATOM 11594 N N . LYS B 1 280 ? 23.22142 -52.81937 74.54294 1.000 50.73837 280 LYS B N 1
ATOM 11595 C CA . LYS B 1 280 ? 21.78577 -52.66425 74.58150 1.000 54.39621 280 LYS B CA 1
ATOM 11596 C C . LYS B 1 280 ? 21.16924 -52.82586 73.17210 1.000 57.27526 280 LYS B C 1
ATOM 11597 O O . LYS B 1 280 ? 21.82184 -52.60465 72.12907 1.000 55.71740 280 LYS B O 1
ATOM 11616 N N . TRP B 1 281 ? 19.86398 -53.12945 73.15964 1.000 53.00528 281 TRP B N 1
ATOM 11617 C CA . TRP B 1 281 ? 19.14844 -53.43893 71.92914 1.000 50.89577 281 TRP B CA 1
ATOM 11618 C C . TRP B 1 281 ? 19.29656 -52.31435 70.91446 1.000 53.85291 281 TRP B C 1
ATOM 11619 O O . TRP B 1 281 ? 19.55180 -52.57509 69.73750 1.000 49.89482 281 TRP B O 1
ATOM 11640 N N . ALA B 1 282 ? 19.19362 -51.05976 71.35659 1.000 54.95882 282 ALA B N 1
ATOM 11641 C CA . ALA B 1 282 ? 19.33762 -49.95696 70.41664 1.000 52.63190 282 ALA B CA 1
ATOM 11642 C C . ALA B 1 282 ? 20.70071 -49.98415 69.74460 1.000 54.63892 282 ALA B C 1
ATOM 11643 O O . ALA B 1 282 ? 20.81088 -49.72922 68.54021 1.000 57.05044 282 ALA B O 1
ATOM 11650 N N . GLU B 1 283 ? 21.74488 -50.29578 70.49765 1.000 55.51598 283 GLU B N 1
ATOM 11651 C CA . GLU B 1 283 ? 23.07756 -50.31711 69.91892 1.000 57.29368 283 GLU B CA 1
ATOM 11652 C C . GLU B 1 283 ? 23.24588 -51.52479 69.02072 1.000 58.12180 283 GLU B C 1
ATOM 11653 O O . GLU B 1 283 ? 23.92934 -51.43301 67.99841 1.000 63.66323 283 GLU B O 1
ATOM 11665 N N . HIS B 1 284 ? 22.62503 -52.65283 69.37339 1.000 56.93379 284 HIS B N 1
ATOM 11666 C CA . HIS B 1 284 ? 22.60834 -53.81659 68.48889 1.000 60.47091 284 HIS B CA 1
ATOM 11667 C C . HIS B 1 284 ? 21.91468 -53.47521 67.17194 1.000 62.15839 284 HIS B C 1
ATOM 11668 O O . HIS B 1 284 ? 22.47283 -53.64500 66.07621 1.000 60.62889 284 HIS B O 1
ATOM 11682 N N . VAL B 1 285 ? 20.69224 -52.95197 67.26376 1.000 58.74616 285 VAL B N 1
ATOM 11683 C CA . VAL B 1 285 ? 19.95365 -52.55794 66.06700 1.000 59.07260 285 VAL B CA 1
ATOM 11684 C C . VAL B 1 285 ? 20.76846 -51.57399 65.22966 1.000 60.49305 285 VAL B C 1
ATOM 11685 O O . VAL B 1 285 ? 20.94273 -51.75082 64.02343 1.000 62.97955 285 VAL B O 1
ATOM 11698 N N . ALA B 1 286 ? 21.30664 -50.53804 65.86428 1.000 64.92366 286 ALA B N 1
ATOM 11699 C CA . ALA B 1 286 ? 22.08975 -49.55480 65.12563 1.000 59.66010 286 ALA B CA 1
ATOM 11700 C C . ALA B 1 286 ? 23.33181 -50.18054 64.50077 1.000 60.03086 286 ALA B C 1
ATOM 11701 O O . ALA B 1 286 ? 23.65460 -49.90156 63.35555 1.000 66.37997 286 ALA B O 1
ATOM 11708 N N . ARG B 1 287 ? 24.01059 -51.07243 65.19315 1.000 68.70285 287 ARG B N 1
ATOM 11709 C CA . ARG B 1 287 ? 25.20254 -51.63379 64.56351 1.000 65.01885 287 ARG B CA 1
ATOM 11710 C C . ARG B 1 287 ? 24.89272 -52.65824 63.47361 1.000 67.23408 287 ARG B C 1
ATOM 11711 O O . ARG B 1 287 ? 25.77149 -52.95941 62.64896 1.000 65.44466 287 ARG B O 1
ATOM 11732 N N . ARG B 1 288 ? 23.68138 -53.20657 63.42726 1.000 67.44563 288 ARG B N 1
ATOM 11733 C CA . ARG B 1 288 ? 23.39799 -54.12331 62.33520 1.000 62.63878 288 ARG B CA 1
ATOM 11734 C C . ARG B 1 288 ? 23.04764 -53.36386 61.05213 1.000 68.35964 288 ARG B C 1
ATOM 11735 O O . ARG B 1 288 ? 23.32362 -53.84024 59.94018 1.000 64.41828 288 ARG B O 1
ATOM 11756 N N . GLY B 1 289 ? 22.40183 -52.19499 61.17442 1.000 69.50254 289 GLY B N 1
ATOM 11757 C CA . GLY B 1 289 ? 21.91760 -51.44804 60.02693 1.000 66.83383 289 GLY B CA 1
ATOM 11758 C C . GLY B 1 289 ? 20.95598 -52.17847 59.15369 1.000 74.51181 289 GLY B C 1
ATOM 11759 O O . GLY B 1 289 ? 20.44517 -51.55027 58.19736 1.000 74.45715 289 GLY B O 1
ATOM 11763 N N . ASP B 1 290 ? 20.66139 -53.42986 59.43235 1.000 76.47564 290 ASP B N 1
ATOM 11764 C CA . ASP B 1 290 ? 19.64956 -54.21992 58.77345 1.000 78.05349 290 ASP B CA 1
ATOM 11765 C C . ASP B 1 290 ? 18.56386 -54.50843 59.80423 1.000 76.27542 290 ASP B C 1
ATOM 11766 O O . ASP B 1 290 ? 18.84884 -54.99551 60.90394 1.000 75.53477 290 ASP B O 1
ATOM 11775 N N . TRP B 1 291 ? 17.32748 -54.18094 59.45599 1.000 73.76464 291 TRP B N 1
ATOM 11776 C CA . TRP B 1 291 ? 16.16100 -54.34396 60.31903 1.000 66.23256 291 TRP B CA 1
ATOM 11777 C C . TRP B 1 291 ? 15.40481 -55.60314 59.99284 1.000 69.14434 291 TRP B C 1
ATOM 11778 O O . TRP B 1 291 ? 14.23990 -55.75069 60.37877 1.000 66.32920 291 TRP B O 1
ATOM 11799 N N . ILE B 1 292 ? 16.04864 -56.50714 59.26653 1.000 73.29289 292 ILE B N 1
ATOM 11800 C CA . ILE B 1 292 ? 15.53457 -57.85565 59.12749 1.000 72.42448 292 ILE B CA 1
ATOM 11801 C C . ILE B 1 292 ? 15.83194 -58.58828 60.41950 1.000 64.64758 292 ILE B C 1
ATOM 11802 O O . ILE B 1 292 ? 17.00087 -58.74989 60.79647 1.000 70.32310 292 ILE B O 1
ATOM 11818 N N . PHE B 1 293 ? 14.78340 -58.95343 61.13947 1.000 61.51829 293 PHE B N 1
ATOM 11819 C CA . PHE B 1 293 ? 14.89705 -59.79218 62.32704 1.000 62.00579 293 PHE B CA 1
ATOM 11820 C C . PHE B 1 293 ? 13.93886 -60.92986 62.03469 1.000 62.81406 293 PHE B C 1
ATOM 11821 O O . PHE B 1 293 ? 12.72431 -60.71637 61.98496 1.000 63.82668 293 PHE B O 1
ATOM 11838 N N . ASP B 1 294 ? 14.49001 -62.11891 61.81365 1.000 61.00998 294 ASP B N 1
ATOM 11839 C CA . ASP B 1 294 ? 13.68604 -63.27223 61.45111 1.000 61.06435 294 ASP B CA 1
ATOM 11840 C C . ASP B 1 294 ? 12.90568 -63.76811 62.64285 1.000 65.34152 294 ASP B C 1
ATOM 11841 O O . ASP B 1 294 ? 11.75301 -64.18637 62.48280 1.000 65.72555 294 ASP B O 1
ATOM 11850 N N . ARG B 1 295 ? 13.49251 -63.68530 63.84560 1.000 62.72175 295 ARG B N 1
ATOM 11851 C CA .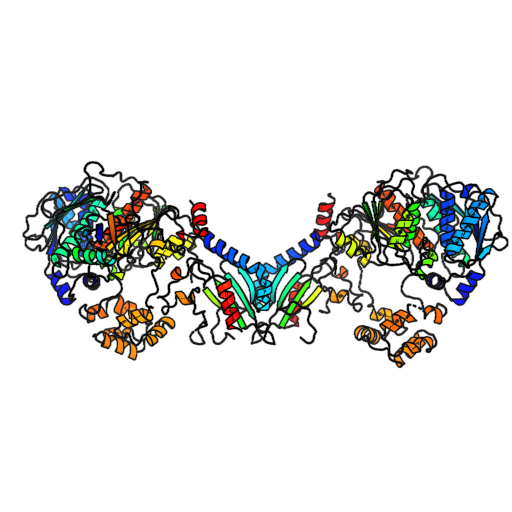 ARG B 1 295 ? 12.85617 -64.23125 65.03767 1.000 62.83932 295 ARG B CA 1
ATOM 11852 C C . ARG B 1 295 ? 13.49732 -63.61109 66.26923 1.000 61.56885 295 ARG B C 1
ATOM 11853 O O . ARG B 1 295 ? 14.73037 -63.67000 66.42566 1.000 56.46042 295 ARG B O 1
ATOM 11874 N N . VAL B 1 296 ? 12.67769 -63.06974 67.16102 1.000 54.43480 296 VAL B N 1
ATOM 11875 C CA . VAL B 1 296 ? 13.22077 -62.38828 68.31490 1.000 60.20405 296 VAL B CA 1
ATOM 11876 C C . VAL B 1 296 ? 12.58298 -62.94588 69.56357 1.000 54.95492 296 VAL B C 1
ATOM 11877 O O . VAL B 1 296 ? 11.35974 -63.11026 69.61280 1.000 55.95658 296 VAL B O 1
ATOM 11890 N N . GLY B 1 297 ? 13.41431 -63.22616 70.56702 1.000 54.02782 297 GLY B N 1
ATOM 11891 C CA . GLY B 1 297 ? 12.93450 -63.66192 71.86611 1.000 52.69984 297 GLY B CA 1
ATOM 11892 C C . GLY B 1 297 ? 13.24971 -62.54094 72.80406 1.000 52.50955 297 GLY B C 1
ATOM 11893 O O . GLY B 1 297 ? 14.41325 -62.12010 72.89444 1.000 54.11283 297 GLY B O 1
ATOM 11897 N N . VAL B 1 298 ? 12.23299 -61.99109 73.43505 1.000 53.31647 298 VAL B N 1
ATOM 11898 C CA . VAL B 1 298 ? 12.40398 -60.87288 74.34549 1.000 51.18218 298 VAL B CA 1
ATOM 11899 C C . VAL B 1 298 ? 12.32867 -61.41286 75.75656 1.000 55.30082 298 VAL B C 1
ATOM 11900 O O . VAL B 1 298 ? 11.34444 -62.07976 76.12300 1.000 51.81338 298 VAL B O 1
ATOM 11913 N N . ALA B 1 299 ? 13.37216 -61.10856 76.57151 1.000 54.12915 299 ALA B N 1
ATOM 11914 C CA . ALA B 1 299 ? 13.42274 -61.49470 77.97503 1.000 53.02729 299 ALA B CA 1
ATOM 11915 C C . ALA B 1 299 ? 13.87910 -60.26074 78.75741 1.000 51.74974 299 ALA B C 1
ATOM 11916 O O . ALA B 1 299 ? 14.95414 -60.26518 79.32911 1.000 54.48287 299 ALA B O 1
ATOM 11923 N N . LEU B 1 300 ? 13.05916 -59.22410 78.78466 1.000 57.97108 300 LEU B N 1
ATOM 11924 C CA . LEU B 1 300 ? 13.44134 -57.93746 79.36477 1.000 54.77149 300 LEU B CA 1
ATOM 11925 C C . LEU B 1 300 ? 12.53108 -57.65144 80.55237 1.000 54.36913 300 LEU B C 1
ATOM 11926 O O . LEU B 1 300 ? 11.63141 -58.42216 80.85594 1.000 54.45019 300 LEU B O 1
ATOM 11942 N N . ASP B 1 301 ? 12.75303 -56.49943 81.18351 1.000 60.03829 301 ASP B N 1
ATOM 11943 C CA . ASP B 1 301 ? 12.14779 -56.16418 82.45640 1.000 68.07033 301 ASP B CA 1
ATOM 11944 C C . ASP B 1 301 ? 11.22598 -54.95555 82.45696 1.000 66.66576 301 ASP B C 1
ATOM 11945 O O . ASP B 1 301 ? 10.54965 -54.73678 83.46592 1.000 69.62096 301 ASP B O 1
ATOM 11954 N N . THR B 1 302 ? 11.15864 -54.16500 81.38997 1.000 65.62330 302 THR B N 1
ATOM 11955 C CA . THR B 1 302 ? 10.22947 -53.04510 81.38214 1.000 68.83510 302 THR B CA 1
ATOM 11956 C C . THR B 1 302 ? 9.43599 -52.97196 80.08163 1.000 65.75484 302 THR B C 1
ATOM 11957 O O . THR B 1 302 ? 9.86958 -53.44985 79.02901 1.000 65.46579 302 THR B O 1
ATOM 11968 N N . ALA B 1 303 ? 8.24565 -52.37788 80.18693 1.000 66.35217 303 ALA B N 1
ATOM 11969 C CA . ALA B 1 303 ? 7.39830 -52.16234 79.02412 1.000 61.81507 303 ALA B CA 1
ATOM 11970 C C . ALA B 1 303 ? 8.15200 -51.45376 77.91400 1.000 59.12010 303 ALA B C 1
ATOM 11971 O O . ALA B 1 303 ? 8.22321 -51.95010 76.77910 1.000 63.71990 303 ALA B O 1
ATOM 11978 N N . ALA B 1 304 ? 8.74684 -50.30696 78.22267 1.000 52.04771 304 ALA B N 1
ATOM 11979 C CA . ALA B 1 304 ? 9.38491 -49.51688 77.16785 1.000 62.11518 304 ALA B CA 1
ATOM 11980 C C . ALA B 1 304 ? 10.41260 -50.32861 76.37934 1.000 63.87893 304 ALA B C 1
ATOM 11981 O O . ALA B 1 304 ? 10.45633 -50.27631 75.13198 1.000 56.42993 304 ALA B O 1
ATOM 11988 N N . ASP B 1 305 ? 11.24341 -51.09997 77.09439 1.000 61.47992 305 ASP B N 1
ATOM 11989 C CA . ASP B 1 305 ? 12.23928 -51.91505 76.40299 1.000 63.34078 305 ASP B CA 1
ATOM 11990 C C . ASP B 1 305 ? 11.59454 -52.92180 75.43861 1.000 58.98519 305 ASP B C 1
ATOM 11991 O O . ASP B 1 305 ? 12.05299 -53.08100 74.30567 1.000 57.67685 305 ASP B O 1
ATOM 12000 N N . ARG B 1 306 ? 10.53368 -53.59924 75.86058 1.000 54.43120 306 ARG B N 1
ATOM 12001 C CA . ARG B 1 306 ? 9.90579 -54.55010 74.96460 1.000 56.20987 306 ARG B CA 1
ATOM 12002 C C . ARG B 1 306 ? 9.17375 -53.83848 73.84005 1.000 58.08040 306 ARG B C 1
ATOM 12003 O O . ARG B 1 306 ? 9.25608 -54.26127 72.67797 1.000 53.66715 306 ARG B O 1
ATOM 12024 N N . VAL B 1 307 ? 8.48805 -52.72939 74.15251 1.000 56.39960 307 VAL B N 1
ATOM 12025 C CA . VAL B 1 307 ? 7.84855 -51.95371 73.09252 1.000 59.55051 307 VAL B CA 1
ATOM 12026 C C . VAL B 1 307 ? 8.86613 -51.50384 72.04868 1.000 62.72056 307 VAL B C 1
ATOM 12027 O O . VAL B 1 307 ? 8.56802 -51.49038 70.84375 1.000 59.35189 307 VAL B O 1
ATOM 12040 N N . ALA B 1 308 ? 10.07442 -51.09956 72.48749 1.000 61.06488 308 ALA B N 1
ATOM 12041 C CA . ALA B 1 308 ? 11.08494 -50.68308 71.51772 1.000 57.65347 308 ALA B CA 1
ATOM 12042 C C . ALA B 1 308 ? 11.46200 -51.82625 70.58465 1.000 56.95716 308 ALA B C 1
ATOM 12043 O O . ALA B 1 308 ? 11.79164 -51.58141 69.41770 1.000 51.62840 308 ALA B O 1
ATOM 12050 N N . VAL B 1 309 ? 11.43849 -53.06632 71.07645 1.000 51.75499 309 VAL B N 1
ATOM 12051 C CA . VAL B 1 309 ? 11.77197 -54.16960 70.19841 1.000 53.57369 309 VAL B CA 1
ATOM 12052 C C . VAL B 1 309 ? 10.73730 -54.26018 69.07296 1.000 58.74043 309 VAL B C 1
ATOM 12053 O O . VAL B 1 309 ? 11.08378 -54.49653 67.90741 1.000 57.18863 309 VAL B O 1
ATOM 12066 N N . GLN B 1 310 ? 9.45060 -54.07622 69.39499 1.000 54.57958 310 GLN B N 1
ATOM 12067 C CA . GLN B 1 310 ? 8.43221 -54.13186 68.35075 1.000 54.23893 310 GLN B CA 1
ATOM 12068 C C . GLN B 1 310 ? 8.63458 -52.99912 67.34964 1.000 56.54634 310 GLN B C 1
ATOM 12069 O O . GLN B 1 310 ? 8.48769 -53.20494 66.13896 1.000 54.79428 310 GLN B O 1
ATOM 12083 N N . GLY B 1 311 ? 9.03438 -51.80987 67.84497 1.000 55.48245 311 GLY B N 1
ATOM 12084 C CA . GLY B 1 311 ? 9.26324 -50.70204 66.91564 1.000 55.14801 311 GLY B CA 1
ATOM 12085 C C . GLY B 1 311 ? 10.12697 -51.06537 65.71763 1.000 55.99011 311 GLY B C 1
ATOM 12086 O O . GLY B 1 311 ? 9.92178 -50.59450 64.60129 1.000 51.61917 311 GLY B O 1
ATOM 12090 N N . ALA B 1 312 ? 11.15511 -51.89592 65.94648 1.000 52.43757 312 ALA B N 1
ATOM 12091 C CA . ALA B 1 312 ? 12.06162 -52.33481 64.88361 1.000 55.21661 312 ALA B CA 1
ATOM 12092 C C . ALA B 1 312 ? 11.37256 -53.23293 63.85958 1.000 55.97418 312 ALA B C 1
ATOM 12093 O O . ALA B 1 312 ? 11.88815 -53.41303 62.75612 1.000 54.01365 312 ALA B O 1
ATOM 12100 N N . LEU B 1 313 ? 10.22918 -53.81752 64.21862 1.000 56.40956 313 LEU B N 1
ATOM 12101 C CA . LEU B 1 313 ? 9.37979 -54.63617 63.36053 1.000 59.23122 313 LEU B CA 1
ATOM 12102 C C . LEU B 1 313 ? 10.08632 -55.90970 62.93086 1.000 56.81018 313 LEU B C 1
ATOM 12103 O O . LEU B 1 313 ? 10.40570 -56.07141 61.74569 1.000 55.47719 313 LEU B O 1
ATOM 12119 N N . PRO B 1 314 ? 10.35856 -56.80995 63.87310 1.000 56.34386 314 PRO B N 1
ATOM 12120 C CA . PRO B 1 314 ? 10.76457 -58.17215 63.51314 1.000 63.89894 314 PRO B CA 1
ATOM 12121 C C . PRO B 1 314 ? 9.57267 -58.94376 62.97087 1.000 59.67486 314 PRO B C 1
ATOM 12122 O O . PRO B 1 314 ? 8.41855 -58.62537 63.24040 1.000 59.42891 314 PRO B O 1
ATOM 12133 N N . ARG B 1 315 ? 9.86751 -60.00402 62.24253 1.000 60.86588 315 ARG B N 1
ATOM 12134 C CA . ARG B 1 315 ? 8.78505 -60.81580 61.70717 1.000 68.21137 315 ARG B CA 1
ATOM 12135 C C . ARG B 1 315 ? 7.92539 -61.39630 62.82259 1.000 63.28468 315 ARG B C 1
ATOM 12136 O O . ARG B 1 315 ? 6.68643 -61.46064 62.70473 1.000 70.43106 315 ARG B O 1
ATOM 12157 N N . TRP B 1 316 ? 8.55470 -61.85117 63.89278 1.000 58.90070 316 TRP B N 1
ATOM 12158 C CA . TRP B 1 316 ? 7.83411 -62.60684 64.90838 1.000 61.23578 316 TRP B CA 1
ATOM 12159 C C . TRP B 1 316 ? 8.63299 -62.47844 66.20729 1.000 59.57630 316 TRP B C 1
ATOM 12160 O O . TRP B 1 316 ? 9.87560 -62.52143 66.19582 1.000 54.69604 316 TRP B O 1
ATOM 12181 N N . ILE B 1 317 ? 7.89978 -62.24744 67.30286 1.000 58.25778 317 ILE B N 1
ATOM 12182 C CA . ILE B 1 317 ? 8.43677 -62.07066 68.63994 1.000 55.28990 317 ILE B CA 1
ATOM 12183 C C . ILE B 1 317 ? 7.77846 -63.09787 69.55528 1.000 59.70133 317 ILE B C 1
ATOM 12184 O O . ILE B 1 317 ? 6.56661 -63.35901 69.46278 1.000 56.65269 317 ILE B O 1
ATOM 12200 N N . ALA B 1 318 ? 8.60129 -63.69641 70.41427 1.000 54.67209 318 ALA B N 1
ATOM 12201 C CA . ALA B 1 318 ? 8.17167 -64.39634 71.61964 1.000 58.26313 318 ALA B CA 1
ATOM 12202 C C . ALA B 1 318 ? 8.63764 -63.56488 72.81699 1.000 53.67399 318 ALA B C 1
ATOM 12203 O O . ALA B 1 318 ? 9.83947 -63.36130 73.00406 1.000 51.89017 318 ALA B O 1
ATOM 12210 N N . ASN B 1 319 ? 7.69237 -63.09476 73.61736 1.000 52.23933 319 ASN B N 1
ATOM 12211 C CA . ASN B 1 319 ? 7.95665 -62.23045 74.76046 1.000 51.15384 319 ASN B CA 1
ATOM 12212 C C . ASN B 1 319 ? 7.72371 -62.96963 76.07152 1.000 57.38925 319 ASN B C 1
ATOM 12213 O O . ASN B 1 319 ? 6.70625 -63.65445 76.21317 1.000 56.38177 319 ASN B O 1
ATOM 12224 N N . ALA B 1 320 ? 8.65434 -62.80018 77.03460 1.000 52.13740 320 ALA B N 1
ATOM 12225 C CA . ALA B 1 320 ? 8.61839 -63.51579 78.30097 1.000 55.48715 320 ALA B CA 1
ATOM 12226 C C . ALA B 1 320 ? 8.71299 -62.57942 79.49792 1.000 55.51355 320 ALA B C 1
ATOM 12227 O O . ALA B 1 320 ? 9.53739 -61.65024 79.52324 1.000 53.26998 320 ALA B O 1
ATOM 12234 N N . TRP B 1 321 ? 7.88749 -62.85904 80.50946 1.000 54.99356 321 TRP B N 1
ATOM 12235 C CA . TRP B 1 321 ? 7.79062 -61.97948 81.65901 1.000 53.86554 321 TRP B CA 1
ATOM 12236 C C . TRP B 1 321 ? 7.57832 -62.73854 82.96652 1.000 58.38770 321 TRP B C 1
ATOM 12237 O O . TRP B 1 321 ? 7.01502 -63.84620 83.00421 1.000 55.41078 321 TRP B O 1
ATOM 12258 N N . THR B 1 322 ? 8.04843 -62.11004 84.04780 1.000 55.59533 322 THR B N 1
ATOM 12259 C CA . THR B 1 322 ? 7.73292 -62.51481 85.40296 1.000 54.03201 322 THR B CA 1
ATOM 12260 C C . THR B 1 322 ? 7.16877 -61.30265 86.11861 1.000 56.78860 322 THR B C 1
ATOM 12261 O O . THR B 1 322 ? 7.92354 -60.41511 86.52142 1.000 60.89455 322 THR B O 1
ATOM 12272 N N . GLN B 1 323 ? 5.86826 -61.28680 86.33179 1.000 64.58170 323 GLN B N 1
ATOM 12273 C CA . GLN B 1 323 ? 5.22905 -60.21086 87.06028 1.000 65.27358 323 GLN B CA 1
ATOM 12274 C C . GLN B 1 323 ? 4.88582 -60.61519 88.49215 1.000 69.32274 323 GLN B C 1
ATOM 12275 O O . GLN B 1 323 ? 5.25804 -61.67373 88.99871 1.000 74.54073 323 GLN B O 1
ATOM 12289 N N . GLU B 1 324 ? 4.14886 -59.75529 89.16824 1.000 73.41991 324 GLU B N 1
ATOM 12290 C CA . GLU B 1 324 ? 3.78744 -60.02834 90.54768 1.000 75.80001 324 GLU B CA 1
ATOM 12291 C C . GLU B 1 324 ? 2.99314 -61.31575 90.68125 1.000 74.01432 324 GLU B C 1
ATOM 12292 O O . GLU B 1 324 ? 3.38959 -62.22705 91.40990 1.000 80.64342 324 GLU B O 1
ATOM 12304 N N . HIS B 1 325 ? 1.85294 -61.40623 90.00883 1.000 78.12659 325 HIS B N 1
ATOM 12305 C CA . HIS B 1 325 ? 0.96336 -62.54343 90.21673 1.000 80.12644 325 HIS B CA 1
ATOM 12306 C C . HIS B 1 325 ? 0.99141 -63.55324 89.08565 1.000 74.82337 325 HIS B C 1
ATOM 12307 O O . HIS B 1 325 ? 0.08035 -64.38888 89.01002 1.000 74.06874 325 HIS B O 1
ATOM 12321 N N . ASP B 1 326 ? 1.96333 -63.48057 88.18318 1.000 70.14113 326 ASP B N 1
ATOM 12322 C CA . ASP B 1 326 ? 2.01430 -64.48237 87.14533 1.000 63.08774 326 ASP B CA 1
ATOM 12323 C C . ASP B 1 326 ? 3.32386 -64.35244 86.39213 1.000 60.93814 326 ASP B C 1
ATOM 12324 O O . ASP B 1 326 ? 3.99091 -63.32544 86.44651 1.000 61.22952 326 ASP B O 1
ATOM 12333 N N . LEU B 1 327 ? 3.70191 -65.44392 85.73229 1.000 55.72540 327 LEU B N 1
ATOM 12334 C CA . LEU B 1 327 ? 4.75537 -65.48442 84.74282 1.000 58.03764 327 LEU B CA 1
ATOM 12335 C C . LEU B 1 327 ? 4.04246 -65.84406 83.45299 1.000 59.35881 327 LEU B C 1
ATOM 12336 O O . LEU B 1 327 ? 2.92662 -66.35804 83.48446 1.000 56.43554 327 LEU B O 1
ATOM 12352 N N . GLY B 1 328 ? 4.65997 -65.57668 82.31087 1.000 58.79370 328 GLY B N 1
ATOM 12353 C CA . GLY B 1 328 ? 4.00020 -65.93741 81.06952 1.000 57.75098 328 GLY B CA 1
ATOM 12354 C C . GLY B 1 328 ? 4.79118 -65.59992 79.82647 1.000 56.17566 328 GLY B C 1
ATOM 12355 O O . GLY B 1 328 ? 5.83235 -64.93860 79.86788 1.000 54.10129 328 GLY B O 1
ATOM 12359 N N . ILE B 1 329 ? 4.24468 -66.04172 78.70684 1.000 54.25841 329 ILE B N 1
ATOM 12360 C CA . ILE B 1 329 ? 4.81790 -65.84343 77.38354 1.000 58.66697 329 ILE B CA 1
ATOM 12361 C C . ILE B 1 329 ? 3.74409 -65.30663 76.43286 1.000 57.55895 329 ILE B C 1
ATOM 12362 O O . ILE B 1 329 ? 2.57029 -65.68421 76.52160 1.000 55.04167 329 ILE B O 1
ATOM 12378 N N . SER B 1 330 ? 4.13030 -64.36428 75.55891 1.000 60.32234 330 SER B N 1
ATOM 12379 C CA . SER B 1 330 ? 3.22129 -63.88193 74.50291 1.000 61.44557 330 SER B CA 1
ATOM 12380 C C . SER B 1 330 ? 3.87794 -64.01452 73.13376 1.000 56.51161 330 SER B C 1
ATOM 12381 O O . SER B 1 330 ? 5.09868 -64.00946 73.01999 1.000 58.37222 330 SER B O 1
ATOM 12389 N N . ARG B 1 331 ? 3.06334 -64.15473 72.09202 1.000 55.94989 331 ARG B N 1
ATOM 12390 C CA . ARG B 1 331 ? 3.55686 -64.38339 70.73669 1.000 62.13320 331 ARG B CA 1
ATOM 12391 C C . ARG B 1 331 ? 2.95154 -63.34246 69.79745 1.000 65.52584 331 ARG B C 1
ATOM 12392 O O . ARG B 1 331 ? 1.72066 -63.13903 69.78339 1.000 63.05682 331 ARG B O 1
ATOM 12413 N N . HIS B 1 332 ? 3.80896 -62.72313 68.98010 1.000 61.55154 332 HIS B N 1
ATOM 12414 C CA . HIS B 1 332 ? 3.37480 -61.57905 68.19001 1.000 62.00946 332 HIS B CA 1
ATOM 12415 C C . HIS B 1 332 ? 4.00313 -61.58661 66.80333 1.000 63.05581 332 HIS B C 1
ATOM 12416 O O . HIS B 1 332 ? 5.21500 -61.39766 66.65952 1.000 58.44503 332 HIS B O 1
ATOM 12430 N N . GLY B 1 333 ? 3.21196 -61.87135 65.81011 1.000 68.34189 333 GLY B N 1
ATOM 12431 C CA . GLY B 1 333 ? 3.47032 -61.29820 64.51874 1.000 69.08931 333 GLY B CA 1
ATOM 12432 C C . GLY B 1 333 ? 2.82345 -59.96383 64.46242 1.000 76.44542 333 GLY B C 1
ATOM 12433 O O . GLY B 1 333 ? 2.00223 -59.67266 65.34551 1.000 83.41637 333 GLY B O 1
ATOM 12437 N N . PHE B 1 334 ? 3.22861 -59.12244 63.54981 1.000 64.30552 334 PHE B N 1
ATOM 12438 C CA . PHE B 1 334 ? 2.66312 -57.78145 63.57054 1.000 71.21390 334 PHE B CA 1
ATOM 12439 C C . PHE B 1 334 ? 1.39652 -57.72677 62.71468 1.000 72.75902 334 PHE B C 1
ATOM 12440 O O . PHE B 1 334 ? 0.34946 -57.24110 63.15724 1.000 70.94929 334 PHE B O 1
ATOM 12457 N N . ASP B 1 335 ? 1.46637 -58.30546 61.52174 1.000 71.24232 335 ASP B N 1
ATOM 12458 C CA . ASP B 1 335 ? 0.44746 -58.19294 60.48359 1.000 73.08493 335 ASP B CA 1
ATOM 12459 C C . ASP B 1 335 ? -0.32498 -59.49339 60.39298 1.000 69.90884 335 ASP B C 1
ATOM 12460 O O . ASP B 1 335 ? -0.29976 -60.15695 59.34522 1.000 71.72925 335 ASP B O 1
ATOM 12469 N N . ASP B 1 336 ? -1.00055 -59.88330 61.47624 1.000 75.09356 336 ASP B N 1
ATOM 12470 C CA . ASP B 1 336 ? -1.68834 -61.17041 61.51758 1.000 77.33671 336 ASP B CA 1
ATOM 12471 C C . ASP B 1 336 ? -3.06921 -61.08877 62.15540 1.000 71.28571 336 ASP B C 1
ATOM 12472 O O . ASP B 1 336 ? -3.70360 -62.13470 62.34934 1.000 69.09331 336 ASP B O 1
ATOM 12481 N N . GLY B 1 337 ? -3.56224 -59.89152 62.48709 1.000 74.68829 337 GLY B N 1
ATOM 12482 C CA . GLY B 1 337 ? -4.81083 -59.76687 63.21635 1.000 76.31480 337 GLY B CA 1
ATOM 12483 C C . GLY B 1 337 ? -4.71698 -59.90440 64.72957 1.000 78.35951 337 GLY B C 1
ATOM 12484 O O . GLY B 1 337 ? -5.64304 -59.47708 65.43868 1.000 77.57483 337 GLY B O 1
ATOM 12488 N N . GLN B 1 338 ? -3.63134 -60.43589 65.26583 1.000 74.05063 338 GLN B N 1
ATOM 12489 C CA . GLN B 1 338 ? -3.54393 -60.62481 66.70520 1.000 72.88756 338 GLN B CA 1
ATOM 12490 C C . GLN B 1 338 ? -2.92368 -59.41528 67.39772 1.000 67.27077 338 GLN B C 1
ATOM 12491 O O . GLN B 1 338 ? -2.44170 -58.48214 66.77542 1.000 73.29311 338 GLN B O 1
ATOM 12505 N N . ALA B 1 339 ? -2.97487 -59.41794 68.71396 1.000 73.17175 339 ALA B N 1
ATOM 12506 C CA . ALA B 1 339 ? -2.29685 -58.37290 69.46311 1.000 74.45138 339 ALA B CA 1
ATOM 12507 C C . ALA B 1 339 ? -0.80638 -58.35246 69.15592 1.000 65.18362 339 ALA B C 1
ATOM 12508 O O . ALA B 1 339 ? -0.20673 -59.38437 68.86716 1.000 67.89072 339 ALA B O 1
ATOM 12515 N N . CYS B 1 340 ? -0.21652 -57.16099 69.24553 1.000 63.46887 340 CYS B N 1
ATOM 12516 C CA . CYS B 1 340 ? 1.21096 -56.94662 69.07189 1.000 65.05205 340 CYS B CA 1
ATOM 12517 C C . CYS B 1 340 ? 1.82503 -56.64024 70.43166 1.000 62.58783 340 CYS B C 1
ATOM 12518 O O . CYS B 1 340 ? 1.13987 -56.33349 71.40706 1.000 62.43068 340 CYS B O 1
ATOM 12525 N N . LEU B 1 341 ? 3.14669 -56.73143 70.51056 1.000 59.20625 341 LEU B N 1
ATOM 12526 C CA . LEU B 1 341 ? 3.80418 -56.51950 71.79055 1.000 59.48256 341 LEU B CA 1
ATOM 12527 C C . LEU B 1 341 ? 3.49487 -55.14409 72.34361 1.000 59.39748 341 LEU B C 1
ATOM 12528 O O . LEU B 1 341 ? 3.33766 -55.00408 73.55345 1.000 57.84078 341 LEU B O 1
ATOM 12544 N N . CYS B 1 342 ? 3.33114 -54.12860 71.48246 1.000 61.55892 342 CYS B N 1
ATOM 12545 C CA . CYS B 1 342 ? 2.92446 -52.82106 72.00645 1.000 61.97801 342 CYS B CA 1
ATOM 12546 C C . CYS B 1 342 ? 1.50465 -52.88862 72.55805 1.000 62.55355 342 CYS B C 1
ATOM 12547 O O . CYS B 1 342 ? 1.19262 -52.22166 73.55220 1.000 64.93133 342 CYS B O 1
ATOM 12555 N N . CYS B 1 343 ? 0.63501 -53.69874 71.94963 1.000 62.55729 343 CYS B N 1
ATOM 12556 C CA . CYS B 1 343 ? -0.68554 -53.90381 72.53726 1.000 66.59219 343 CYS B CA 1
ATOM 12557 C C . CYS B 1 343 ? -0.57827 -54.26444 74.01749 1.000 64.26069 343 CYS B C 1
ATOM 12558 O O . CYS B 1 343 ? -1.32081 -53.73969 74.85802 1.000 68.56165 343 CYS B O 1
ATOM 12565 N N . MET B 1 344 ? 0.35104 -55.15420 74.34792 1.000 60.34313 344 MET B N 1
ATOM 12566 C CA . MET B 1 344 ? 0.42218 -55.74539 75.66310 1.000 59.06466 344 MET B CA 1
ATOM 12567 C C . MET B 1 344 ? 0.73792 -54.73006 76.74015 1.000 63.97241 344 MET B C 1
ATOM 12568 O O . MET B 1 344 ? 0.66379 -55.07579 77.91476 1.000 62.06116 344 MET B O 1
ATOM 12582 N N . TYR B 1 345 ? 1.13857 -53.50337 76.37184 1.000 67.84487 345 TYR B N 1
ATOM 12583 C CA . TYR B 1 345 ? 1.47916 -52.51393 77.38792 1.000 63.74397 345 TYR B CA 1
ATOM 12584 C C . TYR B 1 345 ? 0.87426 -51.16412 77.04289 1.000 66.25486 345 TYR B C 1
ATOM 12585 O O . TYR B 1 345 ? 1.30077 -50.13622 77.60397 1.000 63.14293 345 TYR B O 1
ATOM 12603 N N . MET B 1 346 ? -0.10009 -51.12721 76.15461 1.000 67.13057 346 MET B N 1
ATOM 12604 C CA . MET B 1 346 ? -0.77448 -49.86826 75.89864 1.000 73.20066 346 MET B CA 1
ATOM 12605 C C . MET B 1 346 ? -1.31661 -49.34262 77.22062 1.000 74.45962 346 MET B C 1
ATOM 12606 O O . MET B 1 346 ? -1.98832 -50.08429 77.94649 1.000 73.12130 346 MET B O 1
ATOM 12620 N N . PRO B 1 347 ? -1.04066 -48.09830 77.57667 1.000 78.71823 347 PRO B N 1
ATOM 12621 C CA . PRO B 1 347 ? -1.56836 -47.57510 78.83103 1.000 73.33461 347 PRO B CA 1
ATOM 12622 C C . PRO B 1 347 ? -3.06278 -47.37619 78.68894 1.000 79.64817 347 PRO B C 1
ATOM 12623 O O . PRO B 1 347 ? -3.57288 -47.13542 77.58926 1.000 80.48782 347 PRO B O 1
ATOM 12634 N N . SER B 1 348 ? -3.76332 -47.52218 79.81495 1.000 79.44363 348 SER B N 1
ATOM 12635 C CA . SER B 1 348 ? -5.19774 -47.28453 79.86792 1.000 85.85315 348 SER B CA 1
ATOM 12636 C C . SER B 1 348 ? -5.56196 -45.97381 80.54571 1.000 84.83247 348 SER B C 1
ATOM 12637 O O . SER B 1 348 ? -6.66151 -45.45617 80.31506 1.000 90.02857 348 SER B O 1
ATOM 12645 N N . GLY B 1 349 ? -4.68164 -45.43912 81.38560 1.000 90.39995 349 GLY B N 1
ATOM 12646 C CA . GLY B 1 349 ? -4.93972 -44.16925 82.03811 1.000 90.10480 349 GLY B CA 1
ATOM 12647 C C . GLY B 1 349 ? -3.65957 -43.58839 82.61115 1.000 89.33904 349 GLY B C 1
ATOM 12648 O O . GLY B 1 349 ? -2.57303 -44.18255 82.52531 1.000 83.64257 349 GLY B O 1
ATOM 12652 N N . LYS B 1 350 ? -3.81824 -42.40940 83.21061 1.000 88.72035 350 LYS B N 1
ATOM 12653 C CA . LYS B 1 350 ? -2.72193 -41.73753 83.88754 1.000 87.30562 350 LYS B CA 1
ATOM 12654 C C . LYS B 1 350 ? -2.44126 -42.41274 85.21712 1.000 92.74840 350 LYS B C 1
ATOM 12655 O O . LYS B 1 350 ? -3.27860 -43.14415 85.76622 1.000 95.40949 350 LYS B O 1
ATOM 12674 N N . SER B 1 351 ? -1.23117 -42.16452 85.72249 1.000 98.89696 351 SER B N 1
ATOM 12675 C CA . SER B 1 351 ? -0.70482 -42.86450 86.88410 1.000 95.51977 351 SER B CA 1
ATOM 12676 C C . SER B 1 351 ? -0.03765 -41.85869 87.81199 1.000 97.27657 351 SER B C 1
ATOM 12677 O O . SER B 1 351 ? -0.11427 -40.64270 87.61151 1.000 100.40230 351 SER B O 1
ATOM 12685 N N . LYS B 1 352 ? 0.65059 -42.38011 88.81731 1.000 102.53839 352 LYS B N 1
ATOM 12686 C CA . LYS B 1 352 ? 1.36764 -41.55422 89.77006 1.000 107.12263 352 LYS B CA 1
ATOM 12687 C C . LYS B 1 352 ? 2.76082 -41.26142 89.23738 1.000 106.96464 352 LYS B C 1
ATOM 12688 O O . LYS B 1 352 ? 3.38692 -42.12464 88.60587 1.000 101.23070 352 LYS B O 1
ATOM 12707 N N . ASP B 1 353 ? 3.21457 -40.02926 89.47261 1.000 106.73078 353 ASP B N 1
ATOM 12708 C CA . ASP B 1 353 ? 4.51471 -39.56282 89.03436 1.000 103.74497 353 ASP B CA 1
ATOM 12709 C C . ASP B 1 353 ? 5.60210 -40.09389 89.96507 1.000 109.07750 353 ASP B C 1
ATOM 12710 O O . ASP B 1 353 ? 5.34059 -40.49715 91.09854 1.000 112.46131 353 ASP B O 1
ATOM 12719 N N . GLU B 1 354 ? 6.84559 -40.08338 89.47853 1.000 110.32381 354 GLU B N 1
ATOM 12720 C CA . GLU B 1 354 ? 7.92696 -40.69173 90.24926 1.000 114.62229 354 GLU B CA 1
ATOM 12721 C C . GLU B 1 354 ? 8.19360 -39.93937 91.55375 1.000 119.10217 354 GLU B C 1
ATOM 12722 O O . GLU B 1 354 ? 8.53285 -40.55690 92.57239 1.000 120.83420 354 GLU B O 1
ATOM 12734 N N . HIS B 1 355 ? 8.06132 -38.60813 91.55073 1.000 117.18482 355 HIS B N 1
ATOM 12735 C CA . HIS B 1 355 ? 8.23295 -37.88784 92.80867 1.000 119.45503 355 HIS B CA 1
ATOM 12736 C C . HIS B 1 355 ? 7.16927 -38.29234 93.82000 1.000 119.35515 355 HIS B C 1
ATOM 12737 O O . HIS B 1 355 ? 7.43885 -38.31446 95.02671 1.000 124.54813 355 HIS B O 1
ATOM 12751 N N . GLN B 1 356 ? 5.98293 -38.65493 93.35356 1.000 114.18062 356 GLN B N 1
ATOM 12752 C CA . GLN B 1 356 ? 4.91481 -39.05920 94.25118 1.000 113.30811 356 GLN B CA 1
ATOM 12753 C C . GLN B 1 356 ? 5.10634 -40.48481 94.76154 1.000 116.64206 356 GLN B C 1
ATOM 12754 O O . GLN B 1 356 ? 4.95611 -40.73939 95.95747 1.000 114.44817 356 GLN B O 1
ATOM 12768 N N . LEU B 1 357 ? 5.44168 -41.43034 93.88030 1.000 118.73417 357 LEU B N 1
ATOM 12769 C CA . LEU B 1 357 ? 5.65323 -42.80243 94.32813 1.000 113.97713 357 LEU B CA 1
ATOM 12770 C C . LEU B 1 357 ? 6.81245 -42.88055 95.31754 1.000 115.79325 357 LEU B C 1
ATOM 12771 O O . LEU B 1 357 ? 6.74650 -43.62071 96.30544 1.000 116.44772 357 LEU B O 1
ATOM 12787 N N . VAL B 1 358 ? 7.87986 -42.11367 95.07875 1.000 119.43385 358 VAL B N 1
ATOM 12788 C CA . VAL B 1 358 ? 8.99672 -42.09483 96.01795 1.000 122.07883 358 VAL B CA 1
ATOM 12789 C C . VAL B 1 358 ? 8.58377 -41.46130 97.34256 1.000 122.02209 358 VAL B C 1
ATOM 12790 O O . VAL B 1 358 ? 9.15397 -41.77762 98.39664 1.000 118.17619 358 VAL B O 1
ATOM 12803 N N . ALA B 1 359 ? 7.61486 -40.53674 97.31410 1.000 124.47847 359 ALA B N 1
ATOM 12804 C CA . ALA B 1 359 ? 7.13720 -39.92594 98.55242 1.000 124.77935 359 ALA B CA 1
ATOM 12805 C C . ALA B 1 359 ? 6.37501 -40.92500 99.41965 1.000 121.65974 359 ALA B C 1
ATOM 12806 O O . ALA B 1 359 ? 6.44901 -40.83117 100.65265 1.000 123.69476 359 ALA B O 1
ATOM 12813 N N . GLU B 1 360 ? 5.66255 -41.87986 98.80728 1.000 117.36552 360 GLU B N 1
ATOM 12814 C CA . GLU B 1 360 ? 5.04314 -42.95478 99.57259 1.000 115.82600 360 GLU B CA 1
ATOM 12815 C C . GLU B 1 360 ? 6.09791 -43.91015 100.13085 1.000 115.71226 360 GLU B C 1
ATOM 12816 O O . GLU B 1 360 ? 6.02800 -44.30786 101.30054 1.000 115.45515 360 GLU B O 1
ATOM 12828 N N . GLU B 1 361 ? 7.08806 -44.28581 99.31101 1.000 114.53758 361 GLU B N 1
ATOM 12829 C CA . GLU B 1 361 ? 8.13315 -45.18913 99.77658 1.000 115.02938 361 GLU B CA 1
ATOM 12830 C C . GLU B 1 361 ? 8.95926 -44.60176 100.91323 1.000 117.14732 361 GLU B C 1
ATOM 12831 O O . GLU B 1 361 ? 9.70055 -45.33717 101.56710 1.000 115.95505 361 GLU B O 1
ATOM 12843 N N . LEU B 1 362 ? 8.89067 -43.28890 101.12474 1.000 121.07850 362 LEU B N 1
ATOM 12844 C CA . LEU B 1 362 ? 9.61237 -42.60421 102.18576 1.000 121.25780 362 LEU B CA 1
ATOM 12845 C C . LEU B 1 362 ? 8.70639 -42.27720 103.36777 1.000 125.71450 362 LEU B C 1
ATOM 12846 O O . LEU B 1 362 ? 9.12544 -41.54519 104.27544 1.000 124.61256 362 LEU B O 1
ATOM 12862 N N . GLY B 1 363 ? 7.47800 -42.81271 103.38036 1.000 122.46246 363 GLY B N 1
ATOM 12863 C CA . GLY B 1 363 ? 6.54798 -42.55803 104.46262 1.000 121.00977 363 GLY B CA 1
ATOM 12864 C C . GLY B 1 363 ? 6.06608 -41.14716 104.55731 1.000 125.29741 363 GLY B C 1
ATOM 12865 O O . GLY B 1 363 ? 5.42247 -40.80464 105.55338 1.000 124.43429 363 GLY B O 1
ATOM 12869 N N . ILE B 1 364 ? 6.35879 -40.31480 103.56507 1.000 132.17122 364 ILE B N 1
ATOM 12870 C CA . ILE B 1 364 ? 6.00411 -38.90503 103.52060 1.000 131.93159 364 ILE B CA 1
ATOM 12871 C C . ILE B 1 364 ? 5.06663 -38.67846 102.34016 1.000 131.14857 364 ILE B C 1
ATOM 12872 O O . ILE B 1 364 ? 5.37663 -37.87712 101.44071 1.000 133.32589 364 ILE B O 1
ATOM 12888 N N . PRO B 1 365 ? 3.90191 -39.32880 102.31925 1.000 126.34515 365 PRO B N 1
ATOM 12889 C CA . PRO B 1 365 ? 3.02416 -39.24460 101.12939 1.000 123.19133 365 PRO B CA 1
ATOM 12890 C C . PRO B 1 365 ? 2.68393 -37.81671 100.66532 1.000 125.94268 365 PRO B C 1
ATOM 12891 O O . PRO B 1 365 ? 2.43015 -37.60737 99.46556 1.000 121.88759 365 PRO B O 1
ATOM 12902 N N . GLU B 1 366 ? 2.68109 -36.82807 101.56677 1.000 131.06775 366 GLU B N 1
ATOM 12903 C CA . GLU B 1 366 ? 2.26086 -35.46741 101.24527 1.000 126.31019 366 GLU B CA 1
ATOM 12904 C C . GLU B 1 366 ? 3.42269 -34.50307 101.07979 1.000 128.53321 366 GLU B C 1
ATOM 12905 O O . GLU B 1 366 ? 3.19589 -33.31480 100.79884 1.000 127.67102 366 GLU B O 1
ATOM 12917 N N . ALA B 1 367 ? 4.65122 -34.97401 101.27469 1.000 132.93358 367 ALA B N 1
ATOM 12918 C CA . ALA B 1 367 ? 5.84096 -34.23049 100.89372 1.000 138.57487 367 ALA B CA 1
ATOM 12919 C C . ALA B 1 367 ? 6.19496 -34.41915 99.41047 1.000 136.81790 367 ALA B C 1
ATOM 12920 O O . ALA B 1 367 ? 7.33683 -34.13660 99.01951 1.000 136.76695 367 ALA B O 1
ATOM 12927 N N . HIS B 1 368 ? 5.23913 -34.87429 98.58433 1.000 130.04946 368 HIS B N 1
ATOM 12928 C CA . HIS B 1 368 ? 5.51048 -35.06187 97.16044 1.000 129.95621 368 HIS B CA 1
ATOM 12929 C C . HIS B 1 368 ? 6.13872 -33.80996 96.54130 1.000 134.69070 368 HIS B C 1
ATOM 12930 O O . HIS B 1 368 ? 7.03159 -33.91001 95.68913 1.000 134.60979 368 HIS B O 1
ATOM 12944 N N . GLU B 1 369 ? 5.68958 -32.61940 96.96123 1.000 132.56459 369 GLU B N 1
ATOM 12945 C CA . GLU B 1 369 ? 6.26882 -31.37992 96.44665 1.000 133.41953 369 GLU B CA 1
ATOM 12946 C C . GLU B 1 369 ? 7.73406 -31.22574 96.86524 1.000 137.97571 369 GLU B C 1
ATOM 12947 O O . GLU B 1 369 ? 8.56994 -30.78206 96.06405 1.000 136.17115 369 GLU B O 1
ATOM 12959 N N . GLN B 1 370 ? 8.06858 -31.58966 98.11439 1.000 140.09485 370 GLN B N 1
ATOM 12960 C CA . GLN B 1 370 ? 9.46047 -31.52763 98.56722 1.000 137.97151 370 GLN B CA 1
ATOM 12961 C C . GLN B 1 370 ? 10.31767 -32.62888 97.93932 1.000 138.09227 370 GLN B C 1
ATOM 12962 O O . GLN B 1 370 ? 11.52093 -32.42303 97.72527 1.000 136.56637 370 GLN B O 1
ATOM 12976 N N . VAL B 1 371 ? 9.72154 -33.78712 97.61934 1.000 138.07038 371 VAL B N 1
ATOM 12977 C CA . VAL B 1 371 ? 10.46685 -34.85263 96.94955 1.000 136.16447 371 VAL B CA 1
ATOM 12978 C C . VAL B 1 371 ? 10.72380 -34.49056 95.48618 1.000 137.94646 371 VAL B C 1
ATOM 12979 O O . VAL B 1 371 ? 11.78143 -34.81214 94.93034 1.000 139.07256 371 VAL B O 1
ATOM 12992 N N . LYS B 1 372 ? 9.76620 -33.81816 94.83403 1.000 136.99060 372 LYS B N 1
ATOM 12993 C CA . LYS B 1 372 ? 10.00883 -33.35770 93.46845 1.000 137.21127 372 LYS B CA 1
ATOM 12994 C C . LYS B 1 372 ? 11.06930 -32.26255 93.43739 1.000 139.76245 372 LYS B C 1
ATOM 12995 O O . LYS B 1 372 ? 11.93153 -32.24929 92.54784 1.000 138.70441 372 LYS B O 1
ATOM 13014 N N . ALA B 1 373 ? 11.01539 -31.33885 94.40052 1.000 140.15740 373 ALA B N 1
ATOM 13015 C CA . ALA B 1 373 ? 12.00120 -30.26865 94.46704 1.000 142.77218 373 ALA B CA 1
ATOM 13016 C C . ALA B 1 373 ? 13.38248 -30.80694 94.82220 1.000 147.33999 373 ALA B C 1
ATOM 13017 O O . ALA B 1 373 ? 14.38169 -30.38063 94.22855 1.000 151.99380 373 ALA B O 1
ATOM 13024 N N . LEU B 1 374 ? 13.46464 -31.73880 95.78705 1.000 144.39078 374 LEU B N 1
ATOM 13025 C CA . LEU B 1 374 ? 14.75266 -32.32907 96.14529 1.000 146.23085 374 LEU B CA 1
ATOM 13026 C C . LEU B 1 374 ? 15.31162 -33.22192 95.03685 1.000 148.14697 374 LEU B C 1
ATOM 13027 O O . LEU B 1 374 ? 16.52337 -33.47371 95.01217 1.000 149.93624 374 LEU B O 1
ATOM 13043 N N . LEU B 1 375 ? 14.46691 -33.71581 94.13174 1.000 146.01761 375 LEU B N 1
ATOM 13044 C CA . LEU B 1 375 ? 14.91325 -34.47321 92.97189 1.000 144.31582 375 LEU B CA 1
ATOM 13045 C C . LEU B 1 375 ? 15.31330 -33.56896 91.80481 1.000 146.79623 375 LEU B C 1
ATOM 13046 O O . LEU B 1 375 ? 16.31492 -33.83620 91.12984 1.000 147.18951 375 LEU B O 1
ATOM 13062 N N . GLN B 1 376 ? 14.56694 -32.49097 91.55586 1.000 144.60237 376 GLN B N 1
ATOM 13063 C CA . GLN B 1 376 ? 14.95338 -31.56023 90.49594 1.000 151.18318 376 GLN B CA 1
ATOM 13064 C C . GLN B 1 376 ? 16.17125 -30.74321 90.91091 1.000 153.75972 376 GLN B C 1
ATOM 13065 O O . GLN B 1 376 ? 17.17660 -30.69517 90.18782 1.000 154.19843 376 GLN B O 1
ATOM 13079 N N . THR B 1 377 ? 16.10074 -30.09330 92.08441 1.000 155.16979 377 THR B N 1
ATOM 13080 C CA . THR B 1 377 ? 17.19743 -29.26707 92.57732 1.000 157.09893 377 THR B CA 1
ATOM 13081 C C . THR B 1 377 ? 18.41456 -30.08024 93.01988 1.000 160.28249 377 THR B C 1
ATOM 13082 O O . THR B 1 377 ? 19.45718 -29.47956 93.31781 1.000 164.29344 377 THR B O 1
ATOM 13093 N N . ASN B 1 378 ? 18.30454 -31.41517 93.09865 1.000 157.78729 378 ASN B N 1
ATOM 13094 C CA . ASN B 1 378 ? 19.41405 -32.27605 93.51240 1.000 157.72538 378 ASN B CA 1
ATOM 13095 C C . ASN B 1 378 ? 20.14863 -31.69599 94.71893 1.000 158.39782 378 ASN B C 1
ATOM 13096 O O . ASN B 1 378 ? 21.37146 -31.82938 94.83185 1.000 158.11635 378 ASN B O 1
ATOM 13107 N N . ALA B 1 379 ? 19.40916 -31.05817 95.62533 1.000 157.46809 379 ALA B N 1
ATOM 13108 C CA . ALA B 1 379 ? 19.99229 -30.46557 96.81587 1.000 159.88767 379 ALA B CA 1
ATOM 13109 C C . ALA B 1 379 ? 20.12378 -31.50349 97.92822 1.000 166.02494 379 ALA B C 1
ATOM 13110 O O . ALA B 1 379 ? 19.56246 -32.60103 97.86963 1.000 162.15168 379 ALA B O 1
ATOM 13117 N N . GLY B 1 380 ? 20.86195 -31.12824 98.96934 1.000 173.93513 380 GLY B N 1
ATOM 13118 C CA . GLY B 1 380 ? 21.05643 -32.02928 100.09171 1.000 170.05589 380 GLY B CA 1
ATOM 13119 C C . GLY B 1 380 ? 19.79461 -32.15917 100.92672 1.000 167.17138 380 GLY B C 1
ATOM 13120 O O . GLY B 1 380 ? 19.09126 -31.18378 101.19363 1.000 164.00169 380 GLY B O 1
ATOM 13124 N N . VAL B 1 381 ? 19.50100 -33.38842 101.33472 1.000 163.70223 381 VAL B N 1
ATOM 13125 C CA . VAL B 1 381 ? 18.36193 -33.64157 102.21669 1.000 161.15536 381 VAL B CA 1
ATOM 13126 C C . VAL B 1 381 ? 18.67001 -33.00393 103.56940 1.000 159.86866 381 VAL B C 1
ATOM 13127 O O . VAL B 1 381 ? 19.68729 -33.33819 104.19700 1.000 157.77954 381 VAL B O 1
ATOM 13140 N N . PRO B 1 382 ? 17.85698 -32.06122 104.04398 1.000 159.69643 382 PRO B N 1
ATOM 13141 C CA . PRO B 1 382 ? 18.11797 -31.46407 105.36362 1.000 159.74672 382 PRO B CA 1
ATOM 13142 C C . PRO B 1 382 ? 17.98766 -32.49117 106.48802 1.000 161.38634 382 PRO B C 1
ATOM 13143 O O . PRO B 1 382 ? 17.50383 -33.60851 106.30176 1.000 159.35193 382 PRO B O 1
ATOM 13154 N N . ASN B 1 383 ? 18.45255 -32.09018 107.68338 1.000 167.98927 383 ASN B N 1
ATOM 13155 C CA . ASN B 1 383 ? 18.40621 -32.96622 108.85635 1.000 164.77565 383 ASN B CA 1
ATOM 13156 C C . ASN B 1 383 ? 16.96979 -33.20863 109.31318 1.000 163.89091 383 ASN B C 1
ATOM 13157 O O . ASN B 1 383 ? 16.61341 -34.33516 109.67899 1.000 162.79702 383 ASN B O 1
ATOM 13168 N N . ASP B 1 384 ? 16.12445 -32.17417 109.29146 1.000 166.74874 384 ASP B N 1
ATOM 13169 C CA . ASP B 1 384 ? 14.73157 -32.33602 109.69227 1.000 165.20786 384 ASP B CA 1
ATOM 13170 C C . ASP B 1 384 ? 13.91885 -33.17251 108.70944 1.000 161.55275 384 ASP B C 1
ATOM 13171 O O . ASP B 1 384 ? 12.89082 -33.72572 109.11147 1.000 159.06403 384 ASP B O 1
ATOM 13180 N N . PHE B 1 385 ? 14.35897 -33.27948 107.45145 1.000 158.39194 385 PHE B N 1
ATOM 13181 C CA . PHE B 1 385 ? 13.72654 -34.18737 106.49328 1.000 151.97560 385 PHE B CA 1
ATOM 13182 C C . PHE B 1 385 ? 14.05906 -35.64407 106.81302 1.000 147.25971 385 PHE B C 1
ATOM 13183 O O . PHE B 1 385 ? 13.16314 -36.49214 106.88312 1.000 143.27623 385 PHE B O 1
ATOM 13200 N N . VAL B 1 386 ? 15.34294 -35.95081 107.02899 1.000 149.09119 386 VAL B N 1
ATOM 13201 C CA . VAL B 1 386 ? 15.76505 -37.32614 107.27772 1.000 145.54954 386 VAL B CA 1
ATOM 13202 C C . VAL B 1 386 ? 15.30195 -37.83974 108.64027 1.000 145.63160 386 VAL B C 1
ATOM 13203 O O . VAL B 1 386 ? 15.18770 -39.05803 108.82025 1.000 145.53562 386 VAL B O 1
ATOM 13216 N N . VAL B 1 387 ? 15.01693 -36.95304 109.60504 1.000 148.91052 387 VAL B N 1
ATOM 13217 C CA . VAL B 1 387 ? 14.37977 -37.37699 110.85690 1.000 145.45966 387 VAL B CA 1
ATOM 13218 C C . VAL B 1 387 ? 12.90409 -37.70011 110.61639 1.000 138.60619 387 VAL B C 1
ATOM 13219 O O . VAL B 1 387 ? 12.36092 -38.65488 111.18440 1.000 132.06674 387 VAL B O 1
ATOM 13232 N N . ARG B 1 388 ? 12.23157 -36.90009 109.77859 1.000 142.34260 388 ARG B N 1
ATOM 13233 C CA . ARG B 1 388 ? 10.85777 -37.19903 109.38266 1.000 138.27238 388 ARG B CA 1
ATOM 13234 C C . ARG B 1 388 ? 10.78663 -38.51322 108.61715 1.000 138.02240 388 ARG B C 1
ATOM 13235 O O . ARG B 1 388 ? 9.91791 -39.35063 108.88140 1.000 134.91986 388 ARG B O 1
ATOM 13256 N N . VAL B 1 389 ? 11.68440 -38.70026 107.64292 1.000 143.84947 389 VAL B N 1
ATOM 13257 C CA . VAL B 1 389 ? 11.67410 -39.91824 106.83060 1.000 143.11006 389 VAL B CA 1
ATOM 13258 C C . VAL B 1 389 ? 11.97871 -41.13937 107.69815 1.000 142.50811 389 VAL B C 1
ATOM 13259 O O . VAL B 1 389 ? 11.29446 -42.16251 107.62042 1.000 138.37940 389 VAL B O 1
ATOM 13272 N N . ALA B 1 390 ? 13.00009 -41.04547 108.55364 1.000 141.18161 390 ALA B N 1
ATOM 13273 C CA . ALA B 1 390 ? 13.35634 -42.18397 109.39700 1.000 134.77752 390 ALA B CA 1
ATOM 13274 C C . ALA B 1 390 ? 12.21325 -42.57104 110.33209 1.000 130.95247 390 ALA B C 1
ATOM 13275 O O . ALA B 1 390 ? 11.95704 -43.76251 110.54389 1.000 128.34670 390 ALA B O 1
ATOM 13282 N N . THR B 1 391 ? 11.51631 -41.58203 110.90578 1.000 132.46411 391 THR B N 1
ATOM 13283 C CA . THR B 1 391 ? 10.37757 -41.88309 111.77375 1.000 127.22034 391 THR B CA 1
ATOM 13284 C C . THR B 1 391 ? 9.21190 -42.45013 110.97203 1.000 124.75234 391 THR B C 1
ATOM 13285 O O . THR B 1 391 ? 8.54355 -43.38846 111.41886 1.000 119.80546 391 THR B O 1
ATOM 13296 N N . ALA B 1 392 ? 8.93221 -41.86591 109.79777 1.000 128.78927 392 ALA B N 1
ATOM 13297 C CA . ALA B 1 392 ? 7.91738 -42.42052 108.90387 1.000 125.35138 392 ALA B CA 1
ATOM 13298 C C . ALA B 1 392 ? 8.27583 -43.84540 108.48528 1.000 125.92954 392 ALA B C 1
ATOM 13299 O O . ALA B 1 392 ? 7.38549 -44.69388 108.32272 1.000 117.93892 392 ALA B O 1
ATOM 13306 N N . MET B 1 393 ? 9.57534 -44.12871 108.32795 1.000 129.27957 393 MET B N 1
ATOM 13307 C CA . MET B 1 393 ? 10.07313 -45.44903 107.95101 1.000 125.55757 393 MET B CA 1
ATOM 13308 C C . MET B 1 393 ? 10.08141 -46.43366 109.12574 1.000 124.79341 393 MET B C 1
ATOM 13309 O O . MET B 1 393 ? 10.30290 -47.63380 108.90580 1.000 119.19154 393 MET B O 1
ATOM 13323 N N . GLY B 1 394 ? 9.85953 -45.95883 110.35789 1.000 124.10489 394 GLY B N 1
ATOM 13324 C CA . GLY B 1 394 ? 9.81614 -46.82855 111.51758 1.000 114.82190 394 GLY B CA 1
ATOM 13325 C C . GLY B 1 394 ? 11.15062 -47.38740 111.94444 1.000 114.38863 394 GLY B C 1
ATOM 13326 O O . GLY B 1 394 ? 11.18497 -48.37921 112.66681 1.000 110.87693 394 GLY B O 1
ATOM 13330 N N . VAL B 1 395 ? 12.25451 -46.78184 111.51853 1.000 118.47379 395 VAL B N 1
ATOM 13331 C CA . VAL B 1 395 ? 13.59402 -47.24637 111.88004 1.000 120.07101 395 VAL B CA 1
ATOM 13332 C C . VAL B 1 395 ? 14.26761 -46.18932 112.75454 1.000 128.93222 395 VAL B C 1
ATOM 13333 O O . VAL B 1 395 ? 13.74849 -45.06873 112.86947 1.000 127.98623 395 VAL B O 1
ATOM 13346 N N . PRO B 1 396 ? 15.38922 -46.49413 113.41694 1.000 129.81894 396 PRO B N 1
ATOM 13347 C CA . PRO B 1 396 ? 16.15033 -45.42953 114.09132 1.000 128.63734 396 PRO B CA 1
ATOM 13348 C C . PRO B 1 396 ? 16.66974 -44.40694 113.08733 1.000 136.22139 396 PRO B C 1
ATOM 13349 O O . PRO B 1 396 ? 16.90319 -44.71973 111.91726 1.000 136.37844 396 PRO B O 1
ATOM 13360 N N . PHE B 1 397 ? 16.84612 -43.16279 113.55157 1.000 141.04268 397 PHE B N 1
ATOM 13361 C CA . PHE B 1 397 ? 17.39148 -42.12609 112.68015 1.000 144.93228 397 PHE B CA 1
ATOM 13362 C C . PHE B 1 397 ? 18.86358 -42.34410 112.35445 1.000 147.29110 397 PHE B C 1
ATOM 13363 O O . PHE B 1 397 ? 19.32517 -41.85962 111.31316 1.000 150.27142 397 PHE B O 1
ATOM 13380 N N . GLU B 1 398 ? 19.58593 -43.08933 113.18622 1.000 144.71256 398 GLU B N 1
ATOM 13381 C CA . GLU B 1 398 ? 21.03916 -43.14893 113.05713 1.000 143.87639 398 GLU B CA 1
ATOM 13382 C C . GLU B 1 398 ? 21.50384 -43.75756 111.74234 1.000 143.70278 398 GLU B C 1
ATOM 13383 O O . GLU B 1 398 ? 22.36451 -43.15064 111.07793 1.000 145.67234 398 GLU B O 1
ATOM 13395 N N . PRO B 1 399 ? 21.01869 -44.92940 111.31688 1.000 143.89535 399 PRO B N 1
ATOM 13396 C CA . PRO B 1 399 ? 21.46117 -45.46968 110.01279 1.000 143.16066 399 PRO B CA 1
ATOM 13397 C C . PRO B 1 399 ? 21.27617 -44.48441 108.87405 1.000 144.69251 399 PRO B C 1
ATOM 13398 O O . PRO B 1 399 ? 22.07325 -44.48283 107.92754 1.000 143.64212 399 PRO B O 1
ATOM 13409 N N . LEU B 1 400 ? 20.26184 -43.62913 108.95365 1.000 149.15879 400 LEU B N 1
ATOM 13410 C CA . LEU B 1 400 ? 19.97191 -42.64224 107.92362 1.000 153.72168 400 LEU B CA 1
ATOM 13411 C C . LEU B 1 400 ? 20.61210 -41.28120 108.19492 1.000 156.77843 400 LEU B C 1
ATOM 13412 O O . LEU B 1 400 ? 20.50405 -40.38523 107.35210 1.000 157.43265 400 LEU B O 1
ATOM 13428 N N . ALA B 1 401 ? 21.28733 -41.10322 109.33070 1.000 155.69724 401 ALA B N 1
ATOM 13429 C CA . ALA B 1 401 ? 21.92858 -39.82045 109.60537 1.000 153.37165 401 ALA B CA 1
ATOM 13430 C C . ALA B 1 401 ? 23.03159 -39.47725 108.61036 1.000 154.16237 401 ALA B C 1
ATOM 13431 O O . ALA B 1 401 ? 23.10266 -38.30737 108.19258 1.000 152.14691 401 ALA B O 1
ATOM 13438 N N . PRO B 1 402 ? 23.90220 -40.41292 108.18652 1.000 154.83553 402 PRO B N 1
ATOM 13439 C CA . PRO B 1 402 ? 24.95341 -40.05305 107.22308 1.000 153.08354 402 PRO B CA 1
ATOM 13440 C C . PRO B 1 402 ? 24.42267 -39.39104 105.96470 1.000 154.32141 402 PRO B C 1
ATOM 13441 O O . PRO B 1 402 ? 25.14578 -38.66942 105.27298 1.000 155.14753 402 PRO B O 1
ATOM 13452 N N . PHE B 1 403 ? 23.16605 -39.64708 105.63776 1.000 156.17361 403 PHE B N 1
ATOM 13453 C CA . PHE B 1 403 ? 22.57808 -39.08877 104.42855 1.000 155.14168 403 PHE B CA 1
ATOM 13454 C C . PHE B 1 403 ? 22.21506 -37.61641 104.56447 1.000 152.66249 403 PHE B C 1
ATOM 13455 O O . PHE B 1 403 ? 21.95888 -36.97476 103.54010 1.000 151.65397 403 PHE B O 1
ATOM 13472 N N . VAL B 1 404 ? 22.23004 -37.06220 105.78142 1.000 154.17423 404 VAL B N 1
ATOM 13473 C CA . VAL B 1 404 ? 21.86638 -35.66185 105.98501 1.000 154.22454 404 VAL B CA 1
ATOM 13474 C C . VAL B 1 404 ? 22.85371 -34.76382 105.24926 1.000 155.32734 404 VAL B C 1
ATOM 13475 O O . VAL B 1 404 ? 24.05288 -34.75911 105.55369 1.000 154.90987 404 VAL B O 1
ATOM 13488 N N . GLY B 1 405 ? 22.34682 -33.98270 104.28367 1.000 156.07294 405 GLY B N 1
ATOM 13489 C CA . GLY B 1 405 ? 23.16405 -33.12759 103.45050 1.000 155.67462 405 GLY B CA 1
ATOM 13490 C C . GLY B 1 405 ? 23.38156 -33.62428 102.03248 1.000 159.18306 405 GLY B C 1
ATOM 13491 O O . GLY B 1 405 ? 23.89314 -32.86298 101.20308 1.000 159.51558 405 GLY B O 1
ATOM 13495 N N . GLN B 1 406 ? 23.01997 -34.88461 101.73132 1.000 158.11454 406 GLN B N 1
ATOM 13496 C CA . GLN B 1 406 ? 23.19698 -35.51446 100.43268 1.000 159.28887 406 GLN B CA 1
ATOM 13497 C C . GLN B 1 406 ? 21.93150 -35.38578 99.59172 1.000 161.40885 406 GLN B C 1
ATOM 13498 O O . GLN B 1 406 ? 20.83838 -35.14771 100.11637 1.000 161.14551 406 GLN B O 1
ATOM 13512 N N . PRO B 1 407 ? 22.04072 -35.53622 98.27202 1.000 159.01434 407 PRO B N 1
ATOM 13513 C CA . PRO B 1 407 ? 20.83483 -35.48709 97.43184 1.000 157.66405 407 PRO B CA 1
ATOM 13514 C C . PRO B 1 407 ? 19.80079 -36.51029 97.87882 1.000 157.80232 407 PRO B C 1
ATOM 13515 O O . PRO B 1 407 ? 20.13375 -37.57592 98.40302 1.000 158.96584 407 PRO B O 1
ATOM 13526 N N . LEU B 1 408 ? 18.52447 -36.18071 97.66205 1.000 154.88876 408 LEU B N 1
ATOM 13527 C CA . LEU B 1 408 ? 17.48207 -37.16799 97.92284 1.000 151.93398 408 LEU B CA 1
ATOM 13528 C C . LEU B 1 408 ? 17.65151 -38.39448 97.02999 1.000 152.01862 408 LEU B C 1
ATOM 13529 O O . LEU B 1 408 ? 17.33971 -39.51367 97.45415 1.000 152.21910 408 LEU B O 1
ATOM 13545 N N . ARG B 1 409 ? 18.13097 -38.20732 95.78987 1.000 152.00298 409 ARG B N 1
ATOM 13546 C CA . ARG B 1 409 ? 18.41073 -39.35173 94.92818 1.000 149.30619 409 ARG B CA 1
ATOM 13547 C C . ARG B 1 409 ? 19.45188 -40.27464 95.55182 1.000 154.77831 409 ARG B C 1
ATOM 13548 O O . ARG B 1 409 ? 19.43115 -41.48868 95.30591 1.000 151.72264 409 ARG B O 1
ATOM 13569 N N . SER B 1 410 ? 20.37655 -39.71398 96.34694 1.000 161.69552 410 SER B N 1
ATOM 13570 C CA . SER B 1 410 ? 21.34469 -40.52905 97.07810 1.000 161.80888 410 SER B CA 1
ATOM 13571 C C . SER B 1 410 ? 20.66076 -41.32401 98.18648 1.000 159.15195 410 SER B C 1
ATOM 13572 O O . SER B 1 410 ? 20.85525 -42.53897 98.31198 1.000 157.54846 410 SER B O 1
ATOM 13580 N N . PHE B 1 411 ? 19.86583 -40.63708 99.01165 1.000 158.45813 411 PHE B N 1
ATOM 13581 C CA . PHE B 1 411 ? 19.12007 -41.28234 100.08981 1.000 157.02261 411 PHE B CA 1
ATOM 13582 C C . PHE B 1 411 ? 18.26739 -42.43602 99.55869 1.000 153.91188 411 PHE B C 1
ATOM 13583 O O . PHE B 1 411 ? 18.30315 -43.54859 100.10316 1.000 152.07977 411 PHE B O 1
ATOM 13600 N N . TYR B 1 412 ? 17.53046 -42.20307 98.46265 1.000 150.41500 412 TYR B N 1
ATOM 13601 C CA . TYR B 1 412 ? 16.65625 -43.24400 97.91995 1.000 146.77858 412 TYR B CA 1
ATOM 13602 C C . TYR B 1 412 ? 17.44203 -44.37135 97.24468 1.000 145.18298 412 TYR B C 1
ATOM 13603 O O . TYR B 1 412 ? 16.98259 -45.51828 97.21923 1.000 140.68765 412 TYR B O 1
ATOM 13621 N N . GLN B 1 413 ? 18.60786 -44.07662 96.67347 1.000 150.27735 413 GLN B N 1
ATOM 13622 C CA . GLN B 1 413 ? 19.34706 -45.11698 95.97052 1.000 148.60466 413 GLN B CA 1
ATOM 13623 C C . GLN B 1 413 ? 20.04071 -46.07868 96.92528 1.000 148.18789 413 GLN B C 1
ATOM 13624 O O . GLN B 1 413 ? 20.40003 -47.18390 96.50462 1.000 147.50283 413 GLN B O 1
ATOM 13638 N N . GLN B 1 414 ? 20.22392 -45.69527 98.19100 1.000 146.75890 414 GLN B N 1
ATOM 13639 C CA . GLN B 1 414 ? 20.90532 -46.53819 99.17129 1.000 145.14312 414 GLN B CA 1
ATOM 13640 C C . GLN B 1 414 ? 19.94117 -47.06885 100.21478 1.000 141.33418 414 GLN B C 1
ATOM 13641 O O . GLN B 1 414 ? 19.62977 -48.26854 100.23223 1.000 137.54243 414 GLN B O 1
ATOM 13655 N N . ALA B 1 415 ? 19.45426 -46.20968 101.11857 1.000 140.73897 415 ALA B N 1
ATOM 13656 C CA . ALA B 1 415 ? 18.57172 -46.66533 102.18565 1.000 134.75415 415 ALA B CA 1
ATOM 13657 C C . ALA B 1 415 ? 17.39436 -47.46424 101.63445 1.000 130.16035 415 ALA B C 1
ATOM 13658 O O . ALA B 1 415 ? 17.02758 -48.50447 102.19369 1.000 125.35881 415 ALA B O 1
ATOM 13665 N N . ILE B 1 416 ? 16.80720 -47.01321 100.51976 1.000 132.00190 416 ILE B N 1
ATOM 13666 C CA . ILE B 1 416 ? 15.60886 -47.66858 100.00052 1.000 131.21819 416 ILE B CA 1
ATOM 13667 C C . ILE B 1 416 ? 15.97494 -48.85773 99.11894 1.000 128.24712 416 ILE B C 1
ATOM 13668 O O . ILE B 1 416 ? 15.32785 -49.90616 99.17596 1.000 124.62609 416 ILE B O 1
ATOM 13684 N N . CYS B 1 417 ? 17.00328 -48.72646 98.29631 1.000 131.37087 417 CYS B N 1
ATOM 13685 C CA . CYS B 1 417 ? 17.39162 -49.80635 97.40736 1.000 130.53158 417 CYS B CA 1
ATOM 13686 C C . CYS B 1 417 ? 18.32936 -50.78516 98.10962 1.000 126.55760 417 CYS B C 1
ATOM 13687 O O . CYS B 1 417 ? 18.33840 -50.89077 99.33419 1.000 123.93381 417 CYS B O 1
ATOM 13695 N N . LEU B 1 420 ? 17.91362 -52.46748 102.39060 1.000 110.56399 420 LEU B N 1
ATOM 13696 C CA . LEU B 1 420 ? 18.66931 -51.59684 103.30788 1.000 117.36883 420 LEU B CA 1
ATOM 13697 C C . LEU B 1 420 ? 17.79934 -51.06611 104.46372 1.000 113.36472 420 LEU B C 1
ATOM 13698 O O . LEU B 1 420 ? 18.03437 -51.39622 105.61766 1.000 112.46250 420 LEU B O 1
ATOM 13701 N N . VAL B 1 421 ? 16.80584 -50.22906 104.15507 1.000 117.55428 421 VAL B N 1
ATOM 13702 C CA . VAL B 1 421 ? 15.73115 -49.96858 105.11368 1.000 113.26044 421 VAL B CA 1
ATOM 13703 C C . VAL B 1 421 ? 14.82846 -51.19593 105.23334 1.000 110.30475 421 VAL B C 1
ATOM 13704 O O . VAL B 1 421 ? 14.18667 -51.39628 106.27082 1.000 105.26731 421 VAL B O 1
ATOM 13717 N N . PHE B 1 422 ? 14.74788 -52.01715 104.16720 1.000 105.44266 422 PHE B N 1
ATOM 13718 C CA . PHE B 1 422 ? 14.03653 -53.29031 104.23908 1.000 101.62623 422 PHE B CA 1
ATOM 13719 C C . PHE B 1 422 ? 14.59219 -54.14928 105.36282 1.000 104.07718 422 PHE B C 1
ATOM 13720 O O . PHE B 1 422 ? 13.84460 -54.85896 106.04691 1.000 103.16998 422 PHE B O 1
ATOM 13737 N N . GLN B 1 423 ? 15.90408 -54.08915 105.58155 1.000 106.65744 423 GLN B N 1
ATOM 13738 C CA . GLN B 1 423 ? 16.49103 -54.83381 106.69083 1.000 109.54347 423 GLN B CA 1
ATOM 13739 C C . GLN B 1 423 ? 16.37236 -54.09318 108.02152 1.000 106.59671 423 GLN B C 1
ATOM 13740 O O . GLN B 1 423 ? 16.22587 -54.73973 109.06807 1.000 102.44652 423 GLN B O 1
ATOM 13754 N N . LEU B 1 424 ? 16.40935 -52.75603 108.01019 1.000 106.47671 424 LEU B N 1
ATOM 13755 C CA . LEU B 1 424 ? 16.18748 -52.00173 109.23968 1.000 109.89811 424 LEU B CA 1
ATOM 13756 C C . LEU B 1 424 ? 14.77039 -52.16643 109.78903 1.000 105.06499 424 LEU B C 1
ATOM 13757 O O . LEU B 1 424 ? 14.53374 -51.91956 110.97223 1.000 98.76543 424 LEU B O 1
ATOM 13773 N N . SER B 1 425 ? 13.82273 -52.59174 108.96610 1.000 110.40156 425 SER B N 1
ATOM 13774 C CA . SER B 1 425 ? 12.43576 -52.69927 109.38966 1.000 106.93566 425 SER B CA 1
ATOM 13775 C C . SER B 1 425 ? 11.97237 -54.14665 109.53220 1.000 99.56339 425 SER B C 1
ATOM 13776 O O . SER B 1 425 ? 10.76576 -54.38758 109.61842 1.000 97.87897 425 SER B O 1
ATOM 13784 N N . ASP B 1 426 ? 12.90650 -55.11074 109.59795 1.000 97.13011 426 ASP B N 1
ATOM 13785 C CA . ASP B 1 426 ? 12.56121 -56.54706 109.64326 1.000 95.88902 426 ASP B CA 1
ATOM 13786 C C . ASP B 1 426 ? 11.51003 -56.90319 108.57620 1.000 91.61179 426 ASP B C 1
ATOM 13787 O O . ASP B 1 426 ? 10.54331 -57.62799 108.83156 1.000 86.13705 426 ASP B O 1
ATOM 13796 N N . GLY B 1 427 ? 11.68598 -56.35433 107.37125 1.000 87.32947 427 GLY B N 1
ATOM 13797 C CA . GLY B 1 427 ? 10.89784 -56.75767 106.22789 1.000 91.41476 427 GLY B CA 1
ATOM 13798 C C . GLY B 1 427 ? 9.53309 -56.12260 106.08230 1.000 92.30045 427 GLY B C 1
ATOM 13799 O O . GLY B 1 427 ? 8.82313 -56.46063 105.12291 1.000 90.86390 427 GLY B O 1
ATOM 13803 N N . SER B 1 428 ? 9.14614 -55.20331 106.97463 1.000 93.66407 428 SER B N 1
ATOM 13804 C CA . SER B 1 428 ? 7.84190 -54.54384 106.84176 1.000 97.60069 428 SER B CA 1
ATOM 13805 C C . SER B 1 428 ? 7.84045 -53.48450 105.72916 1.000 97.81810 428 SER B C 1
ATOM 13806 O O . SER B 1 428 ? 6.84073 -53.33159 105.00448 1.000 87.92203 428 SER B O 1
ATOM 13814 N N . ARG B 1 429 ? 8.93514 -52.73584 105.57855 1.000 100.12444 429 ARG B N 1
ATOM 13815 C CA . ARG B 1 429 ? 9.05530 -51.79708 104.45363 1.000 100.77524 429 ARG B CA 1
ATOM 13816 C C . ARG B 1 429 ? 9.44356 -52.56854 103.19777 1.000 96.95402 429 ARG B C 1
ATOM 13817 O O . ARG B 1 429 ? 10.60324 -52.94009 103.01411 1.000 98.42679 429 ARG B O 1
ATOM 13838 N N . LEU B 1 430 ? 8.48121 -52.78163 102.30249 1.000 98.37758 430 LEU B N 1
ATOM 13839 C CA . LEU B 1 430 ? 8.72615 -53.50093 101.05764 1.000 99.42066 430 LEU B CA 1
ATOM 13840 C C . LEU B 1 430 ? 9.24765 -52.56048 99.97088 1.000 100.10107 430 LEU B C 1
ATOM 13841 O O . LEU B 1 430 ? 8.82913 -51.40333 99.87263 1.000 96.71225 430 LEU B O 1
ATOM 13857 N N . VAL B 1 431 ? 10.18141 -53.06823 99.16150 1.000 101.96563 431 VAL B N 1
ATOM 13858 C CA . VAL B 1 431 ? 10.64847 -52.32857 97.99782 1.000 104.22231 431 VAL B CA 1
ATOM 13859 C C . VAL B 1 431 ? 9.57652 -52.34689 96.90692 1.000 102.05246 431 VAL B C 1
ATOM 13860 O O . VAL B 1 431 ? 8.66348 -53.17597 96.89895 1.000 99.34818 431 VAL B O 1
ATOM 13873 N N . ARG B 1 432 ? 9.68186 -51.38929 95.97788 1.000 101.57409 432 ARG B N 1
ATOM 13874 C CA . ARG B 1 432 ? 8.63433 -51.24293 94.97280 1.000 100.01175 432 ARG B CA 1
ATOM 13875 C C . ARG B 1 432 ? 8.84515 -52.20700 93.81235 1.000 97.11438 432 ARG B C 1
ATOM 13876 O O . ARG B 1 432 ? 7.86787 -52.67318 93.21714 1.000 93.52124 432 ARG B O 1
ATOM 13897 N N . THR B 1 433 ? 10.09654 -52.52915 93.49169 1.000 93.28905 433 THR B N 1
ATOM 13898 C CA . THR B 1 433 ? 10.41035 -53.34748 92.32996 1.000 87.84166 433 THR B CA 1
ATOM 13899 C C . THR B 1 433 ? 10.19684 -54.82618 92.61426 1.000 82.23745 433 THR B C 1
ATOM 13900 O O . THR B 1 433 ? 10.83660 -55.38610 93.50641 1.000 81.66165 433 THR B O 1
ATOM 13911 N N . VAL B 1 434 ? 9.35112 -55.47210 91.80547 1.000 82.39046 434 VAL B N 1
ATOM 13912 C CA . VAL B 1 434 ? 9.05104 -56.89215 91.98794 1.000 77.67687 434 VAL B CA 1
ATOM 13913 C C . VAL B 1 434 ? 10.30514 -57.73197 91.79984 1.000 69.83201 434 VAL B C 1
ATOM 13914 O O . VAL B 1 434 ? 11.00018 -57.61159 90.78880 1.000 72.79043 434 VAL B O 1
ATOM 13927 N N . VAL B 1 435 ? 10.59360 -58.59501 92.76749 1.000 60.81032 435 VAL B N 1
ATOM 13928 C CA . VAL B 1 435 ? 11.70052 -59.53207 92.65992 1.000 54.95532 435 VAL B CA 1
ATOM 13929 C C . VAL B 1 435 ? 11.06578 -60.91608 92.56964 1.000 54.35091 435 VAL B C 1
ATOM 13930 O O . VAL B 1 435 ? 10.64627 -61.48365 93.58858 1.000 57.31826 435 VAL B O 1
ATOM 13943 N N . PRO B 1 436 ? 10.95512 -61.50861 91.39566 1.000 55.06717 436 PRO B N 1
ATOM 13944 C CA . PRO B 1 436 ? 10.34551 -62.83899 91.30188 1.000 56.62832 436 PRO B CA 1
ATOM 13945 C C . PRO B 1 436 ? 11.21885 -63.89034 91.96172 1.000 55.98762 436 PRO B C 1
ATOM 13946 O O . PRO B 1 436 ? 12.39884 -63.69195 92.25843 1.000 52.34878 436 PRO B O 1
ATOM 13957 N N . MET B 1 437 ? 10.59272 -65.03830 92.19813 1.000 57.22653 437 MET B N 1
ATOM 13958 C CA . MET B 1 437 ? 11.29606 -66.20091 92.71538 1.000 54.75473 437 MET B CA 1
ATOM 13959 C C . MET B 1 437 ? 12.01357 -66.92878 91.58074 1.000 51.34848 437 MET B C 1
ATOM 13960 O O . MET B 1 437 ? 11.64867 -66.86092 90.40661 1.000 52.86018 437 MET B O 1
ATOM 13974 N N . ALA B 1 438 ? 13.05958 -67.64411 91.96208 1.000 53.89404 438 ALA B N 1
ATOM 13975 C CA . ALA B 1 438 ? 13.88445 -68.33163 90.97423 1.000 49.33000 438 ALA B CA 1
ATOM 13976 C C . ALA B 1 438 ? 13.04461 -69.26978 90.11724 1.000 52.63639 438 ALA B C 1
ATOM 13977 O O . ALA B 1 438 ? 13.32528 -69.47431 88.92468 1.000 46.81804 438 ALA B O 1
ATOM 13984 N N . PHE B 1 439 ? 12.06662 -69.93070 90.73566 1.000 53.01511 439 PHE B N 1
ATOM 13985 C CA . PHE B 1 439 ? 11.32050 -70.88265 89.95110 1.000 52.98667 439 PHE B CA 1
ATOM 13986 C C . PHE B 1 439 ? 10.40202 -70.18056 88.96801 1.000 53.40949 439 PHE B C 1
ATOM 13987 O O . PHE B 1 439 ? 10.02229 -70.78314 87.95781 1.000 49.29283 439 PHE B O 1
ATOM 14004 N N . GLN B 1 440 ? 10.06521 -68.91327 89.21276 1.000 52.70577 440 GLN B N 1
ATOM 14005 C CA . GLN B 1 440 ? 9.22715 -68.19780 88.24813 1.000 56.71212 440 GLN B CA 1
ATOM 14006 C C . GLN B 1 440 ? 10.04972 -67.82998 87.01977 1.000 53.96724 440 GLN B C 1
ATOM 14007 O O . GLN B 1 440 ? 9.64084 -68.04417 85.87183 1.000 47.15549 440 GLN B O 1
ATOM 14021 N N . SER B 1 441 ? 11.24778 -67.30858 87.26554 1.000 54.43112 441 SER B N 1
ATOM 14022 C CA . SER B 1 441 ? 12.12813 -66.92843 86.18754 1.000 46.98294 441 SER B CA 1
ATOM 14023 C C . SER B 1 441 ? 12.48737 -68.12042 85.32624 1.000 45.81316 441 SER B C 1
ATOM 14024 O O . SER B 1 441 ? 12.46713 -68.01807 84.08958 1.000 47.76221 441 SER B O 1
ATOM 14032 N N . ALA B 1 442 ? 12.82928 -69.25834 85.94749 1.000 50.27014 442 ALA B N 1
ATOM 14033 C CA . ALA B 1 442 ? 13.25497 -70.42354 85.17097 1.000 45.99288 442 ALA B CA 1
ATOM 14034 C C . ALA B 1 442 ? 12.12561 -70.93359 84.28548 1.000 49.09544 442 ALA B C 1
ATOM 14035 O O . ALA B 1 442 ? 12.32841 -71.15757 83.08092 1.000 49.38809 442 ALA B O 1
ATOM 14042 N N . LEU B 1 443 ? 10.91402 -71.09032 84.84512 1.000 45.89730 443 LEU B N 1
ATOM 14043 C CA . LEU B 1 443 ? 9.81178 -71.56978 84.00519 1.000 52.31093 443 LEU B CA 1
ATOM 14044 C C . LEU B 1 443 ? 9.52044 -70.58511 82.84867 1.000 52.34675 443 LEU B C 1
ATOM 14045 O O . LEU B 1 443 ? 9.30537 -71.00609 81.70125 1.000 47.99312 443 LEU B O 1
ATOM 14061 N N . ALA B 1 444 ? 9.50142 -69.27752 83.12704 1.000 49.41852 444 ALA B N 1
ATOM 14062 C CA . ALA B 1 444 ? 9.23593 -68.34056 82.04157 1.000 52.01734 444 ALA B CA 1
ATOM 14063 C C . ALA B 1 444 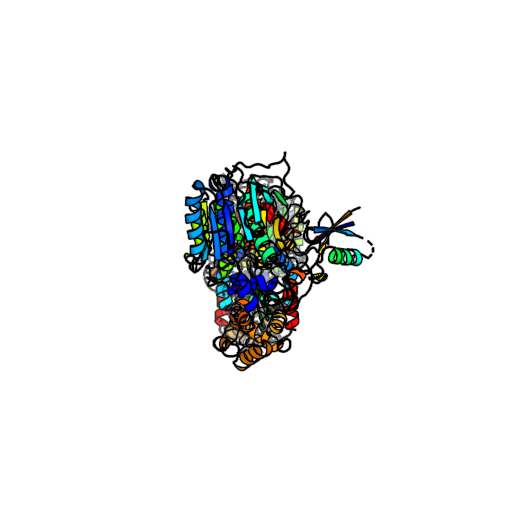? 10.26932 -68.51638 80.93503 1.000 48.54016 444 ALA B C 1
ATOM 14064 O O . ALA B 1 444 ? 9.92562 -68.53901 79.75038 1.000 46.06453 444 ALA B O 1
ATOM 14071 N N . GLY B 1 445 ? 11.53748 -68.69877 81.30987 1.000 49.68193 445 GLY B N 1
ATOM 14072 C CA . GLY B 1 445 ? 12.56256 -68.96161 80.31878 1.000 48.12021 445 GLY B CA 1
ATOM 14073 C C . GLY B 1 445 ? 12.37732 -70.30402 79.61880 1.000 51.07415 445 GLY B C 1
ATOM 14074 O O . GLY B 1 445 ? 12.65646 -70.44219 78.42533 1.000 48.88725 445 GLY B O 1
ATOM 14078 N N . ILE B 1 446 ? 11.91017 -71.32157 80.33258 1.000 48.42952 446 ILE B N 1
ATOM 14079 C CA . ILE B 1 446 ? 11.68305 -72.57203 79.61262 1.000 53.36370 446 ILE B CA 1
ATOM 14080 C C . ILE B 1 446 ? 10.60084 -72.37087 78.56560 1.000 49.31769 446 ILE B C 1
ATOM 14081 O O . ILE B 1 446 ? 10.77441 -72.73362 77.41008 1.000 54.08846 446 ILE B O 1
ATOM 14097 N N . MET B 1 447 ? 9.50492 -71.73999 78.93842 1.000 48.51855 447 MET B N 1
ATOM 14098 C CA . MET B 1 447 ? 8.46770 -71.42730 77.97245 1.000 54.07078 447 MET B CA 1
ATOM 14099 C C . MET B 1 447 ? 9.01699 -70.62949 76.78175 1.000 55.24821 447 MET B C 1
ATOM 14100 O O . MET B 1 447 ? 8.65012 -70.90280 75.62316 1.000 54.27005 447 MET B O 1
ATOM 14114 N N . LEU B 1 448 ? 9.88634 -69.64932 77.03812 1.000 50.78816 448 LEU B N 1
ATOM 14115 C CA . LEU B 1 448 ? 10.45289 -68.86746 75.93986 1.000 50.94873 448 LEU B CA 1
ATOM 14116 C C . LEU B 1 448 ? 11.26815 -69.76219 74.98760 1.000 55.84895 448 LEU B C 1
ATOM 14117 O O . LEU B 1 448 ? 11.11999 -69.68775 73.75796 1.000 54.71614 448 LEU B O 1
ATOM 14133 N N . ALA B 1 449 ? 12.15450 -70.61373 75.53346 1.000 56.70566 449 ALA B N 1
ATOM 14134 C CA . ALA B 1 449 ? 12.87631 -71.53676 74.66038 1.000 54.91934 449 ALA B CA 1
ATOM 14135 C C . ALA B 1 449 ? 11.88718 -72.43769 73.91315 1.000 58.73251 449 ALA B C 1
ATOM 14136 O O . ALA B 1 449 ? 12.02058 -72.64986 72.69222 1.000 59.97970 449 ALA B O 1
ATOM 14143 N N . ALA B 1 450 ? 10.87634 -72.95131 74.62578 1.000 52.80242 450 ALA B N 1
ATOM 14144 C CA . ALA B 1 450 ? 9.83105 -73.73553 73.98861 1.000 60.69453 450 ALA B CA 1
ATOM 14145 C C . ALA B 1 450 ? 9.26265 -73.02439 72.74968 1.000 63.33612 450 ALA B C 1
ATOM 14146 O O . ALA B 1 450 ? 9.12918 -73.62988 71.67131 1.000 58.88067 450 ALA B O 1
ATOM 14153 N N . GLU B 1 451 ? 8.91419 -71.74611 72.89312 1.000 55.75815 451 GLU B N 1
ATOM 14154 C CA . GLU B 1 451 ? 8.21662 -71.06183 71.81160 1.000 59.62294 451 GLU B CA 1
ATOM 14155 C C . GLU B 1 451 ? 9.12919 -70.87746 70.60975 1.000 58.53433 451 GLU B C 1
ATOM 14156 O O . GLU B 1 451 ? 8.72324 -71.12419 69.46950 1.000 61.99313 451 GLU B O 1
ATOM 14168 N N . LEU B 1 452 ? 10.36393 -70.40253 70.84478 1.000 59.86252 452 LEU B N 1
ATOM 14169 C CA . LEU B 1 452 ? 11.28651 -70.17913 69.74210 1.000 58.58499 452 LEU B CA 1
ATOM 14170 C C . LEU B 1 452 ? 11.52365 -71.45412 68.95120 1.000 62.30311 452 LEU B C 1
ATOM 14171 O O . LEU B 1 452 ? 11.65338 -71.41515 67.72485 1.000 69.86357 452 LEU B O 1
ATOM 14187 N N . VAL B 1 453 ? 11.61671 -72.58749 69.64008 1.000 58.79738 453 VAL B N 1
ATOM 14188 C CA . VAL B 1 453 ? 11.92709 -73.85606 68.99299 1.000 60.30853 453 VAL B CA 1
ATOM 14189 C C . VAL B 1 453 ? 10.71767 -74.35774 68.21677 1.000 61.70909 453 VAL B C 1
ATOM 14190 O O . VAL B 1 453 ? 10.84420 -74.81888 67.06788 1.000 57.24165 453 VAL B O 1
ATOM 14203 N N . LYS B 1 454 ? 9.52379 -74.22384 68.81020 1.000 59.88294 454 LYS B N 1
ATOM 14204 C CA . LYS B 1 454 ? 8.28679 -74.64839 68.15290 1.000 62.97265 454 LYS B CA 1
ATOM 14205 C C . LYS B 1 454 ? 8.02939 -73.81777 66.90684 1.000 68.32825 454 LYS B C 1
ATOM 14206 O O . LYS B 1 454 ? 7.69323 -74.33950 65.84231 1.000 65.25450 454 LYS B O 1
ATOM 14225 N N . HIS B 1 455 ? 8.20777 -72.50859 67.03219 1.000 67.25819 455 HIS B N 1
ATOM 14226 C CA . HIS B 1 455 ? 8.00562 -71.60832 65.92160 1.000 64.37041 455 HIS B CA 1
ATOM 14227 C C . HIS B 1 455 ? 9.03257 -71.84800 64.83291 1.000 65.75974 455 HIS B C 1
ATOM 14228 O O . HIS B 1 455 ? 8.71070 -71.77572 63.64398 1.000 65.04306 455 HIS B O 1
ATOM 14242 N N . SER B 1 456 ? 10.26254 -72.15015 65.19580 1.000 63.71091 456 SER B N 1
ATOM 14243 C CA . SER B 1 456 ? 11.23736 -72.39149 64.13982 1.000 69.77278 456 SER B CA 1
ATOM 14244 C C . SER B 1 456 ? 11.16356 -73.83109 63.62873 1.000 72.11104 456 SER B C 1
ATOM 14245 O O . SER B 1 456 ? 11.64496 -74.12916 62.52628 1.000 66.15027 456 SER B O 1
ATOM 14253 N N . ALA B 1 457 ? 10.52640 -74.72111 64.36992 1.000 72.37445 457 ALA B N 1
ATOM 14254 C CA . ALA B 1 457 ? 10.20227 -76.02326 63.81631 1.000 64.68142 457 ALA B CA 1
ATOM 14255 C C . ALA B 1 457 ? 8.89668 -75.98155 63.03284 1.000 69.98149 457 ALA B C 1
ATOM 14256 O O . ALA B 1 457 ? 8.52084 -76.98444 62.41686 1.000 71.51431 457 ALA B O 1
ATOM 14263 N N . GLY B 1 458 ? 8.19946 -74.84575 63.03722 1.000 70.12042 458 GLY B N 1
ATOM 14264 C CA . GLY B 1 458 ? 7.03306 -74.67471 62.18465 1.000 73.04176 458 GLY B CA 1
ATOM 14265 C C . GLY B 1 458 ? 5.75905 -75.32653 62.67537 1.000 80.48626 458 GLY B C 1
ATOM 14266 O O . GLY B 1 458 ? 4.81699 -75.52453 61.88617 1.000 79.12113 458 GLY B O 1
ATOM 14270 N N . PHE B 1 459 ? 5.70588 -75.68559 63.96965 1.000 80.24760 459 PHE B N 1
ATOM 14271 C CA . PHE B 1 459 ? 4.51730 -76.29394 64.51182 1.000 82.15955 459 PHE B CA 1
ATOM 14272 C C . PHE B 1 459 ? 3.34674 -75.32241 64.34806 1.000 83.14161 459 PHE B C 1
ATOM 14273 O O . PHE B 1 459 ? 3.54052 -74.14136 64.07508 1.000 77.77050 459 PHE B O 1
ATOM 14290 N N . PRO B 1 460 ? 2.11220 -75.82759 64.47952 1.000 86.31850 460 PRO B N 1
ATOM 14291 C CA . PRO B 1 460 ? 0.95670 -74.91633 64.47491 1.000 84.18108 460 PRO B CA 1
ATOM 14292 C C . PRO B 1 460 ? 1.09864 -73.99151 65.67305 1.000 85.38084 460 PRO B C 1
ATOM 14293 O O . PRO B 1 460 ? 1.51137 -74.41955 66.76313 1.000 78.60984 460 PRO B O 1
ATOM 14304 N N . MET B 1 461 ? 0.80802 -72.71518 65.46912 1.000 83.70211 461 MET B N 1
ATOM 14305 C CA . MET B 1 461 ? 1.15784 -71.79685 66.54381 1.000 89.12394 461 MET B CA 1
ATOM 14306 C C . MET B 1 461 ? -0.02187 -71.62587 67.49972 1.000 88.10889 461 MET B C 1
ATOM 14307 O O . MET B 1 461 ? -1.15273 -72.05842 67.23928 1.000 85.12096 461 MET B O 1
ATOM 14321 N N . SER B 1 462 ? 0.28490 -71.00784 68.63428 1.000 83.81502 462 SER B N 1
ATOM 14322 C CA . SER B 1 462 ? -0.62223 -71.01181 69.76804 1.000 78.43987 462 SER B CA 1
ATOM 14323 C C . SER B 1 462 ? -1.96074 -70.40587 69.38551 1.000 75.56513 462 SER B C 1
ATOM 14324 O O . SER B 1 462 ? -2.00072 -69.43836 68.60656 1.000 76.77843 462 SER B O 1
ATOM 14332 N N . PRO B 1 463 ? -3.06537 -70.91842 69.94179 1.000 79.56754 463 PRO B N 1
ATOM 14333 C CA . PRO B 1 463 ? -4.39153 -70.32675 69.65460 1.000 74.92814 463 PRO B CA 1
ATOM 14334 C C . PRO B 1 463 ? -4.62716 -68.97539 70.32934 1.000 79.31374 463 PRO B C 1
ATOM 14335 O O . PRO B 1 463 ? -5.42828 -68.18287 69.79437 1.000 78.92104 463 PRO B O 1
ATOM 14346 N N . THR B 1 464 ? -3.97106 -68.67939 71.45521 1.000 71.92467 464 THR B N 1
ATOM 14347 C CA . THR B 1 464 ? -4.04900 -67.37368 72.08489 1.000 64.82166 464 THR B CA 1
ATOM 14348 C C . THR B 1 464 ? -2.69108 -66.69142 72.05279 1.000 65.88970 464 THR B C 1
ATOM 14349 O O . THR B 1 464 ? -1.64233 -67.32117 71.90209 1.000 65.21157 464 THR B O 1
ATOM 14360 N N . THR B 1 465 ? -2.72567 -65.37185 72.19455 1.000 66.64280 465 THR B N 1
ATOM 14361 C CA . THR B 1 465 ? -1.49117 -64.60100 72.15951 1.000 68.20818 465 THR B CA 1
ATOM 14362 C C . THR B 1 465 ? -0.54776 -65.00824 73.28694 1.000 63.52732 465 THR B C 1
ATOM 14363 O O . THR B 1 465 ? 0.66732 -65.11968 73.07040 1.000 56.75134 465 THR B O 1
ATOM 14374 N N . SER B 1 466 ? -1.07781 -65.26479 74.48050 1.000 59.99499 466 SER B N 1
ATOM 14375 C CA . SER B 1 466 ? -0.22484 -65.47344 75.64009 1.000 65.38592 466 SER B CA 1
ATOM 14376 C C . SER B 1 466 ? -0.68442 -66.67567 76.46119 1.000 64.76529 466 SER B C 1
ATOM 14377 O O . SER B 1 466 ? -1.78149 -67.20773 76.29601 1.000 64.51094 466 SER B O 1
ATOM 14385 N N . THR B 1 467 ? 0.23403 -67.12926 77.30811 1.000 62.57181 467 THR B N 1
ATOM 14386 C CA . THR B 1 467 ? 0.08464 -68.27086 78.20589 1.000 63.00627 467 THR B CA 1
ATOM 14387 C C . THR B 1 467 ? 0.58129 -67.76638 79.55245 1.000 57.51780 467 THR B C 1
ATOM 14388 O O . THR B 1 467 ? 1.66375 -67.17943 79.61592 1.000 55.70911 467 THR B O 1
ATOM 14399 N N . ARG B 1 468 ? -0.22083 -67.94097 80.60396 1.000 59.06738 468 ARG B N 1
ATOM 14400 C CA . ARG B 1 468 ? 0.14705 -67.51389 81.94449 1.000 56.87205 468 ARG B CA 1
ATOM 14401 C C . ARG B 1 468 ? 0.10798 -68.65074 82.96017 1.000 53.66651 468 ARG B C 1
ATOM 14402 O O . ARG B 1 468 ? -0.79574 -69.48943 82.94175 1.000 53.14372 468 ARG B O 1
ATOM 14423 N N . VAL B 1 469 ? 1.07255 -68.63237 83.86825 1.000 55.49200 469 VAL B N 1
ATOM 14424 C CA . VAL B 1 469 ? 1.13499 -69.53266 85.00187 1.000 54.86198 469 VAL B CA 1
ATOM 14425 C C . VAL B 1 469 ? 1.32437 -68.70988 86.25839 1.000 58.94286 469 VAL B C 1
ATOM 14426 O O . VAL B 1 469 ? 2.10851 -67.75675 86.27174 1.000 58.94849 469 VAL B O 1
ATOM 14439 N N . ASN B 1 470 ? 0.63735 -69.09753 87.32879 1.000 55.34014 470 ASN B N 1
ATOM 14440 C CA . ASN B 1 470 ? 0.86186 -68.50164 88.63768 1.000 54.72672 470 ASN B CA 1
ATOM 14441 C C . ASN B 1 470 ? 1.30999 -69.64118 89.54585 1.000 51.20616 470 ASN B C 1
ATOM 14442 O O . ASN B 1 470 ? 0.48989 -70.45425 89.98462 1.000 57.92122 470 ASN B O 1
ATOM 14453 N N . LEU B 1 471 ? 2.62021 -69.70230 89.79314 1.000 51.62050 471 LEU B N 1
ATOM 14454 C CA . LEU B 1 471 ? 3.26175 -70.69195 90.64698 1.000 55.78398 471 LEU B CA 1
ATOM 14455 C C . LEU B 1 471 ? 3.06158 -70.43312 92.13681 1.000 53.25496 471 LEU B C 1
ATOM 14456 O O . LEU B 1 471 ? 3.58960 -71.17859 92.92993 1.000 50.02109 471 LEU B O 1
ATOM 14472 N N . LEU B 1 472 ? 2.35944 -69.39302 92.55923 1.000 59.03570 472 LEU B N 1
ATOM 14473 C CA . LEU B 1 472 ? 2.02190 -69.21250 93.97221 1.000 55.46085 472 LEU B CA 1
ATOM 14474 C C . LEU B 1 472 ? 0.62940 -69.73582 94.30274 1.000 57.38922 472 LEU B C 1
ATOM 14475 O O . LEU B 1 472 ? 0.17424 -69.56994 95.44852 1.000 55.39272 472 LEU B O 1
ATOM 14491 N N . ARG B 1 473 ? 0.02089 -70.46071 93.37433 1.000 53.81015 473 ARG B N 1
ATOM 14492 C CA . ARG B 1 473 ? -1.26529 -71.11278 93.52641 1.000 56.70029 473 ARG B CA 1
ATOM 14493 C C . ARG B 1 473 ? -1.22390 -72.46926 92.84225 1.000 56.47129 473 ARG B C 1
ATOM 14494 O O . ARG B 1 473 ? -0.28960 -72.76268 92.09316 1.000 58.02883 473 ARG B O 1
ATOM 14515 N N . PRO B 1 474 ? -2.21498 -73.31593 93.12832 1.000 54.71548 474 PRO B N 1
ATOM 14516 C CA . PRO B 1 474 ? -2.30397 -74.57859 92.38239 1.000 59.33509 474 PRO B CA 1
ATOM 14517 C C . PRO B 1 474 ? -2.44504 -74.28257 90.90380 1.000 55.22249 474 PRO B C 1
ATOM 14518 O O . PRO B 1 474 ? -3.10967 -73.32927 90.50779 1.000 51.87385 474 PRO B O 1
ATOM 14529 N N . LEU B 1 475 ? -1.79525 -75.10022 90.08531 1.000 54.21320 475 LEU B N 1
ATOM 14530 C CA . LEU B 1 475 ? -1.72761 -74.80838 88.65969 1.000 60.50225 475 LEU B CA 1
ATOM 14531 C C . LEU B 1 475 ? -3.10600 -74.60913 88.05140 1.000 57.27610 475 LEU B C 1
ATOM 14532 O O . LEU B 1 475 ? -4.05694 -75.33074 88.35290 1.000 58.46442 475 LEU B O 1
ATOM 14548 N N . GLY B 1 476 ? -3.20443 -73.62306 87.17373 1.000 58.07059 476 GLY B N 1
ATOM 14549 C CA . GLY B 1 476 ? -4.48476 -73.33662 86.55297 1.000 57.96215 476 GLY B CA 1
ATOM 14550 C C . GLY B 1 476 ? -4.95189 -74.47646 85.66554 1.000 63.93254 476 GLY B C 1
ATOM 14551 O O . GLY B 1 476 ? -4.14607 -75.25105 85.13702 1.000 66.54911 476 GLY B O 1
ATOM 14555 N N . SER B 1 477 ? -6.26415 -74.57979 85.49702 1.000 59.26456 477 SER B N 1
ATOM 14556 C CA . SER B 1 477 ? -6.77726 -75.52715 84.52604 1.000 69.00006 477 SER B CA 1
ATOM 14557 C C . SER B 1 477 ? -6.90223 -74.92013 83.13613 1.000 68.71735 477 SER B C 1
ATOM 14558 O O . SER B 1 477 ? -7.26158 -75.63186 82.19629 1.000 74.38325 477 SER B O 1
ATOM 14566 N N . HIS B 1 478 ? -6.68663 -73.62227 82.99499 1.000 63.45548 478 HIS B N 1
ATOM 14567 C CA . HIS B 1 478 ? -6.73037 -72.98795 81.68425 1.000 68.87403 478 HIS B CA 1
ATOM 14568 C C . HIS B 1 478 ? -5.62231 -71.94451 81.62020 1.000 69.98684 478 HIS B C 1
ATOM 14569 O O . HIS B 1 478 ? -5.80648 -70.79145 82.01718 1.000 65.23468 478 HIS B O 1
ATOM 14583 N N . LEU B 1 479 ? -4.48662 -72.34557 81.07951 1.000 70.22319 479 LEU B N 1
ATOM 14584 C CA . LEU B 1 479 ? -3.31864 -71.47940 81.04396 1.000 61.90678 479 LEU B CA 1
ATOM 14585 C C . LEU B 1 479 ? -3.34383 -70.45251 79.90428 1.000 65.56768 479 LEU B C 1
ATOM 14586 O O . LEU B 1 479 ? -2.65624 -69.42150 80.00932 1.000 64.35353 479 LEU B O 1
ATOM 14602 N N . HIS B 1 480 ? -4.12647 -70.68028 78.84603 1.000 65.85297 480 HIS B N 1
ATOM 14603 C CA . HIS B 1 480 ? -4.11304 -69.79703 77.69142 1.000 65.80826 480 HIS B CA 1
ATOM 14604 C C . HIS B 1 480 ? -4.81433 -68.48292 77.99337 1.000 68.91229 480 HIS B C 1
ATOM 14605 O O . HIS B 1 480 ? -5.90957 -68.46717 78.54962 1.000 75.40575 480 HIS B O 1
ATOM 14619 N N . ASP B 1 481 ? -4.23323 -67.38672 77.55796 1.000 68.74553 481 ASP B N 1
ATOM 14620 C CA . ASP B 1 481 ? -4.84430 -66.07469 77.78900 1.000 64.93992 481 ASP B CA 1
ATOM 14621 C C . ASP B 1 481 ? -5.01949 -65.31547 76.48716 1.000 68.35086 481 ASP B C 1
ATOM 14622 O O . ASP B 1 481 ? -4.01171 -64.94731 75.84360 1.000 68.79318 481 ASP B O 1
ATOM 14631 N N . PRO B 1 482 ? -6.26446 -65.06144 76.06384 1.000 68.61841 482 PRO B N 1
ATOM 14632 C CA . PRO B 1 482 ? -6.49105 -64.27400 74.85073 1.000 66.07160 482 PRO B CA 1
ATOM 14633 C C . PRO B 1 482 ? -6.15962 -62.81301 75.07622 1.000 72.38685 482 PRO B C 1
ATOM 14634 O O . PRO B 1 482 ? -6.04840 -62.32898 76.20769 1.000 75.41913 482 PRO B O 1
ATOM 14645 N N . LYS B 1 483 ? -6.01020 -62.08859 73.97696 1.000 68.38442 483 LYS B N 1
ATOM 14646 C CA . LYS B 1 483 ? -5.62443 -60.68888 74.12834 1.000 70.28487 483 LYS B CA 1
ATOM 14647 C C . LYS B 1 483 ? -5.94395 -59.98751 72.82817 1.000 72.21729 483 LYS B C 1
ATOM 14648 O O . LYS B 1 483 ? -5.28757 -60.24045 71.81063 1.000 77.64520 483 LYS B O 1
ATOM 14667 N N . ALA B 1 484 ? -6.95208 -59.12910 72.86091 1.000 69.76095 484 ALA B N 1
ATOM 14668 C CA . ALA B 1 484 ? -7.42771 -58.51922 71.64456 1.000 70.60857 484 ALA B CA 1
ATOM 14669 C C . ALA B 1 484 ? -6.44054 -57.46021 71.18655 1.000 75.44309 484 ALA B C 1
ATOM 14670 O O . ALA B 1 484 ? -5.78849 -56.79800 72.00290 1.000 76.30497 484 ALA B O 1
ATOM 14677 N N . LYS B 1 485 ? -6.32794 -57.31297 69.86082 1.000 73.38187 485 LYS B N 1
ATOM 14678 C CA . LYS B 1 485 ? -5.62263 -56.16436 69.32163 1.000 76.55058 485 LYS B CA 1
ATOM 14679 C C . LYS B 1 485 ? -6.17358 -54.91164 69.97303 1.000 74.83353 485 LYS B C 1
ATOM 14680 O O . LYS B 1 485 ? -7.38954 -54.75230 70.10544 1.000 74.97372 485 LYS B O 1
ATOM 14699 N N . ASP B 1 486 ? -5.27752 -54.03542 70.39160 1.000 71.35803 486 ASP B N 1
ATOM 14700 C CA . ASP B 1 486 ? -5.70548 -52.73620 70.86767 1.000 71.95929 486 ASP B CA 1
ATOM 14701 C C . ASP B 1 486 ? -6.67362 -52.15776 69.84361 1.000 78.57292 486 ASP B C 1
ATOM 14702 O O . ASP B 1 486 ? -6.48203 -52.29719 68.63136 1.000 78.22040 486 ASP B O 1
ATOM 14711 N N . SER B 1 487 ? -7.74101 -51.54679 70.34823 1.000 75.35235 487 SER B N 1
ATOM 14712 C CA . SER B 1 487 ? -8.77785 -50.95515 69.51911 1.000 75.29795 487 SER B CA 1
ATOM 14713 C C . SER B 1 487 ? -8.89924 -49.46643 69.78662 1.000 76.02816 487 SER B C 1
ATOM 14714 O O . SER B 1 487 ? -9.93346 -48.85967 69.45686 1.000 71.81408 487 SER B O 1
ATOM 14722 N N . SER B 1 488 ? -7.84393 -48.87088 70.36379 1.000 71.82766 488 SER B N 1
ATOM 14723 C CA . SER B 1 488 ? -7.79361 -47.43002 70.58066 1.000 74.39611 488 SER B CA 1
ATOM 14724 C C . SER B 1 488 ? -7.50300 -46.66410 69.29821 1.000 78.61101 488 SER B C 1
ATOM 14725 O O . SER B 1 488 ? -7.91989 -45.50223 69.16964 1.000 81.48661 488 SER B O 1
ATOM 14733 N N . GLY B 1 489 ? -6.83073 -47.30701 68.33435 1.000 84.45477 489 GLY B N 1
ATOM 14734 C CA . GLY B 1 489 ? -6.21586 -46.61502 67.21977 1.000 79.33785 489 GLY B CA 1
ATOM 14735 C C . GLY B 1 489 ? -4.79442 -46.15390 67.49215 1.000 79.50957 489 GLY B C 1
ATOM 14736 O O . GLY B 1 489 ? -4.04385 -45.89127 66.54169 1.000 75.05646 489 GLY B O 1
ATOM 14740 N N . ARG B 1 490 ? -4.39035 -46.08826 68.76122 1.000 76.19004 490 ARG B N 1
ATOM 14741 C CA . ARG B 1 490 ? -3.11188 -45.53283 69.15831 1.000 69.70518 490 ARG B CA 1
ATOM 14742 C C . ARG B 1 490 ? -1.99130 -46.55909 69.20494 1.000 67.64179 490 ARG B C 1
ATOM 14743 O O . ARG B 1 490 ? -0.86286 -46.19212 69.51536 1.000 72.33017 490 ARG B O 1
ATOM 14764 N N . CYS B 1 491 ? -2.24649 -47.81996 68.89525 1.000 71.48195 491 CYS B N 1
ATOM 14765 C CA . CYS B 1 491 ? -1.15868 -48.78838 68.89556 1.000 70.99373 491 CYS B CA 1
ATOM 14766 C C . CYS B 1 491 ? -0.54200 -48.91866 67.50508 1.000 70.91733 491 CYS B C 1
ATOM 14767 O O . CYS B 1 491 ? -1.24094 -48.97720 66.48349 1.000 68.69719 491 CYS B O 1
ATOM 14775 N N . ILE B 1 492 ? 0.80176 -48.94889 67.47804 1.000 67.76007 492 ILE B N 1
ATOM 14776 C CA . ILE B 1 492 ? 1.48305 -48.90395 66.20228 1.000 67.30217 492 ILE B CA 1
ATOM 14777 C C . ILE B 1 492 ? 1.07548 -50.02326 65.29383 1.000 68.50559 492 ILE B C 1
ATOM 14778 O O . ILE B 1 492 ? 1.33336 -49.95760 64.08892 1.000 64.07222 492 ILE B O 1
ATOM 14794 N N . CYS B 1 493 ? 0.46107 -51.07569 65.82942 1.000 71.31918 493 CYS B N 1
ATOM 14795 C CA . CYS B 1 493 ? -0.05523 -52.09946 64.93901 1.000 69.64708 493 CYS B CA 1
ATOM 14796 C C . CYS B 1 493 ? -1.29756 -51.61675 64.23465 1.000 66.91176 493 CYS B C 1
ATOM 14797 O O . CYS B 1 493 ? -1.84249 -52.38977 63.43325 1.000 64.53616 493 CYS B O 1
ATOM 14804 N N . SER B 1 494 ? -1.73470 -50.36686 64.51520 1.000 68.63606 494 SER B N 1
ATOM 14805 C CA . SER B 1 494 ? -2.83603 -49.71781 63.79365 1.000 70.14027 494 SER B CA 1
ATOM 14806 C C . SER B 1 494 ? -2.36945 -48.76009 62.72710 1.000 65.72948 494 SER B C 1
ATOM 14807 O O . SER B 1 494 ? -3.18447 -48.07381 62.11808 1.000 68.91238 494 SER B O 1
ATOM 14815 N N . ASP B 1 495 ? -1.08323 -48.65073 62.52054 1.000 67.59672 495 ASP B N 1
ATOM 14816 C CA . ASP B 1 495 ? -0.50934 -47.54365 61.77700 1.000 73.10601 495 ASP B CA 1
ATOM 14817 C C . ASP B 1 495 ? -0.06891 -48.05329 60.41413 1.000 75.27301 495 ASP B C 1
ATOM 14818 O O . ASP B 1 495 ? 0.67295 -49.04510 60.33250 1.000 76.67614 495 ASP B O 1
ATOM 14827 N N . GLU B 1 496 ? -0.54095 -47.38348 59.34961 1.000 74.81317 496 GLU B N 1
ATOM 14828 C CA . GLU B 1 496 ? -0.29250 -47.87100 57.99407 1.000 81.31879 496 GLU B CA 1
ATOM 14829 C C . GLU B 1 496 ? 1.18706 -47.79797 57.62682 1.000 76.56669 496 GLU B C 1
ATOM 14830 O O . GLU B 1 496 ? 1.67457 -48.62449 56.85192 1.000 74.64807 496 GLU B O 1
ATOM 14842 N N . ASP B 1 497 ? 1.91312 -46.81910 58.16718 1.000 69.06595 497 ASP B N 1
ATOM 14843 C CA . ASP B 1 497 ? 3.34402 -46.77693 57.90938 1.000 66.43841 497 ASP B CA 1
ATOM 14844 C C . ASP B 1 497 ? 4.03153 -48.00167 58.50447 1.000 70.57328 497 ASP B C 1
ATOM 14845 O O . ASP B 1 497 ? 4.86122 -48.62807 57.82776 1.000 69.46991 497 ASP B O 1
ATOM 14854 N N . PHE B 1 498 ? 3.66456 -48.39837 59.74396 1.000 67.39480 498 PHE B N 1
ATOM 14855 C CA . PHE B 1 498 ? 4.30456 -49.56995 60.34221 1.000 71.92563 498 PHE B CA 1
ATOM 14856 C C . PHE B 1 498 ? 3.95374 -50.85067 59.58628 1.000 69.48734 498 PHE B C 1
ATOM 14857 O O . PHE B 1 498 ? 4.81642 -51.71093 59.37669 1.000 66.66530 498 PHE B O 1
ATOM 14874 N N . ILE B 1 499 ? 2.69809 -50.98757 59.16722 1.000 71.20726 499 ILE B N 1
ATOM 14875 C CA . ILE B 1 499 ? 2.26874 -52.17652 58.43218 1.000 74.56122 499 ILE B CA 1
ATOM 14876 C C . ILE B 1 499 ? 2.99709 -52.28830 57.09520 1.000 73.67798 499 ILE B C 1
ATOM 14877 O O . ILE B 1 499 ? 3.46318 -53.37991 56.73155 1.000 76.49379 499 ILE B O 1
ATOM 14893 N N . SER B 1 500 ? 3.14371 -51.17598 56.36248 1.000 66.72410 500 SER B N 1
ATOM 14894 C CA . SER B 1 500 ? 3.90907 -51.22353 55.11836 1.000 68.92185 500 SER B CA 1
ATOM 14895 C C . SER B 1 500 ? 5.34945 -51.64143 55.38095 1.000 73.46658 500 SER B C 1
ATOM 14896 O O . SER B 1 500 ? 5.90097 -52.48623 54.67234 1.000 76.93407 500 SER B O 1
ATOM 14904 N N . ALA B 1 501 ? 5.99527 -51.04748 56.38841 1.000 68.22825 501 ALA B N 1
ATOM 14905 C CA . ALA B 1 501 ? 7.40640 -51.37778 56.58618 1.000 70.81072 501 ALA B CA 1
ATOM 14906 C C . ALA B 1 501 ? 7.55081 -52.84059 56.96249 1.000 67.32574 501 ALA B C 1
ATOM 14907 O O . ALA B 1 501 ? 8.59808 -53.43491 56.69923 1.000 69.31986 501 ALA B O 1
ATOM 14914 N N . TYR B 1 502 ? 6.49813 -53.45598 57.50384 1.000 72.98608 502 TYR B N 1
ATOM 14915 C CA . TYR B 1 502 ? 6.56295 -54.87306 57.86194 1.000 75.08304 502 TYR B CA 1
ATOM 14916 C C . TYR B 1 502 ? 6.39363 -55.76688 56.63422 1.000 76.31426 502 TYR B C 1
ATOM 14917 O O . TYR B 1 502 ? 7.10653 -56.76787 56.47957 1.000 73.41119 502 TYR B O 1
ATOM 14935 N N . ARG B 1 503 ? 5.43996 -55.42522 55.77017 1.000 74.92334 503 ARG B N 1
ATOM 14936 C CA . ARG B 1 503 ? 5.21467 -56.21392 54.56586 1.000 78.94902 503 ARG B CA 1
ATOM 14937 C C . ARG B 1 503 ? 6.39661 -56.06386 53.63008 1.000 78.01227 503 ARG B C 1
ATOM 14938 O O . ARG B 1 503 ? 6.86702 -57.03782 53.03216 1.000 80.05586 503 ARG B O 1
ATOM 14959 N N . ARG B 1 504 ? 6.90359 -54.84100 53.50135 1.000 79.38412 504 ARG B N 1
ATOM 14960 C CA . ARG B 1 504 ? 8.09214 -54.59196 52.69803 1.000 76.99907 504 ARG B CA 1
ATOM 14961 C C . ARG B 1 504 ? 9.21456 -55.54241 53.06025 1.000 73.65585 504 ARG B C 1
ATOM 14962 O O . ARG B 1 504 ? 9.96612 -55.98317 52.18718 1.000 73.03363 504 ARG B O 1
ATOM 14983 N N . LYS B 1 505 ? 9.32647 -55.89118 54.32849 1.000 70.13376 505 LYS B N 1
ATOM 14984 C CA . LYS B 1 505 ? 10.36260 -56.82012 54.74355 1.000 72.81499 505 LYS B CA 1
ATOM 14985 C C . LYS B 1 505 ? 9.94722 -58.27657 54.65227 1.000 75.80066 505 LYS B C 1
ATOM 14986 O O . LYS B 1 505 ? 10.80125 -59.11733 54.36581 1.000 79.87644 505 LYS B O 1
ATOM 15005 N N . TYR B 1 506 ? 8.67152 -58.60858 54.91687 1.000 79.30020 506 TYR B N 1
ATOM 15006 C CA . TYR B 1 506 ? 8.25139 -59.99659 55.04670 1.000 71.07155 506 TYR B CA 1
ATOM 15007 C C . TYR B 1 506 ? 7.05140 -60.39312 54.19790 1.000 79.52723 506 TYR B C 1
ATOM 15008 O O . TYR B 1 506 ? 6.61121 -61.54197 54.28590 1.000 86.18021 506 TYR B O 1
ATOM 15026 N N . GLY B 1 507 ? 6.50735 -59.48552 53.37883 1.000 82.99228 507 GLY B N 1
ATOM 15027 C CA . GLY B 1 507 ? 5.41501 -59.82509 52.49706 1.000 74.14664 507 GLY B CA 1
ATOM 15028 C C . GLY B 1 507 ? 4.06228 -59.87686 53.18572 1.000 85.09572 507 GLY B C 1
ATOM 15029 O O . GLY B 1 507 ? 3.90367 -59.46058 54.33522 1.000 87.16677 507 GLY B O 1
ATOM 15033 N N . ASN B 1 508 ? 3.07589 -60.40837 52.44551 1.000 96.15284 508 ASN B N 1
ATOM 15034 C CA . ASN B 1 508 ? 1.68621 -60.62653 52.88173 1.000 90.45123 508 ASN B CA 1
ATOM 15035 C C . ASN B 1 508 ? 1.01311 -59.27263 53.18299 1.000 86.25716 508 ASN B C 1
ATOM 15036 O O . ASN B 1 508 ? 0.22648 -58.74988 52.39168 1.000 85.86599 508 ASN B O 1
ATOM 15047 N N . PRO C 2 2 ? 6.63357 -4.00919 35.84825 1.000 77.47383 2 PRO C N 1
ATOM 15048 C CA . PRO C 2 2 ? 7.39355 -5.20339 36.25221 1.000 73.85810 2 PRO C CA 1
ATOM 15049 C C . PRO C 2 2 ? 8.21477 -5.76278 35.08832 1.000 78.52943 2 PRO C C 1
ATOM 15050 O O . PRO C 2 2 ? 7.97367 -5.35417 33.92289 1.000 71.42205 2 PRO C O 1
ATOM 15061 N N . GLU C 2 3 ? 9.14916 -6.67801 35.40044 1.000 72.97465 3 GLU C N 1
ATOM 15062 C CA . GLU C 2 3 ? 9.90906 -7.41591 34.40028 1.000 59.27312 3 GLU C CA 1
ATOM 15063 C C . GLU C 2 3 ? 9.22041 -8.75752 34.17102 1.000 56.77463 3 GLU C C 1
ATOM 15064 O O . GLU C 2 3 ? 9.01913 -9.52199 35.11319 1.000 51.77466 3 GLU C O 1
ATOM 15076 N N . LEU C 2 4 ? 8.82163 -9.01652 32.92675 1.000 55.59813 4 LEU C N 1
ATOM 15077 C CA . LEU C 2 4 ? 8.18549 -10.25695 32.54027 1.000 44.26112 4 LEU C CA 1
ATOM 15078 C C . LEU C 2 4 ? 9.20442 -11.22001 31.95619 1.000 46.77806 4 LEU C C 1
ATOM 15079 O O . LEU C 2 4 ? 10.20453 -10.82967 31.36109 1.000 44.55812 4 LEU C O 1
ATOM 15095 N N . GLN C 2 5 ? 8.97184 -12.49820 32.17827 1.000 49.16242 5 GLN C N 1
ATOM 15096 C CA . GLN C 2 5 ? 9.92479 -13.50401 31.71066 1.000 47.74886 5 GLN C CA 1
ATOM 15097 C C . GLN C 2 5 ? 9.81001 -13.64110 30.18545 1.000 46.16065 5 GLN C C 1
ATOM 15098 O O . GLN C 2 5 ? 8.85116 -14.21760 29.67820 1.000 45.08535 5 GLN C O 1
ATOM 15112 N N . THR C 2 6 ? 10.77766 -13.10206 29.45173 1.000 45.47160 6 THR C N 1
ATOM 15113 C CA . THR C 2 6 ? 10.78625 -13.22352 28.01070 1.000 44.97528 6 THR C CA 1
ATOM 15114 C C . THR C 2 6 ? 11.83829 -14.19043 27.50737 1.000 43.31120 6 THR C C 1
ATOM 15115 O O . THR C 2 6 ? 11.69448 -14.71480 26.40189 1.000 45.16302 6 THR C O 1
ATOM 15126 N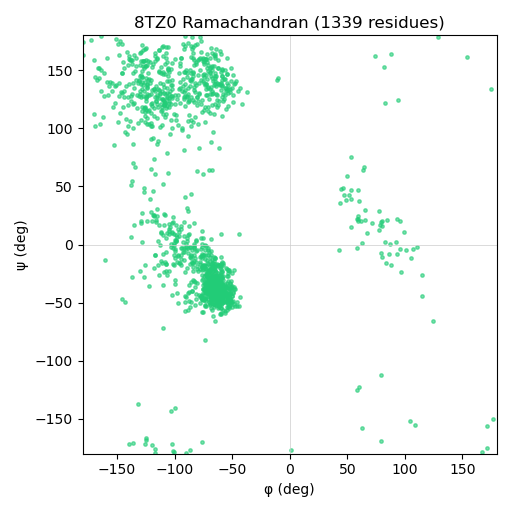 N . VAL C 2 7 ? 12.92098 -14.39402 28.24259 1.000 48.34686 7 VAL C N 1
ATOM 15127 C CA . VAL C 2 7 ? 13.84399 -15.46536 27.90021 1.000 43.44988 7 VAL C CA 1
ATOM 15128 C C . VAL C 2 7 ? 13.15369 -16.81634 28.02344 1.000 44.07449 7 VAL C C 1
ATOM 15129 O O . VAL C 2 7 ? 12.34554 -17.02903 28.92523 1.000 43.08430 7 VAL C O 1
ATOM 15142 N N . ASP C 2 8 ? 13.41887 -17.71000 27.07214 1.000 42.76543 8 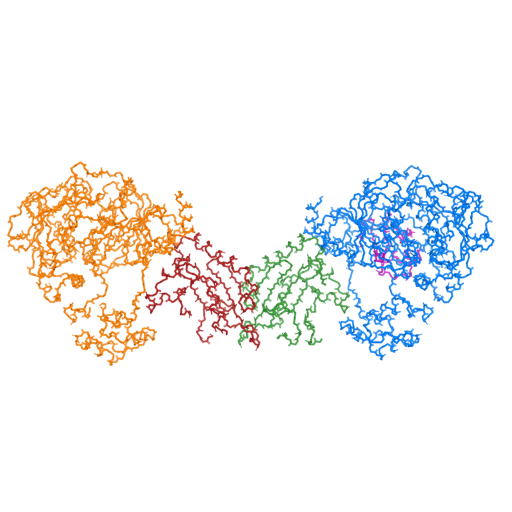ASP C N 1
ATOM 15143 C CA . ASP C 2 8 ? 12.92375 -19.06438 27.18319 1.000 44.49806 8 ASP C CA 1
ATOM 15144 C C . ASP C 2 8 ? 13.08778 -19.53525 28.63501 1.000 43.91170 8 ASP C C 1
ATOM 15145 O O . ASP C 2 8 ? 14.18985 -19.54862 29.17547 1.000 38.94955 8 ASP C O 1
ATOM 15154 N N . PRO C 2 9 ? 12.00351 -19.90269 29.31177 1.000 43.99385 9 PRO C N 1
ATOM 15155 C CA . PRO C 2 9 ? 12.10141 -20.14324 30.74359 1.000 41.12866 9 PRO C CA 1
ATOM 15156 C C . PRO C 2 9 ? 12.90770 -21.34716 31.07150 1.000 46.08661 9 PRO C C 1
ATOM 15157 O O . PRO C 2 9 ? 13.47123 -21.42161 32.16110 1.000 48.63208 9 PRO C O 1
ATOM 15168 N N . GLU C 2 10 ? 12.97162 -22.31004 30.16404 1.000 49.04702 10 GLU C N 1
ATOM 15169 C CA . GLU C 2 10 ? 13.99242 -23.35197 30.25496 1.000 46.98936 10 GLU C CA 1
ATOM 15170 C C . GLU C 2 10 ? 15.37632 -22.80002 30.61573 1.000 49.21649 10 GLU C C 1
ATOM 15171 O O . GLU C 2 10 ? 16.04924 -23.29818 31.52963 1.000 54.69413 10 GLU C O 1
ATOM 15183 N N . VAL C 2 11 ? 15.79548 -21.70590 29.97750 1.000 40.24808 11 VAL C N 1
ATOM 15184 C CA . VAL C 2 11 ? 17.13410 -21.19145 30.27490 1.000 42.26969 11 VAL C CA 1
ATOM 15185 C C . VAL C 2 11 ? 17.21608 -20.65830 31.71073 1.000 48.27209 11 VAL C C 1
ATOM 15186 O O . VAL C 2 11 ? 18.06953 -21.09043 32.50089 1.000 50.43341 11 VAL C O 1
ATOM 15199 N N . SER C 2 12 ? 16.33902 -19.70704 32.06714 1.000 46.29278 12 SER C N 1
ATOM 15200 C CA . SER C 2 12 ? 16.48806 -19.00690 33.34911 1.000 48.84888 12 SER C CA 1
ATOM 15201 C C . SER C 2 12 ? 16.20795 -19.94575 34.52805 1.000 48.13966 12 SER C C 1
ATOM 15202 O O . SER C 2 12 ? 16.67751 -19.69299 35.63732 1.000 46.73600 12 SER C O 1
ATOM 15210 N N . ARG C 2 13 ? 15.36474 -20.96454 34.32579 1.000 46.57471 13 ARG C N 1
ATOM 15211 C CA . ARG C 2 13 ? 15.06942 -21.92197 35.37975 1.000 49.27520 13 ARG C CA 1
ATOM 15212 C C . ARG C 2 13 ? 16.24318 -22.89865 35.59054 1.000 48.62920 13 ARG C C 1
ATOM 15213 O O . ARG C 2 13 ? 16.61377 -23.19029 36.72225 1.000 42.02796 13 ARG C O 1
ATOM 15234 N N . ALA C 2 14 ? 16.87508 -23.38375 34.51907 1.000 48.54096 14 ALA C N 1
ATOM 15235 C CA . ALA C 2 14 ? 18.11581 -24.12351 34.70754 1.000 44.81941 14 ALA C CA 1
ATOM 15236 C C . ALA C 2 14 ? 19.15884 -23.28916 35.46288 1.000 48.75529 14 ALA C C 1
ATOM 15237 O O . ALA C 2 14 ? 19.83369 -23.79710 36.35314 1.000 46.00300 14 ALA C O 1
ATOM 15244 N N . LYS C 2 15 ? 19.33221 -22.00682 35.10520 1.000 45.84777 15 LYS C N 1
ATOM 15245 C CA . LYS C 2 15 ? 20.37281 -21.22279 35.76602 1.000 46.21621 15 LYS C CA 1
ATOM 15246 C C . LYS C 2 15 ? 20.04549 -20.97775 37.23563 1.000 44.06922 15 LYS C C 1
ATOM 15247 O O . LYS C 2 15 ? 20.91973 -21.09521 38.09977 1.000 45.31832 15 LYS C O 1
ATOM 15266 N N . PHE C 2 16 ? 18.80536 -20.62446 37.52130 1.000 43.56660 16 PHE C N 1
ATOM 15267 C CA . PHE C 2 16 ? 18.36115 -20.46633 38.88898 1.000 45.73650 16 PHE C CA 1
ATOM 15268 C C . PHE C 2 16 ? 18.60030 -21.74035 39.66476 1.000 47.03965 16 PHE C C 1
ATOM 15269 O O . PHE C 2 16 ? 19.33998 -21.73931 40.64841 1.000 46.03306 16 PHE C O 1
ATOM 15286 N N . ASP C 2 17 ? 17.99284 -22.84413 39.19718 1.000 46.95513 17 ASP C N 1
ATOM 15287 C CA . ASP C 2 17 ? 18.11332 -24.14102 39.83952 1.000 43.93653 17 ASP C CA 1
ATOM 15288 C C . ASP C 2 17 ? 19.56215 -24.43798 40.14596 1.000 46.97966 17 ASP C C 1
ATOM 15289 O O . ASP C 2 17 ? 19.86337 -24.95472 41.22133 1.000 48.09940 17 ASP C O 1
ATOM 15298 N N . ARG C 2 18 ? 20.46967 -24.05500 39.23142 1.000 46.95585 18 ARG C N 1
ATOM 15299 C CA . ARG C 2 18 ? 21.89351 -24.26155 39.42373 1.000 45.33764 18 ARG C CA 1
ATOM 15300 C C . ARG C 2 18 ? 22.47758 -23.29026 40.46079 1.000 50.44763 18 ARG C C 1
ATOM 15301 O O . ARG C 2 18 ? 23.41737 -23.65178 41.18740 1.000 52.40034 18 ARG C O 1
ATOM 15322 N N . GLU C 2 19 ? 21.97380 -22.05643 40.55820 1.000 44.68352 19 GLU C N 1
ATOM 15323 C CA . GLU C 2 19 ? 22.50379 -21.20550 41.62300 1.000 47.64375 19 GLU C CA 1
ATOM 15324 C C . GLU C 2 19 ? 22.10630 -21.75361 43.00344 1.000 49.14070 19 GLU C C 1
ATOM 15325 O O . GLU C 2 19 ? 22.91522 -21.76259 43.93787 1.000 43.10411 19 GLU C O 1
ATOM 15337 N N . ILE C 2 20 ? 20.87662 -22.25211 43.13061 1.000 47.39166 20 ILE C N 1
ATOM 15338 C CA . ILE C 2 20 ? 20.42715 -22.83836 44.38546 1.000 46.10309 20 ILE C CA 1
ATOM 15339 C C . ILE C 2 20 ? 21.23801 -24.09527 44.69043 1.000 53.13783 20 ILE C C 1
ATOM 15340 O O . ILE C 2 20 ? 21.68872 -24.31199 45.82537 1.000 52.17602 20 ILE C O 1
ATOM 15356 N N . SER C 2 21 ? 21.43522 -24.95304 43.67936 1.000 51.93995 21 SER C N 1
ATOM 15357 C CA . SER C 2 21 ? 22.27320 -26.12686 43.89561 1.000 50.32792 21 SER C CA 1
ATOM 15358 C C . SER C 2 21 ? 23.68396 -25.74871 44.35259 1.000 49.88042 21 SER C C 1
ATOM 15359 O O . SER C 2 21 ? 24.32614 -26.49658 45.09845 1.000 47.90809 21 SER C O 1
ATOM 15367 N N . ARG C 2 22 ? 24.22410 -24.66036 43.82788 1.000 47.82342 22 ARG C N 1
ATOM 15368 C CA . ARG C 2 22 ? 25.57278 -24.25904 44.19416 1.000 46.90055 22 ARG C CA 1
ATOM 15369 C C . ARG C 2 22 ? 25.59041 -23.67226 45.58564 1.000 46.70530 22 ARG C C 1
ATOM 15370 O O . ARG C 2 22 ? 26.63763 -23.66507 46.22959 1.000 46.06540 22 ARG C O 1
ATOM 15391 N N . PHE C 2 23 ? 24.43169 -23.25832 46.07648 1.000 44.86022 23 PHE C N 1
ATOM 15392 C CA . PHE C 2 23 ? 24.32742 -22.67015 47.39191 1.000 49.46112 23 PHE C CA 1
ATOM 15393 C C . PHE C 2 23 ? 24.26532 -23.73183 48.47686 1.000 50.48548 23 PHE C C 1
ATOM 15394 O O . PHE C 2 23 ? 24.92900 -23.60286 49.51077 1.000 50.37808 23 PHE C O 1
ATOM 15411 N N . ARG C 2 24 ? 23.48818 -24.78505 48.22202 1.000 49.82479 24 ARG C N 1
ATOM 15412 C CA . ARG C 2 24 ? 23.16125 -25.80373 49.21622 1.000 50.55828 24 ARG C CA 1
ATOM 15413 C C . ARG C 2 24 ? 24.36369 -26.33691 49.97922 1.000 49.78144 24 ARG C C 1
ATOM 15414 O O . ARG C 2 24 ? 24.31808 -26.35815 51.21478 1.000 48.35133 24 ARG C O 1
ATOM 15435 N N . PRO C 2 25 ? 25.44934 -26.77156 49.33812 1.000 52.75935 25 PRO C N 1
ATOM 15436 C CA . PRO C 2 25 ? 26.56727 -27.33862 50.11886 1.000 47.60017 25 PRO C CA 1
ATOM 15437 C C . PRO C 2 25 ? 27.19212 -26.34387 51.06118 1.000 47.57883 25 PRO C C 1
ATOM 15438 O O . PRO C 2 25 ? 27.92490 -26.74482 51.95059 1.000 49.90403 25 PRO C O 1
ATOM 15449 N N . TYR C 2 26 ? 26.98062 -25.05657 50.85209 1.000 45.90499 26 TYR C N 1
ATOM 15450 C CA . TYR C 2 26 ? 27.59293 -24.00353 51.64405 1.000 44.26618 26 TYR C CA 1
ATOM 15451 C C . TYR C 2 26 ? 26.65421 -23.43709 52.69620 1.000 46.55856 26 TYR C C 1
ATOM 15452 O O . TYR C 2 26 ? 27.06556 -22.58113 53.46503 1.000 52.79191 26 TYR C O 1
ATOM 15470 N N . ALA C 2 27 ? 25.43072 -23.92606 52.78344 1.000 46.29323 27 ALA C N 1
ATOM 15471 C CA . ALA C 2 27 ? 24.43129 -23.22531 53.56980 1.000 49.65967 27 ALA C CA 1
ATOM 15472 C C . ALA C 2 27 ? 24.86058 -23.08996 55.02446 1.000 52.77506 27 ALA C C 1
ATOM 15473 O O . ALA C 2 27 ? 24.55523 -22.08285 55.67486 1.000 55.84098 27 ALA C O 1
ATOM 15480 N N . ASP C 2 28 ? 25.51640 -24.12334 55.58020 1.000 52.40674 28 ASP C N 1
ATOM 15481 C CA . ASP C 2 28 ? 25.98038 -24.02273 56.96314 1.000 61.54534 28 ASP C CA 1
ATOM 15482 C C . ASP C 2 28 ? 26.97259 -22.87520 57.09578 1.000 55.66601 28 ASP C C 1
ATOM 15483 O O . ASP C 2 28 ? 26.89767 -22.07423 58.02824 1.000 61.28222 28 ASP C O 1
ATOM 15492 N N . ALA C 2 29 ? 27.94914 -22.80638 56.19695 1.000 47.84931 29 ALA C N 1
ATOM 15493 C CA . ALA C 2 29 ? 28.93098 -21.73373 56.35400 1.000 56.10554 29 ALA C CA 1
ATOM 15494 C C . ALA C 2 29 ? 28.27185 -20.37095 56.15858 1.000 51.77936 29 ALA C C 1
ATOM 15495 O O . ALA C 2 29 ? 28.69580 -19.38693 56.77581 1.000 57.72625 29 ALA C O 1
ATOM 15502 N N . TYR C 2 30 ? 27.20445 -20.30810 55.37174 1.000 51.30810 30 TYR C N 1
ATOM 15503 C CA . TYR C 2 30 ? 26.51111 -19.03363 55.17077 1.000 59.16469 30 TYR C CA 1
ATOM 15504 C C . TYR C 2 30 ? 25.72087 -18.66042 56.41792 1.000 57.44768 30 TYR C C 1
ATOM 15505 O O . TYR C 2 30 ? 25.60880 -17.47920 56.78280 1.000 57.41192 30 TYR C O 1
ATOM 15523 N N . ARG C 2 31 ? 25.13617 -19.66429 57.05811 1.000 54.81182 31 ARG C N 1
ATOM 15524 C CA . ARG C 2 31 ? 24.47591 -19.44115 58.32593 1.000 58.18024 31 ARG C CA 1
ATOM 15525 C C . ARG C 2 31 ? 25.44813 -18.87601 59.35758 1.000 60.95688 31 ARG C C 1
ATOM 15526 O O . ARG C 2 31 ? 25.07760 -18.01033 60.15768 1.000 59.29029 31 ARG C O 1
ATOM 15547 N N . MET C 2 32 ? 26.69341 -19.35700 59.36103 1.000 56.14053 32 MET C N 1
ATOM 15548 C CA . MET C 2 32 ? 27.64373 -18.90102 60.36250 1.000 64.03874 32 MET C CA 1
ATOM 15549 C C . MET C 2 32 ? 27.85673 -17.39786 60.25996 1.000 64.91434 32 MET C C 1
ATOM 15550 O O . MET C 2 32 ? 28.21915 -16.75574 61.25131 1.000 61.84622 32 MET C O 1
ATOM 15564 N N . GLN C 2 33 ? 27.65938 -16.83864 59.05878 1.000 59.16566 33 GLN C N 1
ATOM 15565 C CA . GLN C 2 33 ? 27.71823 -15.41517 58.77964 1.000 58.03457 33 GLN C CA 1
ATOM 15566 C C . GLN C 2 33 ? 26.35810 -14.73241 58.87805 1.000 63.48412 33 GLN C C 1
ATOM 15567 O O . GLN C 2 33 ? 26.23453 -13.53814 58.56980 1.000 65.74368 33 GLN C O 1
ATOM 15581 N N . GLY C 2 34 ? 25.32472 -15.47209 59.23216 1.000 60.75020 34 GLY C N 1
ATOM 15582 C CA . GLY C 2 34 ? 24.02379 -14.87675 59.43506 1.000 60.37839 34 GLY C CA 1
ATOM 15583 C C . GLY C 2 34 ? 23.15695 -14.91003 58.21209 1.000 61.21360 34 GLY C C 1
ATOM 15584 O O . GLY C 2 34 ? 22.21647 -14.12763 58.11384 1.000 61.33924 34 GLY C O 1
ATOM 15588 N N . CYS C 2 35 ? 23.42808 -15.79944 57.28093 1.000 59.96103 35 CYS C N 1
ATOM 15589 C CA . CYS C 2 35 ? 22.74035 -15.80876 56.00194 1.000 57.34414 35 CYS C CA 1
ATOM 15590 C C . CYS C 2 35 ? 21.85761 -17.04359 55.91781 1.000 57.66470 35 CYS C C 1
ATOM 15591 O O . CYS C 2 35 ? 22.34734 -18.17530 55.83043 1.000 58.63154 35 CYS C O 1
ATOM 15599 N N . PHE C 2 36 ? 20.55358 -16.81370 55.86489 1.000 59.54567 36 PHE C N 1
ATOM 15600 C CA . PHE C 2 36 ? 19.57382 -17.88497 55.87638 1.000 54.90558 36 PHE C CA 1
ATOM 15601 C C . PHE C 2 36 ? 18.70094 -17.85786 54.63013 1.000 55.02649 36 PHE C C 1
ATOM 15602 O O . PHE C 2 36 ? 17.91403 -16.92375 54.43811 1.000 56.47128 36 PHE C O 1
ATOM 15619 N N . LEU C 2 37 ? 18.84553 -18.89286 53.79681 1.000 52.90077 37 LEU C N 1
ATOM 15620 C CA . LEU C 2 37 ? 17.91521 -19.15125 52.70661 1.000 46.50008 37 LEU C CA 1
ATOM 15621 C C . LEU C 2 37 ? 16.58794 -19.62687 53.25880 1.000 54.17574 37 LEU C C 1
ATOM 15622 O O . LEU C 2 37 ? 16.50916 -20.70130 53.86581 1.000 63.88123 37 LEU C O 1
ATOM 15638 N N . ILE C 2 38 ? 15.55349 -18.82534 53.05632 1.000 57.55050 38 ILE C N 1
ATOM 15639 C CA . ILE C 2 38 ? 14.24121 -19.06052 53.61687 1.000 54.33968 38 ILE C CA 1
ATOM 15640 C C . ILE C 2 38 ? 13.30744 -19.72803 52.61620 1.000 57.42969 38 ILE C C 1
ATOM 15641 O O . ILE C 2 38 ? 12.52147 -20.59950 52.98089 1.000 54.76210 38 ILE C O 1
ATOM 15657 N N . GLU C 2 39 ? 13.36279 -19.27361 51.37352 1.000 59.21329 39 GLU C N 1
ATOM 15658 C CA . GLU C 2 39 ? 12.49045 -19.79818 50.35426 1.000 56.11560 39 GLU C CA 1
ATOM 15659 C C . GLU C 2 39 ? 13.09834 -19.59456 48.97778 1.000 57.34420 39 GLU C C 1
ATOM 15660 O O . GLU C 2 39 ? 13.69010 -18.55388 48.65103 1.000 50.24219 39 GLU C O 1
ATOM 15672 N N . GLU C 2 40 ? 12.92795 -20.63202 48.16933 1.000 59.67082 40 GLU C N 1
ATOM 15673 C CA . GLU C 2 40 ? 13.50211 -20.70221 46.83255 1.000 54.63430 40 GLU C CA 1
ATOM 15674 C C . GLU C 2 40 ? 12.43907 -21.28607 45.92195 1.000 55.04319 40 GLU C C 1
ATOM 15675 O O . GLU C 2 40 ? 11.90681 -22.36215 46.17522 1.000 55.83211 40 GLU C O 1
ATOM 15687 N N . SER C 2 41 ? 12.11548 -20.55304 44.88214 1.000 55.23034 41 SER C N 1
ATOM 15688 C CA . SER C 2 41 ? 11.06609 -20.94903 43.96723 1.000 55.11445 41 SER C CA 1
ATOM 15689 C C . SER C 2 41 ? 11.12864 -20.05057 42.74570 1.000 49.12733 41 SER C C 1
ATOM 15690 O O . SER C 2 41 ? 10.68847 -18.90376 42.83245 1.000 50.87788 41 SER C O 1
ATOM 15698 N N . PHE C 2 42 ? 11.69173 -20.54064 41.64026 1.000 50.10228 42 PHE C N 1
ATOM 15699 C CA . PHE C 2 42 ? 11.89718 -19.75684 40.43045 1.000 51.25333 42 PHE C CA 1
ATOM 15700 C C . PHE C 2 42 ? 10.74953 -18.79398 40.16680 1.000 50.65770 42 PHE C C 1
ATOM 15701 O O . PHE C 2 42 ? 9.59588 -19.22947 40.18599 1.000 47.14882 42 PHE C O 1
ATOM 15718 N N . PRO C 2 43 ? 11.01441 -17.49745 39.88240 1.000 49.66640 43 PRO C N 1
ATOM 15719 C CA . PRO C 2 43 ? 12.34526 -16.88090 39.77305 1.000 50.81716 43 PRO C CA 1
ATOM 15720 C C . PRO C 2 43 ? 12.91965 -16.33540 41.06734 1.000 51.45745 43 PRO C C 1
ATOM 15721 O O . PRO C 2 43 ? 13.95979 -15.68130 41.01032 1.000 50.28680 43 PRO C O 1
ATOM 15732 N N . SER C 2 44 ? 12.30012 -16.58845 42.22199 1.000 52.48997 44 SER C N 1
ATOM 15733 C CA . SER C 2 44 ? 12.64138 -15.90262 43.46133 1.000 56.88311 44 SER C CA 1
ATOM 15734 C C . SER C 2 44 ? 13.40686 -16.76991 44.44869 1.000 51.94878 44 SER C C 1
ATOM 15735 O O . SER C 2 44 ? 13.12211 -17.95916 44.61604 1.000 50.19990 44 SER C O 1
ATOM 15743 N N . ALA C 2 45 ? 14.37934 -16.12357 45.08383 1.000 54.25655 45 ALA C N 1
ATOM 15744 C CA . ALA C 2 45 ? 15.14408 -16.63687 46.21506 1.000 54.19103 45 ALA C CA 1
ATOM 15745 C C . ALA C 2 45 ? 15.02198 -15.59810 47.33152 1.000 54.81055 45 ALA C C 1
ATOM 15746 O O . ALA C 2 45 ? 15.42133 -14.44866 47.15463 1.000 56.08498 45 ALA C O 1
ATOM 15753 N N . PHE C 2 46 ? 14.45254 -15.98789 48.46003 1.000 56.63845 46 PHE C N 1
ATOM 15754 C CA . PHE C 2 46 ? 14.18424 -15.10706 49.59810 1.000 55.55465 46 PHE C CA 1
ATOM 15755 C C . PHE C 2 46 ? 15.12417 -15.46330 50.75903 1.000 56.19741 46 PHE C C 1
ATOM 15756 O O . PHE C 2 46 ? 15.11760 -16.59793 51.25293 1.000 53.18980 46 PHE C O 1
ATOM 15773 N N . PHE C 2 47 ? 15.93224 -14.48326 51.18444 1.000 56.25249 47 PHE C N 1
ATOM 15774 C CA . PHE C 2 47 ? 16.84223 -14.64607 52.30573 1.000 57.76467 47 PHE C CA 1
ATOM 15775 C C . PHE C 2 47 ? 16.55128 -13.67097 53.42788 1.000 54.66901 47 PHE C C 1
ATOM 15776 O O . PHE C 2 47 ? 16.06012 -12.57217 53.18801 1.000 58.58145 47 PHE C O 1
ATOM 15793 N N . ILE C 2 48 ? 16.91693 -14.08716 54.64858 1.000 62.24378 48 ILE C N 1
ATOM 15794 C CA . ILE C 2 48 ? 17.00720 -13.25025 55.85986 1.000 60.88100 48 ILE C CA 1
ATOM 15795 C C . ILE C 2 48 ? 18.46213 -13.16881 56.27998 1.000 57.43500 48 ILE C C 1
ATOM 15796 O O . ILE C 2 48 ? 19.25129 -14.07546 56.00828 1.000 59.72722 48 ILE C O 1
ATOM 15812 N N . PHE C 2 49 ? 18.83504 -12.04622 56.89363 1.000 63.03047 49 PHE C N 1
ATOM 15813 C CA . PHE C 2 49 ? 20.20561 -11.82943 57.33865 1.000 62.15852 49 PHE C CA 1
ATOM 15814 C C . PHE C 2 49 ? 20.22912 -11.35032 58.78052 1.000 62.97280 49 PHE C C 1
ATOM 15815 O O . PHE C 2 49 ? 19.40734 -10.52017 59.16640 1.000 65.71279 49 PHE C O 1
ATOM 15832 N N . ALA C 2 50 ? 21.20386 -11.81524 59.56308 1.000 63.55047 50 ALA C N 1
ATOM 15833 C CA . ALA C 2 50 ? 21.26815 -11.42546 60.96894 1.000 70.13889 50 ALA C CA 1
ATOM 15834 C C . ALA C 2 50 ? 22.70318 -11.46802 61.44725 1.000 74.66534 50 ALA C C 1
ATOM 15835 O O . ALA C 2 50 ? 23.40486 -12.43729 61.15759 1.000 76.71208 50 ALA C O 1
ATOM 15842 N N . SER C 2 51 ? 23.12330 -10.44677 62.19404 1.000 73.98015 51 SER C N 1
ATOM 15843 C CA . SER C 2 51 ? 24.52128 -10.34915 62.60718 1.000 75.50905 51 SER C CA 1
ATOM 15844 C C . SER C 2 51 ? 24.79872 -11.44072 63.61057 1.000 77.38802 51 SER C C 1
ATOM 15845 O O . SER C 2 51 ? 24.22871 -11.40380 64.70491 1.000 85.46119 51 SER C O 1
ATOM 15853 N N . PRO C 2 52 ? 25.62360 -12.42631 63.29591 1.000 75.74025 52 PRO C N 1
ATOM 15854 C CA . PRO C 2 52 ? 26.03818 -13.37096 64.33171 1.000 79.87746 52 PRO C CA 1
ATOM 15855 C C . PRO C 2 52 ? 26.81041 -12.68072 65.43065 1.000 86.15833 52 PRO C C 1
ATOM 15856 O O . PRO C 2 52 ? 26.79808 -13.16107 66.57495 1.000 80.29875 52 PRO C O 1
ATOM 15867 N N . LYS C 2 53 ? 27.43774 -11.53632 65.12762 1.000 89.41760 53 LYS C N 1
ATOM 15868 C CA . LYS C 2 53 ? 28.32251 -10.85238 66.06811 1.000 100.18427 53 LYS C CA 1
ATOM 15869 C C . LYS C 2 53 ? 27.61244 -9.83817 66.95701 1.000 96.60712 53 LYS C C 1
ATOM 15870 O O . LYS C 2 53 ? 28.26468 -9.22931 67.80338 1.000 93.65999 53 LYS C O 1
ATOM 15889 N N . VAL C 2 54 ? 26.30592 -9.64275 66.78456 1.000 101.67891 54 VAL C N 1
ATOM 15890 C CA . VAL C 2 54 ? 25.51075 -8.68103 67.54711 1.000 96.83813 54 VAL C CA 1
ATOM 15891 C C . VAL C 2 54 ? 24.55452 -9.44640 68.45254 1.000 97.25395 54 VAL C C 1
ATOM 15892 O O . VAL C 2 54 ? 23.86074 -10.36906 68.00667 1.000 98.94053 54 VAL C O 1
ATOM 15905 N N . LYS C 2 55 ? 24.51392 -9.05846 69.71942 1.000 103.38464 55 LYS C N 1
ATOM 15906 C CA . LYS C 2 55 ? 23.53518 -9.56371 70.67496 1.000 110.55941 55 LYS C CA 1
ATOM 15907 C C . LYS C 2 55 ? 22.66158 -8.40726 71.16200 1.000 110.75799 55 LYS C C 1
ATOM 15908 O O . LYS C 2 55 ? 23.19639 -7.34054 71.50555 1.000 110.32453 55 LYS C O 1
ATOM 15927 N N . PRO C 2 56 ? 21.31158 -8.55215 71.18134 1.000 114.29925 56 PRO C N 1
ATOM 15928 C CA . PRO C 2 56 ? 20.50259 -9.71421 70.76401 1.000 111.02030 56 PRO C CA 1
ATOM 15929 C C . PRO C 2 56 ? 20.44511 -9.84134 69.25640 1.000 107.52091 56 PRO C C 1
ATOM 15930 O O . PRO C 2 56 ? 20.64294 -8.84974 68.54595 1.000 108.50084 56 PRO C O 1
ATOM 15941 N N . ARG C 2 57 ? 20.17110 -11.05134 68.77124 1.000 106.76809 57 ARG C N 1
ATOM 15942 C CA . ARG C 2 57 ? 20.15179 -11.32165 67.33285 1.000 103.47776 57 ARG C CA 1
ATOM 15943 C C . ARG C 2 57 ? 19.04700 -10.50760 66.66203 1.000 99.20390 57 ARG C C 1
ATOM 15944 O O . ARG C 2 57 ? 17.88577 -10.58653 67.06683 1.000 104.08766 57 ARG C O 1
ATOM 15965 N N . VAL C 2 58 ? 19.39843 -9.70490 65.66415 1.000 90.09287 58 VAL C N 1
ATOM 15966 C CA . VAL C 2 58 ? 18.43662 -8.82756 65.01692 1.000 87.75269 58 VAL C CA 1
ATOM 15967 C C . VAL C 2 58 ? 18.45161 -9.14455 63.54265 1.000 84.78537 58 VAL C C 1
ATOM 15968 O O . VAL C 2 58 ? 19.51981 -9.19855 62.92381 1.000 84.34146 58 VAL C O 1
ATOM 15981 N N . ILE C 2 59 ? 17.26730 -9.35794 62.98537 1.000 81.34314 59 ILE C N 1
ATOM 15982 C CA . ILE C 2 59 ? 17.11229 -9.36966 61.54027 1.000 81.92027 59 ILE C CA 1
ATOM 15983 C C . ILE C 2 59 ? 17.41196 -7.96342 61.03834 1.000 78.12447 59 ILE C C 1
ATOM 15984 O O . ILE C 2 59 ? 16.67073 -7.01933 61.32093 1.000 84.20399 59 ILE C O 1
ATOM 16000 N N . GLY C 2 60 ? 18.51174 -7.81777 60.30900 1.000 75.93581 60 GLY C N 1
ATOM 16001 C CA . GLY C 2 60 ? 18.91314 -6.50844 59.82598 1.000 77.80051 60 GLY C CA 1
ATOM 16002 C C . GLY C 2 60 ? 18.54532 -6.30239 58.36948 1.000 77.87604 60 GLY C C 1
ATOM 16003 O O . GLY C 2 60 ? 18.45255 -5.17623 57.86765 1.000 84.60672 60 GLY C O 1
ATOM 16007 N N . ALA C 2 61 ? 18.27714 -7.40052 57.68896 1.000 73.37335 61 ALA C N 1
ATOM 16008 C CA . ALA C 2 61 ? 17.92376 -7.29765 56.29277 1.000 66.71122 61 ALA C CA 1
ATOM 16009 C C . ALA C 2 61 ? 17.22681 -8.56979 55.84478 1.000 66.84422 61 ALA C C 1
ATOM 16010 O O . ALA C 2 61 ? 17.50750 -9.67094 56.33046 1.000 65.14048 61 ALA C O 1
ATOM 16017 N N . ALA C 2 62 ? 16.31502 -8.38827 54.90409 1.000 65.62448 62 ALA C N 1
ATOM 16018 C CA . ALA C 2 62 ? 15.64913 -9.45883 54.19572 1.000 63.14188 62 ALA C CA 1
ATOM 16019 C C . ALA C 2 62 ? 15.60024 -9.04431 52.72817 1.000 65.82095 62 ALA C C 1
ATOM 16020 O O . ALA C 2 62 ? 15.22921 -7.90696 52.40961 1.000 57.23851 62 ALA C O 1
ATOM 16027 N N . ILE C 2 63 ? 16.03600 -9.94581 51.83722 1.000 64.17668 63 ILE C N 1
ATOM 16028 C CA . ILE C 2 63 ? 16.06077 -9.64060 50.41617 1.000 61.66581 63 ILE C CA 1
ATOM 16029 C C . ILE C 2 63 ? 15.19199 -10.63357 49.66350 1.000 60.95628 63 ILE C C 1
ATOM 16030 O O . ILE C 2 63 ? 15.16775 -11.83079 49.95452 1.000 59.90435 63 ILE C O 1
ATOM 16046 N N . GLU C 2 64 ? 14.48861 -10.13338 48.67526 1.000 63.52645 64 GLU C N 1
ATOM 16047 C CA . GLU C 2 64 ? 13.99963 -10.95574 47.58421 1.000 58.19438 64 GLU C CA 1
ATOM 16048 C C . GLU C 2 64 ? 14.95295 -10.81616 46.41848 1.000 50.79623 64 GLU C C 1
ATOM 16049 O O . GLU C 2 64 ? 15.26686 -9.69913 46.01956 1.000 51.42918 64 GLU C O 1
ATOM 16061 N N . ILE C 2 65 ? 15.45738 -11.93353 45.91349 1.000 51.52731 65 ILE C N 1
ATOM 16062 C CA . ILE C 2 65 ? 16.32360 -11.90569 44.74523 1.000 50.90221 65 ILE C CA 1
ATOM 16063 C C . ILE C 2 65 ? 15.52171 -12.48440 43.60648 1.000 51.77874 65 ILE C C 1
ATOM 16064 O O . ILE C 2 65 ? 15.09185 -13.64003 43.67768 1.000 52.14614 65 ILE C O 1
ATOM 16080 N N . ASP C 2 66 ? 15.34685 -11.69624 42.54744 1.000 49.80909 66 ASP C N 1
ATOM 16081 C CA . ASP C 2 66 ? 14.58843 -12.09619 41.36450 1.000 47.47109 66 ASP C CA 1
ATOM 16082 C C . ASP C 2 66 ? 15.51036 -12.42264 40.20653 1.000 46.83405 66 ASP C C 1
ATOM 16083 O O . ASP C 2 66 ? 16.38835 -11.62529 39.88395 1.000 46.14505 66 ASP C O 1
ATOM 16092 N N . PHE C 2 67 ? 15.29751 -13.59705 39.58835 1.000 49.59723 67 PHE C N 1
ATOM 16093 C CA . PHE C 2 67 ? 16.11936 -14.06344 38.48211 1.000 47.83785 67 PHE C CA 1
ATOM 16094 C C . PHE C 2 67 ? 15.35927 -14.17782 37.16696 1.000 47.14210 67 PHE C C 1
ATOM 16095 O O . PHE C 2 67 ? 15.81422 -14.90734 36.26881 1.000 46.58476 67 PHE C O 1
ATOM 16112 N N . THR C 2 68 ? 14.27643 -13.41620 37.00219 1.000 46.48584 68 THR C N 1
ATOM 16113 C CA . THR C 2 68 ? 13.62441 -13.27405 35.71243 1.000 43.76179 68 THR C CA 1
ATOM 16114 C C . THR C 2 68 ? 14.59785 -12.82808 34.64557 1.000 44.43222 68 THR C C 1
ATOM 16115 O O . THR C 2 68 ? 15.34610 -11.88186 34.84072 1.000 43.50186 68 THR C O 1
ATOM 16126 N N . ASN C 2 69 ? 14.54095 -13.51073 33.50478 1.000 43.13129 69 ASN C N 1
ATOM 16127 C CA . ASN C 2 69 ? 15.37337 -13.29549 32.33398 1.000 43.08187 69 ASN C CA 1
ATOM 16128 C C . ASN C 2 69 ? 16.86178 -13.45595 32.61893 1.000 44.16053 69 ASN C C 1
ATOM 16129 O O . ASN C 2 69 ? 17.69628 -13.00306 31.82820 1.000 44.85800 69 ASN C O 1
ATOM 16140 N N . TYR C 2 70 ? 17.20606 -14.17577 33.68020 1.000 48.29138 70 TYR C N 1
ATOM 16141 C CA . TYR C 2 70 ? 18.59695 -14.50661 33.98877 1.000 44.41335 70 TYR C CA 1
ATOM 16142 C C . TYR C 2 70 ? 19.16048 -15.51378 33.00426 1.000 44.01635 70 TYR C C 1
ATOM 16143 O O . TYR C 2 70 ? 18.50617 -16.52432 32.68964 1.000 41.85267 70 TYR C O 1
ATOM 16161 N N . ASP C 2 71 ? 20.38535 -15.25506 32.52673 1.000 40.18451 71 ASP C N 1
ATOM 16162 C CA . ASP C 2 71 ? 21.30688 -14.18753 32.85958 1.000 44.94116 71 ASP C CA 1
ATOM 16163 C C . ASP C 2 71 ? 21.55605 -13.23989 31.65852 1.000 44.36051 71 ASP C C 1
ATOM 16164 O O . ASP C 2 71 ? 22.64940 -12.64492 31.50252 1.000 46.00698 71 ASP C O 1
ATOM 16173 N N . LEU C 2 72 ? 20.52683 -13.11169 30.81767 1.000 44.54206 72 LEU C N 1
ATOM 16174 C CA . LEU C 2 72 ? 20.51261 -12.05466 29.81193 1.000 46.27852 72 LEU C CA 1
ATOM 16175 C C . LEU C 2 72 ? 20.34228 -10.69198 30.47542 1.000 44.77074 72 LEU C C 1
ATOM 16176 O O . LEU C 2 72 ? 20.91512 -9.70641 30.02673 1.000 46.62943 72 LEU C O 1
ATOM 16192 N N . ARG C 2 73 ? 19.52679 -10.63920 31.52871 1.000 44.52583 73 ARG C N 1
ATOM 16193 C CA . ARG C 2 73 ? 19.28393 -9.58173 32.46402 1.000 43.49786 73 ARG C CA 1
ATOM 16194 C C . ARG C 2 73 ? 19.81528 -10.00423 33.81417 1.000 52.28111 73 ARG C C 1
ATOM 16195 O O . ARG C 2 73 ? 19.53513 -11.12923 34.29566 1.000 42.03348 73 ARG C O 1
ATOM 16216 N N . PRO C 2 74 ? 20.60429 -9.12506 34.43127 1.000 56.05651 74 PRO C N 1
ATOM 16217 C CA . PRO C 2 74 ? 21.09271 -9.37567 35.78434 1.000 45.48933 74 PRO C CA 1
ATOM 16218 C C . PRO C 2 74 ? 19.94088 -9.37171 36.75948 1.000 45.12698 74 PRO C C 1
ATOM 16219 O O . PRO C 2 74 ? 18.85466 -8.86064 36.45269 1.000 43.76586 74 PRO C O 1
ATOM 16230 N N . PRO C 2 75 ? 20.14244 -9.90452 37.94921 1.000 46.65192 75 PRO C N 1
ATOM 16231 C CA . PRO C 2 75 ? 19.01517 -10.08907 38.86005 1.000 45.58056 75 PRO C CA 1
ATOM 16232 C C . PRO C 2 75 ? 18.73860 -8.85859 39.69980 1.000 49.02931 75 PRO C C 1
ATOM 16233 O O . PRO C 2 75 ? 19.62028 -8.06755 40.01790 1.000 50.53893 75 PRO C O 1
ATOM 16244 N N . SER C 2 76 ? 17.46350 -8.72684 40.02661 1.000 47.96052 76 SER C N 1
ATOM 16245 C CA . SER C 2 76 ? 16.93791 -7.71511 40.91177 1.000 47.85392 76 SER C CA 1
ATOM 16246 C C . SER C 2 76 ? 17.09542 -8.12980 42.37190 1.000 52.48946 76 SER C C 1
ATOM 16247 O O . SER C 2 76 ? 16.84186 -9.27989 42.74648 1.000 48.99031 76 SER C O 1
ATOM 16255 N N . VAL C 2 77 ? 17.54231 -7.18199 43.19419 1.000 52.77506 77 VAL C N 1
ATOM 16256 C CA . VAL C 2 77 ? 17.63290 -7.34162 44.64139 1.000 53.89148 77 VAL C CA 1
ATOM 16257 C C . VAL C 2 77 ? 16.74936 -6.27409 45.26985 1.000 52.71984 77 VAL C C 1
ATOM 16258 O O . VAL C 2 77 ? 16.98460 -5.07262 45.09032 1.000 53.99651 77 VAL C O 1
ATOM 16271 N N . VAL C 2 78 ? 15.74979 -6.70919 46.01517 1.000 54.76397 78 VAL C N 1
ATOM 16272 C CA . VAL C 2 78 ? 14.80782 -5.82219 46.67184 1.000 56.34457 78 VAL C CA 1
ATOM 16273 C C . VAL C 2 78 ? 14.85920 -6.13234 48.16232 1.000 57.97410 78 VAL C C 1
ATOM 16274 O O . VAL C 2 78 ? 14.76821 -7.29110 48.56127 1.000 56.76076 78 VAL C O 1
ATOM 16287 N N . PHE C 2 79 ? 15.03251 -5.10498 48.98037 1.000 60.69443 79 PHE C N 1
ATOM 16288 C CA . PHE C 2 79 ? 14.94244 -5.26514 50.41584 1.000 62.13258 79 PHE C CA 1
ATOM 16289 C C . PHE C 2 79 ? 13.48611 -5.27471 50.78613 1.000 63.43938 79 PHE C C 1
ATOM 16290 O O . PHE C 2 79 ? 12.74147 -4.38237 50.40746 1.000 66.71500 79 PHE C O 1
ATOM 16307 N N . VAL C 2 80 ? 13.07138 -6.30702 51.50711 1.000 66.69118 80 VAL C N 1
ATOM 16308 C CA . VAL C 2 80 ? 11.67972 -6.47248 51.89592 1.000 73.36937 80 VAL C CA 1
ATOM 16309 C C . VAL C 2 80 ? 11.59826 -6.69792 53.40730 1.000 75.49868 80 VAL C C 1
ATOM 16310 O O . VAL C 2 80 ? 12.60495 -6.81305 54.09989 1.000 72.00948 80 VAL C O 1
ATOM 16323 N N . ASP C 2 81 ? 10.37642 -6.69450 53.91035 1.000 75.08838 81 ASP C N 1
ATOM 16324 C CA . ASP C 2 81 ? 10.13845 -6.95620 55.31129 1.000 76.30398 81 ASP C CA 1
ATOM 16325 C C . ASP C 2 81 ? 10.09740 -8.45509 55.57457 1.000 82.27998 81 ASP C C 1
ATOM 16326 O O . ASP C 2 81 ? 9.40143 -9.18462 54.86356 1.000 80.62818 81 ASP C O 1
ATOM 16335 N N . PRO C 2 82 ? 10.80184 -8.93926 56.60608 1.000 85.47831 82 PRO C N 1
ATOM 16336 C CA . PRO C 2 82 ? 10.93627 -10.40211 56.78556 1.000 87.11951 82 PRO C CA 1
ATOM 16337 C C . PRO C 2 82 ? 9.62336 -11.17819 56.78350 1.000 84.94792 82 PRO C C 1
ATOM 16338 O O . PRO C 2 82 ? 9.57688 -12.32323 56.32772 1.000 79.37440 82 PRO C O 1
ATOM 16349 N N . PHE C 2 83 ? 8.55462 -10.59446 57.28825 1.000 85.82181 83 PHE C N 1
ATOM 16350 C CA . PHE C 2 83 ? 7.28384 -11.28513 57.42054 1.000 84.44575 83 PHE C CA 1
ATOM 16351 C C . PHE C 2 83 ? 6.27283 -10.90641 56.35463 1.000 83.14555 83 PHE C C 1
ATOM 16352 O O . PHE C 2 83 ? 5.60693 -11.78851 55.80783 1.000 86.46360 83 PHE C O 1
ATOM 16369 N N . THR C 2 84 ? 6.14346 -9.62432 56.03279 1.000 84.01855 84 THR C N 1
ATOM 16370 C CA . THR C 2 84 ? 5.20038 -9.22970 55.00580 1.000 83.84818 84 THR C CA 1
ATOM 16371 C C . THR C 2 84 ? 5.73367 -9.55171 53.62029 1.000 84.76085 84 THR C C 1
ATOM 16372 O O . THR C 2 84 ? 4.94910 -9.84053 52.71811 1.000 85.79815 84 THR C O 1
ATOM 16383 N N . ARG C 2 85 ? 7.05303 -9.52213 53.44720 1.000 80.61480 85 ARG C N 1
ATOM 16384 C CA . ARG C 2 85 ? 7.68582 -9.65796 52.14011 1.000 79.77337 85 ARG C CA 1
ATOM 16385 C C . ARG C 2 85 ? 7.22289 -8.54683 51.18951 1.000 82.49189 85 ARG C C 1
ATOM 16386 O O . ARG C 2 85 ? 6.84682 -8.77802 50.04192 1.000 81.56677 85 ARG C O 1
ATOM 16407 N N . GLN C 2 86 ? 7.24093 -7.31999 51.69470 1.000 87.91586 86 GLN C N 1
ATOM 16408 C CA . GLN C 2 86 ? 6.90925 -6.12918 50.93195 1.000 87.62160 86 GLN C CA 1
ATOM 16409 C C . GLN C 2 86 ? 8.08848 -5.16517 50.94433 1.000 85.00400 86 GLN C C 1
ATOM 16410 O O . GLN C 2 86 ? 8.73553 -5.01226 51.98251 1.000 83.91554 86 GLN C O 1
ATOM 16424 N N . PRO C 2 87 ? 8.40406 -4.51703 49.82262 1.000 80.17103 87 PRO C N 1
ATOM 16425 C CA . PRO C 2 87 ? 9.56627 -3.61748 49.80273 1.000 79.51456 87 PRO C CA 1
ATOM 16426 C C . PRO C 2 87 ? 9.54023 -2.61758 50.95176 1.000 75.76906 87 PRO C C 1
ATOM 16427 O O . PRO C 2 87 ? 8.48899 -2.25536 51.47608 1.000 80.09420 87 PRO C O 1
ATOM 16438 N N . ILE C 2 88 ? 10.72714 -2.19486 51.36520 1.000 76.68932 88 ILE C N 1
ATOM 16439 C CA . ILE C 2 88 ? 10.87793 -1.25350 52.46381 1.000 78.57873 88 ILE C CA 1
ATOM 16440 C C . ILE C 2 88 ? 11.66329 -0.03142 51.99582 1.000 81.29333 88 ILE C C 1
ATOM 16441 O O . ILE C 2 88 ? 12.41799 -0.07659 51.01933 1.000 82.83744 88 ILE C O 1
ATOM 16457 N N . ALA C 2 89 ? 11.47641 1.06751 52.72572 1.000 86.59262 89 ALA C N 1
ATOM 16458 C CA . ALA C 2 89 ? 12.23052 2.29683 52.51361 1.000 88.90645 89 ALA C CA 1
ATOM 16459 C C . ALA C 2 89 ? 13.50429 2.27825 53.36346 1.000 88.75711 89 ALA C C 1
ATOM 16460 O O . ALA C 2 89 ? 13.53723 1.68923 54.44996 1.000 88.13722 89 ALA C O 1
ATOM 16467 N N . ARG C 2 90 ? 14.56716 2.91151 52.84631 1.000 90.63170 90 ARG C N 1
ATOM 16468 C CA . ARG C 2 90 ? 15.85969 2.90738 53.52899 1.000 87.82690 90 ARG C CA 1
ATOM 16469 C C . ARG C 2 90 ? 15.74541 3.36628 54.99137 1.000 89.08742 90 ARG C C 1
ATOM 16470 O O . ARG C 2 90 ? 16.61572 2.99942 55.80101 1.000 87.24475 90 ARG C O 1
ATOM 16491 N N . LYS C 2 91 ? 14.68170 4.11652 55.34516 1.000 90.69853 91 LYS C N 1
ATOM 16492 C CA . LYS C 2 91 ? 14.44238 4.48867 56.73780 1.000 93.93737 91 LYS C CA 1
ATOM 16493 C C . LYS C 2 91 ? 14.25962 3.25179 57.62026 1.000 97.19274 91 LYS C C 1
ATOM 16494 O O . LYS C 2 91 ? 14.64748 3.26346 58.80097 1.000 92.70379 91 LYS C O 1
ATOM 16498 N N . ASP C 2 92 ? 13.68855 2.16573 57.05402 1.000 96.39331 92 ASP C N 1
ATOM 16499 C CA . ASP C 2 92 ? 13.41108 0.92478 57.77022 1.000 88.27657 92 ASP C CA 1
ATOM 16500 C C . ASP C 2 92 ? 14.43905 -0.18148 57.46865 1.000 87.64823 92 ASP C C 1
ATOM 16501 O O . ASP C 2 92 ? 14.15950 -1.37773 57.69687 1.000 89.32838 92 ASP C O 1
ATOM 16510 N N . LEU C 2 93 ? 15.62466 0.18334 56.93093 1.000 90.94877 93 LEU C N 1
ATOM 16511 C CA . LEU C 2 93 ? 16.70098 -0.80531 56.70299 1.000 86.91229 93 LEU C CA 1
ATOM 16512 C C . LEU C 2 93 ? 17.82727 -0.71285 57.74639 1.000 88.60602 93 LEU C C 1
ATOM 16513 O O . LEU C 2 93 ? 18.78263 0.06944 57.56237 1.000 92.91376 93 LEU C O 1
ATOM 16529 N N . PRO C 2 94 ? 17.81030 -1.50849 58.81606 1.000 96.05797 94 PRO C N 1
ATOM 16530 C CA . PRO C 2 94 ? 18.81463 -1.37231 59.90126 1.000 96.64723 94 PRO C CA 1
ATOM 16531 C C . PRO C 2 94 ? 20.27258 -1.18236 59.46469 1.000 91.95835 94 PRO C C 1
ATOM 16532 O O . PRO C 2 94 ? 20.67776 -1.54225 58.34545 1.000 87.31645 94 PRO C O 1
ATOM 16543 N N . PHE C 2 125 ? 27.45170 1.05637 48.98671 1.000 75.71830 125 PHE C N 1
ATOM 16544 C CA . PHE C 2 125 ? 26.86904 0.01302 48.11062 1.000 82.85338 125 PHE C CA 1
ATOM 16545 C C . PHE C 2 125 ? 25.33409 -0.05131 48.22442 1.000 78.57500 125 PHE C C 1
ATOM 16546 O O . PHE C 2 125 ? 24.67959 -0.84885 47.48077 1.000 82.64127 125 PHE C O 1
ATOM 16549 N N . ILE C 2 126 ? 24.73060 0.72844 49.12237 1.000 75.56873 126 ILE C N 1
ATOM 16550 C CA . ILE C 2 126 ? 23.27476 0.79288 49.20261 1.000 81.01844 126 ILE C CA 1
ATOM 16551 C C . ILE C 2 126 ? 22.88838 2.26261 49.04743 1.000 85.11004 126 ILE C C 1
ATOM 16552 O O . ILE C 2 126 ? 23.49182 3.14222 49.69555 1.000 83.72329 126 ILE C O 1
ATOM 16568 N N . GLN C 2 127 ? 21.86034 2.52357 48.22906 1.000 82.87867 127 GLN C N 1
ATOM 16569 C CA . GLN C 2 127 ? 21.50138 3.88627 47.87103 1.000 81.05830 127 GLN C CA 1
ATOM 16570 C C . GLN C 2 127 ? 20.01876 4.15502 47.67672 1.000 74.22131 127 GLN C C 1
ATOM 16571 O O . GLN C 2 127 ? 19.23840 3.22535 47.47715 1.000 79.92549 127 GLN C O 1
ATOM 16585 N N . SER C 2 130 ? 16.45331 9.04856 48.63167 1.000 84.20427 130 SER C N 1
ATOM 16586 C CA . SER C 2 130 ? 15.54287 9.42235 49.73187 1.000 92.77494 130 SER C CA 1
ATOM 16587 C C . SER C 2 130 ? 15.29176 8.24737 50.70383 1.000 92.92522 130 SER C C 1
ATOM 16588 O O . SER C 2 130 ? 15.12766 7.08921 50.25783 1.000 92.81067 130 SER C O 1
ATOM 16595 N N . LEU C 2 131 ? 15.21836 8.59068 51.99132 1.000 91.85842 131 LEU C N 1
ATOM 16596 C CA . LEU C 2 131 ? 14.89734 7.60210 53.00839 1.000 94.64764 131 LEU C CA 1
ATOM 16597 C C . LEU C 2 131 ? 13.52942 6.89673 52.80516 1.000 95.66290 131 LEU C C 1
ATOM 16598 O O . LEU C 2 131 ? 13.39322 5.72753 53.23361 1.000 94.09757 131 LEU C O 1
ATOM 16614 N N . GLN C 2 132 ? 12.53822 7.52760 52.18053 1.000 92.91774 132 GLN C N 1
ATOM 16615 C CA . GLN C 2 132 ? 11.29513 6.87973 51.84599 1.000 89.03422 132 GLN C CA 1
ATOM 16616 C C . GLN C 2 132 ? 11.35146 6.06635 50.58454 1.000 92.88457 132 GLN C C 1
ATOM 16617 O O . GLN C 2 132 ? 10.34026 5.52508 50.21032 1.000 93.28897 132 GLN C O 1
ATOM 16631 N N . ASP C 2 133 ? 12.52391 5.95816 49.96216 1.000 88.63829 133 ASP C N 1
ATOM 16632 C CA . ASP C 2 133 ? 12.63697 5.17427 48.73787 1.000 89.54184 133 ASP C CA 1
ATOM 16633 C C . ASP C 2 133 ? 13.28556 3.81268 49.03157 1.000 86.78491 133 ASP C C 1
ATOM 16634 O O . ASP C 2 133 ? 14.09766 3.65339 49.95623 1.000 82.72262 133 ASP C O 1
ATOM 16643 N N . SER C 2 134 ? 12.91816 2.83277 48.21581 1.000 84.64017 134 SER C N 1
ATOM 16644 C CA . SER C 2 134 ? 13.44288 1.49871 48.38678 1.000 84.70469 134 SER C CA 1
ATOM 16645 C C . SER C 2 134 ? 14.94099 1.47967 48.06614 1.000 85.11923 134 SER C C 1
ATOM 16646 O O . SER C 2 134 ? 15.37509 2.04884 47.03176 1.000 80.53511 134 SER C O 1
ATOM 16654 N N . PRO C 2 135 ? 15.76751 0.91944 48.95167 1.000 81.95764 135 PRO C N 1
ATOM 16655 C CA . PRO C 2 135 ? 17.19783 0.82044 48.65637 1.000 76.64328 135 PRO C CA 1
ATOM 16656 C C . PRO C 2 135 ? 17.50336 -0.24379 47.59781 1.000 77.73985 135 PRO C C 1
ATOM 16657 O O . PRO C 2 135 ? 16.71471 -1.16926 47.32592 1.000 70.05059 135 PRO C O 1
ATOM 16668 N N . PHE C 2 136 ? 18.67979 -0.08724 46.99961 1.000 77.33274 136 PHE C N 1
ATOM 16669 C CA . PHE C 2 136 ? 19.16381 -1.00892 45.98494 1.000 71.56192 136 PHE C CA 1
ATOM 16670 C C . PHE C 2 136 ? 20.68170 -1.11171 46.13009 1.000 73.74339 136 PHE C C 1
ATOM 16671 O O . PHE C 2 136 ? 21.31533 -0.37573 46.90831 1.000 76.99810 136 PHE C O 1
ATOM 16688 N N . LEU C 2 137 ? 21.27554 -2.03405 45.36918 1.000 76.22607 137 LEU C N 1
ATOM 16689 C CA . LEU C 2 137 ? 22.70518 -2.31365 45.47753 1.000 79.90644 137 LEU C CA 1
ATOM 16690 C C . LEU C 2 137 ? 23.40910 -1.63976 44.30556 1.000 75.20479 137 LEU C C 1
ATOM 16691 O O . LEU C 2 137 ? 23.44730 -2.17714 43.19502 1.000 68.24557 137 LEU C O 1
ATOM 16707 N N . CYS C 2 138 ? 24.01080 -0.48723 44.55845 1.000 70.34656 138 CYS C N 1
ATOM 16708 C CA . CYS C 2 138 ? 24.65330 0.23848 43.47224 1.000 71.38895 138 CYS C CA 1
ATOM 16709 C C . CYS C 2 138 ? 25.87235 -0.52744 42.99309 1.000 66.34137 138 CYS C C 1
ATOM 16710 O O . CYS C 2 138 ? 26.97733 -0.26406 43.44954 1.000 69.25753 138 CYS C O 1
ATOM 16718 N N . MET C 2 139 ? 25.69241 -1.43888 42.03532 1.000 62.05324 139 MET C N 1
ATOM 16719 C CA . MET C 2 139 ? 26.75176 -2.38060 41.69807 1.000 64.05033 139 MET C CA 1
ATOM 16720 C C . MET C 2 139 ? 26.46994 -3.03232 40.36126 1.000 58.89205 139 MET C C 1
ATOM 16721 O O . MET C 2 139 ? 25.35099 -3.50966 40.14053 1.000 56.24681 139 MET C O 1
ATOM 16735 N N . ALA C 2 140 ? 27.47494 -3.07577 39.48333 1.000 53.78573 140 ALA C N 1
ATOM 16736 C CA . ALA C 2 140 ? 27.38513 -3.94214 38.31235 1.000 54.66104 140 ALA C CA 1
ATOM 16737 C C . ALA C 2 140 ? 27.02841 -5.35427 38.75919 1.000 57.25415 140 ALA C C 1
ATOM 16738 O O . ALA C 2 140 ? 27.61708 -5.87110 39.71228 1.000 61.19564 140 ALA C O 1
ATOM 16745 N N . GLY C 2 141 ? 26.06874 -5.96224 38.07553 1.000 53.35228 141 GLY C N 1
ATOM 16746 C CA . GLY C 2 141 ? 25.58205 -7.28304 38.41742 1.000 51.83603 141 GLY C CA 1
ATOM 16747 C C . GLY C 2 141 ? 24.17885 -7.27212 38.96650 1.000 48.20626 141 GLY C C 1
ATOM 16748 O O . GLY C 2 141 ? 23.63286 -8.34268 39.25093 1.000 49.22109 141 GLY C O 1
ATOM 16752 N N . VAL C 2 142 ? 23.57665 -6.09417 39.11613 1.000 46.63835 142 VAL C N 1
ATOM 16753 C CA . VAL C 2 142 ? 22.30451 -5.93101 39.79309 1.000 50.38395 142 VAL C CA 1
ATOM 16754 C C . VAL C 2 142 ? 21.40653 -5.06955 38.91087 1.000 52.20833 142 VAL C C 1
ATOM 16755 O O . VAL C 2 142 ? 21.83396 -4.06383 38.31300 1.000 51.76896 142 VAL C O 1
ATOM 16768 N N . ARG C 2 143 ? 20.14142 -5.45901 38.84600 1.000 51.07527 143 ARG C N 1
ATOM 16769 C CA . ARG C 2 143 ? 19.23648 -4.84351 37.88022 1.000 51.45790 143 ARG C CA 1
ATOM 16770 C C . ARG C 2 143 ? 18.94256 -3.38635 38.25977 1.000 52.10135 143 ARG C C 1
ATOM 16771 O O . ARG C 2 143 ? 18.81871 -2.51096 37.39699 1.000 50.71050 143 ARG C O 1
ATOM 16792 N N . GLU C 2 144 ? 18.82545 -3.09281 39.54090 1.000 55.25744 144 GLU C N 1
ATOM 16793 C CA . GLU C 2 144 ? 18.54454 -1.69944 39.91322 1.000 54.54533 144 GLU C CA 1
ATOM 16794 C C . GLU C 2 144 ? 19.71668 -0.76503 39.57615 1.000 56.85100 144 GLU C C 1
ATOM 16795 O O . GLU C 2 144 ? 19.50367 0.41021 39.25257 1.000 57.66429 144 GLU C O 1
ATOM 16807 N N . TYR C 2 145 ? 20.95265 -1.26828 39.57518 1.000 52.95043 145 TYR C N 1
ATOM 16808 C CA . TYR C 2 145 ? 22.06270 -0.51096 38.99531 1.000 55.59516 145 TYR C CA 1
ATOM 16809 C C . TYR C 2 145 ? 21.92697 -0.33301 37.47500 1.000 59.52377 145 TYR C C 1
ATOM 16810 O O . TYR C 2 145 ? 21.88270 0.78806 36.97861 1.000 57.13714 145 TYR C O 1
ATOM 16828 N N . HIS C 2 146 ? 21.91747 -1.42808 36.70257 1.000 58.11420 146 HIS C N 1
ATOM 16829 C CA . HIS C 2 146 ? 21.99580 -1.27742 35.24560 1.000 55.99063 146 HIS C CA 1
ATOM 16830 C C . HIS C 2 146 ? 20.79097 -0.55087 34.66393 1.000 52.55628 146 HIS C C 1
ATOM 16831 O O . HIS C 2 146 ? 20.92361 0.11419 33.64769 1.000 53.55567 146 HIS C O 1
ATOM 16845 N N . ASP C 2 147 ? 19.63313 -0.61789 35.30153 1.000 54.60626 147 ASP C N 1
ATOM 16846 C CA . ASP C 2 147 ? 18.49832 0.14876 34.81204 1.000 56.92850 147 ASP C CA 1
ATOM 16847 C C . ASP C 2 147 ? 18.46627 1.58510 35.32948 1.000 60.60861 147 ASP C C 1
ATOM 16848 O O . ASP C 2 147 ? 17.62597 2.38026 34.87620 1.000 60.68521 147 ASP C O 1
ATOM 16857 N N . ASN C 2 148 ? 19.30588 1.94865 36.25704 1.000 58.69757 148 ASN C N 1
ATOM 16858 C CA . ASN C 2 148 ? 19.35541 3.30980 36.72884 1.000 57.54108 148 ASN C CA 1
ATOM 16859 C C . ASN C 2 148 ? 19.97194 4.15472 35.62626 1.000 67.93697 148 ASN C C 1
ATOM 16860 O O . ASN C 2 148 ? 21.06635 3.80512 35.11974 1.000 63.31017 148 ASN C O 1
ATOM 16871 N N . PRO C 2 149 ? 19.32871 5.28026 35.22510 1.000 69.88270 149 PRO C N 1
ATOM 16872 C CA . PRO C 2 149 ? 19.87653 6.16376 34.18486 1.000 69.98003 149 PRO C CA 1
ATOM 16873 C C . PRO C 2 149 ? 21.30052 6.61808 34.42182 1.000 68.53465 149 PRO C C 1
ATOM 16874 O O . PRO C 2 149 ? 22.05637 6.77202 33.46384 1.000 64.72547 149 PRO C O 1
ATOM 16885 N N . ALA C 2 150 ? 21.66608 6.87842 35.68651 1.000 70.57043 150 ALA C N 1
ATOM 16886 C CA . ALA C 2 150 ? 23.01157 7.29500 36.05619 1.000 65.77890 150 ALA C CA 1
ATOM 16887 C C . ALA C 2 150 ? 24.08121 6.24753 35.79437 1.000 66.94924 150 ALA C C 1
ATOM 16888 O O . ALA C 2 150 ? 25.26749 6.58447 35.87125 1.000 69.17634 150 ALA C O 1
ATOM 16895 N N . HIS C 2 151 ? 23.70596 5.00452 35.48779 1.000 62.17357 151 HIS C N 1
ATOM 16896 C CA . HIS C 2 151 ? 24.65024 3.97340 35.09583 1.000 67.46540 151 HIS C CA 1
ATOM 16897 C C . HIS C 2 151 ? 24.33819 3.35382 33.75660 1.000 60.95677 151 HIS C C 1
ATOM 16898 O O . HIS C 2 151 ? 24.87135 2.29176 33.46148 1.000 56.17202 151 HIS C O 1
ATOM 16912 N N . SER C 2 152 ? 23.56367 4.02621 32.90940 1.000 65.19413 152 SER C N 1
ATOM 16913 C CA . SER C 2 152 ? 23.33351 3.50433 31.57172 1.000 61.58199 152 SER C CA 1
ATOM 16914 C C . SER C 2 152 ? 24.63034 3.23207 30.82787 1.000 57.82811 152 SER C C 1
ATOM 16915 O O . SER C 2 152 ? 24.62913 2.45616 29.86907 1.000 60.05720 152 SER C O 1
ATOM 16923 N N . GLY C 2 153 ? 25.71862 3.85404 31.22588 1.000 59.89690 153 GLY C N 1
ATOM 16924 C CA . GLY C 2 153 ? 26.95768 3.74024 30.49578 1.000 62.06922 153 GLY C CA 1
ATOM 16925 C C . GLY C 2 153 ? 27.77293 2.51964 30.82384 1.000 62.77370 153 GLY C C 1
ATOM 16926 O O . GLY C 2 153 ? 28.84202 2.31278 30.24087 1.000 59.45794 153 GLY C O 1
ATOM 16930 N N . ASP C 2 154 ? 27.28738 1.69935 31.75970 1.000 58.29191 154 ASP C N 1
ATOM 16931 C CA . ASP C 2 154 ? 27.97799 0.49495 32.22051 1.000 58.01990 154 ASP C CA 1
ATOM 16932 C C . ASP C 2 154 ? 27.09741 -0.73308 31.96223 1.000 51.35793 154 ASP C C 1
ATOM 16933 O O . ASP C 2 154 ? 26.66667 -1.41250 32.89269 1.000 51.74393 154 ASP C O 1
ATOM 16942 N N . PRO C 2 155 ? 26.83432 -1.05842 30.70836 1.000 53.68523 155 PRO C N 1
ATOM 16943 C CA . PRO C 2 155 ? 25.79948 -2.06492 30.43684 1.000 53.85934 155 PRO C CA 1
ATOM 16944 C C . PRO C 2 155 ? 26.13724 -3.44487 30.97131 1.000 48.85918 155 PRO C C 1
ATOM 16945 O O . PRO C 2 155 ? 27.27591 -3.89358 30.92504 1.000 52.84792 155 PRO C O 1
ATOM 16956 N N . TRP C 2 156 ? 25.11358 -4.15217 31.41602 1.000 45.48885 156 TRP C N 1
ATOM 16957 C CA . TRP C 2 156 ? 25.29628 -5.51735 31.91066 1.000 48.65864 156 TRP C CA 1
ATOM 16958 C C . TRP C 2 156 ? 26.06107 -6.44658 30.96129 1.000 52.28014 156 TRP C C 1
ATOM 16959 O O . TRP C 2 156 ? 26.77639 -7.34476 31.40385 1.000 51.38032 156 TRP C O 1
ATOM 16980 N N . LEU C 2 157 ? 25.87353 -6.31883 29.65079 1.000 54.32586 157 LEU C N 1
ATOM 16981 C CA . LEU C 2 157 ? 26.54460 -7.33213 28.82384 1.000 52.05388 157 LEU C CA 1
ATOM 16982 C C . LEU C 2 157 ? 28.07813 -7.18742 28.82172 1.000 55.53985 157 LEU C C 1
ATOM 16983 O O . LEU C 2 157 ? 28.78081 -8.06465 28.28795 1.000 49.09443 157 LEU C O 1
ATOM 16999 N N . LEU C 2 158 ? 28.60877 -6.08156 29.34713 1.000 53.24646 158 LEU C N 1
ATOM 17000 C CA . LEU C 2 158 ? 30.03622 -6.00016 29.61728 1.000 52.24371 158 LEU C CA 1
ATOM 17001 C C . LEU C 2 158 ? 30.44810 -6.91151 30.78637 1.000 54.98136 158 LEU C C 1
ATOM 17002 O O . LEU C 2 158 ? 31.61379 -7.32851 30.86143 1.000 48.57855 158 LEU C O 1
ATOM 17018 N N . HIS C 2 159 ? 29.50248 -7.27349 31.65886 1.000 53.49793 159 HIS C N 1
ATOM 17019 C CA . HIS C 2 159 ? 29.79395 -7.98915 32.88109 1.000 52.06183 159 HIS C CA 1
ATOM 17020 C C . HIS C 2 159 ? 29.27514 -9.41789 32.92725 1.000 58.58604 159 HIS C C 1
ATOM 17021 O O . HIS C 2 159 ? 29.70899 -10.20019 33.77604 1.000 56.67812 159 HIS C O 1
ATOM 17035 N N . ARG C 2 160 ? 28.39675 -9.78171 32.02323 1.000 57.59125 160 ARG C N 1
ATOM 17036 C CA . ARG C 2 160 ? 27.80668 -11.09638 32.03496 1.000 51.75824 160 ARG C CA 1
ATOM 17037 C C . ARG C 2 160 ? 28.89694 -12.14453 31.96269 1.000 49.92415 160 ARG C C 1
ATOM 17038 O O . ARG C 2 160 ? 29.89916 -11.97257 31.28266 1.000 49.19765 160 ARG C O 1
ATOM 17059 N N . GLY C 2 161 ? 28.70055 -13.23289 32.69200 1.000 49.26349 161 GLY C N 1
ATOM 17060 C CA . GLY C 2 161 ? 29.59895 -14.35881 32.66489 1.000 45.20021 161 GLY C CA 1
ATOM 17061 C C . GLY C 2 161 ? 30.84829 -14.20861 33.50127 1.000 52.48222 161 GLY C C 1
ATOM 17062 O O . GLY C 2 161 ? 31.77202 -15.00616 33.32939 1.000 57.33909 161 GLY C O 1
ATOM 17066 N N . SER C 2 162 ? 30.90530 -13.25612 34.42563 1.000 52.59794 162 SER C N 1
ATOM 17067 C CA . SER C 2 162 ? 32.12260 -12.98756 35.15071 1.000 46.20384 162 SER C CA 1
ATOM 17068 C C . SER C 2 162 ? 32.06957 -13.42769 36.60203 1.000 53.83727 162 SER C C 1
ATOM 17069 O O . SER C 2 162 ? 33.12059 -13.49211 37.24862 1.000 58.39561 162 SER C O 1
ATOM 17077 N N . GLY C 2 163 ? 30.88526 -13.71751 37.13478 1.000 51.61652 163 GLY C N 1
ATOM 17078 C CA . GLY C 2 163 ? 30.71410 -13.78744 38.56784 1.000 51.03616 163 GLY C CA 1
ATOM 17079 C C . GLY C 2 163 ? 29.78236 -12.70975 39.09373 1.000 50.05657 163 GLY C C 1
ATOM 17080 O O . GLY C 2 163 ? 28.90969 -12.98020 39.91568 1.000 50.89488 163 GLY C O 1
ATOM 17084 N N . GLU C 2 164 ? 29.93781 -11.47699 38.62592 1.000 49.93372 164 GLU C N 1
ATOM 17085 C CA . GLU C 2 164 ? 29.01960 -10.43845 39.07493 1.000 53.53839 164 GLU C CA 1
ATOM 17086 C C . GLU C 2 164 ? 27.59890 -10.78754 38.64562 1.000 54.22055 164 GLU C C 1
ATOM 17087 O O . GLU C 2 164 ? 27.31456 -10.94564 37.45441 1.000 49.44512 164 GLU C O 1
ATOM 17099 N N . GLY C 2 165 ? 26.70868 -10.92365 39.62155 1.000 53.68899 165 GLY C N 1
ATOM 17100 C CA . GLY C 2 165 ? 25.30631 -11.14445 39.33980 1.000 49.02506 165 GLY C CA 1
ATOM 17101 C C . GLY C 2 165 ? 24.87325 -12.53998 39.61722 1.000 49.93386 165 GLY C C 1
ATOM 17102 O O . GLY C 2 165 ? 23.68559 -12.84545 39.46098 1.000 55.48818 165 GLY C O 1
ATOM 17106 N N . CYS C 2 166 ? 25.79260 -13.42096 39.99361 1.000 51.41818 166 CYS C N 1
ATOM 17107 C CA . CYS C 2 166 ? 25.37643 -14.70878 40.52590 1.000 53.49400 166 CYS C CA 1
ATOM 17108 C C . CYS C 2 166 ? 24.96006 -14.55922 41.98783 1.000 50.32064 166 CYS C C 1
ATOM 17109 O O . CYS C 2 166 ? 25.32821 -13.59530 42.68458 1.000 50.70200 166 CYS C O 1
ATOM 17117 N N . LEU C 2 167 ? 24.16847 -15.53234 42.43966 1.000 49.76378 167 LEU C N 1
ATOM 17118 C CA . LEU C 2 167 ? 23.68982 -15.54987 43.82181 1.000 51.12458 167 LEU C CA 1
ATOM 17119 C C . LEU C 2 167 ? 24.79648 -15.40523 44.85282 1.000 48.66903 167 LEU C C 1
ATOM 17120 O O . LEU C 2 167 ? 24.62480 -14.71204 45.85594 1.000 49.13440 167 LEU C O 1
ATOM 17136 N N . ALA C 2 168 ? 25.93089 -16.07181 44.64884 1.000 49.33421 168 ALA C N 1
ATOM 17137 C CA . ALA C 2 168 ? 26.99505 -15.98588 45.64880 1.000 51.40310 168 ALA C CA 1
ATOM 17138 C C . ALA C 2 168 ? 27.62287 -14.59602 45.66220 1.000 51.08274 168 ALA C C 1
ATOM 17139 O O . ALA C 2 168 ? 28.11555 -14.13052 46.70388 1.000 48.87235 168 ALA C O 1
ATOM 17146 N N . PHE C 2 169 ? 27.62470 -13.93415 44.51650 1.000 51.76656 169 PHE C N 1
ATOM 17147 C CA . PHE C 2 169 ? 28.18745 -12.59168 44.42953 1.000 51.99193 169 PHE C CA 1
ATOM 17148 C C . PHE C 2 169 ? 27.35745 -11.59818 45.22154 1.000 52.38640 169 PHE C C 1
ATOM 17149 O O . PHE C 2 169 ? 27.90923 -10.72703 45.91363 1.000 50.19749 169 PHE C O 1
ATOM 17166 N N . ILE C 2 170 ? 26.03493 -11.72184 45.10938 1.000 53.11682 170 ILE C N 1
ATOM 17167 C CA . ILE C 2 170 ? 25.12011 -10.89362 45.87255 1.000 51.27580 170 ILE C CA 1
ATOM 17168 C C . ILE C 2 170 ? 25.20352 -11.22929 47.35949 1.000 56.28799 170 ILE C C 1
ATOM 17169 O O . ILE C 2 170 ? 25.27573 -10.33410 48.21645 1.000 53.52571 170 ILE C O 1
ATOM 17185 N N . LEU C 2 171 ? 25.17008 -12.52882 47.68853 1.000 56.84091 171 LEU C N 1
ATOM 17186 C CA . LEU C 2 171 ? 25.25760 -12.93829 49.09319 1.000 59.30342 171 LEU C CA 1
ATOM 17187 C C . LEU C 2 171 ? 26.53300 -12.40659 49.73594 1.000 58.93152 171 LEU C C 1
ATOM 17188 O O . LEU C 2 171 ? 26.49480 -11.87539 50.84502 1.000 56.42774 171 LEU C O 1
ATOM 17204 N N . ASP C 2 172 ? 27.66375 -12.47932 49.02136 1.000 57.38804 172 ASP C N 1
ATOM 17205 C CA . ASP C 2 172 ? 28.92281 -11.98779 49.56225 1.000 57.89745 172 ASP C CA 1
ATOM 17206 C C . ASP C 2 172 ? 28.85785 -10.50406 49.89810 1.000 65.60888 172 ASP C C 1
ATOM 17207 O O . ASP C 2 172 ? 29.30155 -10.08254 50.98035 1.000 63.72404 172 ASP C O 1
ATOM 17216 N N . LYS C 2 173 ? 28.30207 -9.69518 49.00885 1.000 61.10563 173 LYS C N 1
ATOM 17217 C CA . LYS C 2 173 ? 28.25582 -8.26364 49.26723 1.000 61.63864 173 LYS C CA 1
ATOM 17218 C C . LYS C 2 173 ? 27.41390 -7.94733 50.50704 1.000 62.78296 173 LYS C C 1
ATOM 17219 O O . LYS C 2 173 ? 27.80688 -7.14238 51.35401 1.000 63.51539 173 LYS C O 1
ATOM 17238 N N . ILE C 2 174 ? 26.23899 -8.56521 50.61845 1.000 62.85849 174 ILE C N 1
ATOM 17239 C CA . ILE C 2 174 ? 25.34328 -8.27786 51.73075 1.000 63.63262 174 ILE C CA 1
ATOM 17240 C C . ILE C 2 174 ? 25.95468 -8.72623 53.04333 1.000 68.29023 174 ILE C C 1
ATOM 17241 O O . ILE C 2 174 ? 25.83668 -8.04576 54.07296 1.000 71.32420 174 ILE C O 1
ATOM 17257 N N . ILE C 2 175 ? 26.59050 -9.89335 53.04027 1.000 70.41773 175 ILE C N 1
ATOM 17258 C CA . ILE C 2 175 ? 27.23749 -10.36373 54.25416 1.000 74.75774 175 ILE C CA 1
ATOM 17259 C C . ILE C 2 175 ? 28.32243 -9.39288 54.69499 1.000 75.35330 175 ILE C C 1
ATOM 17260 O O . ILE C 2 175 ? 28.61058 -9.27977 55.88400 1.000 82.40798 175 ILE C O 1
ATOM 17276 N N . LYS C 2 176 ? 28.92964 -8.68390 53.75942 1.000 73.74010 176 LYS C N 1
ATOM 17277 C CA . LYS C 2 176 ? 30.05360 -7.82800 54.07442 1.000 80.63710 176 LYS C CA 1
ATOM 17278 C C . LYS C 2 176 ? 29.62776 -6.39003 54.34087 1.000 88.17485 176 LYS C C 1
ATOM 17279 O O . LYS C 2 176 ? 30.40480 -5.62528 54.92798 1.000 91.48886 176 LYS C O 1
ATOM 17298 N N . TYR C 2 177 ? 28.42156 -5.99985 53.92986 1.000 97.81858 177 TYR C N 1
ATOM 17299 C CA . TYR C 2 177 ? 27.89983 -4.68851 54.31063 1.000 102.40154 177 TYR C CA 1
ATOM 17300 C C . TYR C 2 177 ? 27.55558 -4.66861 55.79517 1.000 105.79587 177 TYR C C 1
ATOM 17301 O O . TYR C 2 177 ? 27.91845 -3.73809 56.52936 1.000 109.48594 177 TYR C O 1
ATOM 17305 N N . GLY C 2 178 ? 26.85001 -5.70430 56.26227 1.000 96.87026 178 GLY C N 1
ATOM 17306 C CA . GLY C 2 178 ? 26.36954 -5.82750 57.62175 1.000 97.59366 178 GLY C CA 1
ATOM 17307 C C . GLY C 2 178 ? 27.40638 -6.19504 58.65583 1.000 101.45520 178 GLY C C 1
ATOM 17308 O O . GLY C 2 178 ? 27.04860 -6.44552 59.81684 1.000 103.35453 178 GLY C O 1
ATOM 17312 N N . THR C 2 179 ? 28.68386 -6.26151 58.26078 1.000 93.76271 179 THR C N 1
ATOM 17313 C CA . THR C 2 179 ? 29.77800 -6.49962 59.21947 1.000 96.57194 179 THR C CA 1
ATOM 17314 C C . THR C 2 179 ? 31.10538 -6.42009 58.45503 1.000 90.17572 179 THR C C 1
ATOM 17315 O O . THR C 2 179 ? 31.90183 -5.48878 58.69157 1.000 89.47203 179 THR C O 1
ATOM 17326 N N . GLU D 2 3 ? 19.18153 -39.96956 71.33356 1.000 63.78854 3 GLU D N 1
ATOM 17327 C CA . GLU D 2 3 ? 18.49381 -41.28533 71.28602 1.000 61.91102 3 GLU D CA 1
ATOM 17328 C C . GLU D 2 3 ? 18.82111 -41.99684 69.97696 1.000 61.11509 3 GLU D C 1
ATOM 17329 O O . GLU D 2 3 ? 18.93251 -41.33732 68.95794 1.000 60.28255 3 GLU D O 1
ATOM 17340 N N . LEU D 2 4 ? 18.98910 -43.31848 69.98349 1.000 58.28439 4 LEU D N 1
ATOM 17341 C CA . LEU D 2 4 ? 19.30919 -44.03032 68.75541 1.000 53.38104 4 LEU D CA 1
ATOM 17342 C C . LEU D 2 4 ? 18.04211 -44.46094 68.02999 1.000 56.59025 4 LEU D C 1
ATOM 17343 O O . LEU D 2 4 ? 17.06676 -44.88448 68.65530 1.000 57.93875 4 LEU D O 1
ATOM 17359 N N . GLN D 2 5 ? 18.08679 -44.42854 66.70108 1.000 54.69407 5 GLN D N 1
ATOM 17360 C CA . GLN D 2 5 ? 16.94588 -44.85432 65.89346 1.000 54.15139 5 GLN D CA 1
ATOM 17361 C C . GLN D 2 5 ? 16.82088 -46.37219 65.93203 1.000 57.02444 5 GLN D C 1
ATOM 17362 O O . GLN D 2 5 ? 17.73922 -47.09321 65.50785 1.000 54.76498 5 GLN D O 1
ATOM 17376 N N . THR D 2 6 ? 15.68250 -46.85354 66.45111 1.000 57.40813 6 THR D N 1
ATOM 17377 C CA . THR D 2 6 ? 15.45271 -48.28108 66.60240 1.000 55.05268 6 THR D CA 1
ATOM 17378 C C . THR D 2 6 ? 14.14615 -48.65168 65.92897 1.000 51.65853 6 THR D C 1
ATOM 17379 O O . THR D 2 6 ? 13.94332 -49.80370 65.56092 1.000 56.35096 6 THR D O 1
ATOM 17390 N N . VAL D 2 7 ? 13.19457 -47.72735 65.83975 1.000 55.01754 7 VAL D N 1
ATOM 17391 C CA . VAL D 2 7 ? 12.07254 -47.99996 64.95200 1.000 56.42943 7 VAL D CA 1
ATOM 17392 C C . VAL D 2 7 ? 12.61027 -48.20586 63.53799 1.000 56.09516 7 VAL D C 1
ATOM 17393 O O . VAL D 2 7 ? 13.65648 -47.65655 63.15905 1.000 53.65443 7 VAL D O 1
ATOM 17406 N N . ASP D 2 8 ? 11.89930 -49.00933 62.75219 1.000 57.21676 8 ASP D N 1
ATOM 17407 C CA . ASP D 2 8 ? 12.25803 -49.15276 61.34601 1.000 63.85530 8 ASP D CA 1
ATOM 17408 C C . ASP D 2 8 ? 12.32730 -47.76367 60.70251 1.000 58.05001 8 ASP D C 1
ATOM 17409 O O . ASP D 2 8 ? 11.33575 -47.03068 60.73672 1.000 58.17858 8 ASP D O 1
ATOM 17418 N N . PRO D 2 9 ? 13.47618 -47.34995 60.17472 1.000 58.16274 9 PRO D N 1
ATOM 17419 C CA . PRO D 2 9 ? 13.59761 -45.95645 59.72016 1.000 64.97855 9 PRO D CA 1
ATOM 17420 C C . PRO D 2 9 ? 12.75803 -45.67734 58.49988 1.000 62.20733 9 PRO D C 1
ATOM 17421 O O . PRO D 2 9 ? 12.38777 -44.53050 58.26026 1.000 61.51560 9 PRO D O 1
ATOM 17432 N N . GLU D 2 10 ? 12.38389 -46.69828 57.75058 1.000 61.50288 10 GLU D N 1
ATOM 17433 C CA . GLU D 2 10 ? 11.39354 -46.45721 56.72553 1.000 62.96444 10 GLU D CA 1
ATOM 17434 C C . GLU D 2 10 ? 10.10494 -45.93634 57.32533 1.000 61.15192 10 GLU D C 1
ATOM 17435 O O . GLU D 2 10 ? 9.36901 -45.21548 56.64931 1.000 67.18433 10 GLU D O 1
ATOM 17447 N N . VAL D 2 11 ? 9.81444 -46.23805 58.58294 1.000 61.17627 11 VAL D N 1
ATOM 17448 C CA . VAL D 2 11 ? 8.60819 -45.69658 59.20031 1.000 62.12375 11 VAL D CA 1
ATOM 17449 C C . VAL D 2 11 ? 8.80715 -44.22695 59.56823 1.000 65.06388 11 VAL D C 1
ATOM 17450 O O . VAL D 2 11 ? 8.08759 -43.33649 59.09474 1.000 69.54351 11 VAL D O 1
ATOM 17463 N N . SER D 2 12 ? 9.81464 -43.95373 60.39135 1.000 60.08633 12 SER D N 1
ATOM 17464 C CA . SER D 2 12 ? 10.06743 -42.59360 60.84916 1.000 66.43438 12 SER D CA 1
ATOM 17465 C C . SER D 2 12 ? 10.37655 -41.63842 59.68710 1.000 60.94276 12 SER D C 1
ATOM 17466 O O . SER D 2 12 ? 9.87637 -40.50609 59.66405 1.000 60.69562 12 SER D O 1
ATOM 17474 N N . ARG D 2 13 ? 11.22412 -42.05216 58.74223 1.000 61.13976 13 ARG D N 1
ATOM 17475 C CA . ARG D 2 13 ? 11.46309 -41.22112 57.56086 1.000 66.07950 13 ARG D CA 1
ATOM 17476 C C . ARG D 2 13 ? 10.15281 -40.88833 56.85281 1.000 62.20229 13 ARG D C 1
ATOM 17477 O O . ARG D 2 13 ? 9.91748 -39.74528 56.46048 1.000 63.46601 13 ARG D O 1
ATOM 17498 N N . ALA D 2 14 ? 9.28045 -41.88425 56.67841 1.000 59.93728 14 ALA D N 1
ATOM 17499 C CA . ALA D 2 14 ? 8.00330 -41.60768 56.02722 1.000 60.12828 14 ALA D CA 1
ATOM 17500 C C . ALA D 2 14 ? 7.20063 -40.61283 56.83361 1.000 59.49747 14 ALA D C 1
ATOM 17501 O O . ALA D 2 14 ? 6.55580 -39.72750 56.28720 1.000 64.49960 14 ALA D O 1
ATOM 17508 N N . LYS D 2 15 ? 7.21951 -40.74716 58.14285 1.000 64.31984 15 LYS D N 1
ATOM 17509 C CA . LYS D 2 15 ? 6.40957 -39.86387 58.97442 1.000 65.68204 15 LYS D CA 1
ATOM 17510 C C . LYS D 2 15 ? 6.97311 -38.45830 58.98522 1.000 58.85027 15 LYS D C 1
ATOM 17511 O O . LYS D 2 15 ? 6.22077 -37.49785 58.86620 1.000 57.87059 15 LYS D O 1
ATOM 17530 N N . PHE D 2 16 ? 8.29380 -38.32468 59.08014 1.000 61.96137 16 PHE D N 1
ATOM 17531 C CA . PHE D 2 16 ? 8.93070 -37.01048 59.04404 1.000 58.62142 16 PHE D CA 1
ATOM 17532 C C . PHE D 2 16 ? 8.68795 -36.30714 57.70636 1.000 63.36970 16 PHE D C 1
ATOM 17533 O O . PHE D 2 16 ? 8.28593 -35.12844 57.66919 1.000 56.89123 16 PHE D O 1
ATOM 17550 N N . ASP D 2 17 ? 8.88725 -37.02874 56.59467 1.000 62.64724 17 ASP D N 1
ATOM 17551 C CA . ASP D 2 17 ? 8.65035 -36.44561 55.27621 1.000 59.36311 17 ASP D CA 1
ATOM 17552 C C . ASP D 2 17 ? 7.21729 -35.94521 55.13339 1.000 61.96765 17 ASP D C 1
ATOM 17553 O O . ASP D 2 17 ? 6.97330 -34.89035 54.53760 1.000 63.78947 17 ASP D O 1
ATOM 17562 N N . ARG D 2 18 ? 6.24985 -36.67767 55.68254 1.000 62.65696 18 ARG D N 1
ATOM 17563 C CA . ARG D 2 18 ? 4.87688 -36.19789 55.61541 1.000 59.60386 18 ARG D CA 1
ATOM 17564 C C . ARG D 2 18 ? 4.68834 -34.99095 56.50344 1.000 60.07401 18 ARG D C 1
ATOM 17565 O O . ARG D 2 18 ? 3.96223 -34.06661 56.11736 1.000 65.05781 18 ARG D O 1
ATOM 17586 N N . GLU D 2 19 ? 5.37253 -34.94184 57.64828 1.000 55.70257 19 GLU D N 1
ATOM 17587 C CA . GLU D 2 19 ? 5.22301 -33.77944 58.51087 1.000 61.27097 19 GLU D CA 1
ATOM 17588 C C . GLU D 2 19 ? 5.73954 -32.54266 57.79508 1.000 63.70847 19 GLU D C 1
ATOM 17589 O O . GLU D 2 19 ? 5.21732 -31.43448 57.96726 1.000 66.33480 19 GLU D O 1
ATOM 17601 N N . ILE D 2 20 ? 6.80766 -32.72140 56.99951 1.000 65.53306 20 ILE D N 1
ATOM 17602 C CA . ILE D 2 20 ? 7.39166 -31.63689 56.22122 1.000 57.58341 20 ILE D CA 1
ATOM 17603 C C . ILE D 2 20 ? 6.48794 -31.28132 55.04342 1.000 63.43630 20 ILE D C 1
ATOM 17604 O O . ILE D 2 20 ? 6.26843 -30.09867 54.75557 1.000 61.35641 20 ILE D O 1
ATOM 17620 N N . SER D 2 21 ? 5.99454 -32.29025 54.30678 1.000 65.08888 21 SER D N 1
ATOM 17621 C CA . SER D 2 21 ? 5.11768 -31.96667 53.16832 1.000 63.86685 21 SER D CA 1
ATOM 17622 C C . SER D 2 21 ? 3.97416 -31.09047 53.64699 1.000 65.81796 21 SER D C 1
ATOM 17623 O O . SER D 2 21 ? 3.51381 -30.18427 52.95143 1.000 66.48681 21 SER D O 1
ATOM 17631 N N . ARG D 2 22 ? 3.48429 -31.37906 54.83976 1.000 64.64015 22 ARG D N 1
ATOM 17632 C CA . ARG D 2 22 ? 2.32191 -30.68456 55.33876 1.000 67.42907 22 ARG D CA 1
ATOM 17633 C C . ARG D 2 22 ? 2.65286 -29.31368 55.85516 1.000 65.64380 22 ARG D C 1
ATOM 17634 O O . ARG D 2 22 ? 1.76093 -28.47587 55.94707 1.000 62.47931 22 ARG D O 1
ATOM 17655 N N . PHE D 2 23 ? 3.90923 -29.06343 56.20117 1.000 63.84678 23 PHE D N 1
ATOM 17656 C CA . PHE D 2 23 ? 4.26358 -27.70513 56.56604 1.000 62.33534 23 PHE D CA 1
ATOM 17657 C C . PHE D 2 23 ? 4.35668 -26.77307 55.36601 1.000 66.70202 23 PHE D C 1
ATOM 17658 O O . PHE D 2 23 ? 4.01532 -25.59481 55.50201 1.000 69.58822 23 PHE D O 1
ATOM 17675 N N . ARG D 2 24 ? 4.78663 -27.27776 54.19937 1.000 66.56603 24 ARG D N 1
ATOM 17676 C CA . ARG D 2 24 ? 5.10003 -26.41283 53.06184 1.000 63.62487 24 ARG D CA 1
ATOM 17677 C C . ARG D 2 24 ? 3.91320 -25.56457 52.61071 1.000 67.36696 24 ARG D C 1
ATOM 17678 O O . ARG D 2 24 ? 4.06882 -24.34746 52.41785 1.000 64.27671 24 ARG D O 1
ATOM 17699 N N . PRO D 2 25 ? 2.71666 -26.11527 52.44927 1.000 65.94491 25 PRO D N 1
ATOM 17700 C CA . PRO D 2 25 ? 1.58300 -25.24238 52.09572 1.000 69.63981 25 PRO D CA 1
ATOM 17701 C C . PRO D 2 25 ? 1.33151 -24.12838 53.09932 1.000 69.69433 25 PRO D C 1
ATOM 17702 O O . PRO D 2 25 ? 0.61288 -23.17312 52.76690 1.000 76.48372 25 PRO D O 1
ATOM 17713 N N . TYR D 2 26 ? 1.87864 -24.20613 54.31431 1.000 65.77976 26 TYR D N 1
ATOM 17714 C CA . TYR D 2 26 ? 1.62185 -23.20721 55.34694 1.000 66.92062 26 TYR D CA 1
ATOM 17715 C C . TYR D 2 26 ? 2.82527 -22.29803 55.60322 1.000 69.12580 26 TYR D C 1
ATOM 17716 O O . TYR D 2 26 ? 2.81562 -21.48365 56.53986 1.000 66.83921 26 TYR D O 1
ATOM 17734 N N . ALA D 2 27 ? 3.87471 -22.43696 54.80757 1.000 70.74968 27 ALA D N 1
ATOM 17735 C CA . ALA D 2 27 ? 5.10828 -21.70251 55.06861 1.000 70.57195 27 ALA D CA 1
ATOM 17736 C C . ALA D 2 27 ? 4.84138 -20.19859 55.09406 1.000 75.25949 27 ALA D C 1
ATOM 17737 O O . ALA D 2 27 ? 5.25229 -19.49481 56.02571 1.000 72.52208 27 ALA D O 1
ATOM 17744 N N . ASP D 2 28 ? 4.14715 -19.68833 54.07082 1.000 69.54234 28 ASP D N 1
ATOM 17745 C CA . ASP D 2 28 ? 3.77174 -18.27655 54.06196 1.000 78.98202 28 ASP D CA 1
ATOM 17746 C C . ASP D 2 28 ? 3.03504 -17.88903 55.35364 1.000 79.42246 28 ASP D C 1
ATOM 17747 O O . ASP D 2 28 ? 3.37883 -16.89566 56.01032 1.000 82.03128 28 ASP D O 1
ATOM 17756 N N . ALA D 2 29 ? 1.99007 -18.65342 55.71882 1.000 72.00071 29 ALA D N 1
ATOM 17757 C CA . ALA D 2 29 ? 1.25143 -18.35428 56.94545 1.000 71.94844 29 ALA D CA 1
ATOM 17758 C C . ALA D 2 29 ? 2.17043 -18.32840 58.16694 1.000 76.93276 29 ALA D C 1
ATOM 17759 O O . ALA D 2 29 ? 2.01383 -17.48404 59.06092 1.000 75.12284 29 ALA D O 1
ATOM 17766 N N . TYR D 2 30 ? 3.10557 -19.27641 58.24812 1.000 71.56205 30 TYR D N 1
ATOM 17767 C CA . TYR D 2 30 ? 3.98706 -19.31452 59.40692 1.000 75.28416 30 TYR D CA 1
ATOM 17768 C C . TYR D 2 30 ? 4.94922 -18.13696 59.40365 1.000 77.51315 30 TYR D C 1
ATOM 17769 O O . TYR D 2 30 ? 5.22592 -17.54287 60.45850 1.000 75.29113 30 TYR D O 1
ATOM 17787 N N . ARG D 2 31 ? 5.46006 -17.79138 58.22490 1.000 73.91213 31 ARG D N 1
ATOM 17788 C CA . ARG D 2 31 ? 6.32334 -16.62946 58.09905 1.000 79.77706 31 ARG D CA 1
ATOM 17789 C C . ARG D 2 31 ? 5.65492 -15.38717 58.67547 1.000 82.09104 31 ARG D C 1
ATOM 17790 O O . ARG D 2 31 ? 6.28737 -14.58882 59.38796 1.000 78.74859 31 ARG D O 1
ATOM 17811 N N . MET D 2 32 ? 4.37068 -15.20596 58.35714 1.000 83.47315 32 MET D N 1
ATOM 17812 C CA . MET D 2 32 ? 3.58503 -14.10739 58.91220 1.000 83.92147 32 MET D CA 1
ATOM 17813 C C . MET D 2 32 ? 3.66626 -14.04349 60.43791 1.000 83.59958 32 MET D C 1
ATOM 17814 O O . MET D 2 32 ? 3.68695 -12.94884 61.01053 1.000 85.99627 32 MET D O 1
ATOM 17828 N N . GLN D 2 33 ? 3.67429 -15.20061 61.11494 1.000 84.08637 33 GLN D N 1
ATOM 17829 C CA . GLN D 2 33 ? 3.75236 -15.28168 62.57423 1.000 83.64351 33 GLN D CA 1
ATOM 17830 C C . GLN D 2 33 ? 5.18164 -15.31990 63.08566 1.000 82.27906 33 GLN D C 1
ATOM 17831 O O . GLN D 2 33 ? 5.39321 -15.32920 64.30038 1.000 78.72389 33 GLN D O 1
ATOM 17845 N N . GLY D 2 34 ? 6.15618 -15.33240 62.18766 1.000 79.53760 34 GLY D N 1
ATOM 17846 C CA . GLY D 2 34 ? 7.54088 -15.25086 62.56559 1.000 76.95744 34 GLY D CA 1
ATOM 17847 C C . GLY D 2 34 ? 8.25342 -16.58267 62.59103 1.000 80.97546 34 GLY D C 1
ATOM 17848 O O . GLY D 2 34 ? 9.36882 -16.65946 63.11308 1.000 86.74585 34 GLY D O 1
ATOM 17852 N N . CYS D 2 35 ? 7.63875 -17.63989 62.07025 1.000 76.54389 35 CYS D N 1
ATOM 17853 C CA . CYS D 2 35 ? 8.19640 -18.98072 62.11938 1.000 75.17617 35 CYS D CA 1
ATOM 17854 C C . CYS D 2 35 ? 8.74532 -19.37000 60.75125 1.000 76.55813 35 CYS D C 1
ATOM 17855 O O . CYS D 2 35 ? 8.00920 -19.36237 59.74037 1.000 69.46305 35 CYS D O 1
ATOM 17863 N N . PHE D 2 36 ? 10.03891 -19.71906 60.73328 1.000 69.89740 36 PHE D N 1
ATOM 17864 C CA . PHE D 2 36 ? 10.76628 -19.92917 59.49362 1.000 68.96661 36 PHE D CA 1
ATOM 17865 C C . PHE D 2 36 ? 11.43727 -21.28735 59.57277 1.000 66.39371 36 PHE D C 1
ATOM 17866 O O . PHE D 2 36 ? 12.31202 -21.48373 60.41607 1.000 70.28132 36 PHE D O 1
ATOM 17883 N N . LEU D 2 37 ? 11.07915 -22.20007 58.67831 1.000 65.52200 37 LEU D N 1
ATOM 17884 C CA . LEU D 2 37 ? 11.85404 -23.41912 58.46997 1.000 58.75973 37 LEU D CA 1
ATOM 17885 C C . LEU D 2 37 ? 13.17631 -23.12015 57.77648 1.000 55.97315 37 LEU D C 1
ATOM 17886 O O . LEU D 2 37 ? 13.19523 -22.64657 56.64359 1.000 66.11272 37 LEU D O 1
ATOM 17902 N N . ILE D 2 38 ? 14.27799 -23.41376 58.45189 1.000 65.25722 38 ILE D N 1
ATOM 17903 C CA . ILE D 2 38 ? 15.61577 -23.12850 57.96431 1.000 61.53071 38 ILE D CA 1
ATOM 17904 C C . ILE D 2 38 ? 16.24376 -24.33969 57.31018 1.000 61.58785 38 ILE D C 1
ATOM 17905 O O . ILE D 2 38 ? 16.82889 -24.24862 56.23515 1.000 61.17079 38 ILE D O 1
ATOM 17921 N N . GLU D 2 39 ? 16.21806 -25.47482 57.98914 1.000 61.26861 39 GLU D N 1
ATOM 17922 C CA . GLU D 2 39 ? 16.79572 -26.69163 57.43741 1.000 63.80541 39 GLU D CA 1
ATOM 17923 C C . GLU D 2 39 ? 15.90207 -27.87221 57.79480 1.000 61.79883 39 GLU D C 1
ATOM 17924 O O . GLU D 2 39 ? 15.20515 -27.86896 58.82085 1.000 55.74115 39 GLU D O 1
ATOM 17936 N N . GLU D 2 40 ? 15.97686 -28.90529 56.96869 1.000 62.31971 40 GLU D N 1
ATOM 17937 C CA . GLU D 2 40 ? 15.08704 -30.06247 57.04362 1.000 58.49215 40 GLU D CA 1
ATOM 17938 C C . GLU D 2 40 ? 15.86448 -31.22963 56.44642 1.000 63.97774 40 GLU D C 1
ATOM 17939 O O . GLU D 2 40 ? 16.29592 -31.16162 55.29531 1.000 62.34299 40 GLU D O 1
ATOM 17951 N N . SER D 2 41 ? 16.10818 -32.26776 57.25918 1.000 68.34933 41 SER D N 1
ATOM 17952 C CA . SER D 2 41 ? 16.84085 -33.46054 56.83382 1.000 64.12667 41 SER D CA 1
ATOM 17953 C C . SER D 2 41 ? 16.73852 -34.54030 57.91081 1.000 62.11509 41 SER D C 1
ATOM 17954 O O . SER D 2 41 ? 17.30072 -34.37661 59.00325 1.000 62.70211 41 SER D O 1
ATOM 17962 N N . PHE D 2 42 ? 16.03058 -35.63550 57.61164 1.000 64.89471 42 PHE D N 1
ATOM 17963 C CA . PHE D 2 42 ? 15.70155 -36.64062 58.61222 1.000 58.09768 42 PHE D CA 1
ATOM 17964 C C . PHE D 2 42 ? 16.94362 -36.93721 59.43968 1.000 60.80037 42 PHE D C 1
ATOM 17965 O O . PHE D 2 42 ? 18.00669 -37.18261 58.86377 1.000 64.03142 42 PHE D O 1
ATOM 17982 N N . PRO D 2 43 ? 16.85194 -36.95746 60.77456 1.000 58.12944 43 PRO D N 1
ATOM 17983 C CA . PRO D 2 43 ? 15.63259 -36.83595 61.57356 1.000 59.50215 43 PRO D CA 1
ATOM 17984 C C . PRO D 2 43 ? 15.35952 -35.43940 62.12570 1.000 58.21754 43 PRO D C 1
ATOM 17985 O O . PRO D 2 43 ? 14.39207 -35.27883 62.88795 1.000 55.03316 43 PRO D O 1
ATOM 17996 N N . SER D 2 44 ? 16.15227 -34.43105 61.75309 1.000 60.88561 44 SER D N 1
ATOM 17997 C CA . SER D 2 44 ? 16.00829 -33.09180 62.29891 1.000 61.41868 44 SER D CA 1
ATOM 17998 C C . SER D 2 44 ? 15.39203 -32.08788 61.34119 1.000 62.17617 44 SER D C 1
ATOM 17999 O O . SER D 2 44 ? 15.55017 -32.17615 60.12128 1.000 56.40814 44 SER D O 1
ATOM 18007 N N . ALA D 2 45 ? 14.71658 -31.11733 61.95339 1.000 55.81557 45 ALA D N 1
ATOM 18008 C CA . ALA D 2 45 ? 14.12865 -29.97589 61.28498 1.000 58.59701 45 ALA D CA 1
ATOM 18009 C C . ALA D 2 45 ? 14.47495 -28.76762 62.13894 1.000 66.58842 45 ALA D C 1
ATOM 18010 O O . ALA D 2 45 ? 14.13627 -28.73454 63.32968 1.000 63.74276 45 ALA D O 1
ATOM 18017 N N . PHE D 2 46 ? 15.15381 -27.79579 61.53727 1.000 65.59219 46 PHE D N 1
ATOM 18018 C CA . PHE D 2 46 ? 15.69628 -26.63484 62.23316 1.000 64.02059 46 PHE D CA 1
ATOM 18019 C C . PHE D 2 46 ? 14.79677 -25.44634 61.90512 1.000 66.72238 46 PHE D C 1
ATOM 18020 O O . PHE D 2 46 ? 14.51799 -25.18579 60.73105 1.000 65.33413 46 PHE D O 1
ATOM 18037 N N . PHE D 2 47 ? 14.30071 -24.76213 62.93540 1.000 69.99181 47 PHE D N 1
ATOM 18038 C CA . PHE D 2 47 ? 13.46236 -23.57896 62.78228 1.000 66.71070 47 PHE D CA 1
ATOM 18039 C C . PHE D 2 47 ? 14.11009 -22.38265 63.48684 1.000 70.78028 47 PHE D C 1
ATOM 18040 O O . PHE D 2 47 ? 14.94131 -22.52755 64.38772 1.000 73.19072 47 PHE D O 1
ATOM 18057 N N . ILE D 2 48 ? 13.73535 -21.17522 63.04413 1.000 75.13356 48 ILE D N 1
ATOM 18058 C CA . ILE D 2 48 ? 14.07098 -19.92682 63.72716 1.000 74.61659 48 ILE D CA 1
ATOM 18059 C C . ILE D 2 48 ? 12.77597 -19.13839 63.90600 1.000 74.95170 48 ILE D C 1
ATOM 18060 O O . ILE D 2 48 ? 11.84755 -19.22191 63.09060 1.000 74.22950 48 ILE D O 1
ATOM 18076 N N . PHE D 2 49 ? 12.71647 -18.36029 64.97631 1.000 80.53285 49 PHE D N 1
ATOM 18077 C CA . PHE D 2 49 ? 11.50557 -17.63347 65.33828 1.000 76.55271 49 PHE D CA 1
ATOM 18078 C C . PHE D 2 49 ? 11.79903 -16.16324 65.56930 1.000 77.47648 49 PHE D C 1
ATOM 18079 O O . PHE D 2 49 ? 12.86872 -15.80992 66.07054 1.000 76.72971 49 PHE D O 1
ATOM 18096 N N . ALA D 2 50 ? 10.84289 -15.31034 65.18675 1.000 83.14589 50 ALA D N 1
ATOM 18097 C CA . ALA D 2 50 ? 10.96577 -13.86824 65.40986 1.000 86.00840 50 ALA D CA 1
ATOM 18098 C C . ALA D 2 50 ? 9.59078 -13.25864 65.63100 1.000 88.45218 50 ALA D C 1
ATOM 18099 O O . ALA D 2 50 ? 8.69426 -13.45974 64.80249 1.000 85.79851 50 ALA D O 1
ATOM 18106 N N . SER D 2 51 ? 9.43316 -12.50815 66.72193 1.000 92.89465 51 SER D N 1
ATOM 18107 C CA . SER D 2 51 ? 8.18248 -11.79613 66.93544 1.000 94.65871 51 SER D CA 1
ATOM 18108 C C . SER D 2 51 ? 7.96642 -10.85275 65.75737 1.000 90.89425 51 SER D C 1
ATOM 18109 O O . SER D 2 51 ? 8.87223 -10.06936 65.42332 1.000 87.53206 51 SER D O 1
ATOM 18117 N N . PRO D 2 52 ? 6.81404 -10.90266 65.08980 1.000 90.75133 52 PRO D N 1
ATOM 18118 C CA . PRO D 2 52 ? 6.59160 -9.97805 63.97339 1.000 93.05102 52 PRO D CA 1
ATOM 18119 C C . PRO D 2 52 ? 6.31259 -8.54539 64.41546 1.000 97.00478 52 PRO D C 1
ATOM 18120 O O . PRO D 2 52 ? 6.48229 -7.62258 63.60377 1.000 99.64455 52 PRO D O 1
ATOM 18131 N N . LYS D 2 53 ? 5.92755 -8.31341 65.66953 1.000 98.60984 53 LYS D N 1
ATOM 18132 C CA . LYS D 2 53 ? 5.56874 -6.97551 66.14010 1.000 102.97643 53 LYS D CA 1
ATOM 18133 C C . LYS D 2 53 ? 6.68181 -6.30209 66.93974 1.000 104.59401 53 LYS D C 1
ATOM 18134 O O . LYS D 2 53 ? 6.54127 -5.13463 67.31397 1.000 104.47423 53 LYS D O 1
ATOM 18153 N N . VAL D 2 54 ? 7.79025 -6.99740 67.17323 1.000 105.01370 54 VAL D N 1
ATOM 18154 C CA . VAL D 2 54 ? 8.90932 -6.47480 67.94646 1.000 104.92173 54 VAL D CA 1
ATOM 18155 C C . VAL D 2 54 ? 9.85463 -5.71019 67.02751 1.000 109.18586 54 VAL D C 1
ATOM 18156 O O . VAL D 2 54 ? 10.54720 -6.31054 66.20251 1.000 108.71969 54 VAL D O 1
ATOM 18169 N N . LYS D 2 55 ? 9.90892 -4.40873 67.19311 1.000 110.68030 55 LYS D N 1
ATOM 18170 C CA . LYS D 2 55 ? 10.92705 -3.66159 66.44086 1.000 114.50365 55 LYS D CA 1
ATOM 18171 C C . LYS D 2 55 ? 12.07055 -3.26853 67.37232 1.000 119.26658 55 LYS D C 1
ATOM 18172 O O . LYS D 2 55 ? 11.82044 -2.84942 68.51807 1.000 118.15039 55 LYS D O 1
ATOM 18191 N N . PRO D 2 56 ? 13.33532 -3.48722 66.98145 1.000 121.73628 56 PRO D N 1
ATOM 18192 C CA . PRO D 2 56 ? 13.77877 -4.12343 65.72618 1.000 120.92260 56 PRO D CA 1
ATOM 18193 C C . PRO D 2 56 ? 13.45089 -5.62415 65.68488 1.000 117.20142 56 PRO D C 1
ATOM 18194 O O . PRO D 2 56 ? 13.21872 -6.25364 66.72722 1.000 116.09243 56 PRO D O 1
ATOM 18205 N N . ARG D 2 57 ? 13.43069 -6.19457 64.47856 1.000 108.33845 57 ARG D N 1
ATOM 18206 C CA . ARG D 2 57 ? 13.15331 -7.60874 64.28262 1.000 100.47220 57 ARG D CA 1
ATOM 18207 C C . ARG D 2 57 ? 14.25267 -8.44718 64.92264 1.000 94.95551 57 ARG D C 1
ATOM 18208 O O . ARG D 2 57 ? 15.42385 -8.31901 64.56223 1.000 99.07239 57 ARG D O 1
ATOM 18229 N N . VAL D 2 58 ? 13.88965 -9.31045 65.86360 1.000 92.96039 58 VAL D N 1
ATOM 18230 C CA . VAL D 2 58 ? 14.87211 -10.02336 66.67335 1.000 95.11172 58 VAL D CA 1
ATOM 18231 C C . VAL D 2 58 ? 14.56176 -11.51342 66.66268 1.000 94.04831 58 VAL D C 1
ATOM 18232 O O . VAL D 2 58 ? 13.45147 -11.92512 67.01085 1.000 90.08380 58 VAL D O 1
ATOM 18245 N N . ILE D 2 59 ? 15.55871 -12.32364 66.31288 1.000 93.73287 59 ILE D N 1
ATOM 18246 C CA . ILE D 2 59 ? 15.48209 -13.75253 66.54586 1.000 89.94545 59 ILE D CA 1
ATOM 18247 C C . ILE D 2 59 ? 15.29568 -13.97311 68.03940 1.000 86.79552 59 ILE D C 1
ATOM 18248 O O . ILE D 2 59 ? 16.18890 -13.70013 68.85236 1.000 87.11796 59 ILE D O 1
ATOM 18264 N N . GLY D 2 60 ? 14.11593 -14.43726 68.42683 1.000 86.87939 60 GLY D N 1
ATOM 18265 C CA . GLY D 2 60 ? 13.84645 -14.71803 69.82773 1.000 85.84573 60 GLY D CA 1
ATOM 18266 C C . GLY D 2 60 ? 14.18821 -16.15023 70.19746 1.000 88.47857 60 GLY D C 1
ATOM 18267 O O . GLY D 2 60 ? 14.44395 -16.46561 71.36414 1.000 82.57543 60 GLY D O 1
ATOM 18271 N N . ALA D 2 61 ? 14.20146 -17.03434 69.20325 1.000 79.84785 61 ALA D N 1
ATOM 18272 C CA . ALA D 2 61 ? 14.49069 -18.42708 69.48492 1.000 77.35251 61 ALA D CA 1
ATOM 18273 C C . ALA D 2 61 ? 14.83861 -19.15557 68.20123 1.000 77.59622 61 ALA D C 1
ATOM 18274 O O . ALA D 2 61 ? 14.33956 -18.83095 67.12322 1.000 74.88666 61 ALA D O 1
ATOM 18281 N N . ALA D 2 62 ? 15.68130 -20.16520 68.34702 1.000 74.94632 62 ALA D N 1
ATOM 18282 C CA . ALA D 2 62 ? 15.89161 -21.18236 67.34046 1.000 75.00941 62 ALA D CA 1
ATOM 18283 C C . ALA D 2 62 ? 15.74196 -22.53131 68.03000 1.000 71.25132 62 ALA D C 1
ATOM 18284 O O . ALA D 2 62 ? 16.08972 -22.69679 69.19771 1.000 68.57521 62 ALA D O 1
ATOM 18291 N N . ILE D 2 63 ? 15.21616 -23.50345 67.29748 1.000 67.94485 63 ILE D N 1
ATOM 18292 C CA . ILE D 2 63 ? 15.09377 -24.83627 67.84631 1.000 69.51637 63 ILE D CA 1
ATOM 18293 C C . ILE D 2 63 ? 15.58393 -25.87033 66.84099 1.000 73.30654 63 ILE D C 1
ATOM 18294 O O . ILE D 2 63 ? 15.68388 -25.62485 65.63909 1.000 66.70616 63 ILE D O 1
ATOM 18310 N N . GLU D 2 64 ? 15.89665 -27.04518 67.37767 1.000 77.58749 64 GLU D N 1
ATOM 18311 C CA . GLU D 2 64 ? 16.02826 -28.28883 66.63248 1.000 71.39035 64 GLU D CA 1
ATOM 18312 C C . GLU D 2 64 ? 14.91339 -29.21196 67.08180 1.000 65.91375 64 GLU D C 1
ATOM 18313 O O . GLU D 2 64 ? 14.68289 -29.35439 68.28186 1.000 66.46432 64 GLU D O 1
ATOM 18325 N N . ILE D 2 65 ? 14.22731 -29.83143 66.13568 1.000 60.74962 65 ILE D N 1
ATOM 18326 C CA . ILE D 2 65 ? 13.18428 -30.79751 66.44391 1.000 56.22461 65 ILE D CA 1
ATOM 18327 C C . ILE D 2 65 ? 13.63594 -32.12939 65.89451 1.000 59.78417 65 ILE D C 1
ATOM 18328 O O . ILE D 2 65 ? 13.97994 -32.24086 64.70858 1.000 58.13472 65 ILE D O 1
ATOM 18344 N N . ASP D 2 66 ? 13.69748 -33.11873 66.77358 1.000 62.57789 66 ASP D N 1
ATOM 18345 C CA . ASP D 2 66 ? 14.18412 -34.44004 66.42618 1.000 65.84287 66 ASP D CA 1
ATOM 18346 C C . ASP D 2 66 ? 13.02116 -35.41707 66.35728 1.000 57.71588 66 ASP D C 1
ATOM 18347 O O . ASP D 2 66 ? 12.17829 -35.46747 67.24828 1.000 58.14808 66 ASP D O 1
ATOM 18356 N N . PHE D 2 67 ? 13.01750 -36.22050 65.31114 1.000 56.79614 67 PHE D N 1
ATOM 18357 C CA . PHE D 2 67 ? 11.95483 -37.18318 65.07533 1.000 55.61108 67 PHE D CA 1
ATOM 18358 C C . PHE D 2 67 ? 12.49756 -38.59321 65.08309 1.000 54.24467 67 PHE D C 1
ATOM 18359 O O . PHE D 2 67 ? 11.94984 -39.46488 64.40088 1.000 56.41283 67 PHE D O 1
ATOM 18376 N N . THR D 2 68 ? 13.61298 -38.80993 65.76343 1.000 57.22547 68 THR D N 1
ATOM 18377 C CA . THR D 2 68 ? 14.13333 -40.15994 65.93133 1.000 57.17737 68 THR D CA 1
ATOM 18378 C C . THR D 2 68 ? 13.06852 -41.06524 66.54646 1.000 55.16510 68 THR D C 1
ATOM 18379 O O . THR D 2 68 ? 12.41499 -40.70258 67.52147 1.000 55.78292 68 THR D O 1
ATOM 18390 N N . ASN D 2 69 ? 12.87253 -42.23441 65.96054 1.000 51.53805 69 ASN D N 1
ATOM 18391 C CA . ASN D 2 69 ? 11.88280 -43.18606 66.44294 1.000 54.51525 69 ASN D CA 1
ATOM 18392 C C . ASN D 2 69 ? 10.46906 -42.61482 66.45352 1.000 53.92828 69 ASN D C 1
ATOM 18393 O O . ASN D 2 69 ? 9.58626 -43.14190 67.13431 1.000 55.53614 69 ASN D O 1
ATOM 18404 N N . TYR D 2 70 ? 10.21710 -41.56868 65.68331 1.000 55.77892 70 TYR D N 1
ATOM 18405 C CA . TYR D 2 70 ? 8.85450 -41.06987 65.49536 1.000 56.07735 70 TYR D CA 1
ATOM 18406 C C . TYR D 2 70 ? 8.01622 -42.12134 64.76866 1.000 53.34702 70 TYR D C 1
ATOM 18407 O O . TYR D 2 70 ? 8.47275 -42.73408 63.79749 1.000 58.27962 70 TYR D O 1
ATOM 18425 N N . ASP D 2 71 ? 6.77383 -42.31807 65.21065 1.000 47.71834 71 ASP D N 1
ATOM 18426 C CA . ASP D 2 71 ? 6.04548 -41.62946 66.25983 1.000 56.83428 71 ASP D CA 1
ATOM 18427 C C . ASP D 2 71 ? 5.67418 -42.59034 67.40686 1.000 61.74393 71 ASP D C 1
ATOM 18428 O O . ASP D 2 71 ? 4.68384 -42.37602 68.14925 1.000 56.12030 71 ASP D O 1
ATOM 18437 N N . LEU D 2 72 ? 6.46083 -43.66883 67.51770 1.000 59.06978 72 LEU D N 1
ATOM 18438 C CA . LEU D 2 72 ? 6.42751 -44.47489 68.72423 1.000 58.26642 72 LEU D CA 1
ATOM 18439 C C . LEU D 2 72 ? 6.93579 -43.64839 69.89766 1.000 57.10854 72 LEU D C 1
ATOM 18440 O O . LEU D 2 72 ? 6.29753 -43.55958 70.94208 1.000 57.77319 72 LEU D O 1
ATOM 18456 N N . ARG D 2 73 ? 8.08550 -43.06466 69.74877 1.000 55.94514 73 ARG D N 1
ATOM 18457 C CA . ARG D 2 73 ? 8.58486 -42.02813 70.63596 1.000 54.44726 73 ARG D CA 1
ATOM 18458 C C . ARG D 2 73 ? 8.19933 -40.65658 70.07629 1.000 62.23685 73 ARG D C 1
ATOM 18459 O O . ARG D 2 73 ? 8.17300 -40.46258 68.85434 1.000 56.56264 73 ARG D O 1
ATOM 18480 N N . PRO D 2 74 ? 7.84586 -39.71812 70.95157 1.000 64.55564 74 PRO D N 1
ATOM 18481 C CA . PRO D 2 74 ? 7.47954 -38.35993 70.49576 1.000 59.34490 74 PRO D CA 1
ATOM 18482 C C . PRO D 2 74 ? 8.72529 -37.51891 70.30627 1.000 60.50835 74 PRO D C 1
ATOM 18483 O O . PRO D 2 74 ? 9.80142 -37.88864 70.80173 1.000 59.11966 74 PRO D O 1
ATOM 18494 N N . PRO D 2 75 ? 8.62772 -36.38789 69.61015 1.000 59.68003 75 PRO D N 1
ATOM 18495 C CA . PRO D 2 75 ? 9.84153 -35.68915 69.19073 1.000 59.39575 75 PRO D CA 1
ATOM 18496 C C . PRO D 2 75 ? 10.47715 -34.86324 70.29148 1.000 58.48233 75 PRO D C 1
ATOM 18497 O O . PRO D 2 75 ? 9.80487 -34.29705 71.15233 1.000 60.33836 75 PRO D O 1
ATOM 18508 N N . SER D 2 76 ? 11.80721 -34.82157 70.25196 1.000 57.58509 76 SER D N 1
ATOM 18509 C CA . SER D 2 76 ? 12.58340 -33.98427 71.14617 1.000 58.21460 76 SER D CA 1
ATOM 18510 C C . SER D 2 76 ? 12.63828 -32.57366 70.59967 1.000 61.58920 76 SER D C 1
ATOM 18511 O O . SER D 2 76 ? 12.79145 -32.36231 69.39529 1.000 61.40893 76 SER D O 1
ATOM 18519 N N . VAL D 2 77 ? 12.51236 -31.60195 71.48575 1.000 62.44952 77 VAL D N 1
ATOM 18520 C CA . VAL D 2 77 ? 12.58752 -30.20709 71.09456 1.000 63.26285 77 VAL D CA 1
ATOM 18521 C C . VAL D 2 77 ? 13.70556 -29.55196 71.89398 1.000 62.24646 77 VAL D C 1
ATOM 18522 O O . VAL D 2 77 ? 13.61483 -29.43405 73.11776 1.000 67.08139 77 VAL D O 1
ATOM 18535 N N . VAL D 2 78 ? 14.74271 -29.10292 71.20023 1.000 66.45970 78 VAL D N 1
ATOM 18536 C CA . VAL D 2 78 ? 15.91464 -28.49501 71.81318 1.000 68.61207 78 VAL D CA 1
ATOM 18537 C C . VAL D 2 78 ? 16.04604 -27.06917 71.29585 1.000 68.51473 78 VAL D C 1
ATOM 18538 O O . VAL D 2 78 ? 15.95287 -26.83553 70.08534 1.000 73.00643 78 VAL D O 1
ATOM 18551 N N . PHE D 2 79 ? 16.26471 -26.12780 72.20352 1.000 68.14736 79 PHE D N 1
ATOM 18552 C CA . PHE D 2 79 ? 16.57146 -24.75260 71.84675 1.000 67.61345 79 PHE D CA 1
ATOM 18553 C C . PHE D 2 79 ? 18.05654 -24.61988 71.54957 1.000 72.27939 79 PHE D C 1
ATOM 18554 O O . PHE D 2 79 ? 18.88894 -24.94213 72.40131 1.000 74.21327 79 PHE D O 1
ATOM 18571 N N . VAL D 2 80 ? 18.39211 -24.14667 70.34001 1.000 74.06016 80 VAL D N 1
ATOM 18572 C CA . VAL D 2 80 ? 19.78534 -24.02402 69.92716 1.000 78.32447 80 VAL D CA 1
ATOM 18573 C C . VAL D 2 80 ? 20.05069 -22.60709 69.43574 1.000 79.86319 80 VAL D C 1
ATOM 18574 O O . VAL D 2 80 ? 19.13560 -21.81945 69.19291 1.000 77.58094 80 VAL D O 1
ATOM 18587 N N . ASP D 2 81 ? 21.33056 -22.29976 69.28934 1.000 79.09027 81 ASP D N 1
ATOM 18588 C CA . ASP D 2 81 ? 21.74322 -20.99033 68.79863 1.000 77.87623 81 ASP D CA 1
ATOM 18589 C C . ASP D 2 81 ? 21.58934 -20.93955 67.28572 1.000 74.54169 81 ASP D C 1
ATOM 18590 O O . ASP D 2 81 ? 22.08993 -21.82605 66.59278 1.000 76.89804 81 ASP D O 1
ATOM 18599 N N . PRO D 2 82 ? 20.92516 -19.91943 66.74359 1.000 76.29840 82 PRO D N 1
ATOM 18600 C CA . PRO D 2 82 ? 20.57618 -19.97386 65.31348 1.000 77.24593 82 PRO D CA 1
ATOM 18601 C C . PRO D 2 82 ? 21.77217 -20.11414 64.38884 1.000 76.23144 82 PRO D C 1
ATOM 18602 O O . PRO D 2 82 ? 21.61220 -20.67546 63.30475 1.000 76.72349 82 PRO D O 1
ATOM 18613 N N . PHE D 2 83 ? 22.95654 -19.63773 64.77108 1.000 75.97671 83 PHE D N 1
ATOM 18614 C CA . PHE D 2 83 ? 24.11198 -19.72430 63.89301 1.000 73.87087 83 PHE D CA 1
ATOM 18615 C C . PHE D 2 83 ? 24.91958 -20.99335 64.11075 1.000 79.99328 83 PHE D C 1
ATOM 18616 O O . PHE D 2 83 ? 25.22664 -21.69130 63.14674 1.000 77.70914 83 PHE D O 1
ATOM 18633 N N . THR D 2 84 ? 25.26716 -21.32162 65.35675 1.000 82.06032 84 THR D N 1
ATOM 18634 C CA . THR D 2 84 ? 26.12307 -22.48303 65.59704 1.000 82.76963 84 THR D CA 1
ATOM 18635 C C . THR D 2 84 ? 25.34331 -23.78090 65.71712 1.000 81.10115 84 THR D C 1
ATOM 18636 O O . THR D 2 84 ? 25.94594 -24.85881 65.63073 1.000 80.28233 84 THR D O 1
ATOM 18647 N N . ARG D 2 85 ? 24.02542 -23.69982 65.93209 1.000 83.48307 85 ARG D N 1
ATOM 18648 C CA . ARG D 2 85 ? 23.17508 -24.84390 66.21026 1.000 83.48069 85 ARG D CA 1
ATOM 18649 C C . ARG D 2 85 ? 23.50826 -25.52157 67.52889 1.000 77.59459 85 ARG D C 1
ATOM 18650 O O . ARG D 2 85 ? 23.14182 -26.66798 67.71488 1.000 78.31275 85 ARG D O 1
ATOM 18671 N N . GLN D 2 86 ? 24.14223 -24.87832 68.41376 1.000 78.80690 86 GLN D N 1
ATOM 18672 C CA . GLN D 2 86 ? 24.49771 -25.56316 69.65219 1.000 83.36888 86 GLN D CA 1
ATOM 18673 C C . GLN D 2 86 ? 23.40834 -25.40078 70.71695 1.000 83.09004 86 GLN D C 1
ATOM 18674 O O . GLN D 2 86 ? 22.67176 -24.41868 70.73031 1.000 84.26442 86 GLN D O 1
ATOM 18688 N N . PRO D 2 87 ? 23.22424 -26.38576 71.59479 1.000 83.31635 87 PRO D N 1
ATOM 18689 C CA . PRO D 2 87 ? 22.21226 -26.22307 72.64431 1.000 81.84643 87 PRO D CA 1
ATOM 18690 C C . PRO D 2 87 ? 22.53362 -25.02380 73.50662 1.000 82.32119 87 PRO D C 1
ATOM 18691 O O . PRO D 2 87 ? 23.69367 -24.66360 73.68767 1.000 85.26138 87 PRO D O 1
ATOM 18702 N N . ILE D 2 88 ? 21.48413 -24.38388 74.02394 1.000 85.10662 88 ILE D N 1
ATOM 18703 C CA . ILE D 2 88 ? 21.65629 -23.13779 74.75746 1.000 91.68963 88 ILE D CA 1
ATOM 18704 C C . ILE D 2 88 ? 21.20372 -23.33957 76.20376 1.000 91.09306 88 ILE D C 1
ATOM 18705 O O . ILE D 2 88 ? 20.50660 -24.30095 76.53379 1.000 93.37414 88 ILE D O 1
ATOM 18721 N N . ALA D 2 89 ? 21.63213 -22.41915 77.06783 1.000 94.07118 89 ALA D N 1
ATOM 18722 C CA . ALA D 2 89 ? 21.20583 -22.39183 78.45965 1.000 96.43804 89 ALA D CA 1
ATOM 18723 C C . ALA D 2 89 ? 20.03380 -21.42643 78.61843 1.000 99.73304 89 ALA D C 1
ATOM 18724 O O . ALA D 2 89 ? 19.88405 -20.47429 77.83893 1.000 100.63583 89 ALA D O 1
ATOM 18731 N N . ARG D 2 90 ? 19.19697 -21.67059 79.63323 1.000 98.86493 90 ARG D N 1
ATOM 18732 C CA . ARG D 2 90 ? 18.03074 -20.81798 79.81158 1.000 96.82778 90 ARG D CA 1
ATOM 18733 C C . ARG D 2 90 ? 18.40217 -19.33713 79.92470 1.000 99.83987 90 ARG D C 1
ATOM 18734 O O . ARG D 2 90 ? 17.53140 -18.48444 79.68093 1.000 104.14553 90 ARG D O 1
ATOM 18738 N N . LYS D 2 91 ? 19.66770 -19.00329 80.27265 1.000 94.44053 91 LYS D N 1
ATOM 18739 C CA . LYS D 2 91 ? 20.05723 -17.59252 80.36933 1.000 94.62725 91 LYS D CA 1
ATOM 18740 C C . LYS D 2 91 ? 19.85571 -16.82458 79.05597 1.000 94.13612 91 LYS D C 1
ATOM 18741 O O . LYS D 2 91 ? 19.88286 -15.57685 79.07391 1.000 92.86783 91 LYS D O 1
ATOM 18745 N N . ASP D 2 92 ? 19.66157 -17.53263 77.92512 1.000 92.48682 92 ASP D N 1
ATOM 18746 C CA . ASP D 2 92 ? 19.31113 -16.88881 76.64771 1.000 91.42905 92 ASP D CA 1
ATOM 18747 C C . ASP D 2 92 ? 17.77640 -16.79967 76.50267 1.000 90.23676 92 ASP D C 1
ATOM 18748 O O . ASP D 2 92 ? 17.03377 -17.77032 76.71276 1.000 83.93701 92 ASP D O 1
ATOM 18752 N N . PHE D 2 136 ? 13.68926 -26.93317 77.29063 1.000 74.13772 136 PHE D N 1
ATOM 18753 C CA . PHE D 2 136 ? 12.63479 -27.95362 77.35590 1.000 80.62270 136 PHE D CA 1
ATOM 18754 C C . PHE D 2 136 ? 11.22655 -27.33658 77.52279 1.000 85.74610 136 PHE D C 1
ATOM 18755 O O . PHE D 2 136 ? 11.06852 -26.30897 78.24338 1.000 82.58088 136 PHE D O 1
ATOM 18758 N N . LEU D 2 137 ? 10.22849 -27.95750 76.86790 1.000 82.53615 137 LEU D N 1
ATOM 18759 C CA . LEU D 2 137 ? 8.83078 -27.51276 76.87438 1.000 82.07273 137 LEU D CA 1
ATOM 18760 C C . LEU D 2 137 ? 7.96007 -28.48366 77.67621 1.000 81.10233 137 LEU D C 1
ATOM 18761 O O . LEU D 2 137 ? 7.74247 -29.62470 77.24842 1.000 80.61600 137 LEU D O 1
ATOM 18777 N N . CYS D 2 138 ? 7.44310 -28.02710 78.81840 1.000 82.21178 138 CYS D N 1
ATOM 18778 C CA . CYS D 2 138 ? 6.73687 -28.89883 79.76572 1.000 80.24077 138 CYS D CA 1
ATOM 18779 C C . CYS D 2 138 ? 5.32206 -29.12393 79.23833 1.000 74.49998 138 CYS D C 1
ATOM 18780 O O . CYS D 2 138 ? 4.34627 -28.50319 79.67063 1.000 72.27147 138 CYS D O 1
ATOM 18788 N N . MET D 2 139 ? 5.20926 -30.08640 78.32621 1.000 76.59164 139 MET D N 1
ATOM 18789 C CA . MET D 2 139 ? 3.99654 -30.28848 77.54100 1.000 77.84773 139 MET D CA 1
ATOM 18790 C C . MET D 2 139 ? 3.97912 -31.71467 76.99736 1.000 74.83844 139 MET D C 1
ATOM 18791 O O . MET D 2 139 ? 5.01638 -32.23787 76.55639 1.000 75.65128 139 MET D O 1
ATOM 18805 N N . ALA D 2 140 ? 2.79469 -32.33055 77.02547 1.000 70.61569 140 ALA D N 1
ATOM 18806 C CA . ALA D 2 140 ? 2.63548 -33.64551 76.41985 1.000 71.12178 140 ALA D CA 1
ATOM 18807 C C . ALA D 2 140 ? 2.77036 -33.57181 74.90304 1.000 70.24630 140 ALA D C 1
ATOM 18808 O O . ALA D 2 140 ? 2.29014 -32.62454 74.27326 1.000 76.25439 140 ALA D O 1
ATOM 18815 N N . GLY D 2 141 ? 3.38939 -34.59878 74.32270 1.000 69.69226 141 GLY D N 1
ATOM 18816 C CA . GLY D 2 141 ? 3.74930 -34.60071 72.92559 1.000 64.36106 141 GLY D CA 1
ATOM 18817 C C . GLY D 2 141 ? 5.20655 -34.28451 72.70139 1.000 62.78693 141 GLY D C 1
ATOM 18818 O O . GLY D 2 141 ? 5.68251 -34.33799 71.56073 1.000 60.18571 141 GLY D O 1
ATOM 18822 N N . VAL D 2 142 ? 5.93828 -33.94938 73.74937 1.000 67.65904 142 VAL D N 1
ATOM 18823 C CA . VAL D 2 142 ? 7.35271 -33.60811 73.65882 1.000 67.94294 142 VAL D CA 1
ATOM 18824 C C . VAL D 2 142 ? 8.13617 -34.63103 74.47944 1.000 61.58859 142 VAL D C 1
ATOM 18825 O O . VAL D 2 142 ? 7.76858 -34.95400 75.60949 1.000 63.36560 142 VAL D O 1
ATOM 18838 N N . ARG D 2 143 ? 9.21742 -35.14287 73.91420 1.000 59.53011 143 ARG D N 1
ATOM 18839 C CA . ARG D 2 143 ? 9.87066 -36.26612 74.56949 1.000 64.20701 143 ARG D CA 1
ATOM 18840 C C . ARG D 2 143 ? 10.56188 -35.81361 75.84046 1.000 67.69896 143 ARG D C 1
ATOM 18841 O O . ARG D 2 143 ? 10.60458 -36.59626 76.80643 1.000 71.76475 143 ARG D O 1
ATOM 18862 N N . GLU D 2 144 ? 11.00428 -34.54192 75.92010 1.000 67.14918 144 GLU D N 1
ATOM 18863 C CA . GLU D 2 144 ? 11.63271 -34.10313 77.17680 1.000 70.13971 144 GLU D CA 1
ATOM 18864 C C . GLU D 2 144 ? 10.63900 -34.13728 78.33256 1.000 71.96167 144 GLU D C 1
ATOM 18865 O O . GLU D 2 144 ? 11.02571 -34.32130 79.49681 1.000 70.16572 144 GLU D O 1
ATOM 18877 N N . TYR D 2 145 ? 9.35915 -33.93345 78.03193 1.000 65.92391 145 TYR D N 1
ATOM 18878 C CA . TYR D 2 145 ? 8.34209 -33.96884 79.07381 1.000 71.17711 145 TYR D CA 1
ATOM 18879 C C . TYR D 2 145 ? 8.02931 -35.40198 79.51258 1.000 71.46890 145 TYR D C 1
ATOM 18880 O O . TYR D 2 145 ? 7.99020 -35.68794 80.71378 1.000 72.29218 145 TYR D O 1
ATOM 18898 N N . HIS D 2 146 ? 7.81797 -36.31773 78.55890 1.000 67.04233 146 HIS D N 1
ATOM 18899 C CA . HIS D 2 146 ? 7.44793 -37.68426 78.92786 1.000 73.15590 146 HIS D CA 1
ATOM 18900 C C . HIS D 2 146 ? 8.59529 -38.40411 79.62549 1.000 71.19001 146 HIS D C 1
ATOM 18901 O O . HIS D 2 146 ? 8.35210 -39.23373 80.50132 1.000 76.96754 146 HIS D O 1
ATOM 18915 N N . ASP D 2 147 ? 9.83277 -38.08909 79.26381 1.000 68.13217 147 ASP D N 1
ATOM 18916 C CA . ASP D 2 147 ? 11.00036 -38.64981 79.90219 1.000 65.92460 147 ASP D CA 1
ATOM 18917 C C . ASP D 2 147 ? 11.39187 -37.93847 81.18672 1.000 77.51639 147 ASP D C 1
ATOM 18918 O O . ASP D 2 147 ? 12.36576 -38.34299 81.84775 1.000 74.46883 147 ASP D O 1
ATOM 18927 N N . ASN D 2 148 ? 10.68541 -36.89371 81.56020 1.000 76.09437 148 ASN D N 1
ATOM 18928 C CA . ASN D 2 148 ? 10.86070 -36.34359 82.87907 1.000 72.30631 148 ASN D CA 1
ATOM 18929 C C . ASN D 2 148 ? 10.14602 -37.24770 83.86923 1.000 81.83308 148 ASN D C 1
ATOM 18930 O O . ASN D 2 148 ? 8.94486 -37.50225 83.69560 1.000 78.81811 148 ASN D O 1
ATOM 18941 N N . PRO D 2 149 ? 10.83669 -37.76170 84.89975 1.000 83.64532 149 PRO D N 1
ATOM 18942 C CA . PRO D 2 149 ? 10.17410 -38.68154 85.84899 1.000 79.58759 149 PRO D CA 1
ATOM 18943 C C . PRO D 2 149 ? 8.98263 -38.05670 86.53966 1.000 82.38129 149 PRO D C 1
ATOM 18944 O O . PRO D 2 149 ? 8.07711 -38.78765 86.94067 1.000 84.81425 149 PRO D O 1
ATOM 18955 N N . ALA D 2 150 ? 8.93124 -36.72431 86.63976 1.000 86.10020 150 ALA D N 1
ATOM 18956 C CA . ALA D 2 150 ? 7.77049 -36.04233 87.20153 1.000 85.81248 150 ALA D CA 1
ATOM 18957 C C . ALA D 2 150 ? 6.50513 -36.20741 86.36346 1.000 85.11624 150 ALA D C 1
ATOM 18958 O O . ALA D 2 150 ? 5.40159 -35.93714 86.86051 1.000 84.91230 150 ALA D O 1
ATOM 18965 N N . HIS D 2 151 ? 6.63399 -36.62969 85.10917 1.000 80.29787 151 HIS D N 1
ATOM 18966 C CA . HIS D 2 151 ? 5.47735 -36.86300 84.25223 1.000 83.06065 151 HIS D CA 1
ATOM 18967 C C . HIS D 2 151 ? 5.36781 -38.31080 83.79808 1.000 82.28915 151 HIS D C 1
ATOM 18968 O O . HIS D 2 151 ? 4.70483 -38.59262 82.79119 1.000 75.19757 151 HIS D O 1
ATOM 18982 N N . SER D 2 152 ? 5.94050 -39.24040 84.57707 1.000 87.27883 152 SER D N 1
ATOM 18983 C CA . SER D 2 152 ? 5.82142 -40.65363 84.25448 1.000 83.30041 152 SER D CA 1
ATOM 18984 C C . SER D 2 152 ? 4.36949 -41.10719 84.24732 1.000 79.83254 152 SER D C 1
ATOM 18985 O O . SER D 2 152 ? 4.04759 -42.12963 83.63561 1.000 77.26170 152 SER D O 1
ATOM 18993 N N . GLY D 2 153 ? 3.49013 -40.36201 84.90052 1.000 82.96862 153 GLY D N 1
ATOM 18994 C CA . GLY D 2 153 ? 2.09522 -40.70649 84.90406 1.000 84.58817 153 GLY D CA 1
ATOM 18995 C C . GLY D 2 153 ? 1.30275 -40.28657 83.68878 1.000 81.93008 153 GLY D C 1
ATOM 18996 O O . GLY D 2 153 ? 0.12321 -40.63502 83.60632 1.000 80.40355 153 GLY D O 1
ATOM 19000 N N . ASP D 2 154 ? 1.89154 -39.53870 82.76013 1.000 75.04591 154 ASP D N 1
ATOM 19001 C CA . ASP D 2 154 ? 1.22134 -39.11741 81.53198 1.000 75.58284 154 ASP D CA 1
ATOM 19002 C C . ASP D 2 154 ? 1.96122 -39.70851 80.33362 1.000 75.03947 154 ASP D C 1
ATOM 19003 O O . ASP D 2 154 ? 2.65141 -38.99322 79.60120 1.000 71.49126 154 ASP D O 1
ATOM 19012 N N . PRO D 2 155 ? 1.81983 -41.01427 80.10481 1.000 71.40535 155 PRO D N 1
ATOM 19013 C CA . PRO D 2 155 ? 2.63400 -41.67410 79.06821 1.000 71.37447 155 PRO D CA 1
ATOM 19014 C C . PRO D 2 155 ? 2.26821 -41.27237 77.64367 1.000 72.41652 155 PRO D C 1
ATOM 19015 O O . PRO D 2 155 ? 1.10115 -41.01561 77.31530 1.000 72.96452 155 PRO D O 1
ATOM 19026 N N . TRP D 2 156 ? 3.28515 -41.27212 76.77346 1.000 64.22567 156 TRP D N 1
ATOM 19027 C CA . TRP D 2 156 ? 3.04694 -40.81253 75.41067 1.000 64.87341 156 TRP D CA 1
ATOM 19028 C C . TRP D 2 156 ? 2.03544 -41.68115 74.64840 1.000 68.91298 156 TRP D C 1
ATOM 19029 O O . TRP D 2 156 ? 1.32333 -41.18052 73.76742 1.000 72.41241 156 TRP D O 1
ATOM 19050 N N . LEU D 2 157 ? 1.96007 -42.96920 74.93373 1.000 69.91998 157 LEU D N 1
ATOM 19051 C CA . LEU D 2 157 ? 1.02154 -43.78375 74.16459 1.000 66.03427 157 LEU D CA 1
ATOM 19052 C C . LEU D 2 157 ? -0.42924 -43.48093 74.52352 1.000 68.61831 157 LEU D C 1
ATOM 19053 O O . LEU D 2 157 ? -1.32574 -44.05237 73.90694 1.000 66.65731 157 LEU D O 1
ATOM 19069 N N . LEU D 2 158 ? -0.68843 -42.60314 75.49388 1.000 71.41555 158 LEU D N 1
ATOM 19070 C CA . LEU D 2 158 ? -2.04832 -42.12932 75.68748 1.000 73.68640 158 LEU D CA 1
ATOM 19071 C C . LEU D 2 158 ? -2.40837 -41.04458 74.69686 1.000 77.22514 158 LEU D C 1
ATOM 19072 O O . LEU D 2 158 ? -3.59929 -40.83542 74.42879 1.000 76.37443 158 LEU D O 1
ATOM 19088 N N . HIS D 2 159 ? -1.39391 -40.37054 74.15210 1.000 70.80779 159 HIS D N 1
ATOM 19089 C CA . HIS D 2 159 ? -1.55919 -39.21282 73.30756 1.000 69.31128 159 HIS D CA 1
ATOM 19090 C C . HIS D 2 159 ? -1.25777 -39.50187 71.84706 1.000 74.65336 159 HIS D C 1
ATOM 19091 O O . HIS D 2 159 ? -1.60477 -38.68684 70.98086 1.000 69.27892 159 HIS D O 1
ATOM 19105 N N . ARG D 2 160 ? -0.57463 -40.60255 71.56048 1.000 74.37508 160 ARG D N 1
ATOM 19106 C CA . ARG D 2 160 ? -0.14363 -40.86983 70.20041 1.000 69.06473 160 ARG D CA 1
ATOM 19107 C C . ARG D 2 160 ? -1.33012 -40.85470 69.25475 1.000 66.57290 160 ARG D C 1
ATOM 19108 O O . ARG D 2 160 ? -2.36577 -41.45664 69.54237 1.000 70.42394 160 ARG D O 1
ATOM 19129 N N . GLY D 2 161 ? -1.16881 -40.18611 68.12169 1.000 73.46045 161 GLY D N 1
ATOM 19130 C CA . GLY D 2 161 ? -2.17589 -40.13775 67.08794 1.000 62.02138 161 GLY D CA 1
ATOM 19131 C C . GLY D 2 161 ? -3.19514 -39.04835 67.26238 1.000 71.04426 161 GLY D C 1
ATOM 19132 O O . GLY D 2 161 ? -4.08930 -38.92166 66.41766 1.000 74.06215 161 GLY D O 1
ATOM 19136 N N . SER D 2 162 ? -3.08395 -38.24136 68.31979 1.000 75.95847 162 SER D N 1
ATOM 19137 C CA . SER D 2 162 ? -4.11481 -37.26440 68.64945 1.000 74.44805 162 SER D CA 1
ATOM 19138 C C . SER D 2 162 ? -3.90623 -35.91813 67.97995 1.000 74.72264 162 SER D C 1
ATOM 19139 O O . SER D 2 162 ? -4.87327 -35.15238 67.84141 1.000 74.54912 162 SER D O 1
ATOM 19147 N N . GLY D 2 163 ? -2.69431 -35.62908 67.54726 1.000 72.74164 163 GLY D N 1
ATOM 19148 C CA . GLY D 2 163 ? -2.31991 -34.31592 67.08781 1.000 72.06342 163 GLY D CA 1
ATOM 19149 C C . GLY D 2 163 ? -1.28222 -33.66982 67.95858 1.000 73.06714 163 GLY D C 1
ATOM 19150 O O . GLY D 2 163 ? -0.53743 -32.80679 67.47925 1.000 74.00948 163 GLY D O 1
ATOM 19154 N N . GLU D 2 164 ? -1.20883 -34.04240 69.23052 1.000 73.40382 164 GLU D N 1
ATOM 19155 C CA . GLU D 2 164 ? -0.06111 -33.66238 70.03412 1.000 70.72643 164 GLU D CA 1
ATOM 19156 C C . GLU D 2 164 ? 1.16179 -34.39224 69.49691 1.000 69.19145 164 GLU D C 1
ATOM 19157 O O . GLU D 2 164 ? 1.05283 -35.49796 68.93806 1.000 68.44237 164 GLU D O 1
ATOM 19169 N N . GLY D 2 165 ? 2.32828 -33.74750 69.65236 1.000 65.53483 165 GLY D N 1
ATOM 19170 C CA . GLY D 2 165 ? 3.58503 -34.28033 69.18491 1.000 66.00885 165 GLY D CA 1
ATOM 19171 C C . GLY D 2 165 ? 3.87357 -34.11138 67.70492 1.000 67.96008 165 GLY D C 1
ATOM 19172 O O . GLY D 2 165 ? 5.00099 -34.39583 67.27363 1.000 63.81013 165 GLY D O 1
ATOM 19176 N N . CYS D 2 166 ? 2.90609 -33.69568 66.89242 1.000 67.35855 166 CYS D N 1
ATOM 19177 C CA . CYS D 2 166 ? 3.28195 -33.45185 65.50520 1.000 66.37154 166 CYS D CA 1
ATOM 19178 C C . CYS D 2 166 ? 3.90363 -32.06490 65.37274 1.000 64.01714 166 CYS D C 1
ATOM 19179 O O . CYS D 2 166 ? 3.88712 -31.25478 66.30316 1.000 70.59593 166 CYS D O 1
ATOM 19187 N N . LEU D 2 167 ? 4.44877 -31.78842 64.19625 1.000 65.59573 167 LEU D N 1
ATOM 19188 C CA . LEU D 2 167 ? 5.20389 -30.55010 63.98580 1.000 69.64593 167 LEU D CA 1
ATOM 19189 C C . LEU D 2 167 ? 4.32782 -29.30083 64.12714 1.000 63.86313 167 LEU D C 1
ATOM 19190 O O . LEU D 2 167 ? 4.72881 -28.31193 64.74280 1.000 63.49716 167 LEU D O 1
ATOM 19206 N N . ALA D 2 168 ? 3.14392 -29.30460 63.51829 1.000 66.75090 168 ALA D N 1
ATOM 19207 C CA . ALA D 2 168 ? 2.30011 -28.10916 63.58407 1.000 67.66570 168 ALA D CA 1
ATOM 19208 C C . ALA D 2 168 ? 1.93209 -27.80122 65.02238 1.000 68.52815 168 ALA D C 1
ATOM 19209 O O . ALA D 2 168 ? 1.90448 -26.63582 65.44022 1.000 68.78325 168 ALA D O 1
ATOM 19216 N N . PHE D 2 169 ? 1.64688 -28.84623 65.79271 1.000 65.51274 169 PHE D N 1
ATOM 19217 C CA . PHE D 2 169 ? 1.31209 -28.67537 67.20107 1.000 66.84753 169 PHE D CA 1
ATOM 19218 C C . PHE D 2 169 ? 2.44461 -27.98921 67.94023 1.000 67.15426 169 PHE D C 1
ATOM 19219 O O . PHE D 2 169 ? 2.21799 -27.04099 68.69780 1.000 66.34313 169 PHE D O 1
ATOM 19236 N N . ILE D 2 170 ? 3.67424 -28.42250 67.68923 1.000 66.66928 170 ILE D N 1
ATOM 19237 C CA . ILE D 2 170 ? 4.81531 -27.84462 68.37724 1.000 65.37667 170 ILE D CA 1
ATOM 19238 C C . ILE D 2 170 ? 5.03379 -26.41051 67.92628 1.000 71.72208 170 ILE D C 1
ATOM 19239 O O . ILE D 2 170 ? 5.24983 -25.50639 68.74465 1.000 75.84530 170 ILE D O 1
ATOM 19255 N N . LEU D 2 171 ? 4.97094 -26.16644 66.62015 1.000 72.32382 171 LEU D N 1
ATOM 19256 C CA . LEU D 2 171 ? 5.16962 -24.81137 66.13387 1.000 67.48224 171 LEU D CA 1
ATOM 19257 C C . LEU D 2 171 ? 4.08037 -23.87755 66.66032 1.000 73.96072 171 LEU D C 1
ATOM 19258 O O . LEU D 2 171 ? 4.34743 -22.72304 67.01916 1.000 76.20861 171 LEU D O 1
ATOM 19274 N N . ASP D 2 172 ? 2.84489 -24.35225 66.72877 1.000 67.94327 172 ASP D N 1
ATOM 19275 C CA . ASP D 2 172 ? 1.79454 -23.45788 67.18874 1.000 72.39070 172 ASP D CA 1
ATOM 19276 C C . ASP D 2 172 ? 1.94076 -23.12018 68.65678 1.000 78.82369 172 ASP D C 1
ATOM 19277 O O . ASP D 2 172 ? 1.64914 -21.98545 69.04262 1.000 82.47992 172 ASP D O 1
ATOM 19286 N N . LYS D 2 173 ? 2.41483 -24.05562 69.48111 1.000 78.40746 173 LYS D N 1
ATOM 19287 C CA . LYS D 2 173 ? 2.57811 -23.74324 70.89368 1.000 81.28433 173 LYS D CA 1
ATOM 19288 C C . LYS D 2 173 ? 3.65611 -22.67945 71.07573 1.000 82.34420 173 LYS D C 1
ATOM 19289 O O . LYS D 2 173 ? 3.47168 -21.70036 71.80934 1.000 84.14453 173 LYS D O 1
ATOM 19308 N N . ILE D 2 174 ? 4.79660 -22.85411 70.40416 1.000 78.07280 174 ILE D N 1
ATOM 19309 C CA . ILE D 2 174 ? 5.86767 -21.87210 70.53361 1.000 82.04858 174 ILE D CA 1
ATOM 19310 C C . ILE D 2 174 ? 5.38647 -20.49834 70.07393 1.000 87.70803 174 ILE D C 1
ATOM 19311 O O . ILE D 2 174 ? 5.66510 -19.47074 70.71486 1.000 91.67201 174 ILE D O 1
ATOM 19327 N N . ILE D 2 175 ? 4.64680 -20.45118 68.96635 1.000 81.26637 175 ILE D N 1
ATOM 19328 C CA . ILE D 2 175 ? 4.21026 -19.15707 68.45689 1.000 88.92265 175 ILE D CA 1
ATOM 19329 C C . ILE D 2 175 ? 3.29707 -18.47007 69.47006 1.000 91.10722 175 ILE D C 1
ATOM 19330 O O . ILE D 2 175 ? 3.43993 -17.27473 69.75217 1.000 100.32510 175 ILE D O 1
ATOM 19346 N N . LYS D 2 176 ? 2.35773 -19.21538 70.04638 1.000 87.69745 176 LYS D N 1
ATOM 19347 C CA . LYS D 2 176 ? 1.36061 -18.59692 70.92334 1.000 92.19687 176 LYS D CA 1
ATOM 19348 C C . LYS D 2 176 ? 1.99861 -18.09755 72.21719 1.000 98.65445 176 LYS D C 1
ATOM 19349 O O . LYS D 2 176 ? 1.87676 -16.91450 72.56123 1.000 101.48906 176 LYS D O 1
ATOM 19368 N N . TYR D 2 177 ? 2.70445 -18.97223 72.93388 1.000 101.73332 177 TYR D N 1
ATOM 19369 C CA . TYR D 2 177 ? 3.28984 -18.58549 74.21614 1.000 104.59367 177 TYR D CA 1
ATOM 19370 C C . TYR D 2 177 ? 4.35961 -17.51066 74.04633 1.000 108.53740 177 TYR D C 1
ATOM 19371 O O . TYR D 2 177 ? 4.18948 -16.37370 74.50859 1.000 107.72938 177 TYR D O 1
ATOM 19389 N N . GLY D 2 178 ? 5.46721 -17.84651 73.38303 1.000 108.64174 178 GLY D N 1
ATOM 19390 C CA . GLY D 2 178 ? 6.61785 -16.97372 73.29744 1.000 107.39142 178 GLY D CA 1
ATOM 19391 C C . GLY D 2 178 ? 6.35802 -15.52974 72.90687 1.000 108.38042 178 GLY D C 1
ATOM 19392 O O . GLY D 2 178 ? 7.15619 -14.64084 73.22507 1.000 107.37668 178 GLY D O 1
ATOM 19396 N N . THR D 2 179 ? 5.22289 -15.28146 72.24556 1.000 108.84912 179 THR D N 1
ATOM 19397 C CA . THR D 2 179 ? 4.93161 -13.95769 71.68740 1.000 109.54055 179 THR D CA 1
ATOM 19398 C C . THR D 2 179 ? 3.80336 -13.25411 72.42313 1.000 104.36710 179 THR D C 1
ATOM 19399 O O . THR D 2 179 ? 2.63260 -13.38196 72.06921 1.000 100.92346 179 THR D O 1
ATOM 19410 N N . ILE E 3 22 ? 44.78296 -4.26900 -0.92020 1.000 145.84568 20 ILE E N 1
ATOM 19411 C CA . ILE E 3 22 ? 43.70855 -4.20459 0.06366 1.000 144.46851 20 ILE E CA 1
ATOM 19412 C C . ILE E 3 22 ? 42.48161 -3.52668 -0.57785 1.000 144.01980 20 ILE E C 1
ATOM 19413 O O . ILE E 3 22 ? 42.59818 -2.47583 -1.20750 1.000 145.32760 20 ILE E O 1
ATOM 19428 N N . ILE E 3 23 ? 41.31004 -4.13988 -0.40693 1.000 142.24437 21 ILE E N 1
ATOM 19429 C CA . ILE E 3 23 ? 40.02406 -3.61453 -0.88718 1.000 141.45542 21 ILE E CA 1
ATOM 19430 C C . ILE E 3 23 ? 39.14737 -3.38124 0.34741 1.000 140.36469 21 ILE E C 1
ATOM 19431 O O . ILE E 3 23 ? 38.70186 -4.34565 0.98323 1.000 138.79018 21 ILE E O 1
ATOM 19447 N N . VAL E 3 24 ? 38.88929 -2.11783 0.68117 1.000 141.17567 22 VAL E N 1
ATOM 19448 C CA . VAL E 3 24 ? 38.05563 -1.75968 1.83121 1.000 140.27441 22 VAL E CA 1
ATOM 19449 C C . VAL E 3 24 ? 36.68186 -1.32741 1.31624 1.000 139.40073 22 VAL E C 1
ATOM 19450 O O . VAL E 3 24 ? 36.57704 -0.37383 0.53646 1.000 140.43312 22 VAL E O 1
ATOM 19463 N N . VAL E 3 25 ? 35.62927 -2.02495 1.74896 1.000 137.51584 23 VAL E N 1
ATOM 19464 C CA . VAL E 3 25 ? 34.25090 -1.70137 1.37764 1.000 136.47678 23 VAL E CA 1
ATOM 19465 C C . VAL E 3 25 ? 33.68467 -0.78904 2.46510 1.000 136.39696 23 VAL E C 1
ATOM 19466 O O . VAL E 3 25 ? 33.24595 -1.26478 3.51573 1.000 135.15715 23 VAL E O 1
ATOM 19479 N N . VAL E 3 26 ? 33.65686 0.52192 2.19933 1.000 137.68479 24 VAL E N 1
ATOM 19480 C CA . VAL E 3 26 ? 33.23222 1.52906 3.17166 1.000 137.87991 24 VAL E CA 1
ATOM 19481 C C . VAL E 3 26 ? 31.77715 1.90644 2.89115 1.000 136.84323 24 VAL E C 1
ATOM 19482 O O . VAL E 3 26 ? 31.48798 2.63665 1.93649 1.000 137.47970 24 VAL E O 1
ATOM 19495 N N . ASN E 3 27 ? 30.85719 1.45755 3.74697 1.000 135.13643 25 ASN E N 1
ATOM 19496 C CA . ASN E 3 27 ? 29.41412 1.65372 3.54608 1.000 133.93048 25 ASN E CA 1
ATOM 19497 C C . ASN E 3 27 ? 28.97507 1.16298 2.16506 1.000 133.38070 25 ASN E C 1
ATOM 19498 O O . ASN E 3 27 ? 28.25764 1.84587 1.42480 1.000 133.50331 25 ASN E O 1
ATOM 19509 N N . GLY E 3 28 ? 29.42926 -0.04266 1.81735 1.000 132.83299 26 GLY E N 1
ATOM 19510 C CA . GLY E 3 28 ? 29.14069 -0.64188 0.53756 1.000 132.37004 26 GLY E CA 1
ATOM 19511 C C . GLY E 3 28 ? 29.97704 -0.14252 -0.61862 1.000 134.08366 26 GLY E C 1
ATOM 19512 O O . GLY E 3 28 ? 29.88693 -0.71695 -1.70900 1.000 133.79307 26 GLY E O 1
ATOM 19516 N N . GLN E 3 29 ? 30.79367 0.89757 -0.42138 1.000 135.90524 27 GLN E N 1
ATOM 19517 C CA . GLN E 3 29 ? 31.56543 1.51113 -1.49766 1.000 137.58513 27 GLN E CA 1
ATOM 19518 C C . GLN E 3 29 ? 33.02638 1.10952 -1.39371 1.000 138.70872 27 GLN E C 1
ATOM 19519 O O . GLN E 3 29 ? 33.68197 1.44434 -0.39512 1.000 139.39703 27 GLN E O 1
ATOM 19533 N N . PRO E 3 30 ? 33.58142 0.42012 -2.38531 1.000 138.95611 28 PRO E N 1
ATOM 19534 C CA . PRO E 3 30 ? 34.96736 -0.04741 -2.27391 1.000 139.93653 28 PRO E CA 1
ATOM 19535 C C . PRO E 3 30 ? 35.97741 1.04248 -2.61390 1.000 142.24432 28 PRO E C 1
ATOM 19536 O O . PRO E 3 30 ? 35.68302 2.01488 -3.31240 1.000 142.95425 28 PRO E O 1
ATOM 19547 N N . THR E 3 31 ? 37.19313 0.85395 -2.08915 1.000 143.34277 29 THR E N 1
ATOM 19548 C CA . THR E 3 31 ? 38.32022 1.74896 -2.33775 1.000 145.16460 29 THR E CA 1
ATOM 19549 C C . THR E 3 31 ? 39.62063 0.96884 -2.16705 1.000 145.76815 29 THR E C 1
ATOM 19550 O O . THR E 3 31 ? 39.78341 0.23603 -1.18730 1.000 144.91540 29 THR E O 1
ATOM 19561 N N . GLN E 3 32 ? 40.53778 1.10914 -3.12608 1.000 147.13842 30 GLN E N 1
ATOM 19562 C CA . GLN E 3 32 ? 41.83470 0.43907 -3.08207 1.000 147.85555 30 GLN E CA 1
ATOM 19563 C C . GLN E 3 32 ? 42.83640 1.31134 -2.33179 1.000 149.48947 30 GLN E C 1
ATOM 19564 O O . GLN E 3 32 ? 42.91408 2.52441 -2.54508 1.000 150.77797 30 GLN E O 1
ATOM 19578 N N . VAL E 3 33 ? 43.59669 0.67628 -1.43753 1.000 149.49716 31 VAL E N 1
ATOM 19579 C CA . VAL E 3 33 ? 44.57941 1.38457 -0.61130 1.000 150.86511 31 VAL E CA 1
ATOM 19580 C C . VAL E 3 33 ? 45.93153 0.67305 -0.62600 1.000 151.59900 31 VAL E C 1
ATOM 19581 O O . VAL E 3 33 ? 46.00326 -0.55114 -0.60227 1.000 150.51684 31 VAL E O 1
ATOM 19594 N N . PRO E 3 40 ? 50.82611 0.28194 10.16668 1.000 152.97331 38 PRO E N 1
ATOM 19595 C CA . PRO E 3 40 ? 49.63268 -0.03623 10.96427 1.000 151.17195 38 PRO E CA 1
ATOM 19596 C C . PRO E 3 40 ? 48.35478 -0.19609 10.13990 1.000 149.93973 38 PRO E C 1
ATOM 19597 O O . PRO E 3 40 ? 48.40527 -0.12757 8.91749 1.000 150.44103 38 PRO E O 1
ATOM 19608 N N . LEU E 3 41 ? 47.22401 -0.42571 10.80922 1.000 148.32709 39 LEU E N 1
ATOM 19609 C CA . LEU E 3 41 ? 45.94735 -0.62309 10.12787 1.000 147.01573 39 LEU E CA 1
ATOM 19610 C C . LEU E 3 41 ? 45.07798 0.62739 10.10662 1.000 147.39330 39 LEU E C 1
ATOM 19611 O O . LEU E 3 41 ? 44.31739 0.81213 9.14740 1.000 147.06644 39 LEU E O 1
ATOM 19627 N N . HIS E 3 42 ? 45.18259 1.49745 11.12784 1.000 148.15256 40 HIS E N 1
ATOM 19628 C CA . HIS E 3 42 ? 44.51241 2.79777 11.08750 1.000 148.51025 40 HIS E CA 1
ATOM 19629 C C . HIS E 3 42 ? 44.97741 3.63628 9.90145 1.000 150.07580 40 HIS E C 1
ATOM 19630 O O . HIS E 3 42 ? 44.31430 4.61506 9.54956 1.000 150.41162 40 HIS E O 1
ATOM 19644 N N . VAL E 3 43 ? 46.10906 3.27805 9.28875 1.000 151.11832 41 VAL E N 1
ATOM 19645 C CA . VAL E 3 43 ? 46.53227 3.91542 8.04885 1.000 152.55099 41 VAL E CA 1
ATOM 19646 C C . VAL E 3 43 ? 45.60625 3.52205 6.90032 1.000 151.57014 41 VAL E C 1
ATOM 19647 O O . VAL E 3 43 ? 45.27727 4.35347 6.04288 1.000 152.27636 41 VAL E O 1
ATOM 19660 N N . VAL E 3 44 ? 45.17333 2.25442 6.85895 1.000 149.93670 42 VAL E N 1
ATOM 19661 C CA . VAL E 3 44 ? 44.26418 1.81166 5.80459 1.000 148.89776 42 VAL E CA 1
ATOM 19662 C C . VAL E 3 44 ? 42.88376 2.44177 5.98756 1.000 147.99993 42 VAL E C 1
ATOM 19663 O O . VAL E 3 44 ? 42.24536 2.86163 5.01500 1.000 148.01523 42 VAL E O 1
ATOM 19676 N N . ARG E 3 45 ? 42.39351 2.50245 7.23429 1.000 147.27487 43 ARG E N 1
ATOM 19677 C CA . ARG E 3 45 ? 41.08928 3.11035 7.49836 1.000 146.26191 43 ARG E CA 1
ATOM 19678 C C . ARG E 3 45 ? 41.09188 4.60304 7.18444 1.000 147.76161 43 ARG E C 1
ATOM 19679 O O . ARG E 3 45 ? 40.09668 5.13261 6.67536 1.000 147.51040 43 ARG E O 1
ATOM 19700 N N . THR E 3 46 ? 42.19076 5.30395 7.50912 1.000 149.56586 44 THR E N 1
ATOM 19701 C CA . THR E 3 46 ? 42.26395 6.74692 7.27003 1.000 150.98257 44 THR E CA 1
ATOM 19702 C C . THR E 3 46 ? 42.21602 7.05190 5.77428 1.000 151.68882 44 THR E C 1
ATOM 19703 O O . THR E 3 46 ? 41.42775 7.88828 5.32693 1.000 151.78970 44 THR E O 1
ATOM 19714 N N . LYS E 3 47 ? 43.04484 6.36726 4.97799 1.000 152.16381 45 LYS E N 1
ATOM 19715 C CA . LYS E 3 47 ? 42.97544 6.53439 3.52714 1.000 152.70384 45 LYS E CA 1
ATOM 19716 C C . LYS E 3 47 ? 41.67344 5.97155 2.95206 1.000 150.98926 45 LYS E C 1
ATOM 19717 O O . LYS E 3 47 ? 41.17333 6.48994 1.94718 1.000 151.26819 45 LYS E O 1
ATOM 19736 N N . ALA E 3 48 ? 41.10404 4.92246 3.57353 1.000 149.48996 46 ALA E N 1
ATOM 19737 C CA . ALA E 3 48 ? 39.80346 4.41007 3.13907 1.000 147.50894 46 ALA E CA 1
ATOM 19738 C C . ALA E 3 48 ? 38.68945 5.40909 3.42214 1.000 147.18159 46 ALA E C 1
ATOM 19739 O O . ALA E 3 48 ? 37.78607 5.57832 2.59523 1.000 146.65291 46 ALA E O 1
ATOM 19746 N N . LEU E 3 49 ? 38.72718 6.06481 4.58756 1.000 147.47202 47 LEU E N 1
ATOM 19747 C CA . LEU E 3 49 ? 37.75826 7.11484 4.88643 1.000 147.48602 47 LEU E CA 1
ATOM 19748 C C . LEU E 3 49 ? 38.00248 8.37918 4.05668 1.000 149.11962 47 LEU E C 1
ATOM 19749 O O . LEU E 3 49 ? 37.03471 9.07181 3.71418 1.000 148.94309 47 LEU E O 1
ATOM 19765 N N . GLU E 3 50 ? 39.25866 8.68919 3.71186 1.000 150.77544 48 GLU E N 1
ATOM 19766 C CA . GLU E 3 50 ? 39.52966 9.84260 2.85839 1.000 152.41369 48 GLU E CA 1
ATOM 19767 C C . GLU E 3 50 ? 39.07813 9.58515 1.41954 1.000 152.14951 48 GLU E C 1
ATOM 19768 O O . GLU E 3 50 ? 38.50493 10.47104 0.77169 1.000 152.58587 48 GLU E O 1
ATOM 19780 N N . ASN E 3 51 ? 39.33438 8.37638 0.90350 1.000 151.44253 49 ASN E N 1
ATOM 19781 C CA . ASN E 3 51 ? 38.97516 8.05145 -0.47450 1.000 151.19302 49 ASN E CA 1
ATOM 19782 C C . ASN E 3 51 ? 37.45759 8.01483 -0.67634 1.000 149.63022 49 ASN E C 1
ATOM 19783 O O . ASN E 3 51 ? 36.96732 8.38778 -1.74874 1.000 149.80418 49 ASN E O 1
ATOM 19794 N N . THR E 3 52 ? 36.69569 7.56514 0.32976 1.000 148.16038 50 THR E N 1
ATOM 19795 C CA . THR E 3 52 ? 35.24115 7.47163 0.23117 1.000 146.50807 50 THR E CA 1
ATOM 19796 C C . THR E 3 52 ? 34.50902 8.67342 0.84450 1.000 146.67839 50 THR E C 1
ATOM 19797 O O . THR E 3 52 ? 33.29740 8.59325 1.07702 1.000 145.25824 50 THR E O 1
ATOM 19808 N N . GLN E 3 53 ? 35.22032 9.76406 1.14092 1.000 148.35862 51 GLN E N 1
ATOM 19809 C CA . GLN E 3 53 ? 34.65974 11.00894 1.68295 1.000 148.77272 51 GLN E CA 1
ATOM 19810 C C . GLN E 3 53 ? 33.81487 10.79156 2.93532 1.000 147.28793 51 GLN E C 1
ATOM 19811 O O . GLN E 3 53 ? 33.06478 11.68537 3.34803 1.000 147.21343 51 GLN E O 1
ATOM 19825 N N . ASN E 3 54 ? 33.92922 9.61389 3.55073 1.000 146.10498 52 ASN E N 1
ATOM 19826 C CA . ASN E 3 54 ? 33.20650 9.25637 4.76864 1.000 144.62681 52 ASN E CA 1
ATOM 19827 C C . ASN E 3 54 ? 33.97124 9.63245 6.04330 1.000 145.52244 52 ASN E C 1
ATOM 19828 O O . ASN E 3 54 ? 33.84280 8.94499 7.07778 1.000 144.36964 52 ASN E O 1
ATOM 19839 N N . VAL E 3 55 ? 34.75548 10.71915 5.99641 1.000 147.35952 53 VAL E N 1
ATOM 19840 C CA . VAL E 3 55 ? 35.47790 11.19425 7.17440 1.000 148.09174 53 VAL E CA 1
ATOM 19841 C C . VAL E 3 55 ? 34.60518 12.03066 8.10136 1.000 147.66341 53 VAL E C 1
ATOM 19842 O O . VAL E 3 55 ? 35.10471 12.55370 9.10692 1.000 148.36547 53 VAL E O 1
ATOM 19855 N N . ALA E 3 56 ? 33.31181 12.17572 7.79472 1.000 146.56998 54 ALA E N 1
ATOM 19856 C CA . ALA E 3 56 ? 32.41532 12.95634 8.64439 1.000 146.06753 54 ALA E CA 1
ATOM 19857 C C . ALA E 3 56 ? 32.20532 12.29404 10.00752 1.000 144.79469 54 ALA E C 1
ATOM 19858 O O . ALA E 3 56 ? 32.11212 12.98420 11.03000 1.000 145.02725 54 ALA E O 1
ATOM 19865 N N . GLN E 3 57 ? 32.11444 10.94064 10.04413 1.000 143.46250 55 GLN E N 1
ATOM 19866 C CA . GLN E 3 57 ? 31.79991 10.19068 11.26151 1.000 141.99143 55 GLN E CA 1
ATOM 19867 C C . GLN E 3 57 ? 33.08791 9.81522 11.99927 1.000 142.83135 55 GLN E C 1
ATOM 19868 O O . GLN E 3 57 ? 34.04816 9.35534 11.36108 1.000 143.53328 55 GLN E O 1
ATOM 19882 N N . PRO E 3 58 ? 33.15939 10.02832 13.31718 1.000 142.62090 56 PRO E N 1
ATOM 19883 C CA . PRO E 3 58 ? 34.38611 9.67840 14.07679 1.000 143.34080 56 PRO E CA 1
ATOM 19884 C C . PRO E 3 58 ? 34.89007 8.29068 13.72059 1.000 142.86078 56 PRO E C 1
ATOM 19885 O O . PRO E 3 58 ? 34.08678 7.36530 13.51997 1.000 141.27324 56 PRO E O 1
ATOM 19896 N N . PRO E 3 59 ? 36.21143 8.09540 13.62129 1.000 143.90763 57 PRO E N 1
ATOM 19897 C CA . PRO E 3 59 ? 36.71307 6.74676 13.28255 1.000 143.31776 57 PRO E CA 1
ATOM 19898 C C . PRO E 3 59 ? 36.34337 5.66591 14.29587 1.000 141.54430 57 PRO E C 1
ATOM 19899 O O . PRO E 3 59 ? 36.40757 4.47597 13.95283 1.000 140.59802 57 PRO E O 1
ATOM 19910 N N . ASP E 3 60 ? 35.94010 6.03537 15.52065 1.000 141.08457 58 ASP E N 1
ATOM 19911 C CA . ASP E 3 60 ? 35.54400 5.03501 16.51753 1.000 139.66387 58 ASP E CA 1
ATOM 19912 C C . ASP E 3 60 ? 34.22443 4.34711 16.14280 1.000 137.52237 58 ASP E C 1
ATOM 19913 O O . ASP E 3 60 ? 34.01654 3.17029 16.46976 1.000 136.06471 58 ASP E O 1
ATOM 19922 N N . ASN E 3 61 ? 33.32469 5.06331 15.46402 1.000 137.59166 59 ASN E N 1
ATOM 19923 C CA . ASN E 3 61 ? 32.03909 4.49974 15.06330 1.000 135.77643 59 ASN E CA 1
ATOM 19924 C C . ASN E 3 61 ? 32.18231 3.40367 14.00917 1.000 135.23323 59 ASN E C 1
ATOM 19925 O O . ASN E 3 61 ? 31.23859 2.63194 13.80295 1.000 133.56551 59 ASN E O 1
ATOM 19936 N N . TRP E 3 62 ? 33.33153 3.32482 13.34112 1.000 136.57500 60 TRP E N 1
ATOM 19937 C CA . TRP E 3 62 ? 33.58476 2.35806 12.28307 1.000 136.16184 60 TRP E CA 1
ATOM 19938 C C . TRP E 3 62 ? 34.20899 1.09494 12.86789 1.000 135.44390 60 TRP E C 1
ATOM 19939 O O . TRP E 3 62 ? 34.93863 1.14396 13.86139 1.000 135.94425 60 TRP E O 1
ATOM 19960 N N . GLU E 3 63 ? 33.90769 -0.04409 12.23778 1.000 134.25278 61 GLU E N 1
ATOM 19961 C CA . GLU E 3 63 ? 34.42475 -1.34796 12.64302 1.000 133.44080 61 GLU E CA 1
ATOM 19962 C C . GLU E 3 63 ? 35.13472 -2.00117 11.46067 1.000 133.94435 61 GLU E C 1
ATOM 19963 O O . GLU E 3 63 ? 34.48296 -2.43551 10.50444 1.000 133.15185 61 GLU E O 1
ATOM 19975 N N . PHE E 3 64 ? 36.46704 -2.07963 11.52757 1.000 135.24949 62 PHE E N 1
ATOM 19976 C CA . PHE E 3 64 ? 37.26962 -2.74270 10.49454 1.000 135.79415 62 PHE E CA 1
ATOM 19977 C C . PHE E 3 64 ? 37.14943 -4.25852 10.68610 1.000 134.23553 62 PHE E C 1
ATOM 19978 O O . PHE E 3 64 ? 37.47510 -4.78556 11.75804 1.000 133.69005 62 PHE E O 1
ATOM 19995 N N . LYS E 3 65 ? 36.65447 -4.95608 9.66469 1.000 133.36814 63 LYS E N 1
ATOM 19996 C CA . LYS E 3 65 ? 36.42371 -6.39555 9.71059 1.000 131.71629 63 LYS E CA 1
ATOM 19997 C C . LYS E 3 65 ? 37.07036 -7.02674 8.48104 1.000 132.19037 63 LYS E C 1
ATOM 19998 O O . LYS E 3 65 ? 37.46983 -6.34379 7.53602 1.000 133.55039 63 LYS E O 1
ATOM 20017 N N . ASP E 3 66 ? 37.20486 -8.35320 8.51125 1.000 131.11891 64 ASP E N 1
ATOM 20018 C CA . ASP E 3 66 ? 37.65389 -9.13486 7.36735 1.000 131.17382 64 ASP E CA 1
ATOM 20019 C C . ASP E 3 66 ? 36.43541 -9.77765 6.68901 1.000 129.50340 64 ASP E C 1
ATOM 20020 O O . ASP E 3 66 ? 35.28750 -9.57790 7.09853 1.000 128.35499 64 ASP E O 1
ATOM 20029 N N . GLU E 3 67 ? 36.68872 -10.56094 5.63017 1.000 129.36842 65 GLU E N 1
ATOM 20030 C CA . GLU E 3 67 ? 35.59341 -11.12761 4.83830 1.000 127.93515 65 GLU E CA 1
ATOM 20031 C C . GLU E 3 67 ? 34.67875 -12.02408 5.68069 1.000 125.86494 65 GLU E C 1
ATOM 20032 O O . GLU E 3 67 ? 33.55646 -12.32607 5.25626 1.000 124.53546 65 GLU E O 1
ATOM 20044 N N . ALA E 3 68 ? 35.13689 -12.45831 6.85850 1.000 125.56614 66 ALA E N 1
ATOM 20045 C CA . ALA E 3 68 ? 34.34735 -13.25041 7.79275 1.000 123.69613 66 ALA E CA 1
ATOM 20046 C C . ALA E 3 68 ? 33.60097 -12.39426 8.80415 1.000 123.39554 66 ALA E C 1
ATOM 20047 O O . ALA E 3 68 ? 32.71220 -12.91035 9.48700 1.000 121.75959 66 ALA E O 1
ATOM 20054 N N . GLY E 3 69 ? 33.94781 -11.11322 8.91299 1.000 124.92985 67 GLY E N 1
ATOM 20055 C CA . GLY E 3 69 ? 33.34151 -10.22203 9.87668 1.000 124.82531 67 GLY E CA 1
ATOM 20056 C C . GLY E 3 69 ? 34.07991 -10.04113 11.18830 1.000 125.35753 67 GLY E C 1
ATOM 20057 O O . GLY E 3 69 ? 33.45473 -9.60829 12.16826 1.000 124.79746 67 GLY E O 1
ATOM 20061 N N . ASN E 3 70 ? 35.38554 -10.33746 11.24184 1.000 126.43508 68 ASN E N 1
ATOM 20062 C CA . ASN E 3 70 ? 36.14447 -10.35516 12.49399 1.000 126.94836 68 ASN E CA 1
ATOM 20063 C C . ASN E 3 70 ? 36.71691 -8.97083 12.80747 1.000 128.62571 68 ASN E C 1
ATOM 20064 O O . ASN E 3 70 ? 37.37573 -8.35520 11.96321 1.000 130.16362 68 ASN E O 1
ATOM 20075 N N . LEU E 3 71 ? 36.48549 -8.49713 14.03053 1.000 128.44201 69 LEU E N 1
ATOM 20076 C CA . LEU E 3 71 ? 36.93608 -7.16747 14.42926 1.000 130.04079 69 LEU E CA 1
ATOM 20077 C C . LEU E 3 71 ? 38.45607 -7.12474 14.48300 1.000 131.66196 69 LEU E C 1
ATOM 20078 O O . LEU E 3 71 ? 39.05699 -7.50633 15.48487 1.000 131.61901 69 LEU E O 1
ATOM 20094 N N . THR E 3 86 ? 46.28709 -9.79113 -2.67120 1.000 142.79540 84 THR E N 1
ATOM 20095 C CA . THR E 3 86 ? 45.20271 -8.82556 -2.50424 1.000 142.51018 84 THR E CA 1
ATOM 20096 C C . THR E 3 86 ? 44.10479 -9.41603 -1.61340 1.000 140.52246 84 THR E C 1
ATOM 20097 O O . THR E 3 86 ? 43.70770 -10.56110 -1.79271 1.000 139.22108 84 THR E O 1
ATOM 20107 N N . VAL E 3 87 ? 43.61779 -8.62569 -0.65296 1.000 140.44936 85 VAL E N 1
ATOM 20108 C CA . VAL E 3 87 ? 42.58567 -9.04329 0.29270 1.000 138.72776 85 VAL E CA 1
ATOM 20109 C C . VAL E 3 87 ? 41.46923 -8.00284 0.25867 1.000 138.50332 85 VAL E C 1
ATOM 20110 O O . VAL E 3 87 ? 41.67223 -6.86604 -0.17180 1.000 139.90648 85 VAL E O 1
ATOM 20123 N N . THR E 3 88 ? 40.26911 -8.41719 0.68764 1.000 136.72693 86 THR E N 1
ATOM 20124 C CA . THR E 3 88 ? 39.11345 -7.52819 0.81333 1.000 136.28670 86 THR E CA 1
ATOM 20125 C C . THR E 3 88 ? 38.73047 -7.39259 2.28908 1.000 135.67213 86 THR E C 1
ATOM 20126 O O . THR E 3 88 ? 38.37092 -8.38332 2.93655 1.000 134.03286 86 THR E O 1
ATOM 20137 N N . LEU E 3 89 ? 38.80130 -6.16877 2.81497 1.000 136.69825 87 LEU E N 1
ATOM 20138 C CA . LEU E 3 89 ? 38.40149 -5.82986 4.17868 1.000 136.07165 87 LEU E CA 1
ATOM 20139 C C . LEU E 3 89 ? 37.13384 -4.97820 4.12101 1.000 135.55865 87 LEU E C 1
ATOM 20140 O O . LEU E 3 89 ? 36.76922 -4.45424 3.06079 1.000 136.00273 87 LEU E O 1
ATOM 20156 N N . PHE E 3 90 ? 36.43179 -4.88097 5.25803 1.000 134.55370 88 PHE E N 1
ATOM 20157 C CA . PHE E 3 90 ? 35.14037 -4.19528 5.32063 1.000 133.82180 88 PHE E CA 1
ATOM 20158 C C . PHE E 3 90 ? 35.15896 -3.13986 6.42167 1.000 134.48658 88 PHE E C 1
ATOM 20159 O O . PHE E 3 90 ? 35.27135 -3.47898 7.60536 1.000 133.91239 88 PHE E O 1
ATOM 20176 N N . LEU E 3 91 ? 35.00304 -1.87403 6.04124 1.000 135.88048 89 LEU E N 1
ATOM 20177 C CA . LEU E 3 91 ? 34.95994 -0.73488 6.96127 1.000 136.39986 89 LEU E CA 1
ATOM 20178 C C . LEU E 3 91 ? 33.51087 -0.25453 7.03221 1.000 135.27731 89 LEU E C 1
ATOM 20179 O O . LEU E 3 91 ? 33.13481 0.73810 6.40713 1.000 136.01350 89 LEU E O 1
ATOM 20195 N N . SER E 3 92 ? 32.70095 -0.95975 7.80660 1.000 133.51843 90 SER E N 1
ATOM 20196 C CA . SER E 3 92 ? 31.28225 -0.67242 7.92915 1.000 132.26562 90 SER E CA 1
ATOM 20197 C C . SER E 3 92 ? 30.97333 -0.13424 9.32245 1.000 132.01494 90 SER E C 1
ATOM 20198 O O . SER E 3 92 ? 31.81208 -0.14980 10.22855 1.000 132.58357 90 SER E O 1
ATOM 20206 N N . LEU E 3 93 ? 29.74265 0.35300 9.48367 1.000 131.11667 91 LEU E N 1
ATOM 20207 C CA . LEU E 3 93 ? 29.27849 0.88771 10.75614 1.000 130.73145 91 LEU E CA 1
ATOM 20208 C C . LEU E 3 93 ? 28.70743 -0.24242 11.62547 1.000 128.79238 91 LEU E C 1
ATOM 20209 O O . LEU E 3 93 ? 28.76030 -1.42571 11.27733 1.000 127.84305 91 LEU E O 1
ATOM 20225 N N . LYS E 3 94 ? 28.18858 0.11964 12.79515 1.000 128.21932 92 LYS E N 1
ATOM 20226 C CA . LYS E 3 94 ? 27.52257 -0.84333 13.66602 1.000 126.33697 92 LYS E CA 1
ATOM 20227 C C . LYS E 3 94 ? 26.07060 -1.03420 13.22610 1.000 124.76855 92 LYS E C 1
ATOM 20228 O O . LYS E 3 94 ? 25.51317 -0.19748 12.51688 1.000 125.19440 92 LYS E O 1
ATOM 20247 N N . ALA E 3 95 ? 25.47542 -2.16786 13.61705 1.000 122.95075 93 ALA E N 1
ATOM 20248 C CA . ALA E 3 95 ? 24.06385 -2.38504 13.31664 1.000 121.35563 93 ALA E CA 1
ATOM 20249 C C . ALA E 3 95 ? 23.21793 -1.29885 13.98299 1.000 121.27901 93 ALA E C 1
ATOM 20250 O O . ALA E 3 95 ? 23.68131 -0.54783 14.84462 1.000 122.20287 93 ALA E O 1
ATOM 20257 N N . GLY E 3 96 ? 21.95550 -1.22499 13.56590 1.000 120.15171 94 GLY E N 1
ATOM 20258 C CA . GLY E 3 96 ? 21.12565 -0.08805 13.89848 1.000 120.24546 94 GLY E CA 1
ATOM 20259 C C . GLY E 3 96 ? 20.04765 -0.36053 14.92223 1.000 118.53080 94 GLY E C 1
ATOM 20260 O O . GLY E 3 96 ? 19.69003 -1.51518 15.17383 1.000 116.98589 94 GLY E O 1
ATOM 20264 N N . VAL E 3 97 ? 19.53902 0.70152 15.54231 1.000 118.80164 95 VAL E N 1
ATOM 20265 C CA . VAL E 3 97 ? 18.46818 0.57624 16.51463 1.000 117.24939 95 VAL E CA 1
ATOM 20266 C C . VAL E 3 97 ? 17.13259 1.13828 16.01348 1.000 116.53173 95 VAL E C 1
ATOM 20267 O O . VAL E 3 97 ? 16.08808 0.552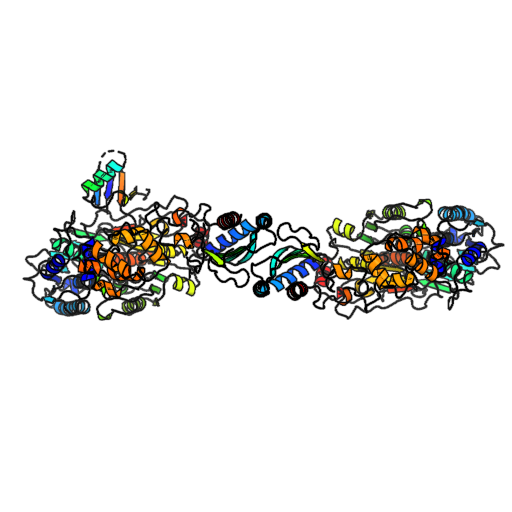66 16.32168 1.000 114.78189 95 VAL E O 1
ATOM 20280 N N . ALA E 3 98 ? 17.12571 2.21502 15.22069 1.000 117.79085 96 ALA E N 1
ATOM 20281 C CA . ALA E 3 98 ? 15.86330 2.81848 14.80346 1.000 117.16306 96 ALA E CA 1
ATOM 20282 C C . ALA E 3 98 ? 15.11964 1.93961 13.79680 1.000 115.86822 96 ALA E C 1
ATOM 20283 O O . ALA E 3 98 ? 15.72200 1.39948 12.86657 1.000 116.28639 96 ALA E O 1
ATOM 20290 N N . GLY E 3 99 ? 13.80274 1.78323 13.99796 1.000 114.27042 97 GLY E N 1
ATOM 20291 C CA . GLY E 3 99 ? 12.95535 1.03283 13.08960 1.000 112.95663 97 GLY E CA 1
ATOM 20292 C C . GLY E 3 99 ? 11.45542 1.29575 13.16601 1.000 111.60087 97 GLY E C 1
ATOM 20293 O O . GLY E 3 99 ? 10.69577 0.89889 12.27359 1.000 110.70816 97 GLY E O 1
ATOM 20297 N N . ALA E 3 100 ? 11.00726 1.96665 14.22155 1.000 111.42870 98 ALA E N 1
ATOM 20298 C CA . ALA E 3 100 ? 9.57896 2.24724 14.41782 1.000 110.12702 98 ALA E CA 1
ATOM 20299 C C . ALA E 3 100 ? 9.15597 3.69667 14.05520 1.000 111.16501 98 ALA E C 1
ATOM 20300 O O . ALA E 3 100 ? 8.15218 4.22685 14.53422 1.000 110.45713 98 ALA E O 1
#

Solvent-accessible surface area: 52550 Å² total; per-residue (Å²): 55,38,6,71,5,14,39,38,4,0,2,1,0,4,28,18,11,71,115,17,83,9,38,96,5,51,55,33,0,100,170,26,19,0,0,1,0,0,5,67,68,0,27,76,26,46,0,0,76,7,0,2,23,0,0,0,34,7,1,1,2,21,4,3,17,0,0,0,11,46,56,57,101,47,0,49,77,41,6,108,37,4,17,158,30,0,90,52,2,4,158,124,11,11,31,100,178,57,15,189,53,13,51,0,0,1,1,1,1,61,54,120,20,101,46,232,16,42,17,0,12,3,0,2,81,3,5,5,0,48,1,4,80,80,68,33,44,15,8,11,103,9,83,7,1,0,0,0,0,0,0,0,0,4,0,4,0,0,0,0,3,38,35,6,54,105,45,29,84,13,10,106,35,9,100,112,7,51,12,8,1,57,42,9,79,169,33,60,118,66,122,66,20,68,82,96,23,64,32,72,0,26,62,0,1,1,2,2,0,0,1,0,0,0,0,0,0,0,0,1,32,77,6,75,54,3,39,1,76,0,6,0,2,16,92,84,45,2,116,67,42,18,0,6,22,0,1,23,0,7,21,83,48,71,55,53,34,6,0,70,6,0,46,79,33,2,212,118,31,75,16,85,41,69,42,32,78,28,109,20,28,55,6,1,50,183,62,55,61,36,71,1,48,17,0,0,0,0,24,62,63,34,73,67,0,11,31,0,1,0,0,0,1,74,18,0,0,0,0,0,0,27,80,51,6,0,0,0,0,17,2,9,2,54,69,55,97,0,0,0,0,6,13,30,30,28,98,28,145,82,100,25,45,18,62,53,4,0,69,37,0,26,10,71,135,10,71,134,66,0,76,49,16,11,83,80,69,42,33,0,63,79,114,3,0,64,114,0,2,109,35,5,60,16,65,55,124,48,0,38,91,24,40,52,65,48,0,106,29,0,24,126,98,0,11,12,49,3,46,2,2,72,60,16,68,1,77,94,97,10,94,59,58,5,9,8,11,11,5,0,0,2,0,0,0,2,0,0,0,1,1,6,10,28,22,40,61,42,116,67,35,120,24,10,0,0,22,4,15,6,8,24,36,36,14,90,62,7,18,6,5,29,25,70,34,113,53,46,69,1,0,1,53,22,126,23,0,19,69,2,25,147,127,29,73,56,36,7,94,5,12,49,75,1,0,11,0,0,5,46,35,11,70,122,15,84,13,38,98,5,56,47,30,0,98,165,26,15,0,0,2,0,0,6,67,67,0,28,78,25,46,0,0,72,4,0,3,19,0,1,0,38,5,1,1,2,12,5,1,13,0,0,0,13,46,52,54,103,43,0,48,82,35,7,108,38,4,21,150,28,0,96,56,2,6,191,163,10,13,31,104,176,46,14,210,57,17,45,0,0,2,0,1,1,60,55,125,20,101,53,250,16,55,20,0,9,3,0,3,79,3,11,6,0,46,2,6,97,83,68,35,49,12,8,13,104,14,95,8,2,0,0,0,0,0,0,0,0,2,0,4,0,0,0,0,4,33,30,6,62,104,49,27,112,31,11,117,13,11,94,109,8,49,12,7,1,48,40,9,77,169,30,48,116,74,75,80,11,65,97,74,72,72,10,78,0,33,57,0,0,1,3,4,0,12,13,11,0,1,0,0,0,2,0,0,35,85,12,42,38,4,46,18,91,0,6,0,1,18,88,85,46,2,117,65,37,13,0,2,33,11,0,29,0,7,30,95,41,74,53,63,36,9,1,81,15,1,48,70,18,1,182,100,26,76,14,101,37,68,38,33,86,20,110,19,27,57,3,0,48,180,61,56,61,34,71,0,39,12,0,0,0,7,31,129,68,45,74,69,17,13,30,0,1,0,0,0,1,81,18,0,0,0,0,4,27,71,97,128,20,1,0,0,0,15,2,10,2,42,73,48,98,0,0,0,0,6,26,53,25,29,122,35,152,81,100,35,49,18,54,43,10,0,65,29,0,22,13,66,135,10,76,134,54,0,74,43,16,19,111,90,83,45,32,0,55,83,98,0,0,65,123,0,0,105,31,3,66,14,78,58,116,53,2,33,94,20,52,53,61,41,0,106,27,0,40,131,95,4,12,82,53,2,8,85,70,17,64,1,80,83,91,39,103,88,59,6,16,5,5,7,7,0,0,3,0,0,0,1,0,0,0,0,0,3,12,30,24,33,61,38,115,70,35,117,26,10,0,0,82,4,42,4,22,128,52,36,41,125,130,8,19,40,92,83,85,71,34,115,53,50,57,0,0,2,51,20,126,22,0,24,66,5,19,102,147,28,40,34,168,181,61,70,35,9,1,3,28,89,1,0,117,39,18,0,71,89,20,8,71,157,9,134,104,138,37,84,62,39,22,84,88,0,2,4,20,30,63,55,60,35,42,33,0,1,0,0,15,6,27,27,172,72,191,86,56,28,4,22,18,1,0,43,0,34,0,8,5,18,17,11,62,0,0,11,0,41,4,2,25,10,5,66,41,114,80,26,20,82,61,97,9,111,85,52,122,100,115,146,67,66,4,34,5,28,32,14,0,0,17,49,24,21,81,23,18,4,42,48,2,12,40,16,22,37,24,7,69,72,38,50,0,32,3,50,34,0,0,58,66,15,23,140,70,54,98,110,85,36,10,1,2,28,90,0,0,132,36,19,0,75,89,23,6,65,141,11,133,108,133,39,82,52,17,27,103,88,1,1,4,26,30,68,56,64,45,46,26,0,2,0,1,16,6,25,27,178,70,167,80,39,28,12,66,25,2,0,55,0,25,0,9,4,14,16,12,71,1,0,13,2,50,49,2,29,10,3,54,47,109,101,70,72,109,112,102,101,28,105,37,14,0,0,18,55,28,22,78,45,57,8,40,48,2,14,38,19,22,37,24,7,70,75,37,50,0,30,2,46,43,0,0,68,89,17,21,170,188,57,92,64,63,0,7,0,22,12,30,67,18,151,51,131,94,107,82,13,58,67,105,0,6,104,67,10,86,12,93,97,36,77,62,122,52,14,24,35,6,48,106,63,2,76,150,159,68,32,27,10,0,4,8,87,15,2,64,11,1,25

B-factor: mean 76.18, std 32.14, range [30.92, 208.73]

Foldseek 3Di:
DFAPLALLLLLQVLLAFAPAFQVVVVVLLQLAAEEEEEEPQLVVALLSLLLLLLLLLQVLLHHQHYEYEYPDDNCVVVSVVSVVSSCLAGVNGHYHHDQASHQDYEYEAADDPPYPHQYKAWEFAAQWTKIARPGHDTYHHFQAHLNSNLRSLLVSLLVVCVSRVVRHDQQHRAHIGTAGLQFRARDDPPCPDDRQLQFELEAEEEADQAQLQLLQLSRVLRSANYEYAYEYEEQDAAAPNRSSARSQDHPVRHGPQSQVSSCVSNVPHNYNYDGHNHHPVVVCVVVVDLEHAEYEYDDDDLVSQVVNCLSQYQKYWYWADFSFKTKIFIDGLQPQAAHSNQVPPDDDDDDDPLQVLCVLLQRNPCSVVSVVLQVVLWFQALVRLVVSCVSLVFDSPVLVVSGGGGPVCSCCVCQVVCVSCVRVSNPSRHPPNRHRNSRSNSRSSSSSVQSRCVSVPHDDHPARMFMFGSSHHTDNDGGDHDGYDPPCPGCSNPPVSVVVNVVND/DFAPLAVLVLLQVLLAFAPAFQVVQVVLLQLAEEEEEEEPLQVVAQLSLLLLLLLLLFCLLHHQHYEYEYPDPNCVVVSVVSVVSSCQAGVNRHYHPDCQRHQEYEYEAADDPDHPHFYKAWEAAAQWTKIARPGHDTYHHALAHLNSNLRSLLVVLLVVCSSRVVGHPQQHRAHIGTAGLLFRARDDPPPHDDGDLCFELAEEEEADLAQLVLLQLSRLLSRHNYEYEYEYEAQDAADSNSSQARSQDHPVRHGGQSQVSSVVSNVPPNYHYDGYNHHPVVVCVVVVDLEHAEYEYDDADLVSQLVNCVSQYQKYWYWDDDSQWTKIFIDGLPDQAAHSNLVPVDDDDDDDPLQVVCVLLLNNPCSVVSVCLVVVQWQAAPVRLCVSCVSLVADSVVVNVSHGGGVVVSCVDVQVVSCVRRSNPSRHDRNSHGNSSSNSRSSSSSVQSRCVSVPPDDHPARMFIFGSSHHTDNGRGDHGGYDPPCPGCSNPPVSVVVNCVNVND/DDDAPPPVVVLVVQLVVLVVVCVVCQVVLVCLFWDFDDGDPQWTKIWGWHPPDPPTDGQWIWIWGRRVPPVAFIAIFTADPPVRHGAFCCSRVVWDPSRDTIGNCDQRHRVNCPPPVNVVPHNVVPPPPLRRRPVNVSVVVSVVVD/DAADPDVVVLVVQLVVLVVVCVVCQVVLVCLFKHFDDGDPFKTKIWGWHPPDPPTDGLWIWIWGRRNPPVAFIAIFTADNPPRHGDDPVSDDCDQRHNVNCPPPVNVVPHNVVCPPPPRRGDVNVSVVCSVPVD/DWEQEQNRTDDDVCVVVVVVRCVVVVVVPDPLVQWQWAAPVRPSVGYIYTYGDDDDDDD

Sequence (1349 aa):
ALANFIDRAATAASQVLTDFHLGDFKAALEKQVVAVAFDDQAISCAEGQATLDLAVRLLARLYPVLAILPLDSAASSQAQALERLAKSINRKIGIRRSGKSATVCLVAGATRPSLRCPTFFIGSDGWAAKLSRTDPVGSGSSLLPYGAGAASCFGAANVFRTIFAAQLTGAESDENIDLSLYSYNKSRAGDAGPIDPAVDLGETHLVGLGAIAHGALWALARQSGLSGRLHVVDHEAVELSNLQRYVLAGQAEIGMSKAVLATTALRSTALEVEAHPLKWAEHVARRGDWIFDRVGVALDTAADRVAVQGALPRWIANAWTQEHDLGISRHGFDDGQACLCCMYMPSGKSKDEHQLVAEELGIPEAHEQVKALLQTNAGVPNDFVVRVATAMGVPFEPLAPFVGQPLRSFYQQAICGGLVFQLSDGSRLVRTVVPMAFQSALAGIMLAAELVKHSAGFPMSPTTSTRVNLLRPLGSHLHDPKAKDSSGRCICSDEDFISAYRRKYALANFIDRAATAASQVLTDFHLGDFKAALEKQVVAVAFDDQAISCAEGQATLDLAVRLLARLYPVLAILPLDSAASSQAQALERLAKSINRKIGIRRSGKSATVCLVAGATRPSLRCPTFFIGSDGWAAKLSRTDPVGSGSSLLPYGAGAASCFGAANVFRTIFAAQLTGAESDENIDLSLYSYNKSRAGDAGPIDPAVDLGETHLVGLGAIAHGALWALARQSGLSGRLHVVDHEAVELSNLQRYVLAGQAEIGMSKAVLATTALRSTALEVEAHPLKWAEHVARRGDWIFDRVGVALDTAADRVAVQGALPRWIANAWTQEHDLGISRHGFDDGQACLCCMYMPSGKSKDEHQLVAEELGIPEAHEQVKALLQTNAGVPNDFVVRVATAMGVPFEPLAPFVGQPLRSFYQQAICLVFQLSDGSRLVRTVVPMAFQSALAGIMLAAELVKHSAGFPMSPTTSTRVNLLRPLGSHLHDPKAKDSSGRCICSDEDFISAYRRKYGNPELQTVDPEVSRAKFDREISRFRPYADAYRMQGCFLIEESFPSAFFIFASPKVKPRVIGAAIEIDFTNYDLRPPSVVFVDPFTRQPIARKDLPFIQSLQDSPFLCMAGVREYHDNPAHSGDPWLLHRGSGEGCLAFILDKIIKYGTELQTVDPEVSRAKFDREISRFRPYADAYRMQGCFLIEESFPSAFFIFASPKVKPRVIGAAIEIDFTNYDLRPPSVVFVDPFTRQPIARKDFLCMAGVREYHDNPAHSGDPWLLHRGSGEGCLAFILDKIIKYGTIIVVVNGQPTQVPLHVVRTKALENTQNVAQPPDNWEFKDEAGNLTVTLFLSLKAGVAGA

Organism: NCBI:txid1708715

InterPro domains:
  IPR000594 THIF-type NAD/FAD binding fold [PF00899] (207-462)
  IPR032864 Y4jF, N-terminal domain [PF14459] (38-166)
  IPR035985 Ubiquitin-activating enzyme-like [SSF69572] (207-378)

Nearest PDB structures (foldseek):
  8tz0-assembly1_D  TM=1.008E+00  e=1.277E-26  Ensifer aridi
  8tz0-assembly1_C  TM=1.002E+00  e=1.599E-23  Ensifer aridi
  8tyz-assembly1_C-2  TM=9.842E-01  e=1.326E-22  Ensifer aridi
  4qtq-assembly1_A  TM=4.360E-01  e=1.398E+00  Xanthomonas citri pv. citri str. 306
  8tz0-assembly1_E  TM=1.017E+00  e=1.245E-10  Ensifer aridi

=== Feature glossary ===
Legend for the data blocks above and below:

— What the protein is —

Sequence gives the chain of amino acids in standard one-letter code (A=alanine, C=cysteine, …, Y=tyrosine), read N→C. It is the only feature that is directly encoded by the gene; all structural features are derived from the folded form of this sequence.

The annotation block draws on four external resources. InterPro: which protein families and domains the sequence belongs to. GO: standardized terms for what the protein does, what process it participates in, and where in the cell it acts. CATH: which structural fold it has in the CATH hierarchy. Organism: the species of origin.

— Where its atoms are —

Atomic coordinates in PDBx/mmCIF format — the same representation the Protein Data Bank distributes. Each line of the _atom_site loop places one backbone atom in Cartesian space (units: ångströms, origin: arbitrary).

Six rendered views show the 3D structure from the faces of a cube — i.e. along ±x, ±y, ±z. Rendering representation is drawn randomly per protein from cartoon (secondary-structure ribbons), sticks (backbone bonds), or molecular surface; coloring is either N→C rainbow (blue at the N-terminus through red at the C-terminus) or one color per chain.

— Local backbone conformation —

DSSP 8-state secondary structure assigns each residue one of H (α-helix), G (3₁₀-helix), I (π-helix), E (extended β-strand), B (isolated β-bridge), T (hydrogen-bonded turn), S (bend), or '-' (coil). The assignment is computed from backbone hydrogen-bond geometry via the Kabsch–Sander algorithm.

P-SEA three-state annotation labels each residue as helix, strand, or coil based purely on the geometry of the Cα trace. It serves as a fallback when the full backbone (and thus DSSP) is unavailable.

φ (phi) and ψ (psi) are the two rotatable backbone dihedrals per residue: φ is the C(i-1)–N–Cα–C torsion, ψ is the N–Cα–C–N(i+1) torsion, both in degrees on (−180°, 180°]. α-helical residues cluster near (−60°, −45°); β-strand residues near (−120°, +130°). A Ramachandran plot is simply a scatter of (φ, ψ) for every residue.

— Global shape and packing —

Radius of gyration (Rg) is the root-mean-square distance of Cα atoms from their centroid — a single number for overall size and compactness. A globular domain of N residues has Rg ≈ 2.2·N^0.38 Å; an extended or disordered chain has a much larger Rg. The Cα contact count is the number of residue pairs whose Cα atoms are within 8 Å and are more than four positions apart in sequence — a standard proxy for tertiary packing density. The bounding box is the smallest axis-aligned box enclosing all Cα atoms.

Accessible surface area quantifies burial. A residue with SASA near zero is packed into the hydrophobic core; one with SASA >100 Å² sits on the surface. Computed here via the Shrake–Rupley numerical algorithm with a 1.4 Å probe.

The contact map is a binary N×N matrix image: pixel (i, j) is dark where Cα_i and Cα_j are within 8 Å and |i−j|>4. Because the |i−j|>4 filter removes local helical contacts, off-diagonal stripes parallel to the main diagonal indicate parallel β-sheets; stripes perpendicular to it indicate antiparallel β-sheets. The Ramachandran plot scatters every residue's (φ, ψ) pair against the sterically allowed regions. The PAE heatmap renders the predicted-aligned-error matrix.

— Structural neighborhood —

A 3Di character summarizes, for each residue, the relative orientation of the Cα frame of its nearest spatial neighbor. Because it encodes fold topology rather than chemistry, 3Di alignments detect remote structural similarity that sequence alignment misses.

Structural nearest neighbors (via Foldseek easy-search vs the PDB). Reported per hit: target PDB id, E-value, and alignment TM-score. A TM-score above ~0.5 is the conventional threshold for 'same fold'.

— Confidence and disorder —

For AlphaFold models, the B-factor field carries pLDDT — the model's own estimate of local accuracy on a 0–100 scale. Regions with pLDDT<50 should be treated as essentially unmodeled; they often correspond to intrinsically disordered segments.

B-factor (Debye–Waller factor) reflects atomic displacement in the crystal lattice. It is an experimental observable (units Å²), not a prediction; low values mean the atom is pinned down, high values mean it moves or is heterogeneous across the crystal.

Predicted Aligned Error (PAE) is an AlphaFold confidence matrix: entry (i, j) is the expected error in the position of residue j, in ångströms, when the prediction is superimposed on the true structure at residue i. Low PAE within a block of residues means that block is internally rigid and well-predicted; high PAE between two blocks means their relative placement is uncertain even if each block individually is confident.